Protein AF-0000000076178841 (afdb_homodimer)

pLDDT: mean 84.41, std 18.7, range [20.77, 98.31]

Nearest PDB structures (foldseek):
  6xgw-assembly1_B  TM=5.374E-01  e=2.168E-04  Acetivibrio thermocellus ATCC 27405
  7by9-assembly1_C  TM=5.607E-01  e=6.742E+00  Geobacillus stearothermophilus
  2xzs-assembly1_A  TM=4.263E-01  e=8.999E+00  Homo sapiens
  6xgw-assembly1_B  TM=5.343E-01  e=1.257E-04  Acetivibrio thermocellus ATCC 27405
  7by9-assembly1_C  TM=5.603E-01  e=7.852E+00  Geobacillus stearothermophilus

Radius of gyration: 34.22 Å; Cα contacts (8 Å, |Δi|>4): 1840; chains: 2; bounding box: 92×106×87 Å

Structure (mmCIF, N/CA/C/O backbone):
data_AF-0000000076178841-model_v1
#
loop_
_entity.id
_entity.type
_entity.pdbx_description
1 polymer 'Mutator-like transposase domain-containing protein'
#
loop_
_atom_site.group_PDB
_atom_site.id
_atom_site.type_symbol
_atom_site.label_atom_id
_atom_site.label_alt_id
_atom_site.label_comp_id
_atom_site.label_asym_id
_atom_site.label_entity_id
_atom_site.label_seq_id
_atom_site.pdbx_PDB_ins_code
_atom_site.Cartn_x
_atom_site.Cartn_y
_atom_site.Cartn_z
_atom_site.occupancy
_atom_site.B_iso_or_equiv
_atom_site.auth_seq_id
_atom_site.auth_comp_id
_atom_site.auth_asym_id
_atom_site.auth_atom_id
_atom_site.pdbx_PDB_model_num
ATOM 1 N N . MET A 1 1 ? 35.688 -27.188 -35.594 1 20.77 1 MET A N 1
ATOM 2 C CA . MET A 1 1 ? 34.344 -27.734 -35.625 1 20.77 1 MET A CA 1
ATOM 3 C C . MET A 1 1 ? 33.5 -27.188 -34.5 1 20.77 1 MET A C 1
ATOM 5 O O . MET A 1 1 ? 33.812 -27.391 -33.312 1 20.77 1 MET A O 1
ATOM 9 N N . ARG A 1 2 ?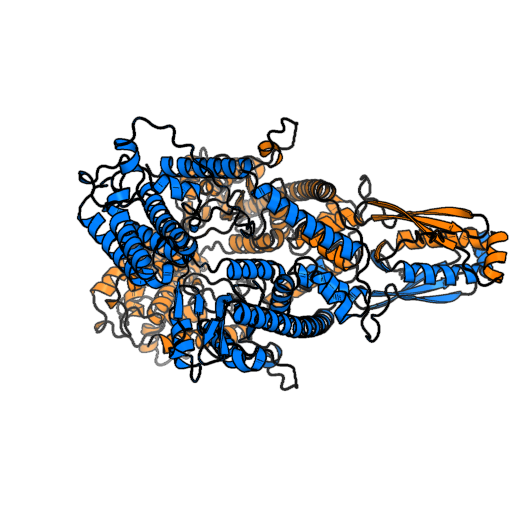 32.844 -26.047 -34.719 1 27.92 2 ARG A N 1
ATOM 10 C CA . ARG A 1 2 ? 32 -25.344 -33.75 1 27.92 2 ARG A CA 1
ATOM 11 C C . ARG A 1 2 ? 30.875 -26.25 -33.25 1 27.92 2 ARG A C 1
ATOM 13 O O . ARG A 1 2 ? 30.047 -26.734 -34.031 1 27.92 2 ARG A O 1
ATOM 20 N N . ILE A 1 3 ? 31.281 -27 -32.344 1 28.61 3 ILE A N 1
ATOM 21 C CA . ILE A 1 3 ? 30.281 -27.875 -31.766 1 28.61 3 ILE A CA 1
ATOM 22 C C . ILE A 1 3 ? 28.969 -27.109 -31.578 1 28.61 3 ILE A C 1
ATOM 24 O O . ILE A 1 3 ? 28.953 -26.078 -30.891 1 28.61 3 ILE A O 1
ATOM 28 N N . LEU A 1 4 ? 28.281 -27.109 -32.562 1 31.23 4 LEU A N 1
ATOM 29 C CA . LEU A 1 4 ? 26.922 -26.562 -32.469 1 31.23 4 LEU A CA 1
ATOM 30 C C . LEU A 1 4 ? 26.219 -27.031 -31.219 1 31.23 4 LEU A C 1
ATOM 32 O O . LEU A 1 4 ? 26.031 -28.234 -31.016 1 31.23 4 LEU A O 1
ATOM 36 N N . LYS A 1 5 ? 26.578 -26.516 -30.156 1 39.62 5 LYS A N 1
ATOM 37 C CA . LYS A 1 5 ? 25.812 -26.797 -28.953 1 39.62 5 LYS A CA 1
ATOM 38 C C . LYS A 1 5 ? 24.312 -26.891 -29.281 1 39.62 5 LYS A C 1
ATOM 40 O O . LYS A 1 5 ? 23.703 -25.922 -29.734 1 39.62 5 LYS A O 1
ATOM 45 N N . VAL A 1 6 ? 23.938 -27.953 -29.828 1 36.78 6 VAL A N 1
ATOM 46 C CA . VAL A 1 6 ? 22.516 -28.188 -30.016 1 36.78 6 VAL A CA 1
ATOM 47 C C . VAL A 1 6 ? 21.734 -27.625 -28.828 1 36.78 6 VAL A C 1
ATOM 49 O O . VAL A 1 6 ? 21.922 -28.078 -27.688 1 36.78 6 VAL A O 1
ATOM 52 N N . LYS A 1 7 ? 21.234 -26.484 -28.828 1 48.78 7 LYS A N 1
ATOM 53 C CA . LYS A 1 7 ? 20.484 -25.719 -27.844 1 48.78 7 LYS A CA 1
ATOM 54 C C . LYS A 1 7 ? 19.25 -26.5 -27.375 1 48.78 7 LYS A C 1
ATOM 56 O O . LYS A 1 7 ? 18.406 -26.891 -28.188 1 48.78 7 LYS A O 1
ATOM 61 N N . ASP A 1 8 ? 19.375 -27.516 -26.516 1 54 8 ASP A N 1
ATOM 62 C CA . ASP A 1 8 ? 18.266 -28.156 -25.812 1 54 8 ASP A CA 1
ATOM 63 C C . ASP A 1 8 ? 17.109 -27.172 -25.625 1 54 8 ASP A C 1
ATOM 65 O O . ASP A 1 8 ? 17.234 -26.188 -24.906 1 54 8 ASP A O 1
ATOM 69 N N . LEU A 1 9 ? 15.984 -27.266 -26.516 1 65.75 9 LEU A N 1
ATOM 70 C CA . LEU A 1 9 ? 14.844 -26.359 -26.641 1 65.75 9 LEU A CA 1
ATOM 71 C C . LEU A 1 9 ? 13.75 -26.719 -25.641 1 65.75 9 LEU A C 1
ATOM 73 O O . LEU A 1 9 ? 12.656 -26.156 -25.672 1 65.75 9 LEU A O 1
ATOM 77 N N . SER A 1 10 ? 14.109 -27.703 -24.672 1 78.75 10 SER A N 1
ATOM 78 C CA . SER A 1 10 ? 13.039 -28.109 -23.75 1 78.75 10 SER A CA 1
ATOM 79 C C . SER A 1 10 ? 12.703 -26.984 -22.781 1 78.75 10 SER A C 1
ATOM 81 O O . SER A 1 10 ? 13.602 -26.375 -22.188 1 78.75 10 SER A O 1
ATOM 83 N N . PRO A 1 11 ? 11.359 -26.75 -22.688 1 89.25 11 PRO A N 1
ATOM 84 C CA . PRO A 1 11 ? 10.953 -25.688 -21.766 1 89.25 11 PRO A CA 1
ATOM 85 C C . PRO A 1 11 ? 11.25 -26.016 -20.312 1 89.25 11 PRO A C 1
ATOM 87 O O . PRO A 1 11 ? 11.188 -27.188 -19.922 1 89.25 11 PRO A O 1
ATOM 90 N N . LYS A 1 12 ? 11.711 -25.031 -19.641 1 92.44 12 LYS A N 1
ATOM 91 C CA . LYS A 1 12 ? 12.031 -25.203 -18.219 1 92.44 12 LYS A CA 1
ATOM 92 C C . LYS A 1 12 ? 11.227 -24.234 -17.359 1 92.44 12 LYS A C 1
ATOM 94 O O . LYS A 1 12 ? 10.594 -23.312 -17.875 1 92.44 12 LYS A O 1
ATOM 99 N N . GLY A 1 13 ? 11.188 -24.562 -16.094 1 94.75 13 GLY A N 1
ATOM 100 C CA . GLY A 1 13 ? 10.5 -23.688 -15.164 1 94.75 13 GLY A CA 1
ATOM 101 C C . GLY A 1 13 ? 9.125 -24.203 -14.758 1 94.75 13 GLY A C 1
ATOM 102 O O . GLY A 1 13 ? 8.852 -25.391 -14.852 1 94.75 13 GLY A O 1
ATOM 103 N N . TYR A 1 14 ? 8.359 -23.344 -14.203 1 97.56 14 TYR A N 1
ATOM 104 C CA . TYR A 1 14 ? 7.039 -23.703 -13.703 1 97.56 14 TYR A CA 1
ATOM 105 C C . TYR A 1 14 ? 5.945 -23.219 -14.641 1 97.56 14 TYR A C 1
ATOM 107 O O . TYR A 1 14 ? 6.125 -22.219 -15.352 1 97.56 14 TYR A O 1
ATOM 115 N N . ARG A 1 15 ? 4.855 -23.953 -14.664 1 97.31 15 ARG A N 1
ATOM 116 C CA . ARG A 1 15 ? 3.623 -23.531 -15.32 1 97.31 15 ARG A CA 1
ATOM 117 C C . ARG A 1 15 ? 2.41 -23.812 -14.438 1 97.31 15 ARG A C 1
ATOM 119 O O . ARG A 1 15 ? 2.41 -24.766 -13.664 1 97.31 15 ARG A O 1
ATOM 126 N N . MET A 1 16 ? 1.48 -22.922 -14.57 1 97.12 16 MET A N 1
ATOM 127 C CA . MET A 1 16 ? 0.18 -23.234 -13.984 1 97.12 16 MET A CA 1
ATOM 128 C C . MET A 1 16 ? -0.536 -24.297 -14.812 1 97.12 16 MET A C 1
ATOM 130 O O . MET A 1 16 ? -0.857 -24.078 -15.984 1 97.12 16 MET A O 1
ATOM 134 N N . MET A 1 17 ? -0.766 -25.422 -14.203 1 97.38 17 MET A N 1
ATOM 135 C CA . MET A 1 17 ? -1.335 -26.547 -14.93 1 97.38 17 MET A CA 1
ATOM 136 C C . MET A 1 17 ? -2.707 -26.922 -14.375 1 97.38 17 MET A C 1
ATOM 138 O O . MET A 1 17 ? -2.842 -27.203 -13.188 1 97.38 17 MET A O 1
ATOM 142 N N . ASN A 1 18 ? -3.688 -26.828 -15.266 1 97.69 18 ASN A N 1
ATOM 143 C CA . ASN A 1 18 ? -4.996 -27.359 -14.891 1 97.69 18 ASN A CA 1
ATOM 144 C C . ASN A 1 18 ? -4.996 -28.891 -14.883 1 97.69 18 ASN A C 1
ATOM 146 O O . ASN A 1 18 ? -4.621 -29.531 -15.867 1 97.69 18 ASN A O 1
ATOM 150 N N . LEU A 1 19 ? -5.434 -29.453 -13.875 1 96.75 19 LEU A N 1
ATOM 151 C CA . LEU A 1 19 ? -5.297 -30.906 -13.688 1 96.75 19 LEU A CA 1
ATOM 152 C C . LEU A 1 19 ? -6.18 -31.656 -14.664 1 96.75 19 LEU A C 1
ATOM 154 O O . LEU A 1 19 ? -5.84 -32.781 -15.078 1 96.75 19 LEU A O 1
ATOM 158 N N . ASP A 1 20 ? -7.312 -31.109 -15.062 1 95.44 20 ASP A N 1
ATOM 159 C CA . ASP A 1 20 ? -8.148 -31.734 -16.078 1 95.44 20 ASP A CA 1
ATOM 160 C C . ASP A 1 20 ? -7.449 -31.75 -17.438 1 95.44 20 ASP A C 1
ATOM 162 O O . ASP A 1 20 ? -7.539 -32.719 -18.188 1 95.44 20 ASP A O 1
ATOM 166 N N . CYS A 1 21 ? -6.801 -30.641 -17.734 1 96.81 21 CYS A N 1
ATOM 167 C CA . CYS A 1 21 ? -6.043 -30.562 -18.984 1 96.81 21 CYS A CA 1
ATOM 168 C C . CYS A 1 21 ? -4.871 -31.547 -18.969 1 96.81 21 CYS A C 1
ATOM 170 O O . CYS A 1 21 ? -4.578 -32.188 -19.969 1 96.81 21 CYS A O 1
ATOM 172 N N . LEU A 1 22 ? -4.246 -31.641 -17.844 1 96.62 22 LEU A N 1
ATOM 173 C CA . LEU A 1 22 ? -3.139 -32.594 -17.703 1 96.62 22 LEU A CA 1
ATOM 174 C C . LEU A 1 22 ? -3.617 -34.031 -17.875 1 96.62 22 LEU A C 1
ATOM 176 O O . LEU A 1 22 ? -2.98 -34.812 -18.578 1 96.62 22 LEU A O 1
ATOM 180 N N . GLN A 1 23 ? -4.668 -34.375 -17.266 1 95.88 23 GLN A N 1
ATOM 181 C CA . GLN A 1 23 ? -5.219 -35.719 -17.391 1 95.88 23 GLN A CA 1
ATOM 182 C C . GLN A 1 23 ? -5.578 -36.062 -18.828 1 95.88 23 GLN A C 1
ATOM 184 O O . GLN A 1 23 ? -5.352 -37.156 -19.297 1 95.88 23 GLN A O 1
ATOM 189 N N . SER A 1 24 ? -6.152 -35.094 -19.484 1 96.38 24 SER A N 1
ATOM 190 C CA . SER A 1 24 ? -6.488 -35.281 -20.891 1 96.38 24 SER A CA 1
ATOM 191 C C . SER A 1 24 ? -5.242 -35.562 -21.719 1 96.38 24 SER A C 1
ATOM 193 O O . SER A 1 24 ? -5.254 -36.438 -22.594 1 96.38 24 SER A O 1
ATOM 195 N N . HIS A 1 25 ? -4.242 -34.812 -21.453 1 96.5 25 HIS A N 1
ATOM 196 C CA . HIS A 1 25 ? -2.984 -35 -22.172 1 96.5 25 HIS A CA 1
ATOM 197 C C . HIS A 1 25 ? -2.367 -36.375 -21.859 1 96.5 25 HIS A C 1
ATOM 199 O O . HIS A 1 25 ? -1.926 -37.062 -22.781 1 96.5 25 HIS A O 1
ATOM 205 N N . VAL A 1 26 ? -2.336 -36.719 -20.625 1 96.06 26 VAL A N 1
ATOM 206 C CA . VAL A 1 26 ? -1.774 -38 -20.203 1 96.06 26 VAL A CA 1
ATOM 207 C C . VAL A 1 26 ? -2.551 -39.125 -20.844 1 96.06 26 VAL A C 1
ATOM 209 O O . VAL A 1 26 ? -1.961 -40.125 -21.266 1 96.06 26 VAL A O 1
ATOM 212 N N . SER A 1 27 ? -3.826 -38.969 -20.891 1 96.25 27 SER A N 1
ATOM 213 C CA . SER A 1 27 ? -4.664 -40 -21.531 1 96.25 27 SER A CA 1
ATOM 214 C C . SER A 1 27 ? -4.301 -40.156 -23 1 96.25 27 SER A C 1
ATOM 216 O O . SER A 1 27 ? -4.152 -41.281 -23.469 1 96.25 27 SER A O 1
ATOM 218 N N . GLU A 1 28 ? -4.113 -39.094 -23.609 1 96.56 28 GLU A N 1
ATOM 219 C CA . GLU A 1 28 ? -3.809 -39.125 -25.047 1 96.56 28 GLU A CA 1
ATOM 220 C C . GLU A 1 28 ? -2.461 -39.781 -25.297 1 96.56 28 GLU A C 1
ATOM 222 O O . GLU A 1 28 ? -2.348 -40.656 -26.172 1 96.56 28 GLU A O 1
ATOM 227 N N . ILE A 1 29 ? -1.501 -39.438 -24.578 1 96.44 29 ILE A N 1
ATOM 228 C CA . ILE A 1 29 ? -0.154 -39.938 -24.828 1 96.44 29 ILE A CA 1
ATOM 229 C C . ILE A 1 29 ? -0.049 -41.406 -24.406 1 96.44 29 ILE A C 1
ATOM 231 O O . ILE A 1 29 ? 0.614 -42.219 -25.062 1 96.44 29 ILE A O 1
ATOM 235 N N . THR A 1 30 ? -0.67 -41.75 -23.328 1 96.38 30 THR A N 1
ATOM 236 C CA . THR A 1 30 ? -0.579 -43.125 -22.844 1 96.38 30 THR A CA 1
ATOM 237 C C . THR A 1 30 ? -1.358 -44.062 -23.766 1 96.38 30 THR A C 1
ATOM 239 O O . THR A 1 30 ? -0.936 -45.188 -24 1 96.38 30 THR A O 1
ATOM 242 N N . MET A 1 31 ? -2.471 -43.625 -24.234 1 96.31 31 MET A N 1
ATOM 243 C CA . MET A 1 31 ? -3.229 -44.438 -25.188 1 96.31 31 MET A CA 1
ATOM 244 C C . MET A 1 31 ? -2.424 -44.688 -26.453 1 96.31 31 MET A C 1
ATOM 246 O O . MET A 1 31 ? -2.469 -45.781 -27.031 1 96.31 31 MET A O 1
ATOM 250 N N . HIS A 1 32 ? -1.712 -43.688 -26.812 1 95.94 32 HIS A N 1
ATOM 251 C CA . HIS A 1 32 ? -0.881 -43.781 -28.016 1 95.94 32 HIS A CA 1
ATOM 252 C C . HIS A 1 32 ? 0.275 -44.75 -27.781 1 95.94 32 HIS A C 1
ATOM 254 O O . HIS A 1 32 ? 0.485 -45.688 -28.578 1 95.94 32 HIS A O 1
ATOM 260 N N . VAL A 1 33 ? 0.974 -44.594 -26.719 1 95.38 33 VAL A N 1
ATOM 261 C CA . VAL A 1 33 ? 2.215 -45.344 -26.516 1 95.38 33 VAL A CA 1
ATOM 262 C C . VAL A 1 33 ? 1.905 -46.812 -26.281 1 95.38 33 VAL A C 1
ATOM 264 O O . VAL A 1 33 ? 2.709 -47.688 -26.609 1 95.38 33 VAL A O 1
ATOM 267 N N . CYS A 1 34 ? 0.724 -47.094 -25.781 1 92.31 34 CYS A N 1
ATOM 268 C CA . CYS A 1 34 ? 0.288 -48.469 -25.562 1 92.31 34 CYS A CA 1
ATOM 269 C C . CYS A 1 34 ? 0.199 -49.219 -26.891 1 92.31 34 CYS A C 1
ATOM 271 O O . CYS A 1 34 ? 0.397 -50.438 -26.922 1 92.31 34 CYS A O 1
ATOM 273 N N . LEU A 1 35 ? -0.012 -48.438 -27.922 1 90.44 35 LEU A N 1
ATOM 274 C CA . LEU A 1 35 ? -0.307 -49.094 -29.188 1 90.44 35 LEU A CA 1
ATOM 275 C C . LEU A 1 35 ? 0.785 -48.812 -30.219 1 90.44 35 LEU A C 1
ATOM 277 O O . LEU A 1 35 ? 0.723 -49.312 -31.344 1 90.44 35 LEU A O 1
ATOM 281 N N . CYS A 1 36 ? 1.753 -48.094 -29.812 1 94.62 36 CYS A N 1
ATOM 282 C CA . CYS A 1 36 ? 2.834 -47.719 -30.719 1 94.62 36 CYS A CA 1
ATOM 283 C C . CYS A 1 36 ? 4.012 -48.688 -30.578 1 94.62 36 CYS A C 1
ATOM 285 O O . CYS A 1 36 ? 4.762 -48.594 -29.609 1 94.62 36 CYS A O 1
ATOM 287 N N . VAL A 1 37 ? 4.293 -49.469 -31.594 1 93.88 37 VAL A N 1
ATOM 288 C CA . VAL A 1 37 ? 5.344 -50.469 -31.578 1 93.88 37 VAL A CA 1
ATOM 289 C C . VAL A 1 37 ? 6.711 -49.812 -31.469 1 93.88 37 VAL A C 1
ATOM 291 O O . VAL A 1 37 ? 7.602 -50.281 -30.781 1 93.88 37 VAL A O 1
ATOM 294 N N . GLU A 1 38 ? 6.848 -48.719 -32.125 1 95.75 38 GLU A N 1
ATOM 295 C CA . GLU A 1 38 ? 8.109 -48 -32.094 1 95.75 38 GLU A CA 1
ATOM 296 C C . GLU A 1 38 ? 8.398 -47.438 -30.719 1 95.75 38 GLU A C 1
ATOM 298 O O . GLU A 1 38 ? 9.547 -47.406 -30.281 1 95.75 38 GLU A O 1
ATOM 303 N N . ALA A 1 39 ? 7.371 -46.969 -30.016 1 95.12 39 ALA A N 1
ATOM 304 C CA . ALA A 1 39 ? 7.523 -46.469 -28.656 1 95.12 39 ALA A CA 1
ATOM 305 C C . ALA A 1 39 ? 7.938 -47.594 -27.688 1 95.12 39 ALA A C 1
ATOM 307 O O . ALA A 1 39 ? 8.711 -47.344 -26.75 1 95.12 39 ALA A O 1
ATOM 308 N N . MET A 1 40 ? 7.438 -48.781 -27.953 1 93.88 40 MET A N 1
ATOM 309 C CA . MET A 1 40 ? 7.77 -49.906 -27.125 1 93.88 40 MET A CA 1
ATOM 310 C C . MET A 1 40 ? 9.25 -50.281 -27.25 1 93.88 40 MET A C 1
ATOM 312 O O . MET A 1 40 ? 9.891 -50.625 -26.266 1 93.88 40 MET A O 1
ATOM 316 N N . LYS A 1 41 ? 9.711 -50.156 -28.391 1 94.69 41 LYS A N 1
ATOM 317 C CA . LYS A 1 41 ? 11.125 -50.406 -28.625 1 94.69 41 LYS A CA 1
ATOM 318 C C . LYS A 1 41 ? 12 -49.406 -27.859 1 94.69 41 LYS A C 1
ATOM 320 O O . LYS A 1 41 ? 13 -49.812 -27.25 1 94.69 41 LYS A O 1
ATOM 325 N N . VAL A 1 42 ? 11.578 -48.188 -27.953 1 95.5 42 VAL A N 1
ATOM 326 C CA . VAL A 1 42 ? 12.32 -47.125 -27.281 1 95.5 42 VAL A CA 1
ATOM 327 C C . VAL A 1 42 ? 12.336 -47.375 -25.781 1 95.5 42 VAL A C 1
ATOM 329 O O . VAL A 1 42 ? 13.367 -47.219 -25.125 1 95.5 42 VAL A O 1
ATOM 332 N N . SER A 1 43 ? 11.203 -47.75 -25.219 1 93.31 43 SER A N 1
ATOM 333 C CA . SER A 1 43 ? 11.07 -48 -23.781 1 93.31 43 SER A CA 1
ATOM 334 C C . SER A 1 43 ? 11.906 -49.188 -23.359 1 93.31 43 SER A C 1
ATOM 336 O O . SER A 1 43 ? 12.445 -49.219 -22.25 1 93.31 43 SER A O 1
ATOM 338 N N . SER A 1 44 ? 11.969 -50.156 -24.219 1 92.44 44 SER A N 1
ATOM 339 C CA . SER A 1 44 ? 12.734 -51.375 -23.922 1 92.44 44 SER A CA 1
ATOM 340 C C . SER A 1 44 ? 14.227 -51.062 -23.812 1 92.44 44 SER A C 1
ATOM 342 O O . SER A 1 44 ? 14.961 -51.781 -23.125 1 92.44 44 SER A O 1
ATOM 344 N N . GLU A 1 45 ? 14.656 -50.031 -24.453 1 94.12 45 GLU A N 1
ATOM 345 C CA . GLU A 1 45 ? 16.047 -49.594 -24.391 1 94.12 45 GLU A CA 1
ATOM 346 C C . GLU A 1 45 ? 16.312 -48.719 -23.172 1 94.12 45 GLU A C 1
ATOM 348 O O . GLU A 1 45 ? 17.438 -48.25 -22.953 1 94.12 45 GLU A O 1
ATOM 353 N N . GLY A 1 46 ? 15.297 -48.469 -22.453 1 91.56 46 GLY A N 1
ATOM 354 C CA . GLY A 1 46 ? 15.453 -47.688 -21.234 1 91.56 46 GLY A CA 1
ATOM 355 C C . GLY A 1 46 ? 15.352 -46.188 -21.469 1 91.56 46 GLY A C 1
ATOM 356 O O . GLY A 1 46 ? 15.789 -45.406 -20.625 1 91.56 46 GLY A O 1
ATOM 357 N N . LYS A 1 47 ? 14.844 -45.875 -22.625 1 93 47 LYS A N 1
ATOM 358 C CA . LYS A 1 47 ? 14.703 -44.469 -22.969 1 93 47 LYS A CA 1
ATOM 359 C C . LYS A 1 47 ? 13.25 -44 -22.844 1 93 47 LYS A C 1
ATOM 361 O O . LYS A 1 47 ? 12.336 -44.844 -22.844 1 93 47 LYS A O 1
ATOM 366 N N . THR A 1 48 ? 13.039 -42.719 -22.703 1 94.38 48 THR A N 1
ATOM 367 C CA . THR A 1 48 ? 11.695 -42.156 -22.516 1 94.38 48 THR A CA 1
ATOM 368 C C . THR A 1 48 ? 10.93 -42.188 -23.844 1 94.38 48 THR A C 1
ATOM 370 O O . THR A 1 48 ? 11.406 -41.625 -24.844 1 94.38 48 THR A O 1
ATOM 373 N N . PRO A 1 49 ? 9.75 -42.688 -23.812 1 96.06 49 PRO A N 1
ATOM 374 C CA . PRO A 1 49 ? 8.977 -42.781 -25.047 1 96.06 49 PRO A CA 1
ATOM 375 C C . PRO A 1 49 ? 8.383 -41.438 -25.469 1 96.06 49 PRO A C 1
ATOM 377 O O . PRO A 1 49 ? 8.188 -41.188 -26.656 1 96.06 49 PRO A O 1
ATOM 380 N N . ILE A 1 50 ? 8.016 -40.625 -24.484 1 96.62 50 ILE A N 1
ATOM 381 C CA . ILE A 1 50 ? 7.414 -39.344 -24.766 1 96.62 50 ILE A CA 1
ATOM 382 C C . ILE A 1 50 ? 8.281 -38.219 -24.172 1 96.62 50 ILE A C 1
ATOM 384 O O . ILE A 1 50 ? 8.625 -38.281 -22.984 1 96.62 50 ILE A O 1
ATOM 388 N N . LYS A 1 51 ? 8.625 -37.312 -24.969 1 95 51 LYS A N 1
ATOM 389 C CA . LYS A 1 51 ? 9.438 -36.188 -24.5 1 95 51 LYS A CA 1
ATOM 390 C C . LYS A 1 51 ? 8.75 -34.844 -24.781 1 95 51 LYS A C 1
ATOM 392 O O . LYS A 1 51 ? 8.188 -34.656 -25.859 1 95 51 LYS A O 1
ATOM 397 N N . LEU A 1 52 ? 8.727 -34.062 -23.688 1 93 52 LEU A N 1
ATOM 398 C CA . LEU A 1 52 ? 8.266 -32.688 -23.891 1 93 52 LEU A CA 1
ATOM 399 C C . LEU A 1 52 ? 9.25 -31.906 -24.75 1 93 52 LEU A C 1
ATOM 401 O O . LEU A 1 52 ? 10.398 -31.688 -24.359 1 93 52 LEU A O 1
ATOM 405 N N . GLN A 1 53 ? 8.836 -31.438 -25.891 1 88.5 53 GLN A N 1
ATOM 406 C CA . GLN A 1 53 ? 9.766 -30.891 -26.891 1 88.5 53 GLN A CA 1
ATOM 407 C C . GLN A 1 53 ? 9.859 -29.375 -26.766 1 88.5 53 GLN A C 1
ATOM 409 O O . GLN A 1 53 ? 10.953 -28.812 -26.672 1 88.5 53 GLN A O 1
ATOM 414 N N . THR A 1 54 ? 8.703 -28.781 -26.906 1 89.25 54 THR A N 1
ATOM 415 C CA . THR A 1 54 ? 8.75 -27.312 -26.984 1 89.25 54 THR A CA 1
ATOM 416 C C . THR A 1 54 ? 7.453 -26.703 -26.453 1 89.25 54 THR A C 1
ATOM 418 O O . THR A 1 54 ? 6.445 -27.406 -26.312 1 89.25 54 THR A O 1
ATOM 421 N N . GLU A 1 55 ? 7.598 -25.562 -26 1 91.75 55 GLU A N 1
ATOM 422 C CA . GLU A 1 55 ? 6.449 -24.688 -25.766 1 91.75 55 GLU A CA 1
ATOM 423 C C . GLU A 1 55 ? 6.094 -23.891 -27.016 1 91.75 55 GLU A C 1
ATOM 425 O O . GLU A 1 55 ? 6.816 -22.969 -27.406 1 91.75 55 GLU A O 1
ATOM 430 N N . VAL A 1 56 ? 5.062 -24.266 -27.594 1 90.38 56 VAL A N 1
ATOM 431 C CA . VAL A 1 56 ? 4.676 -23.703 -28.891 1 90.38 56 VAL A CA 1
ATOM 432 C C . VAL A 1 56 ? 4.312 -22.234 -28.719 1 90.38 56 VAL A C 1
ATOM 434 O O . VAL A 1 56 ? 4.719 -21.391 -29.516 1 90.38 56 VAL A O 1
ATOM 437 N N . ARG A 1 57 ? 3.465 -21.984 -27.781 1 90.12 57 ARG A N 1
ATOM 438 C CA . ARG A 1 57 ? 3.004 -20.625 -27.547 1 90.12 57 ARG A CA 1
ATOM 439 C C . ARG A 1 57 ? 2.832 -20.359 -26.047 1 90.12 57 ARG A C 1
ATOM 441 O O . ARG A 1 57 ? 2.418 -21.25 -25.312 1 90.12 57 ARG A O 1
ATOM 448 N N . SER A 1 58 ? 3.248 -19.203 -25.719 1 90.12 58 SER A N 1
ATOM 449 C CA . SER A 1 58 ? 2.998 -18.719 -24.359 1 90.12 58 SER A CA 1
ATOM 450 C C . SER A 1 58 ? 2.02 -17.547 -24.375 1 90.12 58 SER A C 1
ATOM 452 O O . SER A 1 58 ? 2.32 -16.484 -24.922 1 90.12 58 SER A O 1
ATOM 454 N N . LEU A 1 59 ? 0.888 -17.75 -23.828 1 94 59 LEU A N 1
ATOM 455 C CA . LEU A 1 59 ? -0.165 -16.75 -23.781 1 94 59 LEU A CA 1
ATOM 456 C C . LEU A 1 59 ? -0.486 -16.359 -22.344 1 94 59 LEU A C 1
ATOM 458 O O . LEU A 1 59 ? -1.539 -16.719 -21.812 1 94 59 LEU A O 1
ATOM 462 N N . GLY A 1 60 ? 0.36 -15.508 -21.797 1 95.12 60 GLY A N 1
ATOM 463 C CA . GLY A 1 60 ? 0.247 -15.195 -20.375 1 95.12 60 GLY A CA 1
ATOM 464 C C . GLY A 1 60 ? 0.677 -16.328 -19.469 1 95.12 60 GLY A C 1
ATOM 465 O O . GLY A 1 60 ? 1.789 -16.844 -19.609 1 95.12 60 GLY A O 1
ATOM 466 N N . LEU A 1 61 ? -0.269 -16.766 -18.656 1 97.38 61 LEU A N 1
ATOM 467 C CA . LEU A 1 61 ? 0.037 -17.875 -17.766 1 97.38 61 LEU A CA 1
ATOM 468 C C . LEU A 1 61 ? -0.316 -19.203 -18.422 1 97.38 61 LEU A C 1
ATOM 470 O O . LEU A 1 61 ? 0.094 -20.266 -17.953 1 97.38 61 LEU A O 1
ATOM 474 N N . ALA A 1 62 ? -1.082 -19.078 -19.469 1 97.75 62 ALA A N 1
ATOM 475 C CA . ALA A 1 62 ? -1.409 -20.281 -20.234 1 97.75 62 ALA A CA 1
ATOM 476 C C . ALA A 1 62 ? -0.325 -20.578 -21.266 1 97.75 62 ALA A C 1
ATOM 478 O O . ALA A 1 62 ? 0.248 -19.672 -21.859 1 97.75 62 ALA A O 1
ATOM 479 N N . SER A 1 63 ? -0.041 -21.859 -21.406 1 95.81 63 SER A N 1
ATOM 480 C CA . SER A 1 63 ? 0.934 -22.297 -22.406 1 95.81 63 SER A CA 1
ATOM 481 C C . SER A 1 63 ? 0.384 -23.438 -23.25 1 95.81 63 SER A C 1
ATOM 483 O O . SER A 1 63 ? -0.456 -24.219 -22.781 1 95.81 63 SER A O 1
ATOM 485 N N . VAL A 1 64 ? 0.783 -23.406 -24.453 1 96.5 64 VAL A N 1
ATOM 486 C CA . VAL A 1 64 ? 0.548 -24.531 -25.344 1 96.5 64 VAL A CA 1
ATOM 487 C C . VAL A 1 64 ? 1.838 -25.344 -25.5 1 96.5 64 VAL A C 1
ATOM 489 O O . VAL A 1 64 ? 2.826 -24.828 -26.031 1 96.5 64 VAL A O 1
ATOM 492 N N . MET A 1 65 ? 1.723 -26.562 -25.047 1 95.75 65 MET A N 1
ATOM 493 C CA . MET A 1 65 ? 2.91 -27.406 -25.047 1 95.75 65 MET A CA 1
ATOM 494 C C . MET A 1 65 ? 2.814 -28.469 -26.141 1 95.75 65 MET A C 1
ATOM 496 O O . MET A 1 65 ? 1.716 -28.828 -26.578 1 95.75 65 MET A O 1
ATOM 500 N N . MET A 1 66 ? 4.012 -28.891 -26.562 1 96.19 66 MET A N 1
ATOM 501 C CA . MET A 1 66 ? 4.094 -29.953 -27.562 1 96.19 66 MET A CA 1
ATOM 502 C C . MET A 1 66 ? 4.996 -31.078 -27.094 1 96.19 66 MET A C 1
ATOM 504 O O . MET A 1 66 ? 6.156 -30.844 -26.734 1 96.19 66 MET A O 1
ATOM 508 N N . ALA A 1 67 ? 4.414 -32.25 -27.016 1 96.06 67 ALA A N 1
ATOM 509 C CA . ALA A 1 67 ? 5.172 -33.469 -26.734 1 96.06 67 ALA A CA 1
ATOM 510 C C . ALA A 1 67 ? 5.324 -34.344 -27.984 1 96.06 67 ALA A C 1
ATOM 512 O O . ALA A 1 67 ? 4.559 -34.188 -28.938 1 96.06 67 ALA A O 1
ATOM 513 N N . GLU A 1 68 ? 6.379 -35.094 -27.938 1 96.31 68 GLU A N 1
ATOM 514 C CA . GLU A 1 68 ? 6.656 -35.906 -29.109 1 96.31 68 GLU A CA 1
ATOM 515 C C . GLU A 1 68 ? 7.004 -37.344 -28.719 1 96.31 68 GLU A C 1
ATOM 517 O O . GLU A 1 68 ? 7.742 -37.562 -27.766 1 96.31 68 GLU A O 1
ATOM 522 N N . CYS A 1 69 ? 6.367 -38.25 -29.453 1 97.25 69 CYS A N 1
ATOM 523 C CA . CYS A 1 69 ? 6.758 -39.656 -29.297 1 97.25 69 CYS A CA 1
ATOM 524 C C . CYS A 1 69 ? 8.133 -39.906 -29.906 1 97.25 69 CYS A C 1
ATOM 526 O O . CYS A 1 69 ? 8.375 -39.562 -31.062 1 97.25 69 CYS A O 1
ATOM 528 N N . GLN A 1 70 ? 8.992 -40.438 -29.188 1 95.19 70 GLN A N 1
ATOM 529 C CA . GLN A 1 70 ? 10.367 -40.656 -29.609 1 95.19 70 GLN A CA 1
ATOM 530 C C . GLN A 1 70 ? 10.492 -41.906 -30.5 1 95.19 70 GLN A C 1
ATOM 532 O O . GLN A 1 70 ? 11.539 -42.125 -31.109 1 95.19 70 GLN A O 1
ATOM 537 N N . GLY A 1 71 ? 9.391 -42.625 -30.656 1 94.75 71 GLY A N 1
ATOM 538 C CA . GLY A 1 71 ? 9.344 -43.781 -31.531 1 94.75 71 GLY A CA 1
ATOM 539 C C . GLY A 1 71 ? 8.867 -43.438 -32.938 1 94.75 71 GLY A C 1
ATOM 540 O O . GLY A 1 71 ? 9.648 -43.469 -33.906 1 94.75 71 GLY A O 1
ATOM 541 N N . CYS A 1 72 ? 7.645 -42.969 -33.031 1 95.94 72 CYS A N 1
ATOM 542 C CA . CYS A 1 72 ? 7.059 -42.719 -34.344 1 95.94 72 CYS A CA 1
ATOM 543 C C . CYS A 1 72 ? 7.094 -41.219 -34.656 1 95.94 72 CYS A C 1
ATOM 545 O O . CYS A 1 72 ? 6.672 -40.812 -35.719 1 95.94 72 CYS A O 1
ATOM 547 N N . PHE A 1 73 ? 7.484 -40.281 -33.781 1 95.56 73 PHE A N 1
ATOM 548 C CA . PHE A 1 73 ? 7.68 -38.844 -33.906 1 95.56 73 PHE A CA 1
ATOM 549 C C . PHE A 1 73 ? 6.34 -38.125 -34.031 1 95.56 73 PHE A C 1
ATOM 551 O O . PHE A 1 73 ? 6.277 -37 -34.531 1 95.56 73 PHE A O 1
ATOM 558 N N . LYS A 1 74 ? 5.281 -38.844 -33.594 1 96.88 74 LYS A N 1
ATOM 559 C CA . LYS A 1 74 ? 3.982 -38.156 -33.5 1 96.88 74 LYS A CA 1
ATOM 560 C C . LYS A 1 74 ? 4.004 -37.062 -32.469 1 96.88 74 LYS A C 1
ATOM 562 O O . LYS A 1 74 ? 4.578 -37.188 -31.391 1 96.88 74 LYS A O 1
ATOM 567 N N . LYS A 1 75 ? 3.352 -35.938 -32.875 1 96.69 75 LYS A N 1
ATOM 568 C CA . LYS A 1 75 ? 3.33 -34.781 -32 1 96.69 75 LYS A CA 1
ATOM 569 C C . LYS A 1 75 ? 1.987 -34.656 -31.281 1 96.69 75 LYS A C 1
ATOM 571 O O . LYS A 1 75 ? 0.937 -34.906 -31.875 1 96.69 75 LYS A O 1
ATOM 576 N N . PHE A 1 76 ? 2.039 -34.375 -30 1 97.06 76 PHE A N 1
ATOM 577 C CA . PHE A 1 76 ? 0.86 -34.156 -29.172 1 97.06 76 PHE A CA 1
ATOM 578 C C . PHE A 1 76 ? 0.843 -32.719 -28.625 1 97.06 76 PHE A C 1
ATOM 580 O O . PHE A 1 76 ? 1.734 -32.344 -27.859 1 97.06 76 PHE A O 1
ATOM 587 N N . LYS A 1 77 ? -0.15 -32 -29.031 1 96.06 77 LYS A N 1
ATOM 588 C CA . LYS A 1 77 ? -0.315 -30.641 -28.531 1 96.06 77 LYS A CA 1
ATOM 589 C C . LYS A 1 77 ? -1.349 -30.594 -27.406 1 96.06 77 LYS A C 1
ATOM 591 O O . LYS A 1 77 ? -2.381 -31.266 -27.469 1 96.06 77 LYS A O 1
ATOM 596 N N . PHE A 1 78 ? -0.993 -29.859 -26.328 1 95.12 78 PHE A N 1
ATOM 597 C CA . PHE A 1 78 ? -1.996 -29.703 -25.281 1 95.12 78 PHE A CA 1
ATOM 598 C C . PHE A 1 78 ? -1.877 -28.344 -24.609 1 95.12 78 PHE A C 1
ATOM 600 O O . PHE A 1 78 ? -0.789 -27.766 -24.562 1 95.12 78 PHE A O 1
ATOM 607 N N . ASP A 1 79 ? -3.035 -27.797 -24.094 1 96.31 79 ASP A N 1
ATOM 608 C CA . ASP A 1 79 ? -3.111 -26.531 -23.375 1 96.31 79 ASP A CA 1
ATOM 609 C C . ASP A 1 79 ? -2.998 -26.75 -21.875 1 96.31 79 ASP A C 1
ATOM 611 O O . ASP A 1 79 ? -3.539 -27.719 -21.344 1 96.31 79 ASP A O 1
ATOM 615 N N . THR A 1 80 ? -2.287 -25.844 -21.25 1 97.56 80 THR A N 1
ATOM 616 C CA . THR A 1 80 ? -2.148 -25.953 -19.797 1 97.56 80 THR A CA 1
ATOM 617 C C . THR A 1 80 ? -3.408 -25.453 -19.094 1 97.56 80 THR A C 1
ATOM 619 O O . THR A 1 80 ? -3.6 -25.703 -17.906 1 97.56 80 THR A O 1
ATOM 622 N N . SER A 1 81 ? -4.273 -24.719 -19.812 1 97.69 81 SER A N 1
ATOM 623 C CA . SER A 1 81 ? -5.496 -24.172 -19.25 1 97.69 81 SER A CA 1
ATOM 624 C C . SER A 1 81 ? -6.633 -24.172 -20.266 1 97.69 81 SER A C 1
ATOM 626 O O . SER A 1 81 ? -6.41 -23.953 -21.453 1 97.69 81 SER A O 1
ATOM 628 N N . PRO A 1 82 ? -7.816 -24.484 -19.734 1 96.25 82 PRO A N 1
ATOM 629 C CA . PRO A 1 82 ? -8.969 -24.344 -20.625 1 96.25 82 PRO A CA 1
ATOM 630 C C . PRO A 1 82 ? -9.344 -22.891 -20.875 1 96.25 82 PRO A C 1
ATOM 632 O O . PRO A 1 82 ? -8.844 -22 -20.203 1 96.25 82 PRO A O 1
ATOM 635 N N . LYS A 1 83 ? -10.125 -22.719 -21.891 1 95.12 83 LYS A N 1
ATOM 636 C CA . LYS A 1 83 ? -10.664 -21.391 -22.141 1 95.12 83 LYS A CA 1
ATOM 637 C C . LYS A 1 83 ? -11.969 -21.156 -21.375 1 95.12 83 LYS A C 1
ATOM 639 O O . LYS A 1 83 ? -12.68 -22.109 -21.062 1 95.12 83 LYS A O 1
ATOM 644 N N . VAL A 1 84 ? -12.219 -19.938 -21.031 1 93.12 84 VAL A N 1
ATOM 645 C CA . VAL A 1 84 ? -13.5 -19.594 -20.422 1 93.12 84 VAL A CA 1
ATOM 646 C C . VAL A 1 84 ? -14.617 -19.797 -21.453 1 93.12 84 VAL A C 1
ATOM 648 O O . VAL A 1 84 ? -14.477 -19.406 -22.609 1 93.12 84 VAL A O 1
ATOM 651 N N . PRO A 1 85 ? -15.68 -20.406 -20.953 1 91.31 85 PRO A N 1
ATOM 652 C CA . PRO A 1 85 ? -16.766 -20.641 -21.906 1 91.31 85 PRO A CA 1
ATOM 653 C C . PRO A 1 85 ? -17.25 -19.359 -22.578 1 91.31 85 PRO A C 1
ATOM 655 O O . PRO A 1 85 ? -17.531 -18.359 -21.922 1 91.31 85 PRO A O 1
ATOM 658 N N . GLY A 1 86 ? -17.328 -19.375 -23.844 1 85.69 86 GLY A N 1
ATOM 659 C CA . GLY A 1 86 ? -17.828 -18.25 -24.609 1 85.69 86 GLY A CA 1
ATOM 660 C C . GLY A 1 86 ? -16.797 -17.156 -24.797 1 85.69 86 GLY A C 1
ATOM 661 O O . GLY A 1 86 ? -17.125 -16.078 -25.312 1 85.69 86 GLY A O 1
ATOM 662 N N . SER A 1 87 ? -15.602 -17.406 -24.281 1 87.56 87 SER A N 1
ATOM 663 C CA . SER A 1 87 ? -14.547 -16.406 -24.391 1 87.56 87 SER A CA 1
ATOM 664 C C . SER A 1 87 ? -13.289 -16.984 -25.016 1 87.56 87 SER A C 1
ATOM 666 O O . SER A 1 87 ? -13.109 -18.203 -25.047 1 87.56 87 SER A O 1
ATOM 668 N N . LYS A 1 88 ? -12.531 -16.125 -25.625 1 90.31 88 LYS A N 1
ATOM 669 C CA . LYS A 1 88 ? -11.258 -16.547 -26.203 1 90.31 88 LYS A CA 1
ATOM 670 C C . LYS A 1 88 ? -10.148 -16.516 -25.172 1 90.31 88 LYS A C 1
ATOM 672 O O . LYS A 1 88 ? -9.039 -16.984 -25.422 1 90.31 88 LYS A O 1
ATOM 677 N N . ARG A 1 89 ? -10.492 -16.125 -24.031 1 93.69 89 ARG A N 1
ATOM 678 C CA . ARG A 1 89 ? -9.484 -15.992 -22.984 1 93.69 89 ARG A CA 1
ATOM 679 C C . ARG A 1 89 ? -9.312 -17.297 -22.219 1 93.69 89 ARG A C 1
ATOM 681 O O . ARG A 1 89 ? -10.289 -18 -21.969 1 93.69 89 ARG A O 1
ATOM 688 N N . TYR A 1 90 ? -8.117 -17.516 -21.922 1 97 90 TYR A N 1
ATOM 689 C CA . TYR A 1 90 ? -7.844 -18.672 -21.078 1 97 90 TYR A CA 1
ATOM 690 C C . TYR A 1 90 ? -8.297 -18.422 -19.641 1 97 90 TYR A C 1
ATOM 692 O O . TYR A 1 90 ? -8.117 -17.328 -19.109 1 97 90 TYR A O 1
ATOM 700 N N . ASP A 1 91 ? -8.836 -19.406 -18.969 1 97.31 91 ASP A N 1
ATOM 701 C CA . ASP A 1 91 ? -9.367 -19.359 -17.609 1 97.31 91 ASP A CA 1
ATOM 702 C C . ASP A 1 91 ? -8.305 -18.875 -16.625 1 97.31 91 ASP A C 1
ATOM 704 O O . ASP A 1 91 ? -8.57 -18.016 -15.781 1 97.31 91 ASP A O 1
ATOM 708 N N . VAL A 1 92 ? -7.102 -19.375 -16.797 1 98 92 VAL A N 1
ATOM 709 C CA . VAL A 1 92 ? -6.023 -19.094 -15.859 1 98 92 VAL A CA 1
ATOM 710 C C . VAL A 1 92 ? -5.668 -17.609 -15.914 1 98 92 VAL A C 1
ATOM 712 O O . VAL A 1 92 ? -5.34 -17 -14.891 1 98 92 VAL A O 1
ATOM 715 N N . ASN A 1 93 ? -5.719 -17.016 -17.078 1 98.12 93 ASN A N 1
ATOM 716 C CA . ASN A 1 93 ? -5.391 -15.602 -17.234 1 98.12 93 ASN A CA 1
ATOM 717 C C . ASN A 1 93 ? -6.434 -14.703 -16.578 1 98.12 93 ASN A C 1
ATOM 719 O O . ASN A 1 93 ? -6.086 -13.719 -15.922 1 98.12 93 ASN A O 1
ATOM 723 N N . VAL A 1 94 ? -7.684 -15.055 -16.703 1 98 94 VAL A N 1
ATOM 724 C CA . VAL A 1 94 ? -8.766 -14.281 -16.109 1 98 94 VAL A CA 1
ATOM 725 C C . VAL A 1 94 ? -8.688 -14.383 -14.578 1 98 94 VAL A C 1
ATOM 727 O O . VAL A 1 94 ? -8.812 -13.383 -13.875 1 98 94 VAL A O 1
ATOM 730 N N . ARG A 1 95 ? -8.414 -15.57 -14.133 1 98.06 95 ARG A N 1
ATOM 731 C CA . ARG A 1 95 ? -8.289 -15.797 -12.695 1 98.06 95 ARG A CA 1
ATOM 732 C C . ARG A 1 95 ? -7.125 -15 -12.117 1 98.06 95 ARG A C 1
ATOM 734 O O . ARG A 1 95 ? -7.234 -14.445 -11.023 1 98.06 95 ARG A O 1
ATOM 741 N N . ALA A 1 96 ? -6.051 -15 -12.859 1 98.31 96 ALA A N 1
ATOM 742 C CA . ALA A 1 96 ? -4.848 -14.312 -12.398 1 98.31 96 ALA A CA 1
ATOM 743 C C . ALA A 1 96 ? -5.086 -12.812 -12.266 1 98.31 96 ALA A C 1
ATOM 745 O O . ALA A 1 96 ? -4.707 -12.203 -11.266 1 98.31 96 ALA A O 1
ATOM 746 N N . VAL A 1 97 ? -5.699 -12.242 -13.266 1 98.19 97 VAL A N 1
ATOM 747 C CA . VAL A 1 97 ? -5.977 -10.812 -13.242 1 98.19 97 VAL A CA 1
ATOM 748 C C . VAL A 1 97 ? -6.996 -10.5 -12.156 1 98.19 97 VAL A C 1
ATOM 750 O O . VAL A 1 97 ? -6.828 -9.539 -11.398 1 98.19 97 VAL A O 1
ATOM 753 N N . TRP A 1 98 ? -8.039 -11.359 -12 1 98.19 98 TRP A N 1
ATOM 754 C CA . TRP A 1 98 ? -9.047 -11.219 -10.961 1 98.19 98 TRP A CA 1
ATOM 755 C C . TRP A 1 98 ? -8.398 -11.219 -9.578 1 98.19 98 TRP A C 1
ATOM 757 O O . TRP A 1 98 ? -8.664 -10.336 -8.758 1 98.19 98 TRP A O 1
ATOM 767 N N . GLY A 1 99 ? -7.551 -12.195 -9.406 1 97.44 99 GLY A N 1
ATOM 768 C CA . GLY A 1 99 ? -6.867 -12.305 -8.133 1 97.44 99 GLY A CA 1
ATOM 769 C C . GLY A 1 99 ? -5.961 -11.117 -7.836 1 97.44 99 GLY A C 1
ATOM 770 O O . GLY A 1 99 ? -5.859 -10.68 -6.691 1 97.44 99 GLY A O 1
ATOM 771 N N . SER A 1 100 ? -5.293 -10.609 -8.852 1 97.12 100 SER A N 1
ATOM 772 C CA . SER A 1 100 ? -4.43 -9.445 -8.695 1 97.12 100 SER A CA 1
ATOM 773 C C . SER A 1 100 ? -5.234 -8.203 -8.305 1 97.12 100 SER A C 1
ATOM 775 O O . SER A 1 100 ? -4.824 -7.445 -7.426 1 97.12 100 SER A O 1
ATOM 777 N N . MET A 1 101 ? -6.379 -8.055 -8.891 1 96.69 101 MET A N 1
ATOM 778 C CA . MET A 1 101 ? -7.219 -6.883 -8.641 1 96.69 101 MET A CA 1
ATOM 779 C C . MET A 1 101 ? -7.777 -6.91 -7.219 1 96.69 101 MET A C 1
ATOM 781 O O . MET A 1 101 ? -7.812 -5.879 -6.543 1 96.69 101 MET A O 1
ATOM 785 N N . VAL A 1 102 ? -8.133 -8.078 -6.746 1 96.25 102 VAL A N 1
ATOM 786 C CA . VAL A 1 102 ? -8.766 -8.211 -5.438 1 96.25 102 VAL A CA 1
ATOM 787 C C . VAL A 1 102 ? -7.73 -7.953 -4.34 1 96.25 102 VAL A C 1
ATOM 789 O O . VAL A 1 102 ? -8.078 -7.508 -3.242 1 96.25 102 VAL A O 1
ATOM 792 N N . THR A 1 103 ? -6.477 -8.195 -4.68 1 94.25 103 THR A N 1
ATOM 793 C CA . THR A 1 103 ? -5.426 -8.008 -3.68 1 94.25 103 THR A CA 1
ATOM 794 C C . THR A 1 103 ? -4.762 -6.645 -3.842 1 94.25 103 THR A C 1
ATOM 796 O O . THR A 1 103 ? -3.754 -6.359 -3.189 1 94.25 103 THR A O 1
ATOM 799 N N . GLY A 1 104 ? -5.285 -5.855 -4.742 1 92.75 104 GLY A N 1
ATOM 800 C CA . GLY A 1 104 ? -4.777 -4.504 -4.926 1 92.75 104 GLY A CA 1
ATOM 801 C C . GLY A 1 104 ? -3.516 -4.445 -5.766 1 92.75 104 GLY A C 1
ATOM 802 O O . GLY A 1 104 ? -2.836 -3.42 -5.805 1 92.75 104 GLY A O 1
ATOM 803 N N . ASN A 1 105 ? -3.172 -5.539 -6.465 1 93.75 105 ASN A N 1
ATOM 804 C CA . ASN A 1 105 ? -1.939 -5.621 -7.242 1 93.75 105 ASN A CA 1
ATOM 805 C C . ASN A 1 105 ? -2.186 -5.312 -8.719 1 93.75 105 ASN A C 1
ATOM 807 O O . ASN A 1 105 ? -3.32 -5.391 -9.188 1 93.75 105 ASN A O 1
ATOM 811 N N . GLY A 1 106 ? -1.137 -4.867 -9.375 1 93 106 GLY A N 1
ATOM 812 C CA . GLY A 1 106 ? -1.155 -4.633 -10.812 1 93 106 GLY A CA 1
ATOM 813 C C . GLY A 1 106 ? -0.342 -5.648 -11.594 1 93 106 GLY A C 1
ATOM 814 O O . GLY A 1 106 ? 0.058 -6.68 -11.047 1 93 106 GLY A O 1
ATOM 815 N N . PRO A 1 107 ? -0.218 -5.367 -12.828 1 94.19 107 PRO A N 1
ATOM 816 C CA . PRO A 1 107 ? 0.527 -6.301 -13.68 1 94.19 107 PRO A CA 1
ATOM 817 C C . PRO A 1 107 ? 1.984 -6.453 -13.25 1 94.19 107 PRO A C 1
ATOM 819 O O . PRO A 1 107 ? 2.545 -7.551 -13.336 1 94.19 107 PRO A O 1
ATOM 822 N N . ALA A 1 108 ? 2.578 -5.41 -12.781 1 92.75 108 ALA A N 1
ATOM 823 C CA . ALA A 1 108 ? 3.977 -5.469 -12.367 1 92.75 108 ALA A CA 1
ATOM 824 C C . ALA A 1 108 ? 4.164 -6.434 -11.203 1 92.75 108 ALA A C 1
ATOM 826 O O . ALA A 1 108 ? 5.113 -7.219 -11.18 1 92.75 108 ALA A O 1
ATOM 827 N N . HIS A 1 109 ? 3.277 -6.41 -10.25 1 94 109 HIS A N 1
ATOM 828 C CA . HIS A 1 109 ? 3.34 -7.301 -9.094 1 94 109 HIS A CA 1
ATOM 829 C C . HIS A 1 109 ? 3.18 -8.758 -9.516 1 94 109 HIS A C 1
ATOM 831 O O . HIS A 1 109 ? 3.959 -9.617 -9.102 1 94 109 HIS A O 1
ATOM 837 N N . LEU A 1 110 ? 2.191 -8.945 -10.344 1 97 110 LEU A N 1
ATOM 838 C CA . LEU A 1 110 ? 1.908 -10.305 -10.789 1 97 110 LEU A CA 1
ATOM 839 C C . LEU A 1 110 ? 3.088 -10.875 -11.57 1 97 110 LEU A C 1
ATOM 841 O O . LEU A 1 110 ? 3.518 -12 -11.312 1 97 110 LEU A O 1
ATOM 845 N N . ASN A 1 111 ? 3.576 -10.086 -12.469 1 96.69 111 ASN A N 1
ATOM 846 C CA . ASN A 1 111 ? 4.664 -10.555 -13.32 1 96.69 111 ASN A CA 1
ATOM 847 C C . ASN A 1 111 ? 5.945 -10.781 -12.516 1 96.69 111 ASN A C 1
ATOM 849 O O . ASN A 1 111 ? 6.727 -11.68 -12.836 1 96.69 111 ASN A O 1
ATOM 853 N N . GLU A 1 112 ? 6.164 -9.969 -11.555 1 96 112 GLU A N 1
ATOM 854 C CA . GLU A 1 112 ? 7.344 -10.172 -10.727 1 96 112 GLU A CA 1
ATOM 855 C C . GLU A 1 112 ? 7.223 -11.445 -9.891 1 96 112 GLU A C 1
ATOM 857 O O . GLU A 1 112 ? 8.195 -12.18 -9.727 1 96 112 GLU A O 1
ATOM 862 N N . LEU A 1 113 ? 6.07 -11.688 -9.359 1 97.12 113 LEU A N 1
ATOM 863 C CA . LEU A 1 113 ? 5.828 -12.922 -8.625 1 97.12 113 LEU A CA 1
ATOM 864 C C . LEU A 1 113 ? 6.008 -14.141 -9.523 1 97.12 113 LEU A C 1
ATOM 866 O O . LEU A 1 113 ? 6.715 -15.086 -9.164 1 97.12 113 LEU A O 1
ATOM 870 N N . MET A 1 114 ? 5.402 -14.078 -10.703 1 97.81 114 MET A N 1
ATOM 871 C CA . MET A 1 114 ? 5.492 -15.203 -11.633 1 97.81 114 MET A CA 1
ATOM 872 C C . MET A 1 114 ? 6.926 -15.398 -12.117 1 97.81 114 MET A C 1
ATOM 874 O O . MET A 1 114 ? 7.383 -16.531 -12.273 1 97.81 114 MET A O 1
ATOM 878 N N . ALA A 1 115 ? 7.594 -14.289 -12.32 1 97.25 115 ALA A N 1
ATOM 879 C CA . ALA A 1 115 ? 8.992 -14.375 -12.742 1 97.25 115 ALA A CA 1
ATOM 880 C C . ALA A 1 115 ? 9.844 -15.047 -11.672 1 97.25 115 ALA A C 1
ATOM 882 O O . ALA A 1 115 ? 10.695 -15.883 -11.984 1 97.25 115 ALA A O 1
ATOM 883 N N . THR A 1 116 ? 9.617 -14.68 -10.438 1 97.06 116 THR A N 1
ATOM 884 C CA . THR A 1 116 ? 10.352 -15.305 -9.336 1 97.06 116 THR A CA 1
ATOM 885 C C . THR A 1 116 ? 10.07 -16.797 -9.273 1 97.06 116 THR A C 1
ATOM 887 O O . THR A 1 116 ? 10.945 -17.594 -8.914 1 97.06 116 THR A O 1
ATOM 890 N N . LEU A 1 117 ? 8.883 -17.188 -9.68 1 97.19 117 LEU A N 1
ATOM 891 C CA . LEU A 1 117 ? 8.492 -18.594 -9.742 1 97.19 117 LEU A CA 1
ATOM 892 C C . LEU A 1 117 ? 9.031 -19.25 -11.008 1 97.19 117 LEU A C 1
ATOM 894 O O . LEU A 1 117 ? 8.742 -20.422 -11.281 1 97.19 117 LEU A O 1
ATOM 898 N N . ASN A 1 118 ? 9.75 -18.5 -11.781 1 97 118 ASN A N 1
ATOM 899 C CA . ASN A 1 118 ? 10.289 -18.969 -13.055 1 97 118 ASN A CA 1
ATOM 900 C C . ASN A 1 118 ? 9.18 -19.422 -14 1 97 118 ASN A C 1
ATOM 902 O O . ASN A 1 118 ? 9.266 -20.484 -14.602 1 97 118 ASN A O 1
ATOM 906 N N . SER A 1 119 ? 8.125 -18.688 -14.016 1 97.06 119 SER A N 1
ATOM 907 C CA . SER A 1 119 ? 6.977 -18.875 -14.898 1 97.06 119 SER A CA 1
ATOM 908 C C . SER A 1 119 ? 6.746 -17.656 -15.781 1 97.06 119 SER A C 1
ATOM 910 O O . SER A 1 119 ? 7.129 -16.531 -15.414 1 97.06 119 SER A O 1
ATOM 912 N N . PRO A 1 120 ? 6.164 -17.859 -16.938 1 94.69 120 PRO A N 1
ATOM 913 C CA . PRO A 1 120 ? 5.824 -16.703 -17.75 1 94.69 120 PRO A CA 1
ATOM 914 C C . PRO A 1 120 ? 4.75 -15.82 -17.109 1 94.69 120 PRO A C 1
ATOM 916 O O . PRO A 1 120 ? 4.055 -16.266 -16.203 1 94.69 120 PRO A O 1
ATOM 919 N N . GLY A 1 121 ? 4.688 -14.578 -17.562 1 94.31 121 GLY A N 1
ATOM 920 C CA . GLY A 1 121 ? 3.703 -13.625 -17.062 1 94.31 121 GLY A CA 1
ATOM 921 C C . GLY A 1 121 ? 2.799 -13.086 -18.156 1 94.31 121 GLY A C 1
ATOM 922 O O . GLY A 1 121 ? 2.775 -13.609 -19.266 1 94.31 121 GLY A O 1
ATOM 923 N N . LEU A 1 122 ? 2.008 -12.148 -17.797 1 96 122 LEU A N 1
ATOM 924 C CA . LEU A 1 122 ? 1.102 -11.492 -18.719 1 96 122 LEU A CA 1
ATOM 925 C C . LEU A 1 122 ? 1.706 -10.195 -19.25 1 96 122 LEU A C 1
ATOM 927 O O . LEU A 1 122 ? 2.305 -9.438 -18.484 1 96 122 LEU A O 1
ATOM 931 N N . SER A 1 123 ? 1.52 -10 -20.531 1 94.44 123 SER A N 1
ATOM 932 C CA . SER A 1 123 ? 1.891 -8.688 -21.047 1 94.44 123 SER A CA 1
ATOM 933 C C . SER A 1 123 ? 0.958 -7.605 -20.516 1 94.44 123 SER A C 1
ATOM 935 O O . SER A 1 123 ? -0.18 -7.887 -20.141 1 94.44 123 SER A O 1
ATOM 937 N N . GLN A 1 124 ? 1.397 -6.371 -20.469 1 92.19 124 GLN A N 1
ATOM 938 C CA . GLN A 1 124 ? 0.618 -5.258 -19.953 1 92.19 124 GLN A CA 1
ATOM 939 C C . GLN A 1 124 ? -0.673 -5.066 -20.734 1 92.19 124 GLN A C 1
ATOM 941 O O . GLN A 1 124 ? -1.749 -4.922 -20.156 1 92.19 124 GLN A O 1
ATOM 946 N N . PRO A 1 125 ? -0.622 -5.164 -22.031 1 92.06 125 PRO A N 1
ATOM 947 C CA . PRO A 1 125 ? -1.869 -4.988 -22.781 1 92.06 125 PRO A CA 1
ATOM 948 C C . PRO A 1 125 ? -2.877 -6.102 -22.516 1 92.06 125 PRO A C 1
ATOM 950 O O . PRO A 1 125 ? -4.082 -5.844 -22.438 1 92.06 125 PRO A O 1
ATOM 953 N N . THR A 1 126 ? -2.355 -7.32 -22.438 1 95.19 126 THR A N 1
ATOM 954 C CA . THR A 1 126 ? -3.246 -8.438 -22.156 1 95.19 126 THR A CA 1
ATOM 955 C C . THR A 1 126 ? -3.887 -8.273 -20.781 1 95.19 126 THR A C 1
ATOM 957 O O . THR A 1 126 ? -5.094 -8.469 -20.609 1 95.19 126 THR A O 1
ATOM 960 N N . PHE A 1 127 ? -3.102 -7.855 -19.859 1 96.44 127 PHE A N 1
ATOM 961 C CA . PHE A 1 127 ? -3.607 -7.609 -18.5 1 96.44 127 PHE A CA 1
ATOM 962 C C . PHE A 1 127 ? -4.688 -6.535 -18.531 1 96.44 127 PHE A C 1
ATOM 964 O O . PHE A 1 127 ? -5.758 -6.715 -17.938 1 96.44 127 PHE A O 1
ATOM 971 N N . THR A 1 128 ? -4.43 -5.461 -19.172 1 93.62 128 THR A N 1
ATOM 972 C CA . THR A 1 128 ? -5.344 -4.32 -19.219 1 93.62 128 THR A CA 1
ATOM 973 C C . THR A 1 128 ? -6.648 -4.699 -19.906 1 93.62 128 THR A C 1
ATOM 975 O O . THR A 1 128 ? -7.727 -4.27 -19.5 1 93.62 128 THR A O 1
ATOM 978 N N . SER A 1 129 ? -6.523 -5.445 -20.938 1 94.38 129 SER A N 1
ATOM 979 C CA . SER A 1 129 ? -7.711 -5.879 -21.656 1 94.38 129 SER A CA 1
ATOM 980 C C . SER A 1 129 ? -8.609 -6.742 -20.781 1 94.38 129 SER A C 1
ATOM 982 O O . SER A 1 129 ? -9.828 -6.551 -20.75 1 94.38 129 SER A O 1
ATOM 984 N N . ILE A 1 130 ? -8.023 -7.684 -20.094 1 96.69 130 ILE A N 1
ATOM 985 C CA . ILE A 1 130 ? -8.789 -8.562 -19.219 1 96.69 130 ILE A CA 1
ATOM 986 C C . ILE A 1 130 ? -9.359 -7.75 -18.047 1 96.69 130 ILE A C 1
ATOM 988 O O . ILE A 1 130 ? -10.5 -7.957 -17.641 1 96.69 130 ILE A O 1
ATOM 992 N N . GLU A 1 131 ? -8.578 -6.855 -17.547 1 96.12 131 GLU A N 1
ATOM 993 C CA . GLU A 1 131 ? -9.023 -5.98 -16.469 1 96.12 131 GLU A CA 1
ATOM 994 C C . GLU A 1 131 ? -10.258 -5.18 -16.875 1 96.12 131 GLU A C 1
ATOM 996 O O . GLU A 1 131 ? -11.172 -4.992 -16.062 1 96.12 131 GLU A O 1
ATOM 1001 N N . THR A 1 132 ? -10.242 -4.684 -18.047 1 93.88 132 THR A N 1
ATOM 1002 C CA . THR A 1 132 ? -11.367 -3.918 -18.562 1 93.88 132 THR A CA 1
ATOM 1003 C C . THR A 1 132 ? -12.625 -4.777 -18.609 1 93.88 132 THR A C 1
ATOM 1005 O O . THR A 1 132 ? -13.711 -4.324 -18.25 1 93.88 132 THR A O 1
ATOM 1008 N N . ASP A 1 133 ? -12.453 -6 -19.031 1 94.69 133 ASP A N 1
ATOM 1009 C CA . ASP A 1 133 ? -13.586 -6.914 -19.078 1 94.69 133 ASP A CA 1
ATOM 1010 C C . ASP A 1 133 ? -14.133 -7.184 -17.688 1 94.69 133 ASP A C 1
ATOM 1012 O O . ASP A 1 133 ? -15.344 -7.148 -17.469 1 94.69 133 ASP A O 1
ATOM 1016 N N . ILE A 1 134 ? -13.258 -7.434 -16.797 1 96.56 134 ILE A N 1
ATOM 1017 C CA . ILE A 1 134 ? -13.656 -7.699 -15.414 1 96.56 134 ILE A CA 1
ATOM 1018 C C . ILE A 1 134 ? -14.375 -6.477 -14.844 1 96.56 134 ILE A C 1
ATOM 1020 O O . ILE A 1 134 ? -15.383 -6.605 -14.148 1 96.56 134 ILE A O 1
ATOM 1024 N N . GLY A 1 135 ? -13.852 -5.297 -15.148 1 96.12 135 GLY A N 1
ATOM 1025 C CA . GLY A 1 135 ? -14.5 -4.07 -14.703 1 96.12 135 GLY A CA 1
ATOM 1026 C C . GLY A 1 135 ? -15.93 -3.947 -15.18 1 96.12 135 GLY A C 1
ATOM 1027 O O . GLY A 1 135 ? -16.812 -3.555 -14.414 1 96.12 135 GLY A O 1
ATOM 1028 N N . LYS A 1 136 ? -16.125 -4.289 -16.375 1 95.44 136 LYS A N 1
ATOM 1029 C CA . LYS A 1 136 ? -17.469 -4.25 -16.938 1 95.44 136 LYS A CA 1
ATOM 1030 C C . LYS A 1 136 ? -18.391 -5.262 -16.266 1 95.44 136 LYS A C 1
ATOM 1032 O O . LYS A 1 136 ? -19.547 -4.965 -15.969 1 95.44 136 LYS A O 1
ATOM 1037 N N . TRP A 1 137 ? -17.828 -6.453 -16.031 1 96.31 137 TRP A N 1
ATOM 1038 C CA . TRP A 1 137 ? -18.594 -7.488 -15.344 1 96.31 137 TRP A CA 1
ATOM 1039 C C . TRP A 1 137 ? -19 -7.039 -13.945 1 96.31 137 TRP A C 1
ATOM 1041 O O . TRP A 1 137 ? -20.156 -7.164 -13.555 1 96.31 137 TRP A O 1
ATOM 1051 N N . TRP A 1 138 ? -18.031 -6.516 -13.211 1 97.69 138 TRP A N 1
ATOM 1052 C CA . TRP A 1 138 ? -18.281 -6.074 -11.836 1 97.69 138 TRP A CA 1
ATOM 1053 C C . TRP A 1 138 ? -19.297 -4.945 -11.805 1 97.69 138 TRP A C 1
ATOM 1055 O O . TRP A 1 138 ? -20.188 -4.922 -10.945 1 97.69 138 TRP A O 1
ATOM 1065 N N . HIS A 1 139 ? -19.203 -4.039 -12.75 1 97.19 139 HIS A N 1
ATOM 1066 C CA . HIS A 1 139 ? -20.125 -2.908 -12.812 1 97.19 139 HIS A CA 1
ATOM 1067 C C . HIS A 1 139 ? -21.562 -3.371 -13.07 1 97.19 139 HIS A C 1
ATOM 1069 O O . HIS A 1 139 ? -22.5 -2.879 -12.438 1 97.19 139 HIS A O 1
ATOM 1075 N N . SER A 1 140 ? -21.719 -4.301 -13.938 1 97.06 140 SER A N 1
ATOM 1076 C CA . SER A 1 140 ? -23.031 -4.812 -14.281 1 97.06 140 SER A CA 1
ATOM 1077 C C . SER A 1 140 ? -23.688 -5.496 -13.094 1 97.06 140 SER A C 1
ATOM 1079 O O . SER A 1 140 ? -24.875 -5.27 -12.805 1 97.06 140 SER A O 1
ATOM 1081 N N . ILE A 1 141 ? -22.969 -6.262 -12.43 1 97.69 141 ILE A N 1
ATOM 1082 C CA . ILE A 1 141 ? -23.484 -6.957 -11.258 1 97.69 141 ILE A CA 1
ATOM 1083 C C . ILE A 1 141 ? -23.812 -5.945 -10.164 1 97.69 141 ILE A C 1
ATOM 1085 O O . ILE A 1 141 ? -24.828 -6.066 -9.477 1 97.69 141 ILE A O 1
ATOM 1089 N N . LEU A 1 142 ? -22.953 -4.996 -10.039 1 97.94 142 LEU A N 1
ATOM 1090 C CA . LEU A 1 142 ? -23.125 -3.984 -9.008 1 97.94 142 LEU A CA 1
ATOM 1091 C C . LEU A 1 142 ? -24.406 -3.182 -9.234 1 97.94 142 LEU A C 1
ATOM 1093 O O . LEU A 1 142 ? -25.125 -2.865 -8.289 1 97.94 142 LEU A O 1
ATOM 1097 N N . GLU A 1 143 ? -24.656 -2.844 -10.461 1 97.25 143 GLU A N 1
ATOM 1098 C CA . GLU A 1 143 ? -25.875 -2.115 -10.797 1 97.25 143 GLU A CA 1
ATOM 1099 C C . GLU A 1 143 ? -27.125 -2.896 -10.375 1 97.25 143 GLU A C 1
ATOM 1101 O O . GLU A 1 143 ? -28.062 -2.324 -9.828 1 97.25 143 GLU A O 1
ATOM 1106 N N . ARG A 1 144 ? -27.062 -4.125 -10.594 1 96.94 144 ARG A N 1
ATOM 1107 C CA . ARG A 1 144 ? -28.172 -4.98 -10.203 1 96.94 144 ARG A CA 1
ATOM 1108 C C . ARG A 1 144 ? -28.312 -5.043 -8.688 1 96.94 144 ARG A C 1
ATOM 1110 O O . ARG A 1 144 ? -29.422 -4.957 -8.156 1 96.94 144 ARG A O 1
ATOM 1117 N N . GLU A 1 145 ? -27.203 -5.176 -8.055 1 97.19 145 GLU A N 1
ATOM 1118 C CA . GLU A 1 145 ? -27.219 -5.258 -6.594 1 97.19 145 GLU A CA 1
ATOM 1119 C C . GLU A 1 145 ? -27.703 -3.951 -5.973 1 97.19 145 GLU A C 1
ATOM 1121 O O . GLU A 1 145 ? -28.391 -3.963 -4.949 1 97.19 145 GLU A O 1
ATOM 1126 N N . MET A 1 146 ? -27.344 -2.852 -6.535 1 98 146 MET A N 1
ATOM 1127 C CA . MET A 1 146 ? -27.797 -1.554 -6.035 1 98 146 MET A CA 1
ATOM 1128 C C . MET A 1 146 ? -29.297 -1.374 -6.234 1 98 146 MET A C 1
ATOM 1130 O O . MET A 1 146 ? -29.969 -0.794 -5.387 1 98 146 MET A O 1
ATOM 1134 N N . MET A 1 147 ? -29.781 -1.919 -7.309 1 97.5 147 MET A N 1
ATOM 1135 C CA . MET A 1 147 ? -31.219 -1.862 -7.562 1 97.5 147 MET A CA 1
ATOM 1136 C C . MET A 1 147 ? -31.984 -2.688 -6.535 1 97.5 147 MET A C 1
ATOM 1138 O O . MET A 1 147 ? -33 -2.24 -6.016 1 97.5 147 MET A O 1
ATOM 1142 N N . LEU A 1 148 ? -31.453 -3.82 -6.262 1 97.25 148 LEU A N 1
ATOM 1143 C CA . LEU A 1 148 ? -32.062 -4.676 -5.258 1 97.25 148 LEU A CA 1
ATOM 1144 C C . LEU A 1 148 ? -32.031 -4.027 -3.881 1 97.25 148 LEU A C 1
ATOM 1146 O O . LEU A 1 148 ? -33 -4.109 -3.117 1 97.25 148 LEU A O 1
ATOM 1150 N N . ALA A 1 149 ? -30.938 -3.398 -3.594 1 97.75 149 ALA A N 1
ATOM 1151 C CA . ALA A 1 149 ? -30.797 -2.697 -2.32 1 97.75 149 ALA A CA 1
ATOM 1152 C C . ALA A 1 149 ? -31.781 -1.535 -2.225 1 97.75 149 ALA A C 1
ATOM 1154 O O . ALA A 1 149 ? -32.375 -1.288 -1.164 1 97.75 149 ALA A O 1
ATOM 1155 N N . GLY A 1 150 ? -31.953 -0.867 -3.326 1 97.69 150 GLY A N 1
ATOM 1156 C CA . GLY A 1 150 ? -32.906 0.22 -3.377 1 97.69 150 GLY A CA 1
ATOM 1157 C C . GLY A 1 150 ? -34.344 -0.239 -3.152 1 97.69 150 GLY A C 1
ATOM 1158 O O . GLY A 1 150 ? -35.094 0.417 -2.441 1 97.69 150 GLY A O 1
ATOM 1159 N N . GLN A 1 151 ? -34.656 -1.373 -3.688 1 97.38 151 GLN A N 1
ATOM 1160 C CA . GLN A 1 151 ? -35.969 -1.938 -3.506 1 97.38 151 GLN A CA 1
ATOM 1161 C C . GLN A 1 151 ? -36.219 -2.334 -2.051 1 97.38 151 GLN A C 1
ATOM 1163 O O . GLN A 1 151 ? -37.312 -2.143 -1.52 1 97.38 151 GLN A O 1
ATOM 1168 N N . GLU A 1 152 ? -35.219 -2.818 -1.477 1 97.56 152 GLU A N 1
ATOM 1169 C CA . GLU A 1 152 ? -35.344 -3.197 -0.071 1 97.56 152 GLU A CA 1
ATOM 1170 C C . GLU A 1 152 ? -35.469 -1.968 0.822 1 97.56 152 GLU A C 1
ATOM 1172 O O . GLU A 1 152 ? -36.25 -1.972 1.773 1 97.56 152 GLU A O 1
ATOM 1177 N N . GLU A 1 153 ? -34.719 -0.953 0.561 1 97.62 153 GLU A N 1
ATOM 1178 C CA . GLU A 1 153 ? -34.844 0.301 1.298 1 97.62 153 GLU A CA 1
ATOM 1179 C C . GLU A 1 153 ? -36.25 0.896 1.148 1 97.62 153 GLU A C 1
ATOM 1181 O O . GLU A 1 153 ? -36.812 1.448 2.104 1 97.62 153 GLU A O 1
ATOM 1186 N N . ARG A 1 154 ? -36.75 0.789 -0.035 1 97.19 154 ARG A N 1
ATOM 1187 C CA . ARG A 1 154 ? -38.125 1.277 -0.302 1 97.19 154 ARG A CA 1
ATOM 1188 C C . ARG A 1 154 ? -39.156 0.507 0.514 1 97.19 154 ARG A C 1
ATOM 1190 O O . ARG A 1 154 ? -40.031 1.105 1.134 1 97.19 154 ARG A O 1
ATOM 1197 N N . ARG A 1 155 ? -39.031 -0.742 0.503 1 97.25 155 ARG A N 1
ATOM 1198 C CA . ARG A 1 155 ? -39.938 -1.59 1.263 1 97.25 155 ARG A CA 1
ATOM 1199 C C . ARG A 1 155 ? -39.906 -1.244 2.748 1 97.25 155 ARG A C 1
ATOM 1201 O O . ARG A 1 155 ? -40.938 -1.118 3.391 1 97.25 155 ARG A O 1
ATOM 1208 N N . LEU A 1 156 ? -38.75 -1.042 3.273 1 97 156 LEU A N 1
ATOM 1209 C CA . LEU A 1 156 ? -38.562 -0.725 4.688 1 97 156 LEU A CA 1
ATOM 1210 C C . LEU A 1 156 ? -39.156 0.647 5.012 1 97 156 LEU A C 1
ATOM 1212 O O . LEU A 1 156 ? -39.719 0.848 6.086 1 97 156 LEU A O 1
ATOM 1216 N N . ALA A 1 157 ? -39 1.526 4.094 1 96.94 157 ALA A N 1
ATOM 1217 C CA . ALA A 1 157 ? -39.562 2.861 4.285 1 96.94 157 ALA A CA 1
ATOM 1218 C C . ALA A 1 157 ? -41.062 2.816 4.305 1 96.94 157 ALA A C 1
ATOM 1220 O O . ALA A 1 157 ? -41.719 3.504 5.109 1 96.94 157 ALA A O 1
ATOM 1221 N N . ILE A 1 158 ? -41.625 2.018 3.443 1 96.25 158 ILE A N 1
ATOM 1222 C CA . ILE A 1 158 ? -43.094 1.85 3.383 1 96.25 158 ILE A CA 1
ATOM 1223 C C . ILE A 1 158 ? -43.594 1.204 4.676 1 96.25 158 ILE A C 1
ATOM 1225 O O . ILE A 1 158 ? -44.594 1.629 5.234 1 96.25 158 ILE A O 1
ATOM 1229 N N . ASP A 1 159 ? -42.844 0.285 5.176 1 96.19 159 ASP A N 1
ATOM 1230 C CA . ASP A 1 159 ? -43.219 -0.414 6.402 1 96.19 159 ASP A CA 1
ATOM 1231 C C . ASP A 1 159 ? -43.219 0.536 7.602 1 96.19 159 ASP A C 1
ATOM 1233 O O . ASP A 1 159 ? -44.031 0.394 8.516 1 96.19 159 ASP A O 1
ATOM 1237 N N . ARG A 1 160 ? -42.312 1.49 7.613 1 93.25 160 ARG A N 1
ATOM 1238 C CA . ARG A 1 160 ? -42.188 2.439 8.719 1 93.25 160 ARG A CA 1
ATOM 1239 C C . ARG A 1 160 ? -43.094 3.652 8.492 1 93.25 160 ARG A C 1
ATOM 1241 O O . ARG A 1 160 ? -43.125 4.562 9.328 1 93.25 160 ARG A O 1
ATOM 1248 N N . ASN A 1 161 ? -43.719 3.734 7.383 1 93.81 161 ASN A N 1
ATOM 1249 C CA . ASN A 1 161 ? -44.625 4.824 7.004 1 93.81 161 ASN A CA 1
ATOM 1250 C C . ASN A 1 161 ? -43.875 6.152 6.91 1 93.81 161 ASN A C 1
ATOM 1252 O O . ASN A 1 161 ? -44.344 7.176 7.398 1 93.81 161 ASN A O 1
ATOM 1256 N N . ASP A 1 162 ? -42.688 6.051 6.387 1 93.31 162 ASP A N 1
ATOM 1257 C CA . ASP A 1 162 ? -41.875 7.242 6.156 1 93.31 162 ASP A CA 1
ATOM 1258 C C . ASP A 1 162 ? -42.062 7.758 4.727 1 93.31 162 ASP A C 1
ATOM 1260 O O . ASP A 1 162 ? -41.5 7.18 3.785 1 93.31 162 ASP A O 1
ATOM 1264 N N . TYR A 1 163 ? -42.75 8.859 4.586 1 93.94 163 TYR A N 1
ATOM 1265 C CA . TYR A 1 163 ? -43.031 9.398 3.264 1 93.94 163 TYR A CA 1
ATOM 1266 C C . TYR A 1 163 ? -42.719 10.891 3.199 1 93.94 163 TYR A C 1
ATOM 1268 O O . TYR A 1 163 ? -42.75 11.578 4.223 1 93.94 163 TYR A O 1
ATOM 1276 N N . HIS A 1 164 ? -42.281 11.289 2.059 1 93.81 164 HIS A N 1
ATOM 1277 C CA . HIS A 1 164 ? -42.281 12.695 1.672 1 93.81 164 HIS A CA 1
ATOM 1278 C C . HIS A 1 164 ? -43.219 12.953 0.5 1 93.81 164 HIS A C 1
ATOM 1280 O O . HIS A 1 164 ? -42.875 12.648 -0.647 1 93.81 164 HIS A O 1
ATOM 1286 N N . HIS A 1 165 ? -44.281 13.648 0.604 1 91.19 165 HIS A N 1
ATOM 1287 C CA . HIS A 1 165 ? -45.312 13.914 -0.414 1 91.19 165 HIS A CA 1
ATOM 1288 C C . HIS A 1 165 ? -45.656 12.641 -1.184 1 91.19 165 HIS A C 1
ATOM 1290 O O . HIS A 1 165 ? -45.562 12.617 -2.414 1 91.19 165 HIS A O 1
ATOM 1296 N N . GLU A 1 166 ? -45.844 11.484 -0.55 1 91.19 166 GLU A N 1
ATOM 1297 C CA . GLU A 1 166 ? -46.344 10.227 -1.093 1 91.19 166 GLU A CA 1
ATOM 1298 C C . GLU A 1 166 ? -45.188 9.367 -1.639 1 91.19 166 GLU A C 1
ATOM 1300 O O . GLU A 1 166 ? -45.438 8.281 -2.168 1 91.19 166 GLU A O 1
ATOM 1305 N N . VAL A 1 167 ? -44.094 9.891 -1.607 1 95.12 167 VAL A N 1
ATOM 1306 C CA . VAL A 1 167 ? -42.906 9.125 -2.035 1 95.12 167 VAL A CA 1
ATOM 1307 C C . VAL A 1 167 ? -42.125 8.664 -0.813 1 95.12 167 VAL A C 1
ATOM 1309 O O . VAL A 1 167 ? -41.875 9.453 0.101 1 95.12 167 VAL A O 1
ATOM 1312 N N . PRO A 1 168 ? -41.812 7.402 -0.752 1 96.75 168 PRO A N 1
ATOM 1313 C CA . PRO A 1 168 ? -41.031 6.918 0.389 1 96.75 168 PRO A CA 1
ATOM 1314 C C . PRO A 1 168 ? -39.719 7.691 0.58 1 96.75 168 PRO A C 1
ATOM 1316 O O . PRO A 1 168 ? -39.031 8.016 -0.398 1 96.75 168 PRO A O 1
ATOM 1319 N N . ALA A 1 169 ? -39.406 8.023 1.881 1 96.62 169 ALA A N 1
ATOM 1320 C CA . ALA A 1 169 ? -38.25 8.82 2.232 1 96.62 169 ALA A CA 1
ATOM 1321 C C . ALA A 1 169 ? -37.281 8.023 3.115 1 96.62 169 ALA A C 1
ATOM 1323 O O . ALA A 1 169 ? -37.719 7.316 4.027 1 96.62 169 ALA A O 1
ATOM 1324 N N . ILE A 1 170 ? -35.969 8.148 2.811 1 96.69 170 ILE A N 1
ATOM 1325 C CA . ILE A 1 170 ? -35 7.367 3.59 1 96.69 170 ILE A CA 1
ATOM 1326 C C . ILE A 1 170 ? -33.844 8.258 4.016 1 96.69 170 ILE A C 1
ATOM 1328 O O . ILE A 1 170 ? -33.719 9.391 3.561 1 96.69 170 ILE A O 1
ATOM 1332 N N . THR A 1 171 ? -33.094 7.723 4.934 1 95.56 171 THR A N 1
ATOM 1333 C CA . THR A 1 171 ? -31.828 8.336 5.367 1 95.56 171 THR A CA 1
ATOM 1334 C C . THR A 1 171 ? -30.641 7.66 4.699 1 95.56 171 THR A C 1
ATOM 1336 O O . THR A 1 171 ? -30.578 6.43 4.625 1 95.56 171 THR A O 1
ATOM 1339 N N . VAL A 1 172 ? -29.75 8.5 4.195 1 97 172 VAL A N 1
ATOM 1340 C CA . VAL A 1 172 ? -28.609 7.934 3.492 1 97 172 VAL A CA 1
ATOM 1341 C C . VAL A 1 172 ? -27.312 8.477 4.094 1 97 172 VAL A C 1
ATOM 1343 O O . VAL A 1 172 ? -27.297 9.555 4.691 1 97 172 VAL A O 1
ATOM 1346 N N . ILE A 1 173 ? -26.297 7.703 4 1 96.44 173 ILE A N 1
ATOM 1347 C CA . ILE A 1 173 ? -24.938 8.078 4.418 1 96.44 173 ILE A CA 1
ATOM 1348 C C . ILE A 1 173 ? -24.078 8.344 3.189 1 96.44 173 ILE A C 1
ATOM 1350 O O . ILE A 1 173 ? -24.047 7.539 2.258 1 96.44 173 ILE A O 1
ATOM 1354 N N . VAL A 1 174 ? -23.375 9.469 3.17 1 95.5 174 VAL A N 1
ATOM 1355 C CA . VAL A 1 174 ? -22.594 9.852 2 1 95.5 174 VAL A CA 1
ATOM 1356 C C . VAL A 1 174 ? -21.156 10.125 2.412 1 95.5 174 VAL A C 1
ATOM 1358 O O . VAL A 1 174 ? -20.891 10.562 3.535 1 95.5 174 VAL A O 1
ATOM 1361 N N . ASP A 1 175 ? -20.25 9.734 1.579 1 93.56 175 ASP A N 1
ATOM 1362 C CA . ASP A 1 175 ? -18.828 10.031 1.77 1 93.56 175 ASP A CA 1
ATOM 1363 C C . ASP A 1 175 ? -18.062 9.906 0.455 1 93.56 175 ASP A C 1
ATOM 1365 O O . ASP A 1 175 ? -18.547 9.266 -0.489 1 93.56 175 ASP A O 1
ATOM 1369 N N . GLY A 1 176 ? -16.984 10.633 0.375 1 91.5 176 GLY A N 1
ATOM 1370 C CA . GLY A 1 176 ? -16.125 10.609 -0.806 1 91.5 176 GLY A CA 1
ATOM 1371 C C . GLY A 1 176 ? -14.688 10.242 -0.499 1 91.5 176 GLY A C 1
ATOM 1372 O O . GLY A 1 176 ? -14.266 10.305 0.655 1 91.5 176 GLY A O 1
ATOM 1373 N N . GLY A 1 177 ? -14 9.727 -1.491 1 90.5 177 GLY A N 1
ATOM 1374 C CA . GLY A 1 177 ? -12.586 9.391 -1.403 1 90.5 177 GLY A CA 1
ATOM 1375 C C . GLY A 1 177 ? -11.82 9.68 -2.68 1 90.5 177 GLY A C 1
ATOM 1376 O O . GLY A 1 177 ? -12.422 9.898 -3.732 1 90.5 177 GLY A O 1
ATOM 1377 N N . TRP A 1 178 ? -10.508 9.695 -2.529 1 90.69 178 TRP A N 1
ATOM 1378 C CA . TRP A 1 178 ? -9.656 10.062 -3.654 1 90.69 178 TRP A CA 1
ATOM 1379 C C . TRP A 1 178 ? -8.648 8.953 -3.953 1 90.69 178 TRP A C 1
ATOM 1381 O O . TRP A 1 178 ? -8.438 8.062 -3.127 1 90.69 178 TRP A O 1
ATOM 1391 N N . SER A 1 179 ? -8.078 9.008 -5.129 1 89.19 179 SER A N 1
ATOM 1392 C CA . SER A 1 179 ? -7.16 7.977 -5.598 1 89.19 179 SER A CA 1
ATOM 1393 C C . SER A 1 179 ? -5.77 8.164 -4.996 1 89.19 179 SER A C 1
ATOM 1395 O O . SER A 1 179 ? -4.945 7.246 -5.035 1 89.19 179 SER A O 1
ATOM 1397 N N . LYS A 1 180 ? -5.523 9.344 -4.547 1 85.12 180 LYS A N 1
ATOM 1398 C CA . LYS A 1 180 ? -4.23 9.664 -3.945 1 85.12 180 LYS A CA 1
ATOM 1399 C C . LYS A 1 180 ? -4.402 10.281 -2.561 1 85.12 180 LYS A C 1
ATOM 1401 O O . LYS A 1 180 ? -5.414 10.93 -2.289 1 85.12 180 LYS A O 1
ATOM 1406 N N . ARG A 1 181 ? -3.391 10 -1.804 1 74.75 181 ARG A N 1
ATOM 1407 C CA . ARG A 1 181 ? -3.414 10.617 -0.48 1 74.75 181 ARG A CA 1
ATOM 1408 C C . ARG A 1 181 ? -3.137 12.109 -0.566 1 74.75 181 ARG A C 1
ATOM 1410 O O . ARG A 1 181 ? -2.262 12.547 -1.321 1 74.75 181 ARG A O 1
ATOM 1417 N N . THR A 1 182 ? -3.938 12.797 0.055 1 65.94 182 THR A N 1
ATOM 1418 C CA . THR A 1 182 ? -3.766 14.25 0.058 1 65.94 182 THR A CA 1
ATOM 1419 C C . THR A 1 182 ? -2.771 14.672 1.134 1 65.94 182 THR A C 1
ATOM 1421 O O . THR A 1 182 ? -2.746 14.102 2.225 1 65.94 182 THR A O 1
ATOM 1424 N N . HIS A 1 183 ? -1.729 15.297 0.695 1 59.22 183 HIS A N 1
ATOM 1425 C CA . HIS A 1 183 ? -0.795 15.859 1.665 1 59.22 183 HIS A CA 1
ATOM 1426 C C . HIS A 1 183 ? -1.055 17.344 1.885 1 59.22 183 HIS A C 1
ATOM 1428 O O . HIS A 1 183 ? -0.981 18.141 0.943 1 59.22 183 HIS A O 1
ATOM 1434 N N . LYS A 1 184 ? -1.312 17.688 3.121 1 58.09 184 LYS A N 1
ATOM 1435 C CA . LYS A 1 184 ? -1.505 19.078 3.551 1 58.09 184 LYS A CA 1
ATOM 1436 C C . LYS A 1 184 ? -2.439 19.828 2.604 1 58.09 184 LYS A C 1
ATOM 1438 O O . LYS A 1 184 ? -3.596 19.422 2.428 1 58.09 184 LYS A O 1
ATOM 1443 N N . HIS A 1 185 ? -1.817 20.625 1.696 1 59.44 185 HIS A N 1
ATOM 1444 C CA . HIS A 1 185 ? -2.65 21.547 0.922 1 59.44 185 HIS A CA 1
ATOM 1445 C C . HIS A 1 185 ? -2.713 21.125 -0.543 1 59.44 185 HIS A C 1
ATOM 1447 O O . HIS A 1 185 ? -3.219 21.875 -1.385 1 59.44 185 HIS A O 1
ATOM 1453 N N . SER A 1 186 ? -2.334 19.812 -0.677 1 59.84 186 SER A N 1
ATOM 1454 C CA . SER A 1 186 ? -2.326 19.438 -2.084 1 59.84 186 SER A CA 1
ATOM 1455 C C . SER A 1 186 ? -3.523 18.562 -2.426 1 59.84 186 SER A C 1
ATOM 1457 O O . SER A 1 186 ? -3.699 17.484 -1.846 1 59.84 186 SER A O 1
ATOM 1459 N N . TYR A 1 187 ? -4.574 19.172 -3.01 1 65.81 187 TYR A N 1
ATOM 1460 C CA . TYR A 1 187 ? -5.719 18.406 -3.498 1 65.81 187 TYR A CA 1
ATOM 1461 C C . TYR A 1 187 ? -5.625 18.188 -5.004 1 65.81 187 TYR A C 1
ATOM 1463 O O . TYR A 1 187 ? -6.355 18.812 -5.773 1 65.81 187 TYR A O 1
ATOM 1471 N N . ASN A 1 188 ? -4.734 17.266 -5.375 1 73.69 188 ASN A N 1
ATOM 1472 C CA . ASN A 1 188 ? -4.488 17.094 -6.801 1 73.69 188 ASN A CA 1
ATOM 1473 C C . ASN A 1 188 ? -4.707 15.641 -7.227 1 73.69 188 ASN A C 1
ATOM 1475 O O . ASN A 1 188 ? -4.117 15.188 -8.211 1 73.69 188 ASN A O 1
ATOM 1479 N N . ALA A 1 189 ? -5.645 15.039 -6.566 1 84.81 189 ALA A N 1
ATOM 1480 C CA . ALA A 1 189 ? -5.895 13.656 -6.953 1 84.81 189 ALA A CA 1
ATOM 1481 C C . ALA A 1 189 ? -6.535 13.578 -8.336 1 84.81 189 ALA A C 1
ATOM 1483 O O . ALA A 1 189 ? -7.418 14.375 -8.664 1 84.81 189 ALA A O 1
ATOM 1484 N N . ALA A 1 190 ? -6.156 12.68 -9.172 1 87.38 190 ALA A N 1
ATOM 1485 C CA . ALA A 1 190 ? -6.676 12.516 -10.523 1 87.38 190 ALA A CA 1
ATOM 1486 C C . ALA A 1 190 ? -8.031 11.82 -10.516 1 87.38 190 ALA A C 1
ATOM 1488 O O . ALA A 1 190 ? -8.828 11.992 -11.445 1 87.38 190 ALA A O 1
ATOM 1489 N N . GLY A 1 191 ? -8.297 11.055 -9.492 1 92 191 GLY A N 1
ATOM 1490 C CA . GLY A 1 191 ? -9.539 10.305 -9.422 1 92 191 GLY A CA 1
ATOM 1491 C C . GLY A 1 191 ? -10.258 10.469 -8.094 1 92 191 GLY A C 1
ATOM 1492 O O . GLY A 1 191 ? -9.617 10.586 -7.047 1 92 191 GLY A O 1
ATOM 1493 N N . GLY A 1 192 ? -11.547 10.508 -8.172 1 94.19 192 GLY A N 1
ATOM 1494 C CA . GLY A 1 192 ? -12.398 10.586 -6.992 1 94.19 192 GLY A CA 1
ATOM 1495 C C . GLY A 1 192 ? -13.586 9.648 -7.055 1 94.19 192 GLY A C 1
ATOM 1496 O O . GLY A 1 192 ? -13.992 9.227 -8.133 1 94.19 192 GLY A O 1
ATOM 1497 N N . VAL A 1 193 ? -13.992 9.219 -5.918 1 96.31 193 VAL A N 1
ATOM 1498 C CA . VAL A 1 193 ? -15.148 8.344 -5.816 1 96.31 193 VAL A CA 1
ATOM 1499 C C . VAL A 1 193 ? -16.047 8.805 -4.676 1 96.31 193 VAL A C 1
ATOM 1501 O O . VAL A 1 193 ? -15.578 9.383 -3.695 1 96.31 193 VAL A O 1
ATOM 1504 N N . ALA A 1 194 ? -17.312 8.695 -4.84 1 96.69 194 ALA A N 1
ATOM 1505 C CA . ALA A 1 194 ? -18.281 8.961 -3.777 1 96.69 194 ALA A CA 1
ATOM 1506 C C . ALA A 1 194 ? -19.375 7.891 -3.754 1 96.69 194 ALA A C 1
ATOM 1508 O O . ALA A 1 194 ? -19.656 7.266 -4.777 1 96.69 194 ALA A O 1
ATOM 1509 N N . ILE A 1 195 ? -19.844 7.668 -2.559 1 97.5 195 ILE A N 1
ATOM 1510 C CA . ILE A 1 195 ? -20.828 6.598 -2.406 1 97.5 195 ILE A CA 1
ATOM 1511 C C . ILE A 1 195 ? -22.016 7.102 -1.59 1 97.5 195 ILE A C 1
ATOM 1513 O O . ILE A 1 195 ? -21.891 8.062 -0.827 1 97.5 195 ILE A O 1
ATOM 1517 N N . ILE A 1 196 ? -23.141 6.547 -1.803 1 97.88 196 ILE A N 1
ATOM 1518 C CA . ILE A 1 196 ? -24.375 6.738 -1.029 1 97.88 196 ILE A CA 1
ATOM 1519 C C . ILE A 1 196 ? -24.844 5.391 -0.488 1 97.88 196 ILE A C 1
ATOM 1521 O O . ILE A 1 196 ? -25.078 4.453 -1.253 1 97.88 196 ILE A O 1
ATOM 1525 N N . ILE A 1 197 ? -24.969 5.27 0.803 1 97.94 197 ILE A N 1
ATOM 1526 C CA . ILE A 1 197 ? -25.359 4.027 1.459 1 97.94 197 ILE A CA 1
ATOM 1527 C C . ILE A 1 197 ? -26.703 4.199 2.145 1 97.94 197 ILE A C 1
ATOM 1529 O O . ILE A 1 197 ? -26.953 5.223 2.789 1 97.94 197 ILE A O 1
ATOM 1533 N N . GLY A 1 198 ? -27.547 3.232 1.958 1 97.5 198 GLY A N 1
ATOM 1534 C CA . GLY A 1 198 ? -28.766 3.229 2.736 1 97.5 198 GLY A CA 1
ATOM 1535 C C . GLY A 1 198 ? -28.547 2.92 4.203 1 97.5 198 GLY A C 1
ATOM 1536 O O . GLY A 1 198 ? -27.844 1.969 4.543 1 97.5 198 GLY A O 1
ATOM 1537 N N . LYS A 1 199 ? -29.109 3.67 5.012 1 95.12 199 LYS A N 1
ATOM 1538 C CA . LYS A 1 199 ? -28.859 3.547 6.445 1 95.12 199 LYS A CA 1
ATOM 1539 C C . LYS A 1 199 ? -29.422 2.232 6.984 1 95.12 199 LYS A C 1
ATOM 1541 O O . LYS A 1 199 ? -28.828 1.624 7.879 1 95.12 199 LYS A O 1
ATOM 1546 N N . GLU A 1 200 ? -30.5 1.729 6.449 1 94.19 200 GLU A N 1
ATOM 1547 C CA . GLU A 1 200 ? -31.188 0.557 6.996 1 94.19 200 GLU A CA 1
ATOM 1548 C C . GLU A 1 200 ? -30.594 -0.733 6.434 1 94.19 200 GLU A C 1
ATOM 1550 O O . GLU A 1 200 ? -30.312 -1.672 7.184 1 94.19 200 GLU A O 1
ATOM 1555 N N . THR A 1 201 ? -30.453 -0.752 5.152 1 95.62 201 THR A N 1
ATOM 1556 C CA . THR A 1 201 ? -29.922 -1.962 4.527 1 95.62 201 THR A CA 1
ATOM 1557 C C . THR A 1 201 ? -28.406 -2.047 4.703 1 95.62 201 THR A C 1
ATOM 1559 O O . THR A 1 201 ? -27.828 -3.129 4.602 1 95.62 201 THR A O 1
ATOM 1562 N N . LYS A 1 202 ? -27.75 -0.883 4.875 1 96.5 202 LYS A N 1
ATOM 1563 C CA . LYS A 1 202 ? -26.297 -0.769 4.988 1 96.5 202 LYS A CA 1
ATOM 1564 C C . LYS A 1 202 ? -25.609 -1.2 3.699 1 96.5 202 LYS A C 1
ATOM 1566 O O . LYS A 1 202 ? -24.5 -1.741 3.73 1 96.5 202 LYS A O 1
ATOM 1571 N N . LYS A 1 203 ? -26.344 -1.084 2.611 1 97.56 203 LYS A N 1
ATOM 1572 C CA . LYS A 1 203 ? -25.828 -1.422 1.29 1 97.56 203 LYS A CA 1
ATOM 1573 C C . LYS A 1 203 ? -25.75 -0.185 0.399 1 97.56 203 LYS A C 1
ATOM 1575 O O . LYS A 1 203 ? -26.453 0.8 0.628 1 97.56 203 LYS A O 1
ATOM 1580 N N . LEU A 1 204 ? -24.906 -0.234 -0.558 1 98.06 204 LEU A N 1
ATOM 1581 C CA . LEU A 1 204 ? -24.719 0.888 -1.472 1 98.06 204 LEU A CA 1
ATOM 1582 C C . LEU A 1 204 ? -25.922 1.04 -2.398 1 98.06 204 LEU A C 1
ATOM 1584 O O . LEU A 1 204 ? -26.406 0.053 -2.945 1 98.06 204 LEU A O 1
ATOM 1588 N N . LEU A 1 205 ? -26.328 2.256 -2.541 1 98.25 205 LEU A N 1
ATOM 1589 C CA . LEU A 1 205 ? -27.422 2.588 -3.443 1 98.25 205 LEU A CA 1
ATOM 1590 C C . LEU A 1 205 ? -26.906 3.289 -4.695 1 98.25 205 LEU A C 1
ATOM 1592 O O . LEU A 1 205 ? -27.578 3.285 -5.734 1 98.25 205 LEU A O 1
ATOM 1596 N N . HIS A 1 206 ? -25.766 3.885 -4.504 1 98.12 206 HIS A N 1
ATOM 1597 C CA . HIS A 1 206 ? -25.156 4.617 -5.613 1 98.12 206 HIS A CA 1
ATOM 1598 C C . HIS A 1 206 ? -23.641 4.711 -5.453 1 98.12 206 HIS A C 1
ATOM 1600 O O . HIS A 1 206 ? -23.141 4.801 -4.332 1 98.12 206 HIS A O 1
ATOM 1606 N N . ILE A 1 207 ? -22.953 4.648 -6.547 1 98.06 207 ILE A N 1
ATOM 1607 C CA . ILE A 1 207 ? -21.516 4.871 -6.594 1 98.06 207 ILE A CA 1
ATOM 1608 C C . ILE A 1 207 ? -21.141 5.641 -7.859 1 98.06 207 ILE A C 1
ATOM 1610 O O . ILE A 1 207 ? -21.672 5.359 -8.938 1 98.06 207 ILE A O 1
ATOM 1614 N N . GLY A 1 208 ? -20.406 6.676 -7.703 1 97.25 208 GLY A N 1
ATOM 1615 C CA . GLY A 1 208 ? -19.859 7.422 -8.828 1 97.25 208 GLY A CA 1
ATOM 1616 C C . GLY A 1 208 ? -18.344 7.547 -8.797 1 97.25 208 GLY A C 1
ATOM 1617 O O . GLY A 1 208 ? -17.766 7.672 -7.723 1 97.25 208 GLY A O 1
ATOM 1618 N N . VAL A 1 209 ? -17.75 7.391 -10 1 96.62 209 VAL A N 1
ATOM 1619 C CA . VAL A 1 209 ? -16.312 7.516 -10.125 1 96.62 209 VAL A CA 1
ATOM 1620 C C . VAL A 1 209 ? -15.969 8.586 -11.156 1 96.62 209 VAL A C 1
ATOM 1622 O O . VAL A 1 209 ? -16.562 8.625 -12.234 1 96.62 209 VAL A O 1
ATOM 1625 N N . ARG A 1 210 ? -15.109 9.523 -10.742 1 95.69 210 ARG A N 1
ATOM 1626 C CA . ARG A 1 210 ? -14.641 10.578 -11.633 1 95.69 210 ARG A CA 1
ATOM 1627 C C . ARG A 1 210 ? -13.133 10.469 -11.867 1 95.69 210 ARG A C 1
ATOM 1629 O O . ARG A 1 210 ? -12.383 10.133 -10.953 1 95.69 210 ARG A O 1
ATOM 1636 N N . ASN A 1 211 ? -12.75 10.703 -13.094 1 93.75 211 ASN A N 1
ATOM 1637 C CA . ASN A 1 211 ? -11.352 10.68 -13.5 1 93.75 211 ASN A CA 1
ATOM 1638 C C . ASN A 1 211 ? -10.992 11.906 -14.344 1 93.75 211 ASN A C 1
ATOM 1640 O O . ASN A 1 211 ? -11.742 12.281 -15.242 1 93.75 211 ASN A O 1
ATOM 1644 N N . LYS A 1 212 ? -9.844 12.484 -14.07 1 89.94 212 LYS A N 1
ATOM 1645 C CA . LYS A 1 212 ? -9.414 13.688 -14.781 1 89.94 212 LYS A CA 1
ATOM 1646 C C . LYS A 1 212 ? -8.508 13.344 -15.953 1 89.94 212 LYS A C 1
ATOM 1648 O O . LYS A 1 212 ? -8.219 14.195 -16.797 1 89.94 212 LYS A O 1
ATOM 1653 N N . TYR A 1 213 ? -8.109 12.109 -15.977 1 87.31 213 TYR A N 1
ATOM 1654 C CA . TYR A 1 213 ? -7.07 11.758 -16.938 1 87.31 213 TYR A CA 1
ATOM 1655 C C . TYR A 1 213 ? -7.445 10.5 -17.703 1 87.31 213 TYR A C 1
ATOM 1657 O O . TYR A 1 213 ? -8.133 9.625 -17.188 1 87.31 213 TYR A O 1
ATOM 1665 N N . CYS A 1 214 ? -7.098 10.492 -18.984 1 86.94 214 CYS A N 1
ATOM 1666 C CA . CYS A 1 214 ? -7.168 9.32 -19.859 1 86.94 214 CYS A CA 1
ATOM 1667 C C . CYS A 1 214 ? -5.875 9.148 -20.641 1 86.94 214 CYS A C 1
ATOM 1669 O O . CYS A 1 214 ? -5.449 10.055 -21.359 1 86.94 214 CYS A O 1
ATOM 1671 N N . TYR A 1 215 ? -5.309 8.031 -20.484 1 84.94 215 TYR A N 1
ATOM 1672 C CA . TYR A 1 215 ? -4.008 7.77 -21.094 1 84.94 215 TYR A CA 1
ATOM 1673 C C . TYR A 1 215 ? -4.078 7.898 -22.609 1 84.94 215 TYR A C 1
ATOM 1675 O O . TYR A 1 215 ? -3.18 8.477 -23.219 1 84.94 215 TYR A O 1
ATOM 1683 N N . ILE A 1 216 ? -5.094 7.391 -23.203 1 83.94 216 ILE A N 1
ATOM 1684 C CA . ILE A 1 216 ? -5.223 7.398 -24.656 1 83.94 216 ILE A CA 1
ATOM 1685 C C . ILE A 1 216 ? -5.43 8.828 -25.156 1 83.94 216 ILE A C 1
ATOM 1687 O O . ILE A 1 216 ? -4.844 9.234 -26.156 1 83.94 216 ILE A O 1
ATOM 1691 N N . CYS A 1 217 ? -6.238 9.562 -24.375 1 84.25 217 CYS A N 1
ATOM 1692 C CA . CYS A 1 217 ? -6.449 10.969 -24.719 1 84.25 217 CYS A CA 1
ATOM 1693 C C . CYS A 1 217 ? -5.148 11.758 -24.594 1 84.25 217 CYS A C 1
ATOM 1695 O O . CYS A 1 217 ? -4.895 12.656 -25.391 1 84.25 217 CYS A O 1
ATOM 1697 N N . GLY A 1 218 ? -4.402 11.43 -23.578 1 79 218 GLY A N 1
ATOM 1698 C CA . GLY A 1 218 ? -3.146 12.125 -23.344 1 79 218 GLY A CA 1
ATOM 1699 C C . GLY A 1 218 ? -2.133 11.906 -24.453 1 79 218 GLY A C 1
ATOM 1700 O O . GLY A 1 218 ? -1.322 12.789 -24.75 1 79 218 GLY A O 1
ATOM 1701 N N . GLN A 1 219 ? -2.15 10.695 -25.031 1 77.94 219 GLN A N 1
ATOM 1702 C CA . GLN A 1 219 ? -1.205 10.383 -26.109 1 77.94 219 GLN A CA 1
ATOM 1703 C C . GLN A 1 219 ? -1.68 10.945 -27.438 1 77.94 219 GLN A C 1
ATOM 1705 O O . GLN A 1 219 ? -0.991 10.82 -28.453 1 77.94 219 GLN A O 1
ATOM 1710 N N . ASN A 1 220 ? -2.701 11.781 -27.422 1 68.12 220 ASN A N 1
ATOM 1711 C CA . ASN A 1 220 ? -3.256 12.453 -28.594 1 68.12 220 ASN A CA 1
ATOM 1712 C C . ASN A 1 220 ? -3.574 11.461 -29.703 1 68.12 220 ASN A C 1
ATOM 1714 O O . ASN A 1 220 ? -3.287 11.734 -30.875 1 68.12 220 ASN A O 1
ATOM 1718 N N . ASP A 1 221 ? -3.869 10.312 -29.281 1 65.62 221 ASP A N 1
ATOM 1719 C CA . ASP A 1 221 ? -4.223 9.336 -30.312 1 65.62 221 ASP A CA 1
ATOM 1720 C C . ASP A 1 221 ? -5.711 9.414 -30.656 1 65.62 221 ASP A C 1
ATOM 1722 O O . ASP A 1 221 ? -6.559 9.344 -29.766 1 65.62 221 ASP A O 1
ATOM 1726 N N . ASN A 1 222 ? -6.098 9.977 -31.625 1 69.69 222 ASN A N 1
ATOM 1727 C CA . ASN A 1 222 ? -7.469 10.203 -32.062 1 69.69 222 ASN A CA 1
ATOM 1728 C C . ASN A 1 222 ? -8.18 8.883 -32.375 1 69.69 222 ASN A C 1
ATOM 1730 O O . ASN A 1 222 ? -9.164 8.859 -33.125 1 69.69 222 ASN A O 1
ATOM 1734 N N . LYS A 1 223 ? -7.68 7.852 -31.891 1 77.38 223 LYS A N 1
ATOM 1735 C CA . LYS A 1 223 ? -8.375 6.59 -32.125 1 77.38 223 LYS A CA 1
ATOM 1736 C C . LYS A 1 223 ? -9.586 6.457 -31.203 1 77.38 223 LYS A C 1
ATOM 1738 O O . LYS A 1 223 ? -9.57 6.938 -30.062 1 77.38 223 LYS A O 1
ATOM 1743 N N . PRO A 1 224 ? -10.648 5.953 -31.766 1 83.62 224 PRO A N 1
ATOM 1744 C CA . PRO A 1 224 ? -11.82 5.723 -30.922 1 83.62 224 PRO A CA 1
ATOM 1745 C C . PRO A 1 224 ? -11.531 4.781 -29.75 1 83.62 224 PRO A C 1
ATOM 1747 O O . PRO A 1 224 ? -10.891 3.742 -29.938 1 83.62 224 PRO A O 1
ATOM 1750 N N . HIS A 1 225 ? -11.727 5.238 -28.578 1 83.94 225 HIS A N 1
ATOM 1751 C CA . HIS A 1 225 ? -11.492 4.441 -27.391 1 83.94 225 HIS A CA 1
ATOM 1752 C C . HIS A 1 225 ? -12.539 4.746 -26.312 1 83.94 225 HIS A C 1
ATOM 1754 O O . HIS A 1 225 ? -13.32 5.688 -26.453 1 83.94 225 HIS A O 1
ATOM 1760 N N . THR A 1 226 ? -12.656 3.85 -25.469 1 83.5 226 THR A N 1
ATOM 1761 C CA . THR A 1 226 ? -13.469 4.148 -24.297 1 83.5 226 THR A CA 1
ATOM 1762 C C . THR A 1 226 ? -12.734 5.098 -23.359 1 83.5 226 THR A C 1
ATOM 1764 O O . THR A 1 226 ? -11.75 4.707 -22.719 1 83.5 226 THR A O 1
ATOM 1767 N N . CYS A 1 227 ? -13.234 6.344 -23.359 1 86.94 227 CYS A N 1
ATOM 1768 C CA . CYS A 1 227 ? -12.555 7.371 -22.578 1 86.94 227 CYS A CA 1
ATOM 1769 C C . CYS A 1 227 ? -12.984 7.312 -21.109 1 86.94 227 CYS A C 1
ATOM 1771 O O . CYS A 1 227 ? -14.172 7.23 -20.812 1 86.94 227 CYS A O 1
ATOM 1773 N N . PHE A 1 228 ? -12.031 7.328 -20.281 1 88.31 228 PHE A N 1
ATOM 1774 C CA . PHE A 1 228 ? -12.32 7.266 -18.844 1 88.31 228 PHE A CA 1
ATOM 1775 C C . PHE A 1 228 ? -12.18 8.641 -18.203 1 88.31 228 PHE A C 1
ATOM 1777 O O . PHE A 1 228 ? -12.359 8.789 -17 1 88.31 228 PHE A O 1
ATOM 1784 N N . LYS A 1 229 ? -11.891 9.68 -19.062 1 90.5 229 LYS A N 1
ATOM 1785 C CA . LYS A 1 229 ? -11.891 11.055 -18.578 1 90.5 229 LYS A CA 1
ATOM 1786 C C . LYS A 1 229 ? -13.305 11.625 -18.547 1 90.5 229 LYS A C 1
ATOM 1788 O O . LYS A 1 229 ? -13.883 11.914 -19.594 1 90.5 229 LYS A O 1
ATOM 1793 N N . ASN A 1 230 ? -13.844 11.773 -17.359 1 92 230 ASN A N 1
ATOM 1794 C CA . ASN A 1 230 ? -15.211 12.273 -17.25 1 92 230 ASN A CA 1
ATOM 1795 C C . ASN A 1 230 ? -15.297 13.484 -16.328 1 92 230 ASN A C 1
ATOM 1797 O O . ASN A 1 230 ? -16.391 13.867 -15.898 1 92 230 ASN A O 1
ATOM 1801 N N . TRP A 1 231 ? -14.102 14.016 -15.977 1 93.25 231 TRP A N 1
ATOM 1802 C CA . TRP A 1 231 ? -14.07 15.164 -15.078 1 93.25 231 TRP A CA 1
ATOM 1803 C C . TRP A 1 231 ? -13.008 16.172 -15.516 1 93.25 231 TRP A C 1
ATOM 1805 O O . TRP A 1 231 ? -11.891 15.789 -15.883 1 93.25 231 TRP A O 1
ATOM 1815 N N . ASP A 1 232 ? -13.32 17.422 -15.445 1 88.88 232 ASP A N 1
ATOM 1816 C CA . ASP A 1 232 ? -12.383 18.453 -15.914 1 88.88 232 ASP A CA 1
ATOM 1817 C C . ASP A 1 232 ? -12.258 19.578 -14.891 1 88.88 232 ASP A C 1
ATOM 1819 O O . ASP A 1 232 ? -11.492 20.531 -15.094 1 88.88 232 ASP A O 1
ATOM 1823 N N . LYS A 1 233 ? -12.969 19.484 -13.797 1 88.56 233 LYS A N 1
ATOM 1824 C CA . LYS A 1 233 ? -12.93 20.547 -12.805 1 88.56 233 LYS A CA 1
ATOM 1825 C C . LYS A 1 233 ? -12.008 20.188 -11.648 1 88.56 233 LYS A C 1
ATOM 1827 O O . LYS A 1 233 ? -11.133 19.328 -11.789 1 88.56 233 LYS A O 1
ATOM 1832 N N . ASP A 1 234 ? -12.125 20.953 -10.602 1 85.75 234 ASP A N 1
ATOM 1833 C CA . ASP A 1 234 ? -11.266 20.75 -9.445 1 85.75 234 ASP A CA 1
ATOM 1834 C C . ASP A 1 234 ? -11.555 19.406 -8.773 1 85.75 234 ASP A C 1
ATOM 1836 O O . ASP A 1 234 ? -12.703 18.953 -8.766 1 85.75 234 ASP A O 1
ATOM 1840 N N . SER A 1 235 ? -10.562 18.781 -8.188 1 84.75 235 SER A N 1
ATOM 1841 C CA . SER A 1 235 ? -10.664 17.453 -7.586 1 84.75 235 SER A CA 1
ATOM 1842 C C . SER A 1 235 ? -11.602 17.469 -6.387 1 84.75 235 SER A C 1
ATOM 1844 O O . SER A 1 235 ? -12.266 16.469 -6.113 1 84.75 235 SER A O 1
ATOM 1846 N N . GLN A 1 236 ? -11.727 18.516 -5.73 1 80.19 236 GLN A N 1
ATOM 1847 C CA . GLN A 1 236 ? -12.523 18.578 -4.512 1 80.19 236 GLN A CA 1
ATOM 1848 C C . GLN A 1 236 ? -14.016 18.547 -4.836 1 80.19 236 GLN A C 1
ATOM 1850 O O . GLN A 1 236 ? -14.828 18.125 -4.012 1 80.19 236 GLN A O 1
ATOM 1855 N N . SER A 1 237 ? -14.352 19.016 -5.988 1 88.44 237 SER A N 1
ATOM 1856 C CA . SER A 1 237 ? -15.75 19.125 -6.367 1 88.44 237 SER A CA 1
ATOM 1857 C C . SER A 1 237 ? -16.297 17.781 -6.852 1 88.44 237 SER A C 1
ATOM 1859 O O . SER A 1 237 ? -17.516 17.641 -7.066 1 88.44 237 SER A O 1
ATOM 1861 N N . MET A 1 238 ? -15.461 16.812 -6.992 1 91.06 238 MET A N 1
ATOM 1862 C CA . MET A 1 238 ? -15.891 15.5 -7.484 1 91.06 238 MET A CA 1
ATOM 1863 C C . MET A 1 238 ? -16.906 14.875 -6.547 1 91.06 238 MET A C 1
ATOM 1865 O O . MET A 1 238 ? -17.906 14.305 -7 1 91.06 238 MET A O 1
ATOM 1869 N N . GLU A 1 239 ? -16.656 14.953 -5.289 1 91.94 239 GLU A N 1
ATOM 1870 C CA . GLU A 1 239 ? -17.516 14.344 -4.289 1 91.94 239 GLU A CA 1
ATOM 1871 C C . GLU A 1 239 ? -18.938 14.906 -4.363 1 91.94 239 GLU A C 1
ATOM 1873 O O . GLU A 1 239 ? -19.906 14.156 -4.438 1 91.94 239 GLU A O 1
ATOM 1878 N N . SER A 1 240 ? -19.016 16.25 -4.426 1 93.06 240 SER A N 1
ATOM 1879 C CA . SER A 1 240 ? -20.312 16.922 -4.457 1 93.06 240 SER A CA 1
ATOM 1880 C C . SER A 1 240 ? -21.062 16.609 -5.75 1 93.06 240 SER A C 1
ATOM 1882 O O . SER A 1 240 ? -22.281 16.422 -5.742 1 93.06 240 SER A O 1
ATOM 1884 N N . ASP A 1 241 ? -20.359 16.547 -6.805 1 94.62 241 ASP A N 1
ATOM 1885 C CA . ASP A 1 241 ? -20.984 16.281 -8.102 1 94.62 241 ASP A CA 1
ATOM 1886 C C . ASP A 1 241 ? -21.578 14.875 -8.141 1 94.62 241 ASP A C 1
ATOM 1888 O O . ASP A 1 241 ? -22.688 14.68 -8.648 1 94.62 241 ASP A O 1
ATOM 1892 N N . ILE A 1 242 ? -20.844 13.898 -7.641 1 95.94 242 ILE A N 1
ATOM 1893 C CA . ILE A 1 242 ? -21.266 12.508 -7.668 1 95.94 242 ILE A CA 1
ATOM 1894 C C . ILE A 1 242 ? -22.5 12.328 -6.77 1 95.94 242 ILE A C 1
ATOM 1896 O O . ILE A 1 242 ? -23.453 11.648 -7.148 1 95.94 242 ILE A O 1
ATOM 1900 N N . ILE A 1 243 ? -22.438 12.875 -5.613 1 95.75 243 ILE A N 1
ATOM 1901 C CA . ILE A 1 243 ? -23.547 12.75 -4.672 1 95.75 243 ILE A CA 1
ATOM 1902 C C . ILE A 1 243 ? -24.797 13.398 -5.254 1 95.75 243 ILE A C 1
ATOM 1904 O O . ILE A 1 243 ? -25.891 12.844 -5.152 1 95.75 243 ILE A O 1
ATOM 1908 N N . LEU A 1 244 ? -24.594 14.602 -5.879 1 96.19 244 LEU A N 1
ATOM 1909 C CA . LEU A 1 244 ? -25.719 15.273 -6.52 1 96.19 244 LEU A CA 1
ATOM 1910 C C . LEU A 1 244 ? -26.344 14.375 -7.586 1 96.19 244 LEU A C 1
ATOM 1912 O O . LEU A 1 244 ? -27.562 14.273 -7.68 1 96.19 244 LEU A O 1
ATOM 1916 N N . GLU A 1 245 ? -25.516 13.758 -8.344 1 96.44 245 GLU A N 1
ATOM 1917 C CA . GLU A 1 245 ? -25.984 12.836 -9.375 1 96.44 245 GLU A CA 1
ATOM 1918 C C . GLU A 1 245 ? -26.797 11.703 -8.773 1 96.44 245 GLU A C 1
ATOM 1920 O O . GLU A 1 245 ? -27.859 11.352 -9.297 1 96.44 245 GLU A O 1
ATOM 1925 N N . GLY A 1 246 ? -26.359 11.164 -7.664 1 96.75 246 GLY A N 1
ATOM 1926 C CA . GLY A 1 246 ? -27.078 10.102 -6.98 1 96.75 246 GLY A CA 1
ATOM 1927 C C . GLY A 1 246 ? -28.438 10.547 -6.461 1 96.75 246 GLY A C 1
ATOM 1928 O O . GLY A 1 246 ? -29.406 9.797 -6.547 1 96.75 246 GLY A O 1
ATOM 1929 N N . PHE A 1 247 ? -28.531 11.727 -5.969 1 97 247 PHE A N 1
ATOM 1930 C CA . PHE A 1 247 ? -29.781 12.266 -5.445 1 97 247 PHE A CA 1
ATOM 1931 C C . PHE A 1 247 ? -30.781 12.508 -6.57 1 97 247 PHE A C 1
ATOM 1933 O O . PHE A 1 247 ? -31.969 12.234 -6.426 1 97 247 PHE A O 1
ATOM 1940 N N . LYS A 1 248 ? -30.234 12.984 -7.688 1 96.38 248 LYS A N 1
ATOM 1941 C CA . LYS A 1 248 ? -31.109 13.258 -8.836 1 96.38 248 LYS A CA 1
ATOM 1942 C C . LYS A 1 248 ? -31.703 11.969 -9.391 1 96.38 248 LYS A C 1
ATOM 1944 O O . LYS A 1 248 ? -32.844 11.969 -9.883 1 96.38 248 LYS A O 1
ATOM 1949 N N . GLN A 1 249 ? -30.969 10.906 -9.281 1 95.44 249 GLN A N 1
ATOM 1950 C CA . GLN A 1 249 ? -31.375 9.641 -9.891 1 95.44 249 GLN A CA 1
ATOM 1951 C C . GLN A 1 249 ? -32.125 8.781 -8.891 1 95.44 249 GLN A C 1
ATOM 1953 O O . GLN A 1 249 ? -32.688 7.738 -9.258 1 95.44 249 GLN A O 1
ATOM 1958 N N . ALA A 1 250 ? -32.25 9.195 -7.719 1 96.12 250 ALA A N 1
ATOM 1959 C CA . ALA A 1 250 ? -32.812 8.375 -6.648 1 96.12 250 ALA A CA 1
ATOM 1960 C C . ALA A 1 250 ? -34.25 8 -6.941 1 96.12 250 ALA A C 1
ATOM 1962 O O . ALA A 1 250 ? -34.656 6.84 -6.816 1 96.12 250 ALA A O 1
ATOM 1963 N N . GLU A 1 251 ? -35.062 8.977 -7.418 1 94.06 251 GLU A N 1
ATOM 1964 C CA . GLU A 1 251 ? -36.469 8.742 -7.664 1 94.06 251 GLU A CA 1
ATOM 1965 C C . GLU A 1 251 ? -36.688 7.852 -8.883 1 94.06 251 GLU A C 1
ATOM 1967 O O . GLU A 1 251 ? -37.562 6.984 -8.883 1 94.06 251 GLU A O 1
ATOM 1972 N N . GLU A 1 252 ? -35.875 8.039 -9.859 1 93.38 252 GLU A N 1
ATOM 1973 C CA . GLU A 1 252 ? -36.031 7.273 -11.094 1 93.38 252 GLU A CA 1
ATOM 1974 C C . GLU A 1 252 ? -35.531 5.844 -10.906 1 93.38 252 GLU A C 1
ATOM 1976 O O . GLU A 1 252 ? -36.156 4.895 -11.359 1 93.38 252 GLU A O 1
ATOM 1981 N N . LYS A 1 253 ? -34.469 5.688 -10.25 1 94.38 253 LYS A N 1
ATOM 1982 C CA . LYS A 1 253 ? -33.812 4.387 -10.156 1 94.38 253 LYS A CA 1
ATOM 1983 C C . LYS A 1 253 ? -34.438 3.535 -9.055 1 94.38 253 LYS A C 1
ATOM 1985 O O . LYS A 1 253 ? -34.625 2.33 -9.227 1 94.38 253 LYS A O 1
ATOM 1990 N N . HIS A 1 254 ? -34.75 4.164 -7.906 1 96 254 HIS A N 1
ATOM 1991 C CA . HIS A 1 254 ? -35.156 3.391 -6.738 1 96 254 HIS A CA 1
ATOM 1992 C C . HIS A 1 254 ? -36.594 3.688 -6.355 1 96 254 HIS A C 1
ATOM 1994 O O . HIS A 1 254 ? -37.188 2.979 -5.535 1 96 254 HIS A O 1
ATOM 2000 N N . GLY A 1 255 ? -37.188 4.723 -6.844 1 94.25 255 GLY A N 1
ATOM 2001 C CA . GLY A 1 255 ? -38.531 5.109 -6.469 1 94.25 255 GLY A CA 1
ATOM 2002 C C . GLY A 1 255 ? -38.625 5.672 -5.062 1 94.25 255 GLY A C 1
ATOM 2003 O O . GLY A 1 255 ? -39.594 5.445 -4.363 1 94.25 255 GLY A O 1
ATOM 2004 N N . LEU A 1 256 ? -37.594 6.227 -4.594 1 95.69 256 LEU A N 1
ATOM 2005 C CA . LEU A 1 256 ? -37.562 6.809 -3.254 1 95.69 256 LEU A CA 1
ATOM 2006 C C . LEU A 1 256 ? -36.781 8.117 -3.246 1 95.69 256 LEU A C 1
ATOM 2008 O O . LEU A 1 256 ? -36.156 8.477 -4.242 1 95.69 256 LEU A O 1
ATOM 2012 N N . ARG A 1 257 ? -36.906 8.883 -2.123 1 96.56 257 ARG A N 1
ATOM 2013 C CA . ARG A 1 257 ? -36.219 10.148 -1.964 1 96.56 257 ARG A CA 1
ATOM 2014 C C . ARG A 1 257 ? -35.281 10.109 -0.761 1 96.56 257 ARG A C 1
ATOM 2016 O O . ARG A 1 257 ? -35.625 9.539 0.279 1 96.56 257 ARG A O 1
ATOM 2023 N N . TYR A 1 258 ? -34.094 10.656 -0.959 1 97.12 258 TYR A N 1
ATOM 2024 C CA . TYR A 1 258 ? -33.156 10.812 0.146 1 97.12 258 TYR A CA 1
ATOM 2025 C C . TYR A 1 258 ? -33.438 12.086 0.93 1 97.12 258 TYR A C 1
ATOM 2027 O O . TYR A 1 258 ? -32.938 13.156 0.593 1 97.12 258 TYR A O 1
ATOM 2035 N N . MET A 1 259 ? -34.125 11.969 2 1 95.25 259 MET A N 1
ATOM 2036 C CA . MET A 1 259 ? -34.562 13.172 2.695 1 95.25 259 MET A CA 1
ATOM 2037 C C . MET A 1 259 ? -33.625 13.523 3.844 1 95.25 259 MET A C 1
ATOM 2039 O O . MET A 1 259 ? -33.594 14.672 4.293 1 95.25 259 MET A O 1
ATOM 2043 N N . ARG A 1 260 ? -32.938 12.562 4.309 1 93.75 260 ARG A N 1
ATOM 2044 C CA . ARG A 1 260 ? -31.953 12.773 5.367 1 93.75 260 ARG A CA 1
ATOM 2045 C C . ARG A 1 260 ? -30.578 12.289 4.941 1 93.75 260 ARG A C 1
ATOM 2047 O O . ARG A 1 260 ? -30.438 11.18 4.41 1 93.75 260 ARG A O 1
ATOM 2054 N N . VAL A 1 261 ? -29.609 13.156 5.188 1 94.94 261 VAL A N 1
ATOM 2055 C CA . VAL A 1 261 ? -28.266 12.828 4.742 1 94.94 261 VAL A CA 1
ATOM 2056 C C . VAL A 1 261 ? -27.297 12.922 5.918 1 94.94 261 VAL A C 1
ATOM 2058 O O . VAL A 1 261 ? -27.297 13.906 6.664 1 94.94 261 VAL A O 1
ATOM 2061 N N . VAL A 1 262 ? -26.562 11.875 6.102 1 93.94 262 VAL A N 1
ATOM 2062 C CA . VAL A 1 262 ? -25.5 11.859 7.094 1 93.94 262 VAL A CA 1
ATOM 2063 C C . VAL A 1 262 ? -24.141 12.008 6.402 1 93.94 262 VAL A C 1
ATOM 2065 O O . VAL A 1 262 ? -23.797 11.211 5.527 1 93.94 262 VAL A O 1
ATOM 2068 N N . GLY A 1 263 ? -23.406 12.984 6.633 1 88.88 263 GLY A N 1
ATOM 2069 C CA . GLY A 1 263 ? -22.094 13.203 6.039 1 88.88 263 GLY A CA 1
ATOM 2070 C C . GLY A 1 263 ? -21.125 13.898 6.977 1 88.88 263 GLY A C 1
ATOM 2071 O O . GLY A 1 263 ? -21.453 14.156 8.133 1 88.88 263 GLY A O 1
ATOM 2072 N N . ASP A 1 264 ? -19.984 14.07 6.332 1 80.44 264 ASP A N 1
ATOM 2073 C CA . ASP A 1 264 ? -19 14.797 7.117 1 80.44 264 ASP A CA 1
ATOM 2074 C C . ASP A 1 264 ? -19.297 16.297 7.133 1 80.44 264 ASP A C 1
ATOM 2076 O O . ASP A 1 264 ? -20.234 16.75 6.465 1 80.44 264 ASP A O 1
ATOM 2080 N N . GLY A 1 265 ? -18.953 17.078 8.023 1 67.19 265 GLY A N 1
ATOM 2081 C CA . GLY A 1 265 ? -19.281 18.469 8.312 1 67.19 265 GLY A CA 1
ATOM 2082 C C . GLY A 1 265 ? -19.031 19.406 7.141 1 67.19 265 GLY A C 1
ATOM 2083 O O . GLY A 1 265 ? -19.172 20.625 7.273 1 67.19 265 GLY A O 1
ATOM 2084 N N . ASP A 1 266 ? -18.781 18.672 5.957 1 69.25 266 ASP A N 1
ATOM 2085 C CA . ASP A 1 266 ? -18.516 19.531 4.812 1 69.25 266 ASP A CA 1
ATOM 2086 C C . ASP A 1 266 ? -19.812 20.188 4.312 1 69.25 266 ASP A C 1
ATOM 2088 O O . ASP A 1 266 ? -20.797 19.5 4.055 1 69.25 266 ASP A O 1
ATOM 2092 N N . SER A 1 267 ? -19.797 21.438 4.242 1 74.12 267 SER A N 1
ATOM 2093 C CA . SER A 1 267 ? -20.984 22.219 3.895 1 74.12 267 SER A CA 1
ATOM 2094 C C . SER A 1 267 ? -21.188 22.25 2.385 1 74.12 267 SER A C 1
ATOM 2096 O O . SER A 1 267 ? -22.312 22.484 1.917 1 74.12 267 SER A O 1
ATOM 2098 N N . SER A 1 268 ? -20.188 21.938 1.682 1 82.62 268 SER A N 1
ATOM 2099 C CA . SER A 1 268 ? -20.312 22.078 0.234 1 82.62 268 SER A CA 1
ATOM 2100 C C . SER A 1 268 ? -21.25 21.031 -0.35 1 82.62 268 SER A C 1
ATOM 2102 O O . SER A 1 268 ? -22.062 21.328 -1.22 1 82.62 268 SER A O 1
ATOM 2104 N N . VAL A 1 269 ? -21.234 19.828 0.162 1 87.94 269 VAL A N 1
ATOM 2105 C CA . VAL A 1 269 ? -22.078 18.734 -0.343 1 87.94 269 VAL A CA 1
ATOM 2106 C C . VAL A 1 269 ? -23.547 19.047 -0.064 1 87.94 269 VAL A C 1
ATOM 2108 O O . VAL A 1 269 ? -24.391 18.906 -0.95 1 87.94 269 VAL A O 1
ATOM 2111 N N . PHE A 1 270 ? -23.828 19.531 1.074 1 89.62 270 PHE A N 1
ATOM 2112 C CA . PHE A 1 270 ? -25.203 19.812 1.481 1 89.62 270 PHE A CA 1
ATOM 2113 C C . PHE A 1 270 ? -25.781 20.969 0.679 1 89.62 270 PHE A C 1
ATOM 2115 O O . PHE A 1 270 ? -26.938 20.906 0.238 1 89.62 270 PHE A O 1
ATOM 2122 N N . ALA A 1 271 ? -24.938 21.969 0.481 1 90.69 271 ALA A N 1
ATOM 2123 C CA . ALA A 1 271 ? -25.359 23.125 -0.302 1 90.69 271 ALA A CA 1
ATOM 2124 C C . ALA A 1 271 ? -25.656 22.719 -1.746 1 90.69 271 ALA A C 1
ATOM 2126 O O . ALA A 1 271 ? -26.641 23.172 -2.332 1 90.69 271 ALA A O 1
ATOM 2127 N N . THR A 1 272 ? -24.859 21.875 -2.248 1 92.38 272 THR A N 1
ATOM 2128 C CA . THR A 1 272 ? -25.016 21.422 -3.627 1 92.38 272 THR A CA 1
ATOM 2129 C C . THR A 1 272 ? -26.297 20.594 -3.787 1 92.38 272 THR A C 1
ATOM 2131 O O . THR A 1 272 ? -26.969 20.688 -4.809 1 92.38 272 THR A O 1
ATOM 2134 N N . ILE A 1 273 ? -26.641 19.812 -2.842 1 93.19 273 ILE A N 1
ATOM 2135 C CA . ILE A 1 273 ? -27.828 18.984 -2.873 1 93.19 273 ILE A CA 1
ATOM 2136 C C . ILE A 1 273 ? -29.078 19.875 -2.832 1 93.19 273 ILE A C 1
ATOM 2138 O O . ILE A 1 273 ? -30 19.688 -3.625 1 93.19 273 ILE A O 1
ATOM 2142 N N . ARG A 1 274 ? -29.078 20.828 -1.96 1 93.06 274 ARG A N 1
ATOM 2143 C CA . ARG A 1 274 ? -30.234 21.703 -1.762 1 93.06 274 ARG A CA 1
ATOM 2144 C C . ARG A 1 274 ? -30.516 22.531 -3.01 1 93.06 274 ARG A C 1
ATOM 2146 O O . ARG A 1 274 ? -31.688 22.734 -3.375 1 93.06 274 ARG A O 1
ATOM 2153 N N . GLU A 1 275 ? -29.469 22.906 -3.688 1 93.06 275 GLU A N 1
ATOM 2154 C CA . GLU A 1 275 ? -29.609 23.75 -4.863 1 93.06 275 GLU A CA 1
ATOM 2155 C C . GLU A 1 275 ? -29.797 22.922 -6.129 1 93.06 275 GLU A C 1
ATOM 2157 O O . GLU A 1 275 ? -30.469 23.359 -7.07 1 93.06 275 GLU A O 1
ATOM 2162 N N . GLY A 1 276 ? -29.281 21.844 -6.18 1 93.44 276 GLY A N 1
ATOM 2163 C CA . GLY A 1 276 ? -29.188 21.078 -7.418 1 93.44 276 GLY A CA 1
ATOM 2164 C C . GLY A 1 276 ? -30.359 20.125 -7.629 1 93.44 276 GLY A C 1
ATOM 2165 O O . GLY A 1 276 ? -30.719 19.828 -8.766 1 93.44 276 GLY A O 1
ATOM 2166 N N . VAL A 1 277 ? -30.922 19.562 -6.551 1 94.25 277 VAL A N 1
ATOM 2167 C CA . VAL A 1 277 ? -32 18.594 -6.688 1 94.25 277 VAL A CA 1
ATOM 2168 C C . VAL A 1 277 ? -33.312 19.344 -6.914 1 94.25 277 VAL A C 1
ATOM 2170 O O . VAL A 1 277 ? -33.75 20.125 -6.07 1 94.25 277 VAL A O 1
ATOM 2173 N N . PRO A 1 278 ? -33.969 19.078 -7.977 1 90.06 278 PRO A N 1
ATOM 2174 C CA . PRO A 1 278 ? -35.219 19.766 -8.25 1 90.06 278 PRO A CA 1
ATOM 2175 C C . PRO A 1 278 ? -36.375 19.25 -7.398 1 90.06 278 PRO A C 1
ATOM 2177 O O . PRO A 1 278 ? -36.531 18.047 -7.227 1 90.06 278 PRO A O 1
ATOM 2180 N N . GLY A 1 279 ? -37.125 20.25 -6.859 1 88.19 279 GLY A N 1
ATOM 2181 C CA . GLY A 1 279 ? -38.375 19.891 -6.203 1 88.19 279 GLY A CA 1
ATOM 2182 C C . GLY A 1 279 ? -38.25 19.719 -4.699 1 88.19 279 GLY A C 1
ATOM 2183 O O . GLY A 1 279 ? -38.656 20.594 -3.932 1 88.19 279 GLY A O 1
ATOM 2184 N N . TRP A 1 280 ? -37.469 18.656 -4.297 1 91.06 280 TRP A N 1
ATOM 2185 C CA . TRP A 1 280 ? -37.469 18.312 -2.879 1 91.06 280 TRP A CA 1
ATOM 2186 C C . TRP A 1 280 ? -36.094 18.547 -2.264 1 91.06 280 TRP A C 1
ATOM 2188 O O . TRP A 1 280 ? -35.875 18.312 -1.069 1 91.06 280 TRP A O 1
ATOM 2198 N N . GLY A 1 281 ? -35.125 19.094 -3.041 1 92.12 281 GLY A N 1
ATOM 2199 C CA . GLY A 1 281 ? -33.75 19.312 -2.584 1 92.12 281 GLY A CA 1
ATOM 2200 C C . GLY A 1 281 ? -33.688 20.25 -1.396 1 92.12 281 GLY A C 1
ATOM 2201 O O . GLY A 1 281 ? -32.875 20.031 -0.481 1 92.12 281 GLY A O 1
ATOM 2202 N N . ARG A 1 282 ? -34.469 21.266 -1.313 1 92.12 282 ARG A N 1
ATOM 2203 C CA . ARG A 1 282 ? -34.438 22.266 -0.258 1 92.12 282 ARG A CA 1
ATOM 2204 C C . ARG A 1 282 ? -34.969 21.703 1.06 1 92.12 282 ARG A C 1
ATOM 2206 O O . ARG A 1 282 ? -34.656 22.25 2.129 1 92.12 282 ARG A O 1
ATOM 2213 N N . GLN A 1 283 ? -35.625 20.625 0.965 1 93.25 283 GLN A N 1
ATOM 2214 C CA . GLN A 1 283 ? -36.219 20.047 2.16 1 93.25 283 GLN A CA 1
ATOM 2215 C C . GLN A 1 283 ? -35.344 18.953 2.748 1 93.25 283 GLN A C 1
ATOM 2217 O O . GLN A 1 283 ? -35.656 18.375 3.793 1 93.25 283 GLN A O 1
ATOM 2222 N N . VAL A 1 284 ? -34.281 18.688 2.076 1 94 284 VAL A N 1
ATOM 2223 C CA . VAL A 1 284 ? -33.375 17.672 2.584 1 94 284 VAL A CA 1
ATOM 2224 C C . VAL A 1 284 ? -32.719 18.172 3.871 1 94 284 VAL A C 1
ATOM 2226 O O . VAL A 1 284 ? -32.344 19.344 3.967 1 94 284 VAL A O 1
ATOM 2229 N N . THR A 1 285 ? -32.688 17.344 4.895 1 91.38 285 THR A N 1
ATOM 2230 C CA . THR A 1 285 ? -32.062 17.703 6.172 1 91.38 285 THR A CA 1
ATOM 2231 C C . THR A 1 285 ? -30.734 16.984 6.355 1 91.38 285 THR A C 1
ATOM 2233 O O . THR A 1 285 ? -30.531 15.883 5.844 1 91.38 285 THR A O 1
ATOM 2236 N N . LYS A 1 286 ? -29.875 17.641 7.059 1 91.38 286 LYS A N 1
ATOM 2237 C CA . LYS A 1 286 ? -28.531 17.094 7.301 1 91.38 286 LYS A CA 1
ATOM 2238 C C . LYS A 1 286 ? -28.391 16.625 8.742 1 91.38 286 LYS A C 1
ATOM 2240 O O . LYS A 1 286 ? -28.828 17.312 9.672 1 91.38 286 LYS A O 1
ATOM 2245 N N . GLU A 1 287 ? -27.922 15.414 8.898 1 90.94 287 GLU A N 1
ATOM 2246 C CA . GLU A 1 287 ? -27.5 14.898 10.195 1 90.94 287 GLU A CA 1
ATOM 2247 C C . GLU A 1 287 ? -25.969 14.922 10.328 1 90.94 287 GLU A C 1
ATOM 2249 O O . GLU A 1 287 ? -25.266 14.516 9.406 1 90.94 287 GLU A O 1
ATOM 2254 N N . GLU A 1 288 ? -25.578 15.461 11.406 1 90.38 288 GLU A N 1
ATOM 2255 C CA . GLU A 1 288 ? -24.141 15.562 11.609 1 90.38 288 GLU A CA 1
ATOM 2256 C C . GLU A 1 288 ? -23.578 14.258 12.172 1 90.38 288 GLU A C 1
ATOM 2258 O O . GLU A 1 288 ? -24.219 13.586 12.977 1 90.38 288 GLU A O 1
ATOM 2263 N N . CYS A 1 289 ? -22.422 13.953 11.688 1 91.06 289 CYS A N 1
ATOM 2264 C CA . CYS A 1 289 ? -21.719 12.781 12.195 1 91.06 289 CYS A CA 1
ATOM 2265 C C . CYS A 1 289 ? -21.156 13.055 13.586 1 91.06 289 CYS A C 1
ATOM 2267 O O . CYS A 1 289 ? -20.328 13.945 13.758 1 91.06 289 CYS A O 1
ATOM 2269 N N . ALA A 1 290 ? -21.531 12.273 14.531 1 89.69 290 ALA A N 1
ATOM 2270 C CA . ALA A 1 290 ? -21.109 12.469 15.914 1 89.69 290 ALA A CA 1
ATOM 2271 C C . ALA A 1 290 ? -19.594 12.32 16.047 1 89.69 290 ALA A C 1
ATOM 2273 O O . ALA A 1 290 ? -18.953 13.062 16.797 1 89.69 290 ALA A O 1
ATOM 2274 N N . ASN A 1 291 ? -19 11.391 15.328 1 87.56 291 ASN A N 1
ATOM 2275 C CA . ASN A 1 291 ? -17.562 11.156 15.406 1 87.56 291 ASN A CA 1
ATOM 2276 C C . ASN A 1 291 ? -16.766 12.32 14.812 1 87.56 291 ASN A C 1
ATOM 2278 O O . ASN A 1 291 ? -15.742 12.719 15.352 1 87.56 291 ASN A O 1
ATOM 2282 N N . HIS A 1 292 ? -17.234 12.789 13.75 1 87.88 292 HIS A N 1
ATOM 2283 C CA . HIS A 1 292 ? -16.531 13.883 13.086 1 87.88 292 HIS A CA 1
ATOM 2284 C C . HIS A 1 292 ? -16.594 15.164 13.922 1 87.88 292 HIS A C 1
ATOM 2286 O O . HIS A 1 292 ? -15.633 15.938 13.938 1 87.88 292 HIS A O 1
ATOM 2292 N N . ILE A 1 293 ? -17.656 15.391 14.523 1 89.38 293 ILE A N 1
ATOM 2293 C CA . ILE A 1 293 ? -17.797 16.562 15.367 1 89.38 293 ILE A CA 1
ATOM 2294 C C . ILE A 1 293 ? -16.828 16.484 16.547 1 89.38 293 ILE A C 1
ATOM 2296 O O . ILE A 1 293 ? -16.219 17.484 16.922 1 89.38 293 ILE A O 1
ATOM 2300 N N . CYS A 1 294 ? -16.719 15.281 17.094 1 90.12 294 CYS A N 1
ATOM 2301 C CA . CYS A 1 294 ? -15.805 15.062 18.203 1 90.12 294 CYS A CA 1
ATOM 2302 C C . CYS A 1 294 ? -14.359 15.25 17.75 1 90.12 294 CYS A C 1
ATOM 2304 O O . CYS A 1 294 ? -13.547 15.828 18.484 1 90.12 294 CYS A O 1
ATOM 2306 N N . LYS A 1 295 ? -14.141 14.812 16.594 1 87.31 295 LYS A N 1
ATOM 2307 C CA . LYS A 1 295 ? -12.797 14.977 16.047 1 87.31 295 LYS A CA 1
ATOM 2308 C C . LYS A 1 295 ? -12.461 16.453 15.836 1 87.31 295 LYS A C 1
ATOM 2310 O O . LYS A 1 295 ? -11.344 16.891 16.125 1 87.31 295 LYS A O 1
ATOM 2315 N N . CYS A 1 296 ? -13.406 17.188 15.281 1 87.75 296 CYS A N 1
ATOM 2316 C CA . CYS A 1 296 ? -13.211 18.609 15.055 1 87.75 296 CYS A CA 1
ATOM 2317 C C . CYS A 1 296 ? -13.023 19.344 16.375 1 87.75 296 CYS A C 1
ATOM 2319 O O . CYS A 1 296 ? -12.203 20.266 16.469 1 87.75 296 CYS A O 1
ATOM 2321 N N . TYR A 1 297 ? -13.844 18.969 17.328 1 90.69 297 TYR A N 1
ATOM 2322 C CA . TYR A 1 297 ? -13.719 19.562 18.641 1 90.69 297 TYR A CA 1
ATOM 2323 C C . TYR A 1 297 ? -12.328 19.328 19.219 1 90.69 297 TYR A C 1
ATOM 2325 O O . TYR A 1 297 ? -11.695 20.25 19.719 1 90.69 297 TYR A O 1
ATOM 2333 N N . ARG A 1 298 ? -11.781 18.078 19.078 1 89.06 298 ARG A N 1
ATOM 2334 C CA . ARG A 1 298 ? -10.445 17.75 19.562 1 89.06 298 ARG A CA 1
ATOM 2335 C C . ARG A 1 298 ? -9.383 18.562 18.828 1 89.06 298 ARG A C 1
ATOM 2337 O O . ARG A 1 298 ? -8.461 19.078 19.469 1 89.06 298 ARG A O 1
ATOM 2344 N N . SER A 1 299 ? -9.523 18.641 17.594 1 87.38 299 SER A N 1
ATOM 2345 C CA . SER A 1 299 ? -8.562 19.391 16.781 1 87.38 299 SER A CA 1
ATOM 2346 C C . SER A 1 299 ? -8.531 20.859 17.172 1 87.38 299 SER A C 1
ATOM 2348 O O . SER A 1 299 ? -7.469 21.484 17.203 1 87.38 299 SER A O 1
ATOM 2350 N N . ASN A 1 300 ? -9.672 21.422 17.438 1 89.75 300 ASN A N 1
ATOM 2351 C CA . ASN A 1 300 ? -9.758 22.828 17.828 1 89.75 300 ASN A CA 1
ATOM 2352 C C . ASN A 1 300 ? -9.125 23.062 19.203 1 89.75 300 ASN A C 1
ATOM 2354 O O . ASN A 1 300 ? -8.484 24.094 19.422 1 89.75 300 ASN A O 1
ATOM 2358 N N . LEU A 1 301 ? -9.312 22.078 20.094 1 90.06 301 LEU A N 1
ATOM 2359 C CA . LEU A 1 301 ? -8.695 22.172 21.406 1 90.06 301 LEU A CA 1
ATOM 2360 C C . LEU A 1 301 ? -7.176 22.125 21.312 1 90.06 301 LEU A C 1
ATOM 2362 O O . LEU A 1 301 ? -6.477 22.891 21.984 1 90.06 301 LEU A O 1
ATOM 2366 N N . GLU A 1 302 ? -6.723 21.25 20.438 1 86.06 302 GLU A N 1
ATOM 2367 C CA . GLU A 1 302 ? -5.277 21.141 20.234 1 86.06 302 GLU A CA 1
ATOM 2368 C C . GLU A 1 302 ? -4.707 22.422 19.625 1 86.06 302 GLU A C 1
ATOM 2370 O O . GLU A 1 302 ? -3.625 22.859 20.016 1 86.06 302 GLU A O 1
ATOM 2375 N N . LYS A 1 303 ? -5.363 22.938 18.688 1 84.62 303 LYS A N 1
ATOM 2376 C CA . LYS A 1 303 ? -4.938 24.188 18.062 1 84.62 303 LYS A CA 1
ATOM 2377 C C . LYS A 1 303 ? -4.879 25.328 19.078 1 84.62 303 LYS A C 1
ATOM 2379 O O . LYS A 1 303 ? -3.965 26.156 19.047 1 84.62 303 LYS A O 1
ATOM 2384 N N . MET A 1 304 ? -5.914 25.359 19.891 1 87.31 304 MET A N 1
ATOM 2385 C CA . MET A 1 304 ? -5.984 26.391 20.922 1 87.31 304 MET A CA 1
ATOM 2386 C C . MET A 1 304 ? -4.766 26.328 21.844 1 87.31 304 MET A C 1
ATOM 2388 O O . MET A 1 304 ? -4.223 27.375 22.234 1 87.31 304 MET A O 1
ATOM 2392 N N . VAL A 1 305 ? -4.324 25.188 22.141 1 85.25 305 VAL A N 1
ATOM 2393 C CA . VAL A 1 305 ? -3.197 24.984 23.047 1 85.25 305 VAL A CA 1
ATOM 2394 C C . VAL A 1 305 ? -1.892 25.312 22.328 1 85.25 305 VAL A C 1
ATOM 2396 O O . VAL A 1 305 ? -0.96 25.859 22.922 1 85.25 305 VAL A O 1
ATOM 2399 N N . THR A 1 306 ? -1.876 24.922 21.094 1 79.06 306 THR A N 1
ATOM 2400 C CA . THR A 1 306 ? -0.67 25.188 20.312 1 79.06 306 THR A CA 1
ATOM 2401 C C . THR A 1 306 ? -0.497 26.688 20.078 1 79.06 306 THR A C 1
ATOM 2403 O O . THR A 1 306 ? 0.627 27.203 20.078 1 79.06 306 THR A O 1
ATOM 2406 N N . GLU A 1 307 ? -1.554 27.344 19.859 1 78.25 307 GLU A N 1
ATOM 2407 C CA . GLU A 1 307 ? -1.52 28.781 19.594 1 78.25 307 GLU A CA 1
ATOM 2408 C C . GLU A 1 307 ? -1.242 29.562 20.875 1 78.25 307 GLU A C 1
ATOM 2410 O O . GLU A 1 307 ? -0.639 30.641 20.828 1 78.25 307 GLU A O 1
ATOM 2415 N N . ASN A 1 308 ? -1.829 29.094 21.984 1 81 308 ASN A N 1
ATOM 2416 C CA . ASN A 1 308 ? -1.631 29.75 23.281 1 81 308 ASN A CA 1
ATOM 2417 C C . ASN A 1 308 ? -0.955 28.812 24.281 1 81 308 ASN A C 1
ATOM 2419 O O . ASN A 1 308 ? -1.629 28.094 25.016 1 81 308 ASN A O 1
ATOM 2423 N N . PRO A 1 309 ? 0.325 28.969 24.359 1 77.5 309 PRO A N 1
ATOM 2424 C CA . PRO A 1 309 ? 1.055 28.047 25.219 1 77.5 309 PRO A CA 1
ATOM 2425 C C . PRO A 1 309 ? 0.661 28.188 26.688 1 77.5 309 PRO A C 1
ATOM 2427 O O . PRO A 1 309 ? 0.888 27.266 27.484 1 77.5 309 PRO A O 1
ATOM 2430 N N . LEU A 1 310 ? 0.017 29.266 27.078 1 77.56 310 LEU A N 1
ATOM 2431 C CA . LEU A 1 310 ? -0.4 29.484 28.469 1 77.56 310 LEU A CA 1
ATOM 2432 C C . LEU A 1 310 ? -1.536 28.531 28.844 1 77.56 310 LEU A C 1
ATOM 2434 O O . LEU A 1 310 ? -1.814 28.328 30.031 1 77.56 310 LEU A O 1
ATOM 2438 N N . TYR A 1 311 ? -2.107 28.062 27.812 1 84.62 311 TYR A N 1
ATOM 2439 C CA . TYR A 1 311 ? -3.229 27.156 28.047 1 84.62 311 TYR A CA 1
ATOM 2440 C C . TYR A 1 311 ? -2.736 25.766 28.406 1 84.62 311 TYR A C 1
ATOM 2442 O O . TYR A 1 311 ? -3.506 24.938 28.906 1 84.62 311 TYR A O 1
ATOM 2450 N N . LYS A 1 312 ? -1.342 25.797 28.188 1 75.25 312 LYS A N 1
ATOM 2451 C CA . LYS A 1 312 ? -0.729 24.516 28.531 1 75.25 312 LYS A CA 1
ATOM 2452 C C . LYS A 1 312 ? -0.43 24.422 30.016 1 75.25 312 LYS A C 1
ATOM 2454 O O . LYS A 1 312 ? -0.194 25.438 30.672 1 75.25 312 LYS A O 1
ATOM 2459 N N . GLY A 1 313 ? -0.904 23.312 30.859 1 69.5 313 GLY A N 1
ATOM 2460 C CA . GLY A 1 313 ? -0.604 23.156 32.281 1 69.5 313 GLY A CA 1
ATOM 2461 C C . GLY A 1 313 ? -1.507 22.156 32.969 1 69.5 313 GLY A C 1
ATOM 2462 O O . GLY A 1 313 ? -2.576 21.812 32.469 1 69.5 313 GLY A O 1
ATOM 2463 N N . ARG A 1 314 ? -1.049 21.75 34 1 64 314 ARG A N 1
ATOM 2464 C CA . ARG A 1 314 ? -1.686 20.672 34.75 1 64 314 ARG A CA 1
ATOM 2465 C C . ARG A 1 314 ? -3.117 21.047 35.125 1 64 314 ARG A C 1
ATOM 2467 O O . ARG A 1 314 ? -4.004 20.188 35.125 1 64 314 ARG A O 1
ATOM 2474 N N . HIS A 1 315 ? -3.297 22.297 35.312 1 70.94 315 HIS A N 1
ATOM 2475 C CA . HIS A 1 315 ? -4.633 22.641 35.781 1 70.94 315 HIS A CA 1
ATOM 2476 C C . HIS A 1 315 ? -5.445 23.312 34.688 1 70.94 315 HIS A C 1
ATOM 2478 O O . HIS A 1 315 ? -6.566 23.781 34.938 1 70.94 315 HIS A O 1
ATOM 2484 N N . HIS A 1 316 ? -4.938 23.188 33.438 1 82.38 316 HIS A N 1
ATOM 2485 C CA . HIS A 1 316 ? -5.629 23.828 32.344 1 82.38 316 HIS A CA 1
ATOM 2486 C C . HIS A 1 316 ? -6.008 22.812 31.266 1 82.38 316 HIS A C 1
ATOM 2488 O O . HIS A 1 316 ? -6.699 21.828 31.547 1 82.38 316 HIS A O 1
ATOM 2494 N N . LEU A 1 317 ? -5.621 23.047 30.094 1 86.19 317 LEU A N 1
ATOM 2495 C CA . LEU A 1 317 ? -6 22.172 28.984 1 86.19 317 LEU A CA 1
ATOM 2496 C C . LEU A 1 317 ? -4.902 21.156 28.703 1 86.19 317 LEU A C 1
ATOM 2498 O O . LEU A 1 317 ? -4.367 21.109 27.594 1 86.19 317 LEU A O 1
ATOM 2502 N N . SER A 1 318 ? -4.715 20.344 29.75 1 82.94 318 SER A N 1
ATOM 2503 C CA . SER A 1 318 ? -3.789 19.234 29.562 1 82.94 318 SER A CA 1
ATOM 2504 C C . SER A 1 318 ? -4.34 18.234 28.547 1 82.94 318 SER A C 1
ATOM 2506 O O . SER A 1 318 ? -5.5 18.328 28.141 1 82.94 318 SER A O 1
ATOM 2508 N N . LYS A 1 319 ? -3.498 17.391 28.078 1 80.75 319 LYS A N 1
ATOM 2509 C CA . LYS A 1 319 ? -3.947 16.375 27.125 1 80.75 319 LYS A CA 1
ATOM 2510 C C . LYS A 1 319 ? -5.078 15.539 27.719 1 80.75 319 LYS A C 1
ATOM 2512 O O . LYS A 1 319 ? -6.059 15.242 27.031 1 80.75 319 LYS A O 1
ATOM 2517 N N . THR A 1 320 ? -4.953 15.211 28.984 1 80.19 320 THR A N 1
ATOM 2518 C CA . THR A 1 320 ? -5.965 14.398 29.656 1 80.19 320 THR A CA 1
ATOM 2519 C C . THR A 1 320 ? -7.293 15.148 29.734 1 80.19 320 THR A C 1
ATOM 2521 O O . THR A 1 320 ? -8.359 14.562 29.531 1 80.19 320 THR A O 1
ATOM 2524 N N . THR A 1 321 ? -7.152 16.406 30.047 1 86.38 321 THR A N 1
ATOM 2525 C CA . THR A 1 321 ? -8.367 17.219 30.141 1 86.38 321 THR A CA 1
ATOM 2526 C C . THR A 1 321 ? -9.031 17.344 28.781 1 86.38 321 THR A C 1
ATOM 2528 O O . THR A 1 321 ? -10.258 17.312 28.688 1 86.38 321 THR A O 1
ATOM 2531 N N . ARG A 1 322 ? -8.289 17.531 27.75 1 88.69 322 ARG A N 1
ATOM 2532 C CA . ARG A 1 322 ? -8.836 17.656 26.406 1 88.69 322 ARG A CA 1
ATOM 2533 C C . ARG A 1 322 ? -9.547 16.375 25.969 1 88.69 322 ARG A C 1
ATOM 2535 O O . ARG A 1 322 ? -10.625 16.422 25.375 1 88.69 322 ARG A O 1
ATOM 2542 N N . VAL A 1 323 ? -8.945 15.258 26.266 1 86.31 323 VAL A N 1
ATOM 2543 C CA . VAL A 1 323 ? -9.555 13.969 25.953 1 86.31 323 VAL A CA 1
ATOM 2544 C C . VAL A 1 323 ? -10.852 13.805 26.734 1 86.31 323 VAL A C 1
ATOM 2546 O O . VAL A 1 323 ? -11.852 13.305 26.203 1 86.31 323 VAL A O 1
ATOM 2549 N N . ARG A 1 324 ? -10.836 14.219 27.938 1 87.5 324 ARG A N 1
ATOM 2550 C CA . ARG A 1 324 ? -12.016 14.102 28.781 1 87.5 324 ARG A CA 1
ATOM 2551 C C . ARG A 1 324 ? -13.148 14.984 28.266 1 87.5 324 ARG A C 1
ATOM 2553 O O . ARG A 1 324 ? -14.32 14.602 28.328 1 87.5 324 ARG A O 1
ATOM 2560 N N . LEU A 1 325 ? -12.828 16.125 27.875 1 91.25 325 LEU A N 1
ATOM 2561 C CA . LEU A 1 325 ? -13.82 17.031 27.297 1 91.25 325 LEU A CA 1
ATOM 2562 C C . LEU A 1 325 ? -14.492 16.406 26.078 1 91.25 325 LEU A C 1
ATOM 2564 O O . LEU A 1 325 ? -15.719 16.484 25.938 1 91.25 325 LEU A O 1
ATOM 2568 N N . VAL A 1 326 ? -13.688 15.789 25.266 1 91.88 326 VAL A N 1
ATOM 2569 C CA . VAL A 1 326 ? -14.211 15.156 24.047 1 91.88 326 VAL A CA 1
ATOM 2570 C C . VAL A 1 326 ? -15.062 13.953 24.422 1 91.88 326 VAL A C 1
ATOM 2572 O O . VAL A 1 326 ? -16.125 13.734 23.844 1 91.88 326 VAL A O 1
ATOM 2575 N N . SER A 1 327 ? -14.617 13.227 25.406 1 90.62 327 SER A N 1
ATOM 2576 C CA . SER A 1 327 ? -15.367 12.062 25.875 1 90.62 327 SER A CA 1
ATOM 2577 C C . SER A 1 327 ? -16.719 12.469 26.453 1 90.62 327 SER A C 1
ATOM 2579 O O . SER A 1 327 ? -17.719 11.766 26.281 1 90.62 327 SER A O 1
ATOM 2581 N N . ALA A 1 328 ? -16.672 13.523 27.172 1 91.25 328 ALA A N 1
ATOM 2582 C CA . ALA A 1 328 ? -17.922 14.023 27.766 1 91.25 328 ALA A CA 1
ATOM 2583 C C . ALA A 1 328 ? -18.922 14.422 26.688 1 91.25 328 ALA A C 1
ATOM 2585 O O . ALA A 1 328 ? -20.109 14.156 26.812 1 91.25 328 ALA A O 1
ATOM 2586 N N . LEU A 1 329 ? -18.453 15.062 25.719 1 93.12 329 LEU A N 1
ATOM 2587 C CA . LEU A 1 329 ? -19.312 15.453 24.609 1 93.12 329 LEU A CA 1
ATOM 2588 C C . LEU A 1 329 ? -19.906 14.219 23.922 1 93.12 329 LEU A C 1
ATOM 2590 O O . LEU A 1 329 ? -21.125 14.156 23.703 1 93.12 329 LEU A O 1
ATOM 2594 N N . ARG A 1 330 ? -19.062 13.297 23.562 1 92.44 330 ARG A N 1
ATOM 2595 C CA . ARG A 1 330 ? -19.516 12.078 22.891 1 92.44 330 ARG A CA 1
ATOM 2596 C C . ARG A 1 330 ? -20.516 11.328 23.75 1 92.44 330 ARG A C 1
ATOM 2598 O O . ARG A 1 330 ? -21.5 10.773 23.234 1 92.44 330 ARG A O 1
ATOM 2605 N N . CYS A 1 331 ? -20.266 11.312 25 1 91.06 331 CYS A N 1
ATOM 2606 C CA . CYS A 1 331 ? -21.156 10.633 25.938 1 91.06 331 CYS A CA 1
ATOM 2607 C C . CYS A 1 331 ? -22.516 11.328 26 1 91.06 331 CYS A C 1
ATOM 2609 O O . CYS A 1 331 ? -23.547 10.664 26.047 1 91.06 331 CYS A O 1
ATOM 2611 N N . ALA A 1 332 ? -22.484 12.609 26.062 1 92.94 332 ALA A N 1
ATOM 2612 C CA . ALA A 1 332 ? -23.734 13.367 26.109 1 92.94 332 ALA A CA 1
ATOM 2613 C C . ALA A 1 332 ? -24.609 13.055 24.906 1 92.94 332 ALA A C 1
ATOM 2615 O O . ALA A 1 332 ? -25.828 12.859 25.031 1 92.94 332 ALA A O 1
ATOM 2616 N N . ILE A 1 333 ? -24.016 12.969 23.734 1 92.62 333 ILE A N 1
ATOM 2617 C CA . ILE A 1 333 ? -24.75 12.672 22.5 1 92.62 333 ILE A CA 1
ATOM 2618 C C . ILE A 1 333 ? -25.344 11.266 22.578 1 92.62 333 ILE A C 1
ATOM 2620 O O . ILE A 1 333 ? -26.516 11.062 22.281 1 92.62 333 ILE A O 1
ATOM 2624 N N . ARG A 1 334 ? -24.562 10.367 22.969 1 90.94 334 ARG A N 1
ATOM 2625 C CA . ARG A 1 334 ? -25 8.977 23.062 1 90.94 334 ARG A CA 1
ATOM 2626 C C . ARG A 1 334 ? -26.109 8.828 24.094 1 90.94 334 ARG A C 1
ATOM 2628 O O . ARG A 1 334 ? -27.109 8.133 23.828 1 90.94 334 ARG A O 1
ATOM 2635 N N . PHE A 1 335 ? -25.984 9.453 25.203 1 89.94 335 PHE A N 1
ATOM 2636 C CA . PHE A 1 335 ? -26.922 9.344 26.312 1 89.94 335 PHE A CA 1
ATOM 2637 C C . PHE A 1 335 ? -28.281 9.891 25.922 1 89.94 335 PHE A C 1
ATOM 2639 O O . PHE A 1 335 ? -29.312 9.234 26.156 1 89.94 335 PHE A O 1
ATOM 2646 N N . ARG A 1 336 ? -28.312 11.008 25.391 1 92.56 336 ARG A N 1
ATOM 2647 C CA . ARG A 1 336 ? -29.578 11.656 25.047 1 92.56 336 ARG A CA 1
ATOM 2648 C C . ARG A 1 336 ? -30.219 11 23.844 1 92.56 336 ARG A C 1
ATOM 2650 O O . ARG A 1 336 ? -31.453 10.961 23.719 1 92.56 336 ARG A O 1
ATOM 2657 N N . SER A 1 337 ? -29.438 10.5 22.922 1 91.38 337 SER A N 1
ATOM 2658 C CA . SER A 1 337 ? -29.969 9.75 21.797 1 91.38 337 SER A CA 1
ATOM 2659 C C . SER A 1 337 ? -30.688 8.484 22.266 1 91.38 337 SER A C 1
ATOM 2661 O O . SER A 1 337 ? -31.719 8.109 21.719 1 91.38 337 SER A O 1
ATOM 2663 N N . LYS A 1 338 ? -30.094 7.824 23.219 1 87.81 338 LYS A N 1
ATOM 2664 C CA . LYS A 1 338 ? -30.719 6.621 23.766 1 87.81 338 LYS A CA 1
ATOM 2665 C C . LYS A 1 338 ? -32.062 6.945 24.438 1 87.81 338 LYS A C 1
ATOM 2667 O O . LYS A 1 338 ? -33 6.172 24.312 1 87.81 338 LYS A O 1
ATOM 2672 N N . GLU A 1 339 ? -32.094 8.047 25.062 1 87.19 339 GLU A N 1
ATOM 2673 C CA . GLU A 1 339 ? -33.312 8.5 25.688 1 87.19 339 GLU A CA 1
ATOM 2674 C C . GLU A 1 339 ? -34.406 8.719 24.656 1 87.19 339 GLU A C 1
ATOM 2676 O O . GLU A 1 339 ? -35.594 8.43 24.922 1 87.19 339 GLU A O 1
ATOM 2681 N N . LEU A 1 340 ? -34.062 9.18 23.625 1 86.69 340 LEU A N 1
ATOM 2682 C CA . LEU A 1 340 ? -35 9.406 22.531 1 86.69 340 LEU A CA 1
ATOM 2683 C C . LEU A 1 340 ? -35.5 8.086 21.969 1 86.69 340 LEU A C 1
ATOM 2685 O O . LEU A 1 340 ? -36.719 7.934 21.703 1 86.69 340 LEU A O 1
ATOM 2689 N N . LYS A 1 341 ? -34.688 7.16 21.766 1 83.44 341 LYS A N 1
ATOM 2690 C CA . LYS A 1 341 ? -35.062 5.867 21.188 1 83.44 341 LYS A CA 1
ATOM 2691 C C . LYS A 1 341 ? -35.969 5.082 22.125 1 83.44 341 LYS A C 1
ATOM 2693 O O . LYS A 1 341 ? -36.875 4.375 21.672 1 83.44 341 LYS A O 1
ATOM 2698 N N . GLU A 1 342 ? -35.688 5.254 23.359 1 84.12 342 GLU A N 1
ATOM 2699 C CA . GLU A 1 342 ? -36.5 4.547 24.359 1 84.12 342 GLU A CA 1
ATOM 2700 C C . GLU A 1 342 ? -37.812 5.27 24.609 1 84.12 342 GLU A C 1
ATOM 2702 O O . GLU A 1 342 ? -38.656 4.781 25.359 1 84.12 342 GLU A O 1
ATOM 2707 N N . GLN A 1 343 ? -38.125 6.332 23.922 1 79.5 343 GLN A N 1
ATOM 2708 C CA . GLN A 1 343 ? -39.375 7.098 23.953 1 79.5 343 GLN A CA 1
ATOM 2709 C C . GLN A 1 343 ? -39.688 7.559 25.375 1 79.5 343 GLN A C 1
ATOM 2711 O O . GLN A 1 343 ? -40.844 7.523 25.781 1 79.5 343 GLN A O 1
ATOM 2716 N N . THR A 1 344 ? -38.688 7.922 26 1 75.69 344 THR A N 1
ATOM 2717 C CA . THR A 1 344 ? -38.906 8.398 27.359 1 75.69 344 THR A CA 1
ATOM 2718 C C . THR A 1 344 ? -39.219 9.891 27.375 1 75.69 344 THR A C 1
ATOM 2720 O O . THR A 1 344 ? -39.844 10.398 28.297 1 75.69 344 THR A O 1
ATOM 2723 N N . VAL A 1 345 ? -38.656 10.516 26.359 1 83.44 345 VAL A N 1
ATOM 2724 C CA . VAL A 1 345 ? -38.844 11.961 26.297 1 83.44 345 VAL A CA 1
ATOM 2725 C C . VAL A 1 345 ? -39.156 12.375 24.859 1 83.44 345 VAL A C 1
ATOM 2727 O O . VAL A 1 345 ? -38.906 11.625 23.922 1 83.44 345 VAL A O 1
ATOM 2730 N N . ASP A 1 346 ? -39.719 13.453 24.844 1 87.69 346 ASP A N 1
ATOM 2731 C CA . ASP A 1 346 ? -40.062 14.008 23.531 1 87.69 346 ASP A CA 1
ATOM 2732 C C . ASP A 1 346 ? -38.812 14.516 22.828 1 87.69 346 ASP A C 1
ATOM 2734 O O . ASP A 1 346 ? -37.781 14.758 23.469 1 87.69 346 ASP A O 1
ATOM 2738 N N . VAL A 1 347 ? -38.938 14.617 21.453 1 88.56 347 VAL A N 1
ATOM 2739 C CA . VAL A 1 347 ? -37.812 15 20.625 1 88.56 347 VAL A CA 1
ATOM 2740 C C . VAL A 1 347 ? -37.344 16.406 21.016 1 88.56 347 VAL A C 1
ATOM 2742 O O . VAL A 1 347 ? -36.125 16.641 21.141 1 88.56 347 VAL A O 1
ATOM 2745 N N . SER A 1 348 ? -38.156 17.297 21.312 1 91.38 348 SER A N 1
ATOM 2746 C CA . SER A 1 348 ? -37.812 18.688 21.625 1 91.38 348 SER A CA 1
ATOM 2747 C C . SER A 1 348 ? -37.094 18.766 22.984 1 91.38 348 SER A C 1
ATOM 2749 O O . SER A 1 348 ? -36.125 19.516 23.125 1 91.38 348 SER A O 1
ATOM 2751 N N . THR A 1 349 ? -37.594 17.984 23.875 1 92.31 349 THR A N 1
ATOM 2752 C CA . THR A 1 349 ? -36.969 17.984 25.188 1 92.31 349 THR A CA 1
ATOM 2753 C C . THR A 1 349 ? -35.594 17.344 25.156 1 92.31 349 THR A C 1
ATOM 2755 O O . THR A 1 349 ? -34.688 17.797 25.828 1 92.31 349 THR A O 1
ATOM 2758 N N . ALA A 1 350 ? -35.562 16.344 24.375 1 91.94 350 ALA A N 1
ATOM 2759 C CA . ALA A 1 350 ? -34.281 15.656 24.25 1 91.94 350 ALA A CA 1
ATOM 2760 C C . ALA A 1 350 ? -33.219 16.578 23.656 1 91.94 350 ALA A C 1
ATOM 2762 O O . ALA A 1 350 ? -32.062 16.578 24.078 1 91.94 350 ALA A O 1
ATOM 2763 N N . ILE A 1 351 ? -33.594 17.375 22.719 1 94.5 351 ILE A N 1
ATOM 2764 C CA . ILE A 1 351 ? -32.688 18.297 22.062 1 94.5 351 ILE A CA 1
ATOM 2765 C C . ILE A 1 351 ? -32.25 19.375 23.047 1 94.5 351 ILE A C 1
ATOM 2767 O O . ILE A 1 351 ? -31.062 19.75 23.078 1 94.5 351 ILE A O 1
ATOM 2771 N N . LYS A 1 352 ? -33.125 19.859 23.828 1 94 352 LYS A N 1
ATOM 2772 C CA . LYS A 1 352 ? -32.812 20.875 24.828 1 94 352 LYS A CA 1
ATOM 2773 C C . LYS A 1 352 ? -31.859 20.328 25.891 1 94 352 LYS A C 1
ATOM 2775 O O . LYS A 1 352 ? -30.922 21.016 26.312 1 94 352 LYS A O 1
ATOM 2780 N N . ARG A 1 353 ? -32.125 19.141 26.234 1 93.62 353 ARG A N 1
ATOM 2781 C CA . ARG A 1 353 ? -31.266 18.5 27.234 1 93.62 353 ARG A CA 1
ATOM 2782 C C . ARG A 1 353 ? -29.859 18.281 26.672 1 93.62 353 ARG A C 1
ATOM 2784 O O . ARG A 1 353 ? -28.875 18.438 27.391 1 93.62 353 ARG A O 1
ATOM 2791 N N . LEU A 1 354 ? -29.859 17.891 25.453 1 95.31 354 LEU A N 1
ATOM 2792 C CA . LEU A 1 354 ? -28.562 17.688 24.828 1 95.31 354 LEU A CA 1
ATOM 2793 C C . LEU A 1 354 ? -27.797 19 24.734 1 95.31 354 LEU A C 1
ATOM 2795 O O . LEU A 1 354 ? -26.594 19.047 25.031 1 95.31 354 LEU A O 1
ATOM 2799 N N . ARG A 1 355 ? -28.438 20.047 24.359 1 96.31 355 ARG A N 1
ATOM 2800 C CA . ARG A 1 355 ? -27.828 21.359 24.281 1 96.31 355 ARG A CA 1
ATOM 2801 C C . ARG A 1 355 ? -27.25 21.781 25.641 1 96.31 355 ARG A C 1
ATOM 2803 O O . ARG A 1 355 ? -26.125 22.266 25.719 1 96.31 355 ARG A O 1
ATOM 2810 N N . HIS A 1 356 ? -28.016 21.531 26.594 1 95.44 356 HIS A N 1
ATOM 2811 C CA . HIS A 1 356 ? -27.578 21.859 27.953 1 95.44 356 HIS A CA 1
ATOM 2812 C C . HIS A 1 356 ? -26.344 21.062 28.359 1 95.44 356 HIS A C 1
ATOM 2814 O O . HIS A 1 356 ? -25.391 21.625 28.906 1 95.44 356 HIS A O 1
ATOM 2820 N N . ASP A 1 357 ? -26.406 19.781 28.109 1 94.62 357 ASP A N 1
ATOM 2821 C CA . ASP A 1 357 ? -25.297 18.922 28.484 1 94.62 357 ASP A CA 1
ATOM 2822 C C . ASP A 1 357 ? -24.016 19.297 27.75 1 94.62 357 ASP A C 1
ATOM 2824 O O . ASP A 1 357 ? -22.922 19.234 28.312 1 94.62 357 ASP A O 1
ATOM 2828 N N . ILE A 1 358 ? -24.109 19.656 26.484 1 95.69 358 ILE A N 1
ATOM 2829 C CA . ILE A 1 358 ? -22.953 20.031 25.672 1 95.69 358 ILE A CA 1
ATOM 2830 C C . ILE A 1 358 ? -22.328 21.297 26.25 1 95.69 358 ILE A C 1
ATOM 2832 O O . ILE A 1 358 ? -21.109 21.344 26.484 1 95.69 358 ILE A O 1
ATOM 2836 N N . ILE A 1 359 ? -23.094 22.266 26.594 1 94.69 359 ILE A N 1
ATOM 2837 C CA . ILE A 1 359 ? -22.609 23.547 27.094 1 94.69 359 ILE A CA 1
ATOM 2838 C C . ILE A 1 359 ? -22.016 23.359 28.5 1 94.69 359 ILE A C 1
ATOM 2840 O O . ILE A 1 359 ? -20.953 23.906 28.797 1 94.69 359 ILE A O 1
ATOM 2844 N N . ASN A 1 360 ? -22.656 22.516 29.266 1 93.25 360 ASN A N 1
ATOM 2845 C CA . ASN A 1 360 ? -22.234 22.359 30.656 1 93.25 360 ASN A CA 1
ATOM 2846 C C . ASN A 1 360 ? -21.078 21.375 30.781 1 93.25 360 ASN A C 1
ATOM 2848 O O . ASN A 1 360 ? -20.531 21.188 31.875 1 93.25 360 ASN A O 1
ATOM 2852 N N . SER A 1 361 ? -20.719 20.781 29.734 1 92.44 361 SER A N 1
ATOM 2853 C CA . SER A 1 361 ? -19.656 19.781 29.797 1 92.44 361 SER A CA 1
ATOM 2854 C C . SER A 1 361 ? -18.344 20.391 30.281 1 92.44 361 SER A C 1
ATOM 2856 O O . SER A 1 361 ? -17.562 19.734 30.969 1 92.44 361 SER A O 1
ATOM 2858 N N . VAL A 1 362 ? -18.156 21.641 29.875 1 92.25 362 VAL A N 1
ATOM 2859 C CA . VAL A 1 362 ? -16.922 22.312 30.281 1 92.25 362 VAL A CA 1
ATOM 2860 C C . VAL A 1 362 ? -16.906 22.484 31.797 1 92.25 362 VAL A C 1
ATOM 2862 O O . VAL A 1 362 ? -15.898 22.219 32.469 1 92.25 362 VAL A O 1
ATOM 2865 N N . ASN A 1 363 ? -18 22.906 32.406 1 91.06 363 ASN A N 1
ATOM 2866 C CA . ASN A 1 363 ? -18.094 23.062 33.844 1 91.06 363 ASN A CA 1
ATOM 2867 C C . ASN A 1 363 ? -17.969 21.719 34.562 1 91.06 363 ASN A C 1
ATOM 2869 O O . ASN A 1 363 ? -17.281 21.609 35.594 1 91.06 363 ASN A O 1
ATOM 2873 N N . HIS A 1 364 ? -18.594 20.797 33.969 1 90.88 364 HIS A N 1
ATOM 2874 C CA . HIS A 1 364 ? -18.562 19.453 34.562 1 90.88 364 HIS A CA 1
ATOM 2875 C C . HIS A 1 364 ? -17.125 18.906 34.594 1 90.88 364 HIS A C 1
ATOM 2877 O O . HIS A 1 364 ? -16.688 18.422 35.656 1 90.88 364 HIS A O 1
ATOM 2883 N N . VAL A 1 365 ? -16.406 19 33.562 1 90.81 365 VAL A N 1
ATOM 2884 C CA . VAL A 1 365 ? -15.07 18.438 33.469 1 90.81 365 VAL A CA 1
ATOM 2885 C C . VAL A 1 365 ? -14.109 19.188 34.375 1 90.81 365 VAL A C 1
ATOM 2887 O O . VAL A 1 365 ? -13.188 18.594 34.938 1 90.81 365 VAL A O 1
ATOM 2890 N N . PHE A 1 366 ? -14.414 20.516 34.562 1 89.5 366 PHE A N 1
ATOM 2891 C CA . PHE A 1 366 ? -13.539 21.328 35.406 1 89.5 366 PHE A CA 1
ATOM 2892 C C . PHE A 1 366 ? -14.008 21.312 36.844 1 89.5 366 PHE A C 1
ATOM 2894 O O . PHE A 1 366 ? -13.523 22.078 37.688 1 89.5 366 PHE A O 1
ATOM 2901 N N . GLY A 1 367 ? -15.016 20.5 37.156 1 86.69 367 GLY A N 1
ATOM 2902 C CA . GLY A 1 367 ? -15.328 20.203 38.562 1 86.69 367 GLY A CA 1
ATOM 2903 C C . GLY A 1 367 ? -16.531 20.969 39.062 1 86.69 367 GLY A C 1
ATOM 2904 O O . GLY A 1 367 ? -16.859 20.906 40.25 1 86.69 367 GLY A O 1
ATOM 2905 N N . GLN A 1 368 ? -17.188 21.734 38.312 1 88.56 368 GLN A N 1
ATOM 2906 C CA . GLN A 1 368 ? -18.406 22.438 38.719 1 88.56 368 GLN A CA 1
ATOM 2907 C C . GLN A 1 368 ? -19.641 21.656 38.312 1 88.56 368 GLN A C 1
ATOM 2909 O O . GLN A 1 368 ? -19.984 21.594 37.125 1 88.56 368 GLN A O 1
ATOM 2914 N N . HIS A 1 369 ? -20.344 21.094 39.281 1 89.75 369 HIS A N 1
ATOM 2915 C CA . HIS A 1 369 ? -21.438 20.188 38.969 1 89.75 369 HIS A CA 1
ATOM 2916 C C . HIS A 1 369 ? -22.781 20.781 39.344 1 89.75 369 HIS A C 1
ATOM 2918 O O . HIS A 1 369 ? -23.797 20.078 39.375 1 89.75 369 HIS A O 1
ATOM 2924 N N . ASP A 1 370 ? -22.812 22.031 39.594 1 85.81 370 ASP A N 1
ATOM 2925 C CA . ASP A 1 370 ? -24.031 22.688 40.062 1 85.81 370 ASP A CA 1
ATOM 2926 C C . ASP A 1 370 ? -25.141 22.625 39.031 1 85.81 370 ASP A C 1
ATOM 2928 O O . ASP A 1 370 ? -26.312 22.422 39.375 1 85.81 370 ASP A O 1
ATOM 2932 N N . HIS A 1 371 ? -24.797 22.703 37.781 1 87.69 371 HIS A N 1
ATOM 2933 C CA . HIS A 1 371 ? -25.797 22.75 36.719 1 87.69 371 HIS A CA 1
ATOM 2934 C C . HIS A 1 371 ? -25.812 21.453 35.906 1 87.69 371 HIS A C 1
ATOM 2936 O O . HIS A 1 371 ? -26.359 21.406 34.812 1 87.69 371 HIS A O 1
ATOM 2942 N N . CYS A 1 372 ? -25.219 20.484 36.406 1 90.5 372 CYS A N 1
ATOM 2943 C CA . CYS A 1 372 ? -25.156 19.203 35.688 1 90.5 372 CYS A CA 1
ATOM 2944 C C . CYS A 1 372 ? -26.516 18.5 35.75 1 90.5 372 CYS A C 1
ATOM 2946 O O . CYS A 1 372 ? -27.25 18.641 36.719 1 90.5 372 CYS A O 1
ATOM 2948 N N . SER A 1 373 ? -26.875 17.828 34.75 1 87.38 373 SER A N 1
ATOM 2949 C CA . SER A 1 373 ? -28.094 17.016 34.656 1 87.38 373 SER A CA 1
ATOM 2950 C C . SER A 1 373 ? -27.812 15.594 35.125 1 87.38 373 SER A C 1
ATOM 2952 O O . SER A 1 373 ? -26.797 15.328 35.781 1 87.38 373 SER A O 1
ATOM 2954 N N . ASP A 1 374 ? -28.812 14.648 34.812 1 83.62 374 ASP A N 1
ATOM 2955 C CA . ASP A 1 374 ? -28.688 13.242 35.156 1 83.62 374 ASP A CA 1
ATOM 2956 C C . ASP A 1 374 ? -27.531 12.586 34.406 1 83.62 374 ASP A C 1
ATOM 2958 O O . ASP A 1 374 ? -27.156 11.453 34.688 1 83.62 374 ASP A O 1
ATOM 2962 N N . PHE A 1 375 ? -27.078 13.422 33.562 1 84.62 375 PHE A N 1
ATOM 2963 C CA . PHE A 1 375 ? -25.891 13 32.812 1 84.62 375 PHE A CA 1
ATOM 2964 C C . PHE A 1 375 ? -24.703 12.828 33.781 1 84.62 375 PHE A C 1
ATOM 2966 O O . PHE A 1 375 ? -23.906 11.914 33.594 1 84.62 375 PHE A O 1
ATOM 2973 N N . CYS A 1 376 ? -24.609 13.656 34.781 1 86 376 CYS A N 1
ATOM 2974 C CA . CYS A 1 376 ? -23.484 13.727 35.719 1 86 376 CYS A CA 1
ATOM 2975 C C . CYS A 1 376 ? -23.641 12.703 36.812 1 86 376 CYS A C 1
ATOM 2977 O O . CYS A 1 376 ? -24.656 12.695 37.531 1 86 376 CYS A O 1
ATOM 2979 N N . ARG A 1 377 ? -22.781 11.828 37.031 1 81.75 377 ARG A N 1
ATOM 2980 C CA . ARG A 1 377 ? -22.812 10.82 38.062 1 81.75 377 ARG A CA 1
ATOM 2981 C C . ARG A 1 377 ? -22.109 11.32 39.344 1 81.75 377 ARG A C 1
ATOM 2983 O O . ARG A 1 377 ? -22.172 10.672 40.375 1 81.75 377 ARG A O 1
ATOM 2990 N N . ALA A 1 378 ? -21.391 12.312 39.188 1 74.44 378 ALA A N 1
ATOM 2991 C CA . ALA A 1 378 ? -20.719 12.875 40.344 1 74.44 378 ALA A CA 1
ATOM 2992 C C . ALA A 1 378 ? -21.719 13.445 41.344 1 74.44 378 ALA A C 1
ATOM 2994 O O . ALA A 1 378 ? -21.516 13.375 42.562 1 74.44 378 ALA A O 1
ATOM 2995 N N . LYS A 1 379 ? -22.766 14.008 40.906 1 65.56 379 LYS A N 1
ATOM 2996 C CA . LYS A 1 379 ? -23.812 14.531 41.75 1 65.56 379 LYS A CA 1
ATOM 299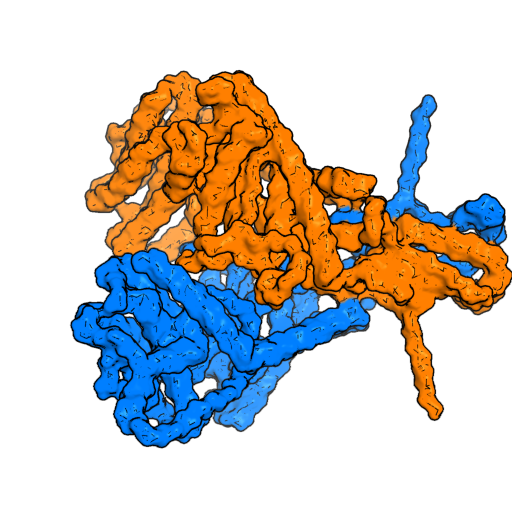7 C C . LYS A 1 379 ? -24.594 13.398 42.438 1 65.56 379 LYS A C 1
ATOM 2999 O O . LYS A 1 379 ? -24.984 13.516 43.594 1 65.56 379 LYS A O 1
ATOM 3004 N N . THR A 1 380 ? -24.875 12.305 41.688 1 57.44 380 THR A N 1
ATOM 3005 C CA . THR A 1 380 ? -25.656 11.219 42.25 1 57.44 380 THR A CA 1
ATOM 3006 C C . THR A 1 380 ? -24.844 10.445 43.281 1 57.44 380 THR A C 1
ATOM 3008 O O . THR A 1 380 ? -25.406 9.875 44.219 1 57.44 380 THR A O 1
ATOM 3011 N N . GLN A 1 381 ? -23.641 10.281 43.125 1 52.72 381 GLN A N 1
ATOM 3012 C CA . GLN A 1 381 ? -22.859 9.578 44.125 1 52.72 381 GLN A CA 1
ATOM 3013 C C . GLN A 1 381 ? -22.828 10.367 45.438 1 52.72 381 GLN A C 1
ATOM 3015 O O . GLN A 1 381 ? -22.672 9.789 46.531 1 52.72 381 GLN A O 1
ATOM 3020 N N . GLN A 1 382 ? -22.891 11.695 45.531 1 44.16 382 GLN A N 1
ATOM 3021 C CA . GLN A 1 382 ? -22.922 12.328 46.844 1 44.16 382 GLN A CA 1
ATOM 3022 C C . GLN A 1 382 ? -24.234 12.023 47.562 1 44.16 382 GLN A C 1
ATOM 3024 O O . GLN A 1 382 ? -24.266 12.023 48.812 1 44.16 382 GLN A O 1
ATOM 3029 N N . THR A 1 383 ? -25.484 11.992 46.969 1 37.53 383 THR A N 1
ATOM 3030 C CA . THR A 1 383 ? -26.656 11.703 47.781 1 37.53 383 THR A CA 1
ATOM 3031 C C . THR A 1 383 ? -26.672 10.234 48.188 1 37.53 383 THR A C 1
ATOM 3033 O O . THR A 1 383 ? -27.203 9.883 49.25 1 37.53 383 THR A O 1
ATOM 3036 N N . ASP A 1 384 ? -26.875 9.195 47.344 1 36.53 384 ASP A N 1
ATOM 3037 C CA . ASP A 1 384 ? -27.172 7.828 47.781 1 36.53 384 ASP A CA 1
ATOM 3038 C C . ASP A 1 384 ? -25.938 7.184 48.406 1 36.53 384 ASP A C 1
ATOM 3040 O O . ASP A 1 384 ? -24.953 6.902 47.75 1 36.53 384 ASP A O 1
ATOM 3044 N N . THR A 1 385 ? -25.484 7.492 49.625 1 31.72 385 THR A N 1
ATOM 3045 C CA . THR A 1 385 ? -24.812 6.535 50.469 1 31.72 385 THR A CA 1
ATOM 3046 C C . THR A 1 385 ? -25.438 5.152 50.375 1 31.72 385 THR A C 1
ATOM 3048 O O . THR A 1 385 ? -24.875 4.16 50.812 1 31.72 385 THR A O 1
ATOM 3051 N N . SER A 1 386 ? -26.859 5.02 50.656 1 27.86 386 SER A N 1
ATOM 3052 C CA . SER A 1 386 ? -27.297 3.658 50.938 1 27.86 386 SER A CA 1
ATOM 3053 C C . SER A 1 386 ? -27.094 2.74 49.75 1 27.86 386 SER A C 1
ATOM 3055 O O . SER A 1 386 ? -26.672 1.594 49.906 1 27.86 386 SER A O 1
ATOM 3057 N N . SER A 1 387 ? -28.188 2.598 48.75 1 27.14 387 SER A N 1
ATOM 3058 C CA . SER A 1 387 ? -28.484 1.392 48 1 27.14 387 SER A CA 1
ATOM 3059 C C . SER A 1 387 ? -27.422 1.133 46.938 1 27.14 387 SER A C 1
ATOM 3061 O O . SER A 1 387 ? -26.781 2.066 46.438 1 27.14 387 SER A O 1
ATOM 3063 N N . ASP A 1 388 ? -26.953 -0.222 46.781 1 26.75 388 ASP A N 1
ATOM 3064 C CA . ASP A 1 388 ? -26.125 -1.098 45.938 1 26.75 388 ASP A CA 1
ATOM 3065 C C . ASP A 1 388 ? -26.438 -0.888 44.469 1 26.75 388 ASP A C 1
ATOM 3067 O O . ASP A 1 388 ? -27.422 -1.406 43.938 1 26.75 388 ASP A O 1
ATOM 3071 N N . ILE A 1 389 ? -26.688 0.179 43.969 1 26.05 389 ILE A N 1
ATOM 3072 C CA . ILE A 1 389 ? -27.094 0.148 42.562 1 26.05 389 ILE A CA 1
ATOM 3073 C C . ILE A 1 389 ? -26.078 -0.648 41.75 1 26.05 389 ILE A C 1
ATOM 3075 O O . ILE A 1 389 ? -24.891 -0.324 41.75 1 26.05 389 ILE A O 1
ATOM 3079 N N . HIS A 1 390 ? -26.438 -1.952 41.406 1 23.73 390 HIS A N 1
ATOM 3080 C CA . HIS A 1 390 ? -25.922 -2.881 40.406 1 23.73 390 HIS A CA 1
ATOM 3081 C C . HIS A 1 390 ? -25.656 -2.174 39.094 1 23.73 390 HIS A C 1
ATOM 3083 O O . HIS A 1 390 ? -26.516 -1.432 38.594 1 23.73 390 HIS A O 1
ATOM 3089 N N . THR A 1 391 ? -24.5 -1.744 38.844 1 26 391 THR A N 1
ATOM 3090 C CA . THR A 1 391 ? -23.953 -1.356 37.562 1 26 391 THR A CA 1
ATOM 3091 C C . THR A 1 391 ? -24.531 -2.238 36.438 1 26 391 THR A C 1
ATOM 3093 O O . THR A 1 391 ? -24.219 -3.426 36.344 1 26 391 THR A O 1
ATOM 3096 N N . CYS A 1 392 ? -25.922 -2.209 36.25 1 22.77 392 CYS A N 1
ATOM 3097 C CA . CYS A 1 392 ? -26.406 -2.922 35.094 1 22.77 392 CYS A CA 1
ATOM 3098 C C . CYS A 1 392 ? -25.578 -2.562 33.844 1 22.77 392 CYS A C 1
ATOM 3100 O O . CYS A 1 392 ? -25.609 -1.415 33.406 1 22.77 392 CYS A O 1
ATOM 3102 N N . THR A 1 393 ? -24.453 -3.23 33.656 1 24.95 393 THR A N 1
ATOM 3103 C CA . THR A 1 393 ? -23.672 -3.408 32.438 1 24.95 393 THR A CA 1
ATOM 3104 C C . THR A 1 393 ? -24.578 -3.805 31.266 1 24.95 393 THR A C 1
ATOM 3106 O O . THR A 1 393 ? -24.891 -4.984 31.094 1 24.95 393 THR A O 1
ATOM 3109 N N . SER A 1 394 ? -25.828 -3.355 31.203 1 22.95 394 SER A N 1
ATOM 3110 C CA . SER A 1 394 ? -26.484 -3.848 30 1 22.95 394 SER A CA 1
ATOM 3111 C C . SER A 1 394 ? -25.609 -3.643 28.781 1 22.95 394 SER A C 1
ATOM 3113 O O . SER A 1 394 ? -25.047 -2.561 28.578 1 22.95 394 SER A O 1
ATOM 3115 N N . SER A 1 395 ? -25.016 -4.801 28.219 1 24.05 395 SER A N 1
ATOM 3116 C CA . SER A 1 395 ? -24.297 -5.273 27.047 1 24.05 395 SER A CA 1
ATOM 3117 C C . SER A 1 395 ? -25 -4.852 25.75 1 24.05 395 SER A C 1
ATOM 3119 O O . SER A 1 395 ? -25.25 -5.68 24.875 1 24.05 395 SER A O 1
ATOM 3121 N N . ASN A 1 396 ? -25.906 -3.943 25.75 1 23 396 ASN A N 1
ATOM 3122 C CA . ASN A 1 396 ? -26.422 -3.891 24.391 1 23 396 ASN A CA 1
ATOM 3123 C C . ASN A 1 396 ? -25.297 -3.762 23.375 1 23 396 ASN A C 1
ATOM 3125 O O . ASN A 1 396 ? -24.469 -2.852 23.469 1 23 396 ASN A O 1
ATOM 3129 N N . SER A 1 397 ? -24.859 -4.953 22.797 1 24.45 397 SER A N 1
ATOM 3130 C CA . SER A 1 397 ? -24.016 -5.41 21.688 1 24.45 397 SER A CA 1
ATOM 3131 C C . SER A 1 397 ? -24.281 -4.609 20.422 1 24.45 397 SER A C 1
ATOM 3133 O O . SER A 1 397 ? -25.172 -4.953 19.641 1 24.45 397 SER A O 1
ATOM 3135 N N . ASP A 1 398 ? -24.719 -3.48 20.516 1 23.03 398 ASP A N 1
ATOM 3136 C CA . ASP A 1 398 ? -24.812 -3.02 19.125 1 23.03 398 ASP A CA 1
ATOM 3137 C C . ASP A 1 398 ? -23.562 -3.396 18.328 1 23.03 398 ASP A C 1
ATOM 3139 O O . ASP A 1 398 ? -22.438 -3.121 18.766 1 23.03 398 ASP A O 1
ATOM 3143 N N . HIS A 1 399 ? -23.656 -4.504 17.578 1 24.23 399 HIS A N 1
ATOM 3144 C CA . HIS A 1 399 ? -22.906 -5.41 16.719 1 24.23 399 HIS A CA 1
ATOM 3145 C C . HIS A 1 399 ? -21.938 -4.641 15.82 1 24.23 399 HIS A C 1
ATOM 3147 O O . HIS A 1 399 ? -20.859 -5.137 15.484 1 24.23 399 HIS A O 1
ATOM 3153 N N . SER A 1 400 ? -22.5 -3.684 15.102 1 24.69 400 SER A N 1
ATOM 3154 C CA . SER A 1 400 ? -21.891 -3.566 13.781 1 24.69 400 SER A CA 1
ATOM 3155 C C . SER A 1 400 ? -20.484 -2.961 13.875 1 24.69 400 SER A C 1
ATOM 3157 O O . SER A 1 400 ? -20.047 -2.283 12.953 1 24.69 400 SER A O 1
ATOM 3159 N N . THR A 1 401 ? -19.969 -2.922 15.117 1 26.41 401 THR A N 1
ATOM 3160 C CA . THR A 1 401 ? -18.703 -2.203 15.031 1 26.41 401 THR A CA 1
ATOM 3161 C C . THR A 1 401 ? -17.688 -2.984 14.195 1 26.41 401 THR A C 1
ATOM 3163 O O . THR A 1 401 ? -17.328 -4.105 14.547 1 26.41 401 THR A O 1
ATOM 3166 N N . ALA A 1 402 ? -17.75 -2.949 12.984 1 25.88 402 ALA A N 1
ATOM 3167 C CA . ALA A 1 402 ? -16.688 -3.422 12.102 1 25.88 402 ALA A CA 1
ATOM 3168 C C . ALA A 1 402 ? -15.312 -3.172 12.711 1 25.88 402 ALA A C 1
ATOM 3170 O O . ALA A 1 402 ? -15.047 -2.08 13.227 1 25.88 402 ALA A O 1
ATOM 3171 N N . SER A 1 403 ? -14.711 -4.172 13.305 1 27.78 403 SER A N 1
ATOM 3172 C CA . SER A 1 403 ? -13.406 -4.395 13.922 1 27.78 403 SER A CA 1
ATOM 3173 C C . SER A 1 403 ? -12.297 -3.693 13.148 1 27.78 403 SER A C 1
ATOM 3175 O O . SER A 1 403 ? -11.797 -4.227 12.156 1 27.78 403 SER A O 1
ATOM 3177 N N . SER A 1 404 ? -12.508 -2.553 12.805 1 27.33 404 SER A N 1
ATOM 3178 C CA . SER A 1 404 ? -11.336 -1.952 12.18 1 27.33 404 SER A CA 1
ATOM 3179 C C . SER A 1 404 ? -10.109 -2.047 13.086 1 27.33 404 SER A C 1
ATOM 3181 O O . SER A 1 404 ? -10.234 -2.008 14.312 1 27.33 404 SER A O 1
ATOM 3183 N N . PRO A 1 405 ? -9.039 -2.652 12.75 1 28.92 405 PRO A N 1
ATOM 3184 C CA . PRO A 1 405 ? -7.785 -2.709 13.5 1 28.92 405 PRO A CA 1
ATOM 3185 C C . PRO A 1 405 ? -7.531 -1.446 14.32 1 28.92 405 PRO A C 1
ATOM 3187 O O . PRO A 1 405 ? -7.879 -0.345 13.883 1 28.92 405 PRO A O 1
ATOM 3190 N N . THR A 1 406 ? -7.578 -1.594 15.703 1 31.81 406 THR A N 1
ATOM 3191 C CA . THR A 1 406 ? -7.492 -0.604 16.766 1 31.81 406 THR A CA 1
ATOM 3192 C C . THR A 1 406 ? -6.336 0.358 16.531 1 31.81 406 THR A C 1
ATOM 3194 O O . THR A 1 406 ? -5.184 0.046 16.844 1 31.81 406 THR A O 1
ATOM 3197 N N . ILE A 1 407 ? -6.004 0.663 15.406 1 33.41 407 ILE A N 1
ATOM 3198 C CA . ILE A 1 407 ? -5.059 1.769 15.297 1 33.41 407 ILE A CA 1
ATOM 3199 C C . ILE A 1 407 ? -5.535 2.939 16.156 1 33.41 407 ILE A C 1
ATOM 3201 O O . ILE A 1 407 ? -6.605 3.5 15.906 1 33.41 407 ILE A O 1
ATOM 3205 N N . ILE A 1 408 ? -5.223 2.883 17.469 1 36.28 408 ILE A N 1
ATOM 3206 C CA . ILE A 1 408 ? -5.48 3.996 18.391 1 36.28 408 ILE A CA 1
ATOM 3207 C C . ILE A 1 408 ? -5.043 5.305 17.734 1 36.28 408 ILE A C 1
ATOM 3209 O O . ILE A 1 408 ? -3.846 5.555 17.562 1 36.28 408 ILE A O 1
ATOM 3213 N N . ASP A 1 409 ? -5.707 5.625 16.812 1 46.88 409 ASP A N 1
ATOM 3214 C CA . ASP A 1 409 ? -5.516 6.91 16.141 1 46.88 409 ASP A CA 1
ATOM 3215 C C . ASP A 1 409 ? -5.883 8.07 17.062 1 46.88 409 ASP A C 1
ATOM 3217 O O . ASP A 1 409 ? -6.73 7.922 17.953 1 46.88 409 ASP A O 1
ATOM 3221 N N . PHE A 1 410 ? -5.008 9 17.344 1 46.31 410 PHE A N 1
ATOM 3222 C CA . PHE A 1 410 ? -5.203 10.242 18.078 1 46.31 410 PHE A CA 1
ATOM 3223 C C . PHE A 1 410 ? -6.684 10.602 18.156 1 46.31 410 PHE A C 1
ATOM 3225 O O . PHE A 1 410 ? -7.18 11.008 19.203 1 46.31 410 PHE A O 1
ATOM 3232 N N . TRP A 1 411 ? -7.309 10.148 17.188 1 51.62 411 TRP A N 1
ATOM 3233 C CA . TRP A 1 411 ? -8.703 10.57 17.109 1 51.62 411 TRP A CA 1
ATOM 3234 C C . TRP A 1 411 ? -9.617 9.578 17.812 1 51.62 411 TRP A C 1
ATOM 3236 O O . TRP A 1 411 ? -10.773 9.898 18.125 1 51.62 411 TRP A O 1
ATOM 3246 N N . SER A 1 412 ? -9 8.461 18.062 1 57 412 SER A N 1
ATOM 3247 C CA . SER A 1 412 ? -9.844 7.457 18.703 1 57 412 SER A CA 1
ATOM 3248 C C . SER A 1 412 ? -9.734 7.527 20.219 1 57 412 SER A C 1
ATOM 3250 O O . SER A 1 412 ? -10.531 6.926 20.938 1 57 412 SER A O 1
ATOM 3252 N N . GLU A 1 413 ? -8.82 8.43 20.672 1 53.44 413 GLU A N 1
ATOM 3253 C CA . GLU A 1 413 ? -8.672 8.555 22.109 1 53.44 413 GLU A CA 1
ATOM 3254 C C . GLU A 1 413 ? -9.914 9.188 22.75 1 53.44 413 GLU A C 1
ATOM 3256 O O . GLU A 1 413 ? -10.359 10.242 22.312 1 53.44 413 GLU A O 1
ATOM 3261 N N . GLY A 1 414 ? -10.445 8.57 23.734 1 53.97 414 GLY A N 1
ATOM 3262 C CA . GLY A 1 414 ? -11.602 9.086 24.453 1 53.97 414 GLY A CA 1
ATOM 3263 C C . GLY A 1 414 ? -12.922 8.664 23.828 1 53.97 414 GLY A C 1
ATOM 3264 O O . GLY A 1 414 ? -13.992 9.031 24.312 1 53.97 414 GLY A O 1
ATOM 3265 N N . SER A 1 415 ? -12.703 7.938 22.703 1 63.38 415 SER A N 1
ATOM 3266 C CA . SER A 1 415 ? -13.922 7.586 21.984 1 63.38 415 SER A CA 1
ATOM 3267 C C . SER A 1 415 ? -14.508 6.277 22.5 1 63.38 415 SER A C 1
ATOM 3269 O O . SER A 1 415 ? -15.656 5.941 22.203 1 63.38 415 SER A O 1
ATOM 3271 N N . SER A 1 416 ? -13.75 5.645 23.375 1 70.19 416 SER A N 1
ATOM 3272 C CA . SER A 1 416 ? -14.227 4.367 23.891 1 70.19 416 SER A CA 1
ATOM 3273 C C . SER A 1 416 ? -15.406 4.559 24.844 1 70.19 416 SER A C 1
ATOM 3275 O O . SER A 1 416 ? -15.555 5.625 25.438 1 70.19 416 SER A O 1
ATOM 3277 N N . LEU A 1 417 ? -16.234 3.557 24.875 1 71.81 417 LEU A N 1
ATOM 3278 C CA . LEU A 1 417 ? -17.375 3.609 25.781 1 71.81 417 LEU A CA 1
ATOM 3279 C C . LEU A 1 417 ? -16.922 3.799 27.219 1 71.81 417 LEU A C 1
ATOM 3281 O O . LEU A 1 417 ? -17.578 4.512 28 1 71.81 417 LEU A O 1
ATOM 3285 N N . ALA A 1 418 ? -15.797 3.297 27.547 1 69.62 418 ALA A N 1
ATOM 3286 C CA . ALA A 1 418 ? -15.266 3.41 28.906 1 69.62 418 ALA A CA 1
ATOM 3287 C C . ALA A 1 418 ? -14.852 4.848 29.203 1 69.62 418 ALA A C 1
ATOM 3289 O O . ALA A 1 418 ? -15.156 5.375 30.281 1 69.62 418 ALA A O 1
ATOM 3290 N N . SER A 1 419 ? -14.172 5.398 28.25 1 74.19 419 SER A N 1
ATOM 3291 C CA . SER A 1 419 ? -13.75 6.785 28.438 1 74.19 419 SER A CA 1
ATOM 3292 C C . SER A 1 419 ? -14.945 7.715 28.562 1 74.19 419 SER A C 1
ATOM 3294 O O . SER A 1 419 ? -14.914 8.688 29.312 1 74.19 419 SER A O 1
ATOM 3296 N N . GLN A 1 420 ? -15.906 7.359 27.875 1 83.25 420 GLN A N 1
ATOM 3297 C CA . GLN A 1 420 ? -17.125 8.156 27.906 1 83.25 420 GLN A CA 1
ATOM 3298 C C . GLN A 1 420 ? -17.797 8.062 29.281 1 83.25 420 GLN A C 1
ATOM 3300 O O . GLN A 1 420 ? -18.156 9.078 29.875 1 83.25 420 GLN A O 1
ATOM 3305 N N . GLU A 1 421 ? -17.828 6.906 29.812 1 81.19 421 GLU A N 1
ATOM 3306 C CA . GLU A 1 421 ? -18.453 6.723 31.125 1 81.19 421 GLU A CA 1
ATOM 3307 C C . GLU A 1 421 ? -17.609 7.367 32.219 1 81.19 421 GLU A C 1
ATOM 3309 O O . GLU A 1 421 ? -18.141 7.922 33.188 1 81.19 421 GLU A O 1
ATOM 3314 N N . GLU A 1 422 ? -16.359 7.277 32.031 1 77.38 422 GLU A N 1
ATOM 3315 C CA . GLU A 1 422 ? -15.453 7.895 33 1 77.38 422 GLU A CA 1
ATOM 3316 C C . GLU A 1 422 ? -15.594 9.414 33 1 77.38 422 GLU A C 1
ATOM 3318 O O . GLU A 1 422 ? -15.391 10.07 34 1 77.38 422 GLU A O 1
ATOM 3323 N N . SER A 1 423 ? -15.969 9.898 31.891 1 84.38 423 SER A N 1
ATOM 3324 C CA . SER A 1 423 ? -16.078 11.344 31.766 1 84.38 423 SER A CA 1
ATOM 3325 C C . SER A 1 423 ? -17.266 11.875 32.562 1 84.38 423 SER A C 1
ATOM 3327 O O . SER A 1 423 ? -17.359 13.078 32.812 1 84.38 423 SER A O 1
ATOM 3329 N N . ARG A 1 424 ? -18.156 10.969 32.875 1 85.75 424 ARG A N 1
ATOM 3330 C CA . ARG A 1 424 ? -19.344 11.375 33.625 1 85.75 424 ARG A CA 1
ATOM 3331 C C . ARG A 1 424 ? -19.016 11.539 35.094 1 85.75 424 ARG A C 1
ATOM 3333 O O . ARG A 1 424 ? -19.797 12.125 35.844 1 85.75 424 ARG A O 1
ATOM 3340 N N . LEU A 1 425 ? -17.828 11.008 35.438 1 82.44 425 LEU A N 1
ATOM 3341 C CA . LEU A 1 425 ? -17.422 11.055 36.844 1 82.44 425 LEU A CA 1
ATOM 3342 C C . LEU A 1 425 ? -16.734 12.375 37.156 1 82.44 425 LEU A C 1
ATOM 3344 O O . LEU A 1 425 ? -16.391 13.141 36.25 1 82.44 425 LEU A O 1
ATOM 3348 N N . GLY A 1 426 ? -16.625 12.656 38.438 1 77.94 426 GLY A N 1
ATOM 3349 C CA . GLY A 1 426 ? -15.984 13.883 38.875 1 77.94 426 GLY A CA 1
ATOM 3350 C C . GLY A 1 426 ? -14.477 13.852 38.75 1 77.94 426 GLY A C 1
ATOM 3351 O O . GLY A 1 426 ? -13.891 12.781 38.562 1 77.94 426 GLY A O 1
ATOM 3352 N N . THR A 1 427 ? -13.922 15.07 38.562 1 74.06 427 THR A N 1
ATOM 3353 C CA . THR A 1 427 ? -12.469 15.172 38.438 1 74.06 427 THR A CA 1
ATOM 3354 C C . THR A 1 427 ? -11.875 15.852 39.656 1 74.06 427 THR A C 1
ATOM 3356 O O . THR A 1 427 ? -12.602 16.406 40.5 1 74.06 427 THR A O 1
ATOM 3359 N N . THR A 1 428 ? -10.5 15.742 39.656 1 68.31 428 THR A N 1
ATOM 3360 C CA . THR A 1 428 ? -9.758 16.359 40.75 1 68.31 428 THR A CA 1
ATOM 3361 C C . THR A 1 428 ? -9.453 17.812 40.438 1 68.31 428 THR A C 1
ATOM 3363 O O . THR A 1 428 ? -8.961 18.547 41.312 1 68.31 428 THR A O 1
ATOM 3366 N N . ILE A 1 429 ? -9.859 18.219 39.281 1 75.56 429 ILE A N 1
ATOM 3367 C CA . ILE A 1 429 ? -9.562 19.594 38.938 1 75.56 429 ILE A CA 1
ATOM 3368 C C . ILE A 1 429 ? -10.57 20.547 39.594 1 75.56 429 ILE A C 1
ATOM 3370 O O . ILE A 1 429 ? -11.773 20.281 39.562 1 75.56 429 ILE A O 1
ATOM 3374 N N . GLN A 1 430 ? -10.008 21.547 40.25 1 76.75 430 GLN A N 1
ATOM 3375 C CA . GLN A 1 430 ? -10.867 22.547 40.875 1 76.75 430 GLN A CA 1
ATOM 3376 C C . GLN A 1 430 ? -11.164 23.688 39.906 1 76.75 430 GLN A C 1
ATOM 3378 O O . GLN A 1 430 ? -10.25 24.266 39.344 1 76.75 430 GLN A O 1
ATOM 3383 N N . TYR A 1 431 ? -12.383 23.969 39.719 1 83.94 431 TYR A N 1
ATOM 3384 C CA . TYR A 1 431 ? -12.898 24.969 38.781 1 83.94 431 TYR A CA 1
ATOM 3385 C C . TYR A 1 431 ? -12.242 26.328 39.031 1 83.94 431 TYR A C 1
ATOM 3387 O O . TYR A 1 431 ? -11.969 27.062 38.094 1 83.94 431 TYR A O 1
ATOM 3395 N N . SER A 1 432 ? -11.906 26.562 40.312 1 78.56 432 SER A N 1
ATOM 3396 C CA . SER A 1 432 ? -11.344 27.844 40.719 1 78.56 432 SER A CA 1
ATOM 3397 C C . SER A 1 432 ? -9.906 28 40.219 1 78.56 432 SER A C 1
ATOM 3399 O O . SER A 1 432 ? -9.398 29.109 40.094 1 78.56 432 SER A O 1
ATOM 3401 N N . ASN A 1 433 ? -9.227 26.953 39.938 1 78.38 433 ASN A N 1
ATOM 3402 C CA . ASN A 1 433 ? -7.824 26.984 39.562 1 78.38 433 ASN A CA 1
ATOM 3403 C C . ASN A 1 433 ? -7.656 27.234 38.062 1 78.38 433 ASN A C 1
ATOM 3405 O O . ASN A 1 433 ? -6.551 27.5 37.594 1 78.38 433 ASN A O 1
ATOM 3409 N N . VAL A 1 434 ? -8.812 27.188 37.375 1 85.94 434 VAL A N 1
ATOM 3410 C CA . VAL A 1 434 ? -8.742 27.344 35.938 1 85.94 434 VAL A CA 1
ATOM 3411 C C . VAL A 1 434 ? -9.016 28.797 35.562 1 85.94 434 VAL A C 1
ATOM 3413 O O . VAL A 1 434 ? -9.938 29.422 36.094 1 85.94 434 VAL A O 1
ATOM 3416 N N . GLU A 1 435 ? -8.211 29.281 34.781 1 85.19 435 GLU A N 1
ATOM 3417 C CA . GLU A 1 435 ? -8.398 30.656 34.344 1 85.19 435 GLU A CA 1
ATOM 3418 C C . GLU A 1 435 ? -9.711 30.812 33.562 1 85.19 435 GLU A C 1
ATOM 3420 O O . GLU A 1 435 ? -10.031 30 32.719 1 85.19 435 GLU A O 1
ATOM 3425 N N . GLN A 1 436 ? -10.375 31.828 33.812 1 87.12 436 GLN A N 1
ATOM 3426 C CA . GLN A 1 436 ? -11.711 32.062 33.281 1 87.12 436 GLN A CA 1
ATOM 3427 C C . GLN A 1 436 ? -11.672 32.25 31.781 1 87.12 436 GLN A C 1
ATOM 3429 O O . GLN A 1 436 ? -12.625 31.875 31.078 1 87.12 436 GLN A O 1
ATOM 3434 N N . HIS A 1 437 ? -10.609 32.719 31.312 1 87.69 437 HIS A N 1
ATOM 3435 C CA . HIS A 1 437 ? -10.539 32.969 29.875 1 87.69 437 HIS A CA 1
ATOM 3436 C C . HIS A 1 437 ? -10.453 31.656 29.109 1 87.69 437 HIS A C 1
ATOM 3438 O O . HIS A 1 437 ? -10.906 31.578 27.953 1 87.69 437 HIS A O 1
ATOM 3444 N N . ILE A 1 438 ? -9.914 30.672 29.703 1 90.12 438 ILE A N 1
ATOM 3445 C CA . ILE A 1 438 ? -9.844 29.344 29.078 1 90.12 438 ILE A CA 1
ATOM 3446 C C . ILE A 1 438 ? -11.242 28.75 28.969 1 90.12 438 ILE A C 1
ATOM 3448 O O . ILE A 1 438 ? -11.617 28.219 27.922 1 90.12 438 ILE A O 1
ATOM 3452 N N . ILE A 1 439 ? -12 28.891 30.031 1 90.75 439 ILE A N 1
ATOM 3453 C CA . ILE A 1 439 ? -13.359 28.375 30.047 1 90.75 439 ILE A CA 1
ATOM 3454 C C . ILE A 1 439 ? -14.211 29.094 29 1 90.75 439 ILE A C 1
ATOM 3456 O O . ILE A 1 439 ? -15.008 28.469 28.312 1 90.75 439 ILE A O 1
ATOM 3460 N N . LYS A 1 440 ? -13.961 30.375 28.891 1 91.88 440 LYS A N 1
ATOM 3461 C CA . LYS A 1 440 ? -14.711 31.156 27.922 1 91.88 440 LYS A CA 1
ATOM 3462 C C . LYS A 1 440 ? -14.406 30.719 26.484 1 91.88 440 LYS A C 1
ATOM 3464 O O . LYS A 1 440 ? -15.305 30.641 25.656 1 91.88 440 LYS A O 1
ATOM 3469 N N . ASP A 1 441 ? -13.203 30.469 26.203 1 92.38 441 ASP A N 1
ATOM 3470 C CA . ASP A 1 441 ? -12.797 30.047 24.859 1 92.38 441 ASP A CA 1
ATOM 3471 C C . ASP A 1 441 ? -13.352 28.656 24.531 1 92.38 441 ASP A C 1
ATOM 3473 O O . ASP A 1 441 ? -13.789 28.422 23.406 1 92.38 441 ASP A O 1
ATOM 3477 N N . VAL A 1 442 ? -13.281 27.781 25.469 1 93.75 442 VAL A N 1
ATOM 3478 C CA . VAL A 1 442 ? -13.82 26.438 25.281 1 93.75 442 VAL A CA 1
ATOM 3479 C C . VAL A 1 442 ? -15.336 26.516 25.094 1 93.75 442 VAL A C 1
ATOM 3481 O O . VAL A 1 442 ? -15.906 25.781 24.281 1 93.75 442 VAL A O 1
ATOM 3484 N N . LEU A 1 443 ? -15.93 27.391 25.859 1 93.44 443 LEU A N 1
ATOM 3485 C CA . LEU A 1 443 ? -17.375 27.562 25.781 1 93.44 443 LEU A CA 1
ATOM 3486 C C . LEU A 1 443 ? -17.781 28.062 24.406 1 93.44 443 LEU A C 1
ATOM 3488 O O . LEU A 1 443 ? -18.859 27.719 23.906 1 93.44 443 LEU A O 1
ATOM 3492 N N . THR A 1 444 ? -17.031 28.859 23.844 1 93.94 444 THR A N 1
ATOM 3493 C CA . THR A 1 444 ? -17.312 29.344 22.5 1 93.94 444 THR A CA 1
ATOM 3494 C C . THR A 1 444 ? -17.359 28.188 21.5 1 93.94 444 THR A C 1
ATOM 3496 O O . THR A 1 444 ? -18.234 28.156 20.641 1 93.94 444 THR A O 1
ATOM 3499 N N . LEU A 1 445 ? -16.453 27.297 21.594 1 94.31 445 LEU A N 1
ATOM 3500 C CA . LEU A 1 445 ? -16.438 26.125 20.734 1 94.31 445 LEU A CA 1
ATOM 3501 C C . LEU A 1 445 ? -17.656 25.25 20.984 1 94.31 445 LEU A C 1
ATOM 3503 O O . LEU A 1 445 ? -18.297 24.766 20.047 1 94.31 445 LEU A O 1
ATOM 3507 N N . LEU A 1 446 ? -17.969 25.094 22.25 1 95.62 446 LEU A N 1
ATOM 3508 C CA . LEU A 1 446 ? -19.094 24.234 22.625 1 95.62 446 LEU A CA 1
ATOM 3509 C C . LEU A 1 446 ? -20.406 24.859 22.203 1 95.62 446 LEU A C 1
ATOM 3511 O O . LEU A 1 446 ? -21.344 24.156 21.828 1 95.62 446 LEU A O 1
ATOM 3515 N N . ASN A 1 447 ? -20.516 26.141 22.266 1 95 447 ASN A N 1
ATOM 3516 C CA . ASN A 1 447 ? -21.75 26.812 21.828 1 95 447 ASN A CA 1
ATOM 3517 C C . ASN A 1 447 ? -22.016 26.578 20.344 1 95 447 ASN A C 1
ATOM 3519 O O . ASN A 1 447 ? -23.172 26.422 19.938 1 95 447 ASN A O 1
ATOM 3523 N N . ARG A 1 448 ? -20.984 26.547 19.594 1 93 448 ARG A N 1
ATOM 3524 C CA . ARG A 1 448 ? -21.125 26.281 18.172 1 93 448 ARG A CA 1
ATOM 3525 C C . ARG A 1 448 ? -21.641 24.859 17.938 1 93 448 ARG A C 1
ATOM 3527 O O . ARG A 1 448 ? -22.453 24.625 17.031 1 93 448 ARG A O 1
ATOM 3534 N N . ILE A 1 449 ? -21.188 23.953 18.703 1 94.62 449 ILE A N 1
ATOM 3535 C CA . ILE A 1 449 ? -21.609 22.562 18.594 1 94.62 449 ILE A CA 1
ATOM 3536 C C . ILE A 1 449 ? -23.031 22.422 19.109 1 94.62 449 ILE A C 1
ATOM 3538 O O . ILE A 1 449 ? -23.828 21.672 18.547 1 94.62 449 ILE A O 1
ATOM 3542 N N . ALA A 1 450 ? -23.312 23.125 20.188 1 95.12 450 ALA A N 1
ATOM 3543 C CA . ALA A 1 450 ? -24.625 23.062 20.797 1 95.12 450 ALA A CA 1
ATOM 3544 C C . ALA A 1 450 ? -25.719 23.547 19.844 1 95.12 450 ALA A C 1
ATOM 3546 O O . ALA A 1 450 ? -26.859 23.094 19.906 1 95.12 450 ALA A O 1
ATOM 3547 N N . GLU A 1 451 ? -25.359 24.422 19 1 93.19 451 GLU A N 1
ATOM 3548 C CA . GLU A 1 451 ? -26.297 24.922 18 1 93.19 451 GLU A CA 1
ATOM 3549 C C . GLU A 1 451 ? -26.734 23.828 17.031 1 93.19 451 GLU A C 1
ATOM 3551 O O . GLU A 1 451 ? -27.797 23.906 16.438 1 93.19 451 GLU A O 1
ATOM 3556 N N . LYS A 1 452 ? -25.984 22.859 16.922 1 91.38 452 LYS A N 1
ATOM 3557 C CA . LYS A 1 452 ? -26.266 21.75 16.016 1 91.38 452 LYS A CA 1
ATOM 3558 C C . LYS A 1 452 ? -26.859 20.562 16.781 1 91.38 452 LYS A C 1
ATOM 3560 O O . LYS A 1 452 ? -26.844 19.422 16.281 1 91.38 452 LYS A O 1
ATOM 3565 N N . SER A 1 453 ? -27.359 20.75 17.938 1 94.06 453 SER A N 1
ATOM 3566 C CA . SER A 1 453 ? -27.859 19.672 18.781 1 94.06 453 SER A CA 1
ATOM 3567 C C . SER A 1 453 ? -29.031 18.953 18.125 1 94.06 453 SER A C 1
ATOM 3569 O O . SER A 1 453 ? -29.203 17.734 18.312 1 94.06 453 SER A O 1
ATOM 3571 N N . ASP A 1 454 ? -29.797 19.641 17.328 1 91.5 454 ASP A N 1
ATOM 3572 C CA . ASP A 1 454 ? -30.938 19.047 16.641 1 91.5 454 ASP A CA 1
ATOM 3573 C C . ASP A 1 454 ? -30.484 18.016 15.602 1 91.5 454 ASP A C 1
ATOM 3575 O O . ASP A 1 454 ? -31.172 17.047 15.328 1 91.5 454 ASP A O 1
ATOM 3579 N N . ARG A 1 455 ? -29.375 18.25 15.078 1 91.19 455 ARG A N 1
ATOM 3580 C CA . ARG A 1 455 ? -28.828 17.359 14.055 1 91.19 455 ARG A CA 1
ATOM 3581 C C . ARG A 1 455 ? -27.969 16.266 14.672 1 91.19 455 ARG A C 1
ATOM 3583 O O . ARG A 1 455 ? -27.609 15.297 14 1 91.19 455 ARG A O 1
ATOM 3590 N N . LEU A 1 456 ? -27.656 16.359 15.906 1 93.06 456 LEU A N 1
ATOM 3591 C CA . LEU A 1 456 ? -26.75 15.43 16.562 1 93.06 456 LEU A CA 1
ATOM 3592 C C . LEU A 1 456 ? -27.531 14.414 17.406 1 93.06 456 LEU A C 1
ATOM 3594 O O . LEU A 1 456 ? -26.969 13.383 17.812 1 93.06 456 LEU A O 1
ATOM 3598 N N . ILE A 1 457 ? -28.734 14.672 17.656 1 91.25 457 ILE A N 1
ATOM 3599 C CA . ILE A 1 457 ? -29.531 13.898 18.609 1 91.25 457 ILE A CA 1
ATOM 3600 C C . ILE A 1 457 ? -29.703 12.469 18.094 1 91.25 457 ILE A C 1
ATOM 3602 O O . ILE A 1 457 ? -29.891 11.539 18.875 1 91.25 457 ILE A O 1
ATOM 3606 N N . SER A 1 458 ? -29.594 12.242 16.797 1 89.12 458 SER A N 1
ATOM 3607 C CA . SER A 1 458 ? -29.781 10.914 16.234 1 89.12 458 SER A CA 1
ATOM 3608 C C . SE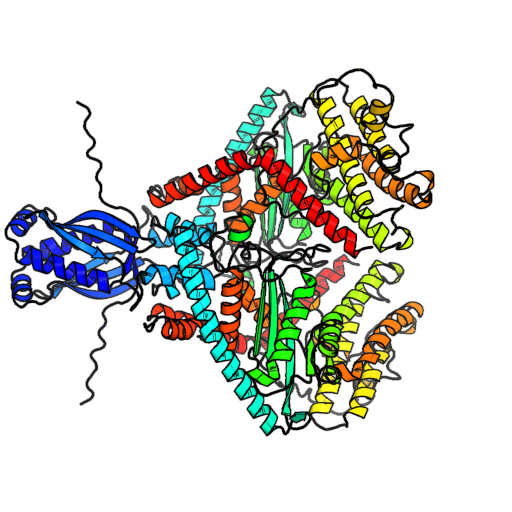R A 1 458 ? -28.547 10.047 16.438 1 89.12 458 SER A C 1
ATOM 3610 O O . SER A 1 458 ? -28.594 8.828 16.25 1 89.12 458 SER A O 1
ATOM 3612 N N . ASN A 1 459 ? -27.328 10.555 16.844 1 91.19 459 ASN A N 1
ATOM 3613 C CA . ASN A 1 459 ? -26.078 9.836 17.047 1 91.19 459 ASN A CA 1
ATOM 3614 C C . ASN A 1 459 ? -25.656 9.062 15.805 1 91.19 459 ASN A C 1
ATOM 3616 O O . ASN A 1 459 ? -25.203 7.918 15.898 1 91.19 459 ASN A O 1
ATOM 3620 N N . SER A 1 460 ? -25.953 9.688 14.688 1 90.5 460 SER A N 1
ATOM 3621 C CA . SER A 1 460 ? -25.578 9.055 13.43 1 90.5 460 SER A CA 1
ATOM 3622 C C . SER A 1 460 ? -24.078 9.18 13.172 1 90.5 460 SER A C 1
ATOM 3624 O O . SER A 1 460 ? -23.438 10.117 13.648 1 90.5 460 SER A O 1
ATOM 3626 N N . THR A 1 461 ? -23.531 8.148 12.531 1 89.5 461 THR A N 1
ATOM 3627 C CA . THR A 1 461 ? -22.109 8.172 12.203 1 89.5 461 THR A CA 1
ATOM 3628 C C . THR A 1 461 ? -21.875 7.785 10.75 1 89.5 461 THR A C 1
ATOM 3630 O O . THR A 1 461 ? -22.75 7.203 10.109 1 89.5 461 THR A O 1
ATOM 3633 N N . THR A 1 462 ? -20.781 8.203 10.219 1 90.19 462 THR A N 1
ATOM 3634 C CA . THR A 1 462 ? -20.406 7.852 8.852 1 90.19 462 THR A CA 1
ATOM 3635 C C . THR A 1 462 ? -19.484 6.629 8.836 1 90.19 462 THR A C 1
ATOM 3637 O O . THR A 1 462 ? -18.734 6.426 7.887 1 90.19 462 THR A O 1
ATOM 3640 N N . ASN A 1 463 ? -19.516 5.801 9.852 1 87.75 463 ASN A N 1
ATOM 3641 C CA . ASN A 1 463 ? -18.641 4.645 10.016 1 87.75 463 ASN A CA 1
ATOM 3642 C C . ASN A 1 463 ? -18.812 3.648 8.867 1 87.75 463 ASN A C 1
ATOM 3644 O O . ASN A 1 463 ? -17.859 3 8.453 1 87.75 463 ASN A O 1
ATOM 3648 N N . LEU A 1 464 ? -20.062 3.559 8.391 1 92.12 464 LEU A N 1
ATOM 3649 C CA . LEU A 1 464 ? -20.312 2.635 7.289 1 92.12 464 LEU A CA 1
ATOM 3650 C C . LEU A 1 464 ? -19.562 3.051 6.039 1 92.12 464 LEU A C 1
ATOM 3652 O O . LEU A 1 464 ? -19 2.205 5.336 1 92.12 464 LEU A O 1
ATOM 3656 N N . ALA A 1 465 ? -19.562 4.312 5.785 1 93.81 465 ALA A N 1
ATOM 3657 C CA . ALA A 1 465 ? -18.828 4.82 4.637 1 93.81 465 ALA A CA 1
ATOM 3658 C C . ALA A 1 465 ? -17.312 4.652 4.832 1 93.81 465 ALA A C 1
ATOM 3660 O O . ALA A 1 465 ? -16.594 4.336 3.887 1 93.81 465 ALA A O 1
ATOM 3661 N N . GLU A 1 466 ? -16.859 4.836 6.008 1 89.69 466 GLU A N 1
ATOM 3662 C CA . GLU A 1 466 ? -15.445 4.629 6.316 1 89.69 466 GLU A CA 1
ATOM 3663 C C . GLU A 1 466 ? -15.062 3.16 6.16 1 89.69 466 GLU A C 1
ATOM 3665 O O . GLU A 1 466 ? -13.945 2.85 5.727 1 89.69 466 GLU A O 1
ATOM 3670 N N . SER A 1 467 ? -15.969 2.338 6.582 1 91.69 467 SER A N 1
ATOM 3671 C CA . SER A 1 467 ? -15.734 0.909 6.398 1 91.69 467 SER A CA 1
ATOM 3672 C C . SER A 1 467 ? -15.57 0.559 4.926 1 91.69 467 SER A C 1
ATOM 3674 O O . SER A 1 467 ? -14.695 -0.226 4.562 1 91.69 467 SER A O 1
ATOM 3676 N N . TRP A 1 468 ? -16.391 1.086 4.145 1 94.56 468 TRP A N 1
ATOM 3677 C CA . TRP A 1 468 ? -16.25 0.812 2.719 1 94.56 468 TRP A CA 1
ATOM 3678 C C . TRP A 1 468 ? -14.93 1.349 2.182 1 94.56 468 TRP A C 1
ATOM 3680 O O . TRP A 1 468 ? -14.289 0.715 1.337 1 94.56 468 TRP A O 1
ATOM 3690 N N . MET A 1 469 ? -14.578 2.559 2.611 1 92.88 469 MET A N 1
ATOM 3691 C CA . MET A 1 469 ? -13.305 3.121 2.178 1 92.88 469 MET A CA 1
ATOM 3692 C C . MET A 1 469 ? -12.148 2.189 2.537 1 92.88 469 MET A C 1
ATOM 3694 O O . MET A 1 469 ? -11.172 2.082 1.786 1 92.88 469 MET A O 1
ATOM 3698 N N . HIS A 1 470 ? -12.328 1.539 3.625 1 89.25 470 HIS A N 1
ATOM 3699 C CA . HIS A 1 470 ? -11.312 0.572 4.031 1 89.25 470 HIS A CA 1
ATOM 3700 C C . HIS A 1 470 ? -11.312 -0.644 3.109 1 89.25 470 HIS A C 1
ATOM 3702 O O . HIS A 1 470 ? -10.25 -1.163 2.762 1 89.25 470 HIS A O 1
ATOM 3708 N N . ILE A 1 471 ? -12.445 -1.067 2.779 1 92.44 471 ILE A N 1
ATOM 3709 C CA . ILE A 1 471 ? -12.57 -2.193 1.861 1 92.44 471 ILE A CA 1
ATOM 3710 C C . ILE A 1 471 ? -11.938 -1.837 0.519 1 92.44 471 ILE A C 1
ATOM 3712 O O . ILE A 1 471 ? -11.211 -2.645 -0.067 1 92.44 471 ILE A O 1
ATOM 3716 N N . ARG A 1 472 ? -12.203 -0.684 0.11 1 93 472 ARG A N 1
ATOM 3717 C CA . ARG A 1 472 ? -11.688 -0.227 -1.176 1 93 472 ARG A CA 1
ATOM 3718 C C . ARG A 1 472 ? -10.164 -0.188 -1.171 1 93 472 ARG A C 1
ATOM 3720 O O . ARG A 1 472 ? -9.531 -0.495 -2.18 1 93 472 ARG A O 1
ATOM 3727 N N . THR A 1 473 ? -9.539 0.162 -0.04 1 90.38 473 THR A N 1
ATOM 3728 C CA . THR A 1 473 ? -8.086 0.254 0.078 1 90.38 473 THR A CA 1
ATOM 3729 C C . THR A 1 473 ? -7.43 -1.082 -0.26 1 90.38 473 THR A C 1
ATOM 3731 O O . THR A 1 473 ? -6.336 -1.117 -0.82 1 90.38 473 THR A O 1
ATOM 3734 N N . LYS A 1 474 ? -8.109 -2.131 -0.004 1 89.25 474 LYS A N 1
ATOM 3735 C CA . LYS A 1 474 ? -7.598 -3.455 -0.342 1 89.25 474 LYS A CA 1
ATOM 3736 C C . LYS A 1 474 ? -7.496 -3.637 -1.854 1 89.25 474 LYS A C 1
ATOM 3738 O O . LYS A 1 474 ? -6.574 -4.293 -2.344 1 89.25 474 LYS A O 1
ATOM 3743 N N . PHE A 1 475 ? -8.445 -2.996 -2.533 1 93.62 475 PHE A N 1
ATOM 3744 C CA . PHE A 1 475 ? -8.516 -3.168 -3.979 1 93.62 475 PHE A CA 1
ATOM 3745 C C . PHE A 1 475 ? -7.535 -2.234 -4.684 1 93.62 475 PHE A C 1
ATOM 3747 O O . PHE A 1 475 ? -7.121 -2.5 -5.812 1 93.62 475 PHE A O 1
ATOM 3754 N N . ASP A 1 476 ? -7.188 -1.112 -4.047 1 90 476 ASP A N 1
ATOM 3755 C CA . ASP A 1 476 ? -6.359 -0.152 -4.77 1 90 476 ASP A CA 1
ATOM 3756 C C . ASP A 1 476 ? -4.93 -0.152 -4.234 1 90 476 ASP A C 1
ATOM 3758 O O . ASP A 1 476 ? -4.109 0.674 -4.645 1 90 476 ASP A O 1
ATOM 3762 N N . GLY A 1 477 ? -4.582 -1.019 -3.312 1 85 477 GLY A N 1
ATOM 3763 C CA . GLY A 1 477 ? -3.219 -1.161 -2.83 1 85 477 GLY A CA 1
ATOM 3764 C C . GLY A 1 477 ? -2.783 -0.024 -1.926 1 85 477 GLY A C 1
ATOM 3765 O O . GLY A 1 477 ? -1.605 0.339 -1.897 1 85 477 GLY A O 1
ATOM 3766 N N . GLY A 1 478 ? -3.68 0.661 -1.256 1 78.94 478 GLY A N 1
ATOM 3767 C CA . GLY A 1 478 ? -3.342 1.713 -0.311 1 78.94 478 GLY A CA 1
ATOM 3768 C C . GLY A 1 478 ? -3.006 3.031 -0.981 1 78.94 478 GLY A C 1
ATOM 3769 O O . GLY A 1 478 ? -2.244 3.834 -0.437 1 78.94 478 GLY A O 1
ATOM 3770 N N . LYS A 1 479 ? -3.389 3.275 -2.16 1 78.94 479 LYS A N 1
ATOM 3771 C CA . LYS A 1 479 ? -3.213 4.531 -2.887 1 78.94 479 LYS A CA 1
ATOM 3772 C C . LYS A 1 479 ? -1.744 4.77 -3.223 1 78.94 479 LYS A C 1
ATOM 3774 O O . LYS A 1 479 ? -1.297 5.918 -3.287 1 78.94 479 LYS A O 1
ATOM 3779 N N . VAL A 1 480 ? -1.018 3.695 -3.305 1 76.88 480 VAL A N 1
ATOM 3780 C CA . VAL A 1 480 ? 0.412 3.82 -3.57 1 76.88 480 VAL A CA 1
ATOM 3781 C C . VAL A 1 480 ? 0.651 3.926 -5.074 1 76.88 480 VAL A C 1
ATOM 3783 O O . VAL A 1 480 ? 1.559 4.633 -5.52 1 76.88 480 VAL A O 1
ATOM 3786 N N . TYR A 1 481 ? -0.278 3.311 -5.809 1 81.25 481 TYR A N 1
ATOM 3787 C CA . TYR A 1 481 ? -0.087 3.24 -7.254 1 81.25 481 TYR A CA 1
ATOM 3788 C C . TYR A 1 481 ? -1.101 4.117 -7.98 1 81.25 481 TYR A C 1
ATOM 3790 O O . TYR A 1 481 ? -2.219 4.312 -7.5 1 81.25 481 TYR A O 1
ATOM 3798 N N . ASN A 1 482 ? -0.617 4.637 -9.102 1 81.31 482 ASN A N 1
ATOM 3799 C CA . ASN A 1 482 ? -1.535 5.402 -9.938 1 81.31 482 ASN A CA 1
ATOM 3800 C C . ASN A 1 482 ? -2.408 4.488 -10.789 1 81.31 482 ASN A C 1
ATOM 3802 O O . ASN A 1 482 ? -1.919 3.857 -11.727 1 81.31 482 ASN A O 1
ATOM 3806 N N . LEU A 1 483 ? -3.643 4.477 -10.492 1 89.25 483 LEU A N 1
ATOM 3807 C CA . LEU A 1 483 ? -4.562 3.586 -11.195 1 89.25 483 LEU A CA 1
ATOM 3808 C C . LEU A 1 483 ? -5.523 4.379 -12.07 1 89.25 483 LEU A C 1
ATOM 3810 O O . LEU A 1 483 ? -6.492 3.824 -12.602 1 89.25 483 LEU A O 1
ATOM 3814 N N . CYS A 1 484 ? -5.266 5.68 -12.203 1 89.31 484 CYS A N 1
ATOM 3815 C CA . CYS A 1 484 ? -6.242 6.551 -12.859 1 89.31 484 CYS A CA 1
ATOM 3816 C C . CYS A 1 484 ? -5.879 6.781 -14.32 1 89.31 484 CYS A C 1
ATOM 3818 O O . CYS A 1 484 ? -6.426 7.676 -14.969 1 89.31 484 CYS A O 1
ATOM 3820 N N . ASN A 1 485 ? -4.996 6.012 -14.836 1 87.12 485 ASN A N 1
ATOM 3821 C CA . ASN A 1 485 ? -4.582 6.211 -16.219 1 87.12 485 ASN A CA 1
ATOM 3822 C C . ASN A 1 485 ? -5.656 5.738 -17.203 1 87.12 485 ASN A C 1
ATOM 3824 O O . ASN A 1 485 ? -5.785 6.285 -18.297 1 87.12 485 ASN A O 1
ATOM 3828 N N . ARG A 1 486 ? -6.352 4.766 -16.766 1 89.06 486 ARG A N 1
ATOM 3829 C CA . ARG A 1 486 ? -7.449 4.23 -17.562 1 89.06 486 ARG A CA 1
ATOM 3830 C C . ARG A 1 486 ? -8.602 3.785 -16.672 1 89.06 486 ARG A C 1
ATOM 3832 O O . ARG A 1 486 ? -9.055 4.539 -15.812 1 89.06 486 ARG A O 1
ATOM 3839 N N . GLY A 1 487 ? -9.039 2.564 -16.828 1 90.88 487 GLY A N 1
ATOM 3840 C CA . GLY A 1 487 ? -10.25 2.139 -16.156 1 90.88 487 GLY A CA 1
ATOM 3841 C C . GLY A 1 487 ? -9.984 1.324 -14.898 1 90.88 487 GLY A C 1
ATOM 3842 O O . GLY A 1 487 ? -10.914 0.822 -14.273 1 90.88 487 GLY A O 1
ATOM 3843 N N . SER A 1 488 ? -8.727 1.236 -14.492 1 93.81 488 SER A N 1
ATOM 3844 C CA . SER A 1 488 ? -8.391 0.417 -13.336 1 93.81 488 SER A CA 1
ATOM 3845 C C . SER A 1 488 ? -9 0.983 -12.055 1 93.81 488 SER A C 1
ATOM 3847 O O . SER A 1 488 ? -9.516 0.234 -11.219 1 93.81 488 SER A O 1
ATOM 3849 N N . TRP A 1 489 ? -9 2.293 -11.977 1 94.19 489 TRP A N 1
ATOM 3850 C CA . TRP A 1 489 ? -9.562 2.949 -10.797 1 94.19 489 TRP A CA 1
ATOM 3851 C C . TRP A 1 489 ? -11.055 2.662 -10.68 1 94.19 489 TRP A C 1
ATOM 3853 O O . TRP A 1 489 ? -11.547 2.301 -9.609 1 94.19 489 TRP A O 1
ATOM 3863 N N . HIS A 1 490 ? -11.75 2.693 -11.758 1 95.38 490 HIS A N 1
ATOM 3864 C CA . HIS A 1 490 ? -13.18 2.395 -11.789 1 95.38 490 HIS A CA 1
ATOM 3865 C C . HIS A 1 490 ? -13.453 0.96 -11.344 1 95.38 490 HIS A C 1
ATOM 3867 O O . HIS A 1 490 ? -14.273 0.724 -10.461 1 95.38 490 HIS A O 1
ATOM 3873 N N . ALA A 1 491 ? -12.703 0.095 -11.938 1 96.19 491 ALA A N 1
ATOM 3874 C CA . ALA A 1 491 ? -12.914 -1.325 -11.672 1 96.19 491 ALA A CA 1
ATOM 3875 C C . ALA A 1 491 ? -12.672 -1.65 -10.203 1 96.19 491 ALA A C 1
ATOM 3877 O O . ALA A 1 491 ? -13.422 -2.418 -9.594 1 96.19 491 ALA A O 1
ATOM 3878 N N . ARG A 1 492 ? -11.648 -1.076 -9.648 1 96.44 492 ARG A N 1
ATOM 3879 C CA . ARG A 1 492 ? -11.305 -1.326 -8.25 1 96.44 492 ARG A CA 1
ATOM 3880 C C . ARG A 1 492 ? -12.391 -0.793 -7.32 1 96.44 492 ARG A C 1
ATOM 3882 O O . ARG A 1 492 ? -12.719 -1.424 -6.312 1 96.44 492 ARG A O 1
ATOM 3889 N N . CYS A 1 493 ? -12.898 0.375 -7.637 1 97.12 493 CYS A N 1
ATOM 3890 C CA . CYS A 1 493 ? -13.992 0.933 -6.844 1 97.12 493 CYS A CA 1
ATOM 3891 C C . CYS A 1 493 ? -15.227 0.042 -6.91 1 97.12 493 CYS A C 1
ATOM 3893 O O . CYS A 1 493 ? -15.867 -0.211 -5.891 1 97.12 493 CYS A O 1
ATOM 3895 N N . TYR A 1 494 ? -15.516 -0.489 -8.086 1 97.81 494 TYR A N 1
ATOM 3896 C CA . TYR A 1 494 ? -16.656 -1.376 -8.25 1 97.81 494 TYR A CA 1
ATOM 3897 C C . TYR A 1 494 ? -16.469 -2.672 -7.477 1 97.81 494 TYR A C 1
ATOM 3899 O O . TYR A 1 494 ? -17.406 -3.205 -6.898 1 97.81 494 TYR A O 1
ATOM 3907 N N . GLY A 1 495 ? -15.234 -3.131 -7.473 1 96.88 495 GLY A N 1
ATOM 3908 C CA . GLY A 1 495 ? -14.945 -4.312 -6.676 1 96.88 495 GLY A CA 1
ATOM 3909 C C . GLY A 1 495 ? -15.219 -4.117 -5.195 1 96.88 495 GLY A C 1
ATOM 3910 O O . GLY A 1 495 ? -15.852 -4.961 -4.559 1 96.88 495 GLY A O 1
ATOM 3911 N N . GLY A 1 496 ? -14.742 -3 -4.66 1 96.44 496 GLY A N 1
ATOM 3912 C CA . GLY A 1 496 ? -15.031 -2.68 -3.27 1 96.44 496 GLY A CA 1
ATOM 3913 C C . GLY A 1 496 ? -16.516 -2.574 -2.975 1 96.44 496 GLY A C 1
ATOM 3914 O O . GLY A 1 496 ? -16.984 -3.043 -1.933 1 96.44 496 GLY A O 1
ATOM 3915 N N . ALA A 1 497 ? -17.219 -1.97 -3.891 1 97.81 497 ALA A N 1
ATOM 3916 C CA . ALA A 1 497 ? -18.656 -1.804 -3.727 1 97.81 497 ALA A CA 1
ATOM 3917 C C . ALA A 1 497 ? -19.375 -3.152 -3.744 1 97.81 497 ALA A C 1
ATOM 3919 O O . ALA A 1 497 ? -20.297 -3.383 -2.961 1 97.81 497 ALA A O 1
ATOM 3920 N N . LEU A 1 498 ? -18.938 -4.039 -4.578 1 97.44 498 LEU A N 1
ATOM 3921 C CA . LEU A 1 498 ? -19.531 -5.371 -4.66 1 97.44 498 LEU A CA 1
ATOM 3922 C C . LEU A 1 498 ? -19.312 -6.141 -3.361 1 97.44 498 LEU A C 1
ATOM 3924 O O . LEU A 1 498 ? -20.219 -6.844 -2.896 1 97.44 498 LEU A O 1
ATOM 3928 N N . ARG A 1 499 ? -18.141 -6.016 -2.861 1 96.44 499 ARG A N 1
ATOM 3929 C CA . ARG A 1 499 ? -17.828 -6.688 -1.604 1 96.44 499 ARG A CA 1
ATOM 3930 C C . ARG A 1 499 ? -18.766 -6.227 -0.49 1 96.44 499 ARG A C 1
ATOM 3932 O O . ARG A 1 499 ? -19.188 -7.031 0.342 1 96.44 499 ARG A O 1
ATOM 3939 N N . MET A 1 500 ? -19.078 -4.984 -0.475 1 96.31 500 MET A N 1
ATOM 3940 C CA . MET A 1 500 ? -19.969 -4.461 0.563 1 96.31 500 MET A CA 1
ATOM 3941 C C . MET A 1 500 ? -21.391 -4.953 0.362 1 96.31 500 MET A C 1
ATOM 3943 O O . MET A 1 500 ? -22.062 -5.352 1.318 1 96.31 500 MET A O 1
ATOM 3947 N N . ASN A 1 501 ? -21.906 -4.969 -0.86 1 97 501 ASN A N 1
ATOM 3948 C CA . ASN A 1 501 ? -23.297 -5.305 -1.143 1 97 501 ASN A CA 1
ATOM 3949 C C . ASN A 1 501 ? -23.531 -6.809 -1.073 1 97 501 ASN A C 1
ATOM 3951 O O . ASN A 1 501 ? -24.609 -7.254 -0.668 1 97 501 ASN A O 1
ATOM 3955 N N . LEU A 1 502 ? -22.547 -7.609 -1.515 1 95.69 502 LEU A N 1
ATOM 3956 C CA . LEU A 1 502 ? -22.75 -9.055 -1.579 1 95.69 502 LEU A CA 1
ATOM 3957 C C . LEU A 1 502 ? -22.203 -9.734 -0.323 1 95.69 502 LEU A C 1
ATOM 3959 O O . LEU A 1 502 ? -22.547 -10.883 -0.032 1 95.69 502 LEU A O 1
ATOM 3963 N N . GLY A 1 503 ? -21.328 -9.047 0.391 1 92.75 503 GLY A N 1
ATOM 3964 C CA . GLY A 1 503 ? -20.766 -9.641 1.591 1 92.75 503 GLY A CA 1
ATOM 3965 C C . GLY A 1 503 ? -19.422 -10.32 1.348 1 92.75 503 GLY A C 1
ATOM 3966 O O . GLY A 1 503 ? -18.828 -10.156 0.283 1 92.75 503 GLY A O 1
ATOM 3967 N N . PRO A 1 504 ? -18.984 -11.102 2.279 1 91.25 504 PRO A N 1
ATOM 3968 C CA . PRO A 1 504 ? -17.641 -11.672 2.219 1 91.25 504 PRO A CA 1
ATOM 3969 C C . PRO A 1 504 ? -17.484 -12.719 1.119 1 91.25 504 PRO A C 1
ATOM 3971 O O . PRO A 1 504 ? -16.375 -13 0.671 1 91.25 504 PRO A O 1
ATOM 3974 N N . GLN A 1 505 ? -18.578 -13.328 0.645 1 93.75 505 GLN A N 1
ATOM 3975 C CA . GLN A 1 505 ? -18.5 -14.352 -0.392 1 93.75 505 GLN A CA 1
ATOM 3976 C C . GLN A 1 505 ? -18.734 -13.75 -1.776 1 93.75 505 GLN A C 1
ATOM 3978 O O . GLN A 1 505 ? -19.062 -14.461 -2.725 1 93.75 505 GLN A O 1
ATOM 3983 N N . TRP A 1 506 ? -18.484 -12.492 -1.914 1 96.12 506 TRP A N 1
ATOM 3984 C CA . TRP A 1 506 ? -18.844 -11.727 -3.107 1 96.12 506 TRP A CA 1
ATOM 3985 C C . TRP A 1 506 ? -18.094 -12.25 -4.328 1 96.12 506 TRP A C 1
ATOM 3987 O O . TRP A 1 506 ? -18.656 -12.367 -5.414 1 96.12 506 TRP A O 1
ATOM 3997 N N . SER A 1 507 ? -16.812 -12.609 -4.113 1 96.06 507 SER A N 1
ATOM 3998 C CA . SER A 1 507 ? -15.953 -12.93 -5.242 1 96.06 507 SER A CA 1
ATOM 3999 C C . SER A 1 507 ? -16.391 -14.219 -5.934 1 96.06 507 SER A C 1
ATOM 4001 O O . SER A 1 507 ? -16.438 -14.289 -7.164 1 96.06 507 SER A O 1
ATOM 4003 N N . CYS A 1 508 ? -16.734 -15.203 -5.176 1 96.31 508 CYS A N 1
ATOM 4004 C CA . CYS A 1 508 ? -17.203 -16.469 -5.734 1 96.31 508 CYS A CA 1
ATOM 4005 C C . CYS A 1 508 ? -18.531 -16.281 -6.461 1 96.31 508 CYS A C 1
ATOM 4007 O O . CYS A 1 508 ? -18.734 -16.828 -7.547 1 96.31 508 CYS A O 1
ATOM 4009 N N . GLN A 1 509 ? -19.406 -15.5 -5.848 1 95.31 509 GLN A N 1
ATOM 4010 C CA . GLN A 1 509 ? -20.719 -15.25 -6.434 1 95.31 509 GLN A CA 1
ATOM 4011 C C . GLN A 1 509 ? -20.594 -14.461 -7.734 1 95.31 509 GLN A C 1
ATOM 4013 O O . GLN A 1 509 ? -21.234 -14.805 -8.734 1 95.31 509 GLN A O 1
ATOM 4018 N N . ALA A 1 510 ? -19.797 -13.453 -7.688 1 96.69 510 ALA A N 1
ATOM 4019 C CA . ALA A 1 510 ? -19.594 -12.641 -8.883 1 96.69 510 ALA A CA 1
ATOM 4020 C C . ALA A 1 510 ? -18.938 -13.453 -10 1 96.69 510 ALA A C 1
ATOM 4022 O O . ALA A 1 510 ? -19.312 -13.312 -11.172 1 96.69 510 ALA A O 1
ATOM 4023 N N . TRP A 1 511 ? -17.984 -14.305 -9.641 1 96.94 511 TRP A N 1
ATOM 4024 C CA . TRP A 1 511 ? -17.281 -15.141 -10.617 1 96.94 511 TRP A CA 1
ATOM 4025 C C . TRP A 1 511 ? -18.266 -16.047 -11.344 1 96.94 511 TRP A C 1
ATOM 4027 O O . TRP A 1 511 ? -18.266 -16.125 -12.57 1 96.94 511 TRP A O 1
ATOM 4037 N N . GLU A 1 512 ? -19.062 -16.688 -10.594 1 95.25 512 GLU A N 1
ATOM 4038 C CA . GLU A 1 512 ? -20.031 -17.625 -11.164 1 95.25 512 GLU A CA 1
ATOM 4039 C C . GLU A 1 512 ? -21.016 -16.906 -12.086 1 95.25 512 GLU A C 1
ATOM 4041 O O . GLU A 1 512 ? -21.359 -17.422 -13.156 1 95.25 512 GLU A O 1
ATOM 4046 N N . THR A 1 513 ? -21.406 -15.75 -11.68 1 93.56 513 THR A N 1
ATOM 4047 C CA . THR A 1 513 ? -22.375 -14.984 -12.453 1 93.56 513 THR A CA 1
ATOM 4048 C C . THR A 1 513 ? -21.766 -14.5 -13.766 1 93.56 513 THR A C 1
ATOM 4050 O O . THR A 1 513 ? -22.406 -14.531 -14.812 1 93.56 513 THR A O 1
ATOM 4053 N N . CYS A 1 514 ? -20.5 -14.109 -13.742 1 92.69 514 CYS A N 1
ATOM 4054 C CA . CYS A 1 514 ? -19.859 -13.484 -14.891 1 92.69 514 CYS A CA 1
ATOM 4055 C C . CYS A 1 514 ? -19.359 -14.531 -15.875 1 92.69 514 CYS A C 1
ATOM 4057 O O . CYS A 1 514 ? -19.391 -14.312 -17.094 1 92.69 514 CYS A O 1
ATOM 4059 N N . THR A 1 515 ? -18.875 -15.68 -15.359 1 91.62 515 THR A N 1
ATOM 4060 C CA . THR A 1 515 ? -18.188 -16.625 -16.234 1 91.62 515 THR A CA 1
ATOM 4061 C C . THR A 1 515 ? -19.031 -17.875 -16.469 1 91.62 515 THR A C 1
ATOM 4063 O O . THR A 1 515 ? -18.734 -18.672 -17.344 1 91.62 515 THR A O 1
ATOM 4066 N N . ALA A 1 516 ? -20.047 -18.047 -15.703 1 90.25 516 ALA A N 1
ATOM 4067 C CA . ALA A 1 516 ? -20.891 -19.234 -15.773 1 90.25 516 ALA A CA 1
ATOM 4068 C C . ALA A 1 516 ? -20.078 -20.5 -15.492 1 90.25 516 ALA A C 1
ATOM 4070 O O . ALA A 1 516 ? -20.375 -21.562 -16.062 1 90.25 516 ALA A O 1
ATOM 4071 N N . THR A 1 517 ? -18.984 -20.297 -14.812 1 91.75 517 THR A N 1
ATOM 4072 C CA . THR A 1 517 ? -18.172 -21.422 -14.391 1 91.75 517 THR A CA 1
ATOM 4073 C C . THR A 1 517 ? -18.062 -21.469 -12.875 1 91.75 517 THR A C 1
ATOM 4075 O O . THR A 1 517 ? -18.188 -20.453 -12.195 1 91.75 517 THR A O 1
ATOM 4078 N N . GLU A 1 518 ? -17.797 -22.609 -12.43 1 92.38 518 GLU A N 1
ATOM 4079 C CA . GLU A 1 518 ? -17.625 -22.781 -10.992 1 92.38 518 GLU A CA 1
ATOM 4080 C C . GLU A 1 518 ? -16.266 -22.234 -10.531 1 92.38 518 GLU A C 1
ATOM 4082 O O . GLU A 1 518 ? -15.258 -22.438 -11.203 1 92.38 518 GLU A O 1
ATOM 4087 N N . PRO A 1 519 ? -16.219 -21.5 -9.461 1 94.69 519 PRO A N 1
ATOM 4088 C CA . PRO A 1 519 ? -14.953 -20.969 -8.945 1 94.69 519 PRO A CA 1
ATOM 4089 C C . PRO A 1 519 ? -13.953 -22.062 -8.57 1 94.69 519 PRO A C 1
ATOM 4091 O O . PRO A 1 519 ? -12.766 -21.938 -8.859 1 94.69 519 PRO A O 1
ATOM 4094 N N . GLY A 1 520 ? -14.422 -23.203 -8.031 1 94.44 520 GLY A N 1
ATOM 4095 C CA . GLY A 1 520 ? -13.547 -24.281 -7.605 1 94.44 520 GLY A CA 1
ATOM 4096 C C . GLY A 1 520 ? -13.453 -24.406 -6.094 1 94.44 520 GLY A C 1
ATOM 4097 O O . GLY A 1 520 ? -13.883 -23.516 -5.363 1 94.44 520 GLY A O 1
ATOM 4098 N N . LYS A 1 521 ? -12.875 -25.438 -5.695 1 93.75 521 LYS A N 1
ATOM 4099 C CA . LYS A 1 521 ? -12.836 -25.812 -4.285 1 93.75 521 LYS A CA 1
ATOM 4100 C C . LYS A 1 521 ? -11.977 -24.828 -3.484 1 93.75 521 LYS A C 1
ATOM 4102 O O . LYS A 1 521 ? -12.398 -24.344 -2.43 1 93.75 521 LYS A O 1
ATOM 4107 N N . HIS A 1 522 ? -10.805 -24.547 -3.969 1 95.06 522 HIS A N 1
ATOM 4108 C CA . HIS A 1 522 ? -9.875 -23.703 -3.229 1 95.06 522 HIS A CA 1
ATOM 4109 C C . HIS A 1 522 ? -10.375 -22.266 -3.18 1 95.06 522 HIS A C 1
ATOM 4111 O O . HIS A 1 522 ? -10.227 -21.578 -2.16 1 95.06 522 HIS A O 1
ATOM 4117 N N . PHE A 1 523 ? -11.008 -21.828 -4.242 1 96 523 PHE A N 1
ATOM 4118 C CA . PHE A 1 523 ? -11.57 -20.484 -4.34 1 96 523 PHE A CA 1
ATOM 4119 C C . PHE A 1 523 ? -12.688 -20.297 -3.32 1 96 523 PHE A C 1
ATOM 4121 O O . PHE A 1 523 ? -12.656 -19.344 -2.529 1 96 523 PHE A O 1
ATOM 4128 N N . THR A 1 524 ? -13.555 -21.203 -3.211 1 96 524 THR A N 1
ATOM 4129 C CA . THR A 1 524 ? -14.703 -21.141 -2.314 1 96 524 THR A CA 1
ATOM 4130 C C . THR A 1 524 ? -14.273 -21.328 -0.864 1 96 524 THR A C 1
ATOM 4132 O O . THR A 1 524 ? -14.781 -20.641 0.034 1 96 524 THR A O 1
ATOM 4135 N N . ALA A 1 525 ? -13.352 -22.219 -0.701 1 95.06 525 ALA A N 1
ATOM 4136 C CA . ALA A 1 525 ? -12.891 -22.516 0.655 1 95.06 525 ALA A CA 1
ATOM 4137 C C . ALA A 1 525 ? -12.234 -21.281 1.285 1 95.06 525 ALA A C 1
ATOM 4139 O O . ALA A 1 525 ? -12.406 -21.031 2.479 1 95.06 525 ALA A O 1
ATOM 4140 N N . ARG A 1 526 ? -11.5 -20.578 0.511 1 93.81 526 ARG A N 1
ATOM 4141 C CA . ARG A 1 526 ? -10.812 -19.406 1.027 1 93.81 526 ARG A CA 1
ATOM 4142 C C . ARG A 1 526 ? -11.805 -18.359 1.499 1 93.81 526 ARG A C 1
ATOM 4144 O O . ARG A 1 526 ? -11.648 -17.781 2.58 1 93.81 526 ARG A O 1
ATOM 4151 N N . TYR A 1 527 ? -12.789 -18.047 0.755 1 94 527 TYR A N 1
ATOM 4152 C CA . TYR A 1 527 ? -13.742 -17.016 1.102 1 94 527 TYR A CA 1
ATOM 4153 C C . TYR A 1 527 ? -14.672 -17.469 2.223 1 94 527 TYR A C 1
ATOM 4155 O O . TYR A 1 527 ? -15.133 -16.656 3.027 1 94 527 TYR A O 1
ATOM 4163 N N . LYS A 1 528 ? -14.859 -18.812 2.324 1 93.75 528 LYS A N 1
ATOM 4164 C CA . LYS A 1 528 ? -15.586 -19.328 3.475 1 93.75 528 LYS A CA 1
ATOM 4165 C C . LYS A 1 528 ? -14.789 -19.156 4.762 1 93.75 528 LYS A C 1
ATOM 4167 O O . LYS A 1 528 ? -15.344 -18.812 5.805 1 93.75 528 LYS A O 1
ATOM 4172 N N . ARG A 1 529 ? -13.555 -19.422 4.602 1 91.5 529 ARG A N 1
ATOM 4173 C CA . ARG A 1 529 ? -12.672 -19.234 5.75 1 91.5 529 ARG A CA 1
ATOM 4174 C C . ARG A 1 529 ? -12.617 -17.781 6.168 1 91.5 529 ARG A C 1
ATOM 4176 O O . ARG A 1 529 ? -12.609 -17.469 7.363 1 91.5 529 ARG A O 1
ATOM 4183 N N . ASN A 1 530 ? -12.531 -16.906 5.188 1 88.94 530 ASN A N 1
ATOM 4184 C CA . ASN A 1 530 ? -12.531 -15.484 5.484 1 88.94 530 ASN A CA 1
ATOM 4185 C C . ASN A 1 530 ? -13.797 -15.062 6.227 1 88.94 530 ASN A C 1
ATOM 4187 O O . ASN A 1 530 ? -13.734 -14.25 7.148 1 88.94 530 ASN A O 1
ATOM 4191 N N . GLU A 1 531 ? -14.812 -15.602 5.781 1 90.75 531 GLU A N 1
ATOM 4192 C CA . GLU A 1 531 ? -16.094 -15.297 6.43 1 90.75 531 GLU A CA 1
ATOM 4193 C C . GLU A 1 531 ? -16.109 -15.789 7.875 1 90.75 531 GLU A C 1
ATOM 4195 O O . GLU A 1 531 ? -16.562 -15.078 8.773 1 90.75 531 GLU A O 1
ATOM 4200 N N . GLN A 1 532 ? -15.57 -16.953 8.016 1 90.81 532 GLN A N 1
ATOM 4201 C CA . GLN A 1 532 ? -15.523 -17.516 9.359 1 90.81 532 GLN A CA 1
ATOM 4202 C C . GLN A 1 532 ? -14.594 -16.719 10.266 1 90.81 532 GLN A C 1
ATOM 4204 O O . GLN A 1 532 ? -14.898 -16.5 11.445 1 90.81 532 GLN A O 1
ATOM 4209 N N . MET A 1 533 ? -13.539 -16.297 9.711 1 88.38 533 MET A N 1
ATOM 4210 C CA . MET A 1 533 ? -12.594 -15.492 10.477 1 88.38 533 MET A CA 1
ATOM 4211 C C . MET A 1 533 ? -13.211 -14.156 10.891 1 88.38 533 MET A C 1
ATOM 4213 O O . MET A 1 533 ? -12.984 -13.68 12 1 88.38 533 MET A O 1
ATOM 4217 N N . LEU A 1 534 ? -13.945 -13.625 10.039 1 85.38 534 LEU A N 1
ATOM 4218 C CA . LEU A 1 534 ? -14.617 -12.367 10.336 1 85.38 534 LEU A CA 1
ATOM 4219 C C . LEU A 1 534 ? -15.648 -12.555 11.438 1 85.38 534 LEU A C 1
ATOM 4221 O O . LEU A 1 534 ? -15.734 -11.734 12.359 1 85.38 534 LEU A O 1
ATOM 4225 N N . LYS A 1 535 ? -16.344 -13.625 11.344 1 86.94 535 LYS A N 1
ATOM 4226 C CA . LYS A 1 535 ? -17.328 -13.93 12.367 1 86.94 535 LYS A CA 1
ATOM 4227 C C . LYS A 1 535 ? -16.672 -14.156 13.719 1 86.94 535 LYS A C 1
ATOM 4229 O O . LYS A 1 535 ? -17.156 -13.664 14.742 1 86.94 535 LYS A O 1
ATOM 4234 N N . ASN A 1 536 ? -15.555 -14.867 13.641 1 85.06 536 ASN A N 1
ATOM 4235 C CA . ASN A 1 536 ? -14.812 -15.141 14.867 1 85.06 536 ASN A CA 1
ATOM 4236 C C . ASN A 1 536 ? -14.234 -13.867 15.469 1 85.06 536 ASN A C 1
ATOM 4238 O O . ASN A 1 536 ? -14.219 -13.695 16.688 1 85.06 536 ASN A O 1
ATOM 4242 N N . SER A 1 537 ? -13.773 -13.016 14.633 1 81.62 537 SER A N 1
ATOM 4243 C CA . SER A 1 537 ? -13.211 -11.75 15.094 1 81.62 537 SER A CA 1
ATOM 4244 C C . SER A 1 537 ? -14.273 -10.883 15.758 1 81.62 537 SER A C 1
ATOM 4246 O O . SER A 1 537 ? -14.023 -10.273 16.797 1 81.62 537 SER A O 1
ATOM 4248 N N . ILE A 1 538 ? -15.406 -10.898 15.188 1 76.88 538 ILE A N 1
ATOM 4249 C CA . ILE A 1 538 ? -16.516 -10.125 15.734 1 76.88 538 ILE A CA 1
ATOM 4250 C C . ILE A 1 538 ? -16.922 -10.703 17.094 1 76.88 538 ILE A C 1
ATOM 4252 O O . ILE A 1 538 ? -17.156 -9.953 18.047 1 76.88 538 ILE A O 1
ATOM 4256 N N . ARG A 1 539 ? -16.875 -12 17.125 1 77.5 539 ARG A N 1
ATOM 4257 C CA . ARG A 1 539 ? -17.234 -12.672 18.375 1 77.5 539 ARG A CA 1
ATOM 4258 C C . ARG A 1 539 ? -16.188 -12.398 19.453 1 77.5 539 ARG A C 1
ATOM 4260 O O . ARG A 1 539 ? -16.531 -12.148 20.609 1 77.5 539 ARG A O 1
ATOM 4267 N N . HIS A 1 540 ? -14.93 -12.438 19.062 1 77.88 540 HIS A N 1
ATOM 4268 C CA . HIS A 1 540 ? -13.836 -12.211 19.984 1 77.88 540 HIS A CA 1
ATOM 4269 C C . HIS A 1 540 ? -13.828 -10.781 20.5 1 77.88 540 HIS A C 1
ATOM 4271 O O . HIS A 1 540 ? -13.617 -10.539 21.703 1 77.88 540 HIS A O 1
ATOM 4277 N N . LYS A 1 541 ? -14.047 -9.875 19.656 1 67.38 541 LYS A N 1
ATOM 4278 C CA . LYS A 1 541 ? -14.031 -8.461 20.031 1 67.38 541 LYS A CA 1
ATOM 4279 C C . LYS A 1 541 ? -15.203 -8.125 20.938 1 67.38 541 LYS A C 1
ATOM 4281 O O . LYS A 1 541 ? -15.141 -7.16 21.703 1 67.38 541 LYS A O 1
ATOM 4286 N N . SER A 1 542 ? -16.188 -8.977 20.828 1 66.5 542 SER A N 1
ATOM 4287 C CA . SER A 1 542 ? -17.375 -8.727 21.625 1 66.5 542 SER A CA 1
ATOM 4288 C C . SER A 1 542 ? -17.234 -9.281 23.047 1 66.5 542 SER A C 1
ATOM 4290 O O . SER A 1 542 ? -18.031 -8.969 23.922 1 66.5 542 SER A O 1
ATOM 4292 N N . LYS A 1 543 ? -16.031 -10 23.188 1 66.44 543 LYS A N 1
ATOM 4293 C CA . LYS A 1 543 ? -15.812 -10.547 24.516 1 66.44 543 LYS A CA 1
ATOM 4294 C C . LYS A 1 543 ? -15.398 -9.461 25.5 1 66.44 543 LYS A C 1
ATOM 4296 O O . LYS A 1 543 ? -14.562 -8.609 25.188 1 66.44 543 LYS A O 1
ATOM 4301 N N . PRO A 1 544 ? -15.969 -9.406 26.594 1 63.41 544 PRO A N 1
ATOM 4302 C CA . PRO A 1 544 ? -15.719 -8.359 27.578 1 63.41 544 PRO A CA 1
ATOM 4303 C C . PRO A 1 544 ? -14.25 -8.273 27.984 1 63.41 544 PRO A C 1
ATOM 4305 O O . PRO A 1 544 ? -13.727 -7.172 28.188 1 63.41 544 PRO A O 1
ATOM 4308 N N . ASP A 1 545 ? -13.555 -9.352 28.094 1 59.56 545 ASP A N 1
ATOM 4309 C CA . ASP A 1 545 ? -12.164 -9.375 28.531 1 59.56 545 ASP A CA 1
ATOM 4310 C C . ASP A 1 545 ? -11.266 -8.656 27.516 1 59.56 545 ASP A C 1
ATOM 4312 O O . ASP A 1 545 ? -10.375 -7.898 27.906 1 59.56 545 ASP A O 1
ATOM 4316 N N . VAL A 1 546 ? -11.484 -8.922 26.312 1 60.75 546 VAL A N 1
ATOM 4317 C CA . VAL A 1 546 ? -10.68 -8.312 25.266 1 60.75 546 VAL A CA 1
ATOM 4318 C C . VAL A 1 546 ? -10.93 -6.805 25.234 1 60.75 546 VAL A C 1
ATOM 4320 O O . VAL A 1 546 ? -9.992 -6.02 25.047 1 60.75 546 VAL A O 1
ATOM 4323 N N . LYS A 1 547 ? -12.07 -6.516 25.516 1 54.19 547 LYS A N 1
ATOM 4324 C CA . LYS A 1 547 ? -12.438 -5.102 25.547 1 54.19 547 LYS A CA 1
ATOM 4325 C C . LYS A 1 547 ? -11.75 -4.395 26.719 1 54.19 547 LYS A C 1
ATOM 4327 O O . LYS A 1 547 ? -11.266 -3.271 26.562 1 54.19 547 LYS A O 1
ATOM 4332 N N . GLN A 1 548 ? -11.633 -5.105 27.781 1 55.97 548 GLN A N 1
ATOM 4333 C CA . GLN A 1 548 ? -10.984 -4.562 28.969 1 55.97 548 GLN A CA 1
ATOM 4334 C C . GLN A 1 548 ? -9.477 -4.41 28.75 1 55.97 548 GLN A C 1
ATOM 4336 O O . GLN A 1 548 ? -8.891 -3.4 29.141 1 55.97 548 GLN A O 1
ATOM 4341 N N . LYS A 1 549 ? -8.828 -5.355 28.141 1 55.75 549 LYS A N 1
ATOM 4342 C CA . LYS A 1 549 ? -7.391 -5.332 27.922 1 55.75 549 LYS A CA 1
ATOM 4343 C C . LYS A 1 549 ? -7 -4.223 26.953 1 55.75 549 LYS A C 1
ATOM 4345 O O . LYS A 1 549 ? -5.969 -3.568 27.125 1 55.75 549 LYS A O 1
ATOM 4350 N N . LYS A 1 550 ? -7.723 -4.055 26 1 54.34 550 LYS A N 1
ATOM 4351 C CA . LYS A 1 550 ? -7.48 -2.986 25.031 1 54.34 550 LYS A CA 1
ATOM 4352 C C . LYS A 1 550 ? -7.5 -1.62 25.719 1 54.34 550 LYS A C 1
ATOM 4354 O O . LYS A 1 550 ? -6.68 -0.756 25.406 1 54.34 550 LYS A O 1
ATOM 4359 N N . VAL A 1 551 ? -8.398 -1.539 26.672 1 51.69 551 VAL A N 1
ATOM 4360 C CA . VAL A 1 551 ? -8.5 -0.324 27.469 1 51.69 551 VAL A CA 1
ATOM 4361 C C . VAL A 1 551 ? -7.254 -0.163 28.328 1 51.69 551 VAL A C 1
ATOM 4363 O O . VAL A 1 551 ? -6.723 0.942 28.469 1 51.69 551 VAL A O 1
ATOM 4366 N N . GLU A 1 552 ? -6.785 -1.214 28.797 1 51.38 552 GLU A N 1
ATOM 4367 C CA . GLU A 1 552 ? -5.617 -1.17 29.672 1 51.38 552 GLU A CA 1
ATOM 4368 C C . GLU A 1 552 ? -4.359 -0.803 28.891 1 51.38 552 GLU A C 1
ATOM 4370 O O . GLU A 1 552 ? -3.541 -0.009 29.359 1 51.38 552 GLU A O 1
ATOM 4375 N N . THR A 1 553 ? -4.227 -1.38 27.75 1 50.66 553 THR A N 1
ATOM 4376 C CA . THR A 1 553 ? -3.043 -1.107 26.953 1 50.66 553 THR A CA 1
ATOM 4377 C C . THR A 1 553 ? -3.045 0.337 26.453 1 50.66 553 THR A C 1
ATOM 4379 O O . THR A 1 553 ? -1.998 0.986 26.422 1 50.66 553 THR A O 1
ATOM 4382 N N . LYS A 1 554 ? -4.18 0.812 26.172 1 48.12 554 LYS A N 1
ATOM 4383 C CA . LYS A 1 554 ? -4.344 2.205 25.781 1 48.12 554 LYS A CA 1
ATOM 4384 C C . LYS A 1 554 ? -4.008 3.152 26.922 1 48.12 554 LYS A C 1
ATOM 4386 O O . LYS A 1 554 ? -3.381 4.191 26.719 1 48.12 554 LYS A O 1
ATOM 4391 N N . ASN A 1 555 ? -4.461 2.791 28.078 1 45.72 555 ASN A N 1
ATOM 4392 C CA . ASN A 1 555 ? -4.156 3.562 29.281 1 45.72 555 ASN A CA 1
ATOM 4393 C C . ASN A 1 555 ? -2.658 3.564 29.578 1 45.72 555 ASN A C 1
ATOM 4395 O O . ASN A 1 555 ? -2.105 4.582 30 1 45.72 555 ASN A O 1
ATOM 4399 N N . LEU A 1 556 ? -2.102 2.504 29.312 1 44.34 556 LEU A N 1
ATOM 4400 C CA . LEU A 1 556 ? -0.669 2.42 29.562 1 44.34 556 LEU A CA 1
ATOM 4401 C C . LEU A 1 556 ? 0.115 3.264 28.562 1 44.34 556 LEU A C 1
ATOM 4403 O O . LEU A 1 556 ? 1.079 3.938 28.938 1 44.34 556 LEU A O 1
ATOM 4407 N N . ILE A 1 557 ? -0.38 3.193 27.391 1 44.81 557 ILE A N 1
ATOM 4408 C CA . ILE A 1 557 ? 0.286 3.99 26.359 1 44.81 557 ILE A CA 1
ATOM 4409 C C . ILE A 1 557 ? 0.072 5.477 26.641 1 44.81 557 ILE A C 1
ATOM 4411 O O . ILE A 1 557 ? 1.005 6.277 26.531 1 44.81 557 ILE A O 1
ATOM 4415 N N . SER A 1 558 ? -1.145 5.871 27.016 1 42.91 558 SER A N 1
ATOM 4416 C CA . SER A 1 558 ? -1.47 7.238 27.406 1 42.91 558 SER A CA 1
ATOM 4417 C C . SER A 1 558 ? -0.666 7.676 28.625 1 42.91 558 SER A C 1
ATOM 4419 O O . SER A 1 558 ? -0.177 8.805 28.672 1 42.91 558 SER A O 1
ATOM 4421 N N . GLU A 1 559 ? -0.539 6.852 29.578 1 42.28 559 GLU A N 1
ATOM 4422 C CA . GLU A 1 559 ? 0.231 7.184 30.766 1 42.28 559 GLU A CA 1
ATOM 4423 C C . GLU A 1 559 ? 1.706 7.387 30.438 1 42.28 559 GLU A C 1
ATOM 4425 O O . GLU A 1 559 ? 2.348 8.289 30.969 1 42.28 559 GLU A O 1
ATOM 4430 N N . ARG A 1 560 ? 2.191 6.68 29.609 1 41.06 560 ARG A N 1
ATOM 4431 C CA . ARG A 1 560 ? 3.604 6.793 29.25 1 41.06 560 ARG A CA 1
ATOM 4432 C C . ARG A 1 560 ? 3.861 8.055 28.438 1 41.06 560 ARG A C 1
ATOM 4434 O O . ARG A 1 560 ? 4.91 8.688 28.578 1 41.06 560 ARG A O 1
ATOM 4441 N N . LEU A 1 561 ? 2.955 8.422 27.641 1 38.91 561 LEU A N 1
ATOM 4442 C CA . LEU A 1 561 ? 3.051 9.703 26.938 1 38.91 561 LEU A CA 1
ATOM 4443 C C . LEU A 1 561 ? 2.93 10.867 27.922 1 38.91 561 LEU A C 1
ATOM 4445 O O . LEU A 1 561 ? 3.561 11.906 27.734 1 38.91 561 LEU A O 1
ATOM 4449 N N . HIS A 1 562 ? 2.117 10.836 28.984 1 35.5 562 HIS A N 1
ATOM 4450 C CA . HIS A 1 562 ? 1.972 11.844 30.031 1 35.5 562 HIS A CA 1
ATOM 4451 C C . HIS A 1 562 ? 3.287 12.062 30.766 1 35.5 562 HIS A C 1
ATOM 4453 O O . HIS A 1 562 ? 3.578 13.18 31.188 1 35.5 562 HIS A O 1
ATOM 4459 N N . TYR A 1 563 ? 4.02 11.047 31.016 1 34.72 563 TYR A N 1
ATOM 4460 C CA . TYR A 1 563 ? 5.23 11.305 31.797 1 34.72 563 TYR A CA 1
ATOM 4461 C C . TYR A 1 563 ? 6.215 12.156 31.016 1 34.72 563 TYR A C 1
ATOM 4463 O O . TYR A 1 563 ? 6.988 12.922 31.594 1 34.72 563 TYR A O 1
ATOM 4471 N N . LYS A 1 564 ? 6.309 12.18 29.719 1 36.66 564 LYS A N 1
ATOM 4472 C CA . LYS A 1 564 ? 7.32 12.977 29.031 1 36.66 564 LYS A CA 1
ATOM 4473 C C . LYS A 1 564 ? 6.84 14.414 28.812 1 36.66 564 LYS A C 1
ATOM 4475 O O . LYS A 1 564 ? 7.617 15.281 28.406 1 36.66 564 LYS A O 1
ATOM 4480 N N . GLU A 1 565 ? 5.57 14.68 28.812 1 32.22 565 GLU A N 1
ATOM 4481 C CA . GLU A 1 565 ? 5.184 16.078 28.719 1 32.22 565 GLU A CA 1
ATOM 4482 C C . GLU A 1 565 ? 5.289 16.781 30.078 1 32.22 565 GLU A C 1
ATOM 4484 O O . GLU A 1 565 ? 5.219 18 30.156 1 32.22 565 GLU A O 1
ATOM 4489 N N . SER A 1 566 ? 5.426 16.031 31.094 1 26.95 566 SER A N 1
ATOM 4490 C CA . SER A 1 566 ? 5.758 16.781 32.312 1 26.95 566 SER A CA 1
ATOM 4491 C C . SER A 1 566 ? 7.254 17.062 32.375 1 26.95 566 SER A C 1
ATOM 4493 O O . SER A 1 566 ? 8.07 16.188 32.062 1 26.95 566 SER A O 1
ATOM 4495 N N . MET B 1 1 ? -32 -47.312 -1.54 1 20.91 1 MET B N 1
ATOM 4496 C CA . MET B 1 1 ? -30.625 -47.594 -1.924 1 20.91 1 MET B CA 1
ATOM 4497 C C . MET B 1 1 ? -29.859 -46.281 -2.111 1 20.91 1 MET B C 1
ATOM 4499 O O . MET B 1 1 ? -30.219 -45.438 -2.955 1 20.91 1 MET B O 1
ATOM 4503 N N . ARG B 1 2 ? -29.297 -45.719 -1.04 1 28.31 2 ARG B N 1
ATOM 4504 C CA . ARG B 1 2 ? -28.531 -44.5 -0.991 1 28.31 2 ARG B CA 1
ATOM 4505 C C . ARG B 1 2 ? -27.375 -44.531 -1.981 1 28.31 2 ARG B C 1
ATOM 4507 O O . ARG B 1 2 ? -26.5 -45.375 -1.888 1 28.31 2 ARG B O 1
ATOM 4514 N N . ILE B 1 3 ? -27.797 -44.281 -3.131 1 28.86 3 ILE B N 1
ATOM 4515 C CA . ILE B 1 3 ? -26.75 -44.219 -4.148 1 28.86 3 ILE B CA 1
ATOM 4516 C C . ILE B 1 3 ? -25.516 -43.531 -3.584 1 28.86 3 ILE B C 1
ATOM 4518 O O . ILE B 1 3 ? -25.594 -42.375 -3.18 1 28.86 3 ILE B O 1
ATOM 4522 N N . LEU B 1 4 ? -24.781 -44.25 -2.959 1 31.25 4 LEU B N 1
ATOM 4523 C CA . LEU B 1 4 ? -23.484 -43.75 -2.51 1 31.25 4 LEU B CA 1
ATOM 4524 C C . LEU B 1 4 ? -22.781 -43 -3.625 1 31.25 4 LEU B C 1
ATOM 4526 O O . LEU B 1 4 ? -22.516 -43.562 -4.691 1 31.25 4 LEU B O 1
ATOM 4530 N N . LYS B 1 5 ? -23.219 -41.875 -3.898 1 39.06 5 LYS B N 1
ATOM 4531 C CA . LYS B 1 5 ? -22.453 -41.031 -4.816 1 39.06 5 LYS B CA 1
ATOM 4532 C C . LYS B 1 5 ? -20.953 -41.219 -4.625 1 39.06 5 LYS B C 1
ATOM 4534 O O . LYS B 1 5 ? -20.422 -40.969 -3.547 1 39.06 5 LYS B O 1
ATOM 4539 N N . VAL B 1 6 ? -20.469 -42.25 -5.09 1 36.97 6 VAL B N 1
ATOM 4540 C CA . VAL B 1 6 ? -19.031 -42.406 -5.094 1 36.97 6 VAL B CA 1
ATOM 4541 C C . VAL B 1 6 ? -18.344 -41.062 -5.348 1 36.97 6 VAL B C 1
ATOM 4543 O O . VAL B 1 6 ? -18.547 -40.469 -6.406 1 36.97 6 VAL B O 1
ATOM 4546 N N . LYS B 1 7 ? -17.969 -40.344 -4.414 1 49.03 7 LYS B N 1
ATOM 4547 C CA . LYS B 1 7 ? -17.297 -39.031 -4.387 1 49.03 7 LYS B CA 1
ATOM 4548 C C . LYS B 1 7 ? -16.031 -39.062 -5.242 1 49.03 7 LYS B C 1
ATOM 4550 O O . LYS B 1 7 ? -15.141 -39.875 -5.027 1 49.03 7 LYS B O 1
ATOM 4555 N N . ASP B 1 8 ? -16.125 -39 -6.574 1 54.34 8 ASP B N 1
ATOM 4556 C CA . ASP B 1 8 ? -15 -38.719 -7.457 1 54.34 8 ASP B CA 1
ATOM 4557 C C . ASP B 1 8 ? -13.922 -37.906 -6.742 1 54.34 8 ASP B C 1
ATOM 4559 O O . ASP B 1 8 ? -14.148 -36.75 -6.395 1 54.34 8 ASP B O 1
ATOM 4563 N N . LEU B 1 9 ? -12.766 -38.594 -6.238 1 65.56 9 LEU B N 1
ATOM 4564 C CA . LEU B 1 9 ? -11.688 -38.062 -5.406 1 65.56 9 LEU B CA 1
ATOM 4565 C C . LEU B 1 9 ? -10.602 -37.406 -6.266 1 65.56 9 LEU B C 1
ATOM 4567 O O . LEU B 1 9 ? -9.539 -37.031 -5.758 1 65.56 9 LEU B O 1
ATOM 4571 N N . SER B 1 10 ? -10.914 -37.25 -7.637 1 78.56 10 SER B N 1
ATOM 4572 C CA . SER B 1 10 ? -9.852 -36.688 -8.477 1 78.56 10 SER B CA 1
ATOM 4573 C C . SER B 1 10 ? -9.617 -35.219 -8.172 1 78.56 10 SER B C 1
ATOM 4575 O O . SER B 1 10 ? -10.57 -34.438 -8.062 1 78.56 10 SER B O 1
ATOM 4577 N N . PRO B 1 11 ? -8.297 -34.938 -7.988 1 89.12 11 PRO B N 1
ATOM 4578 C CA . PRO B 1 11 ? -7.996 -33.531 -7.691 1 89.12 11 PRO B CA 1
ATOM 4579 C C . PRO B 1 11 ? -8.32 -32.594 -8.859 1 89.12 11 PRO B C 1
ATOM 4581 O O . PRO B 1 11 ? -8.195 -33 -10.023 1 89.12 11 PRO B O 1
ATOM 4584 N N . LYS B 1 12 ? -8.891 -31.5 -8.508 1 92.38 12 LYS B N 1
ATOM 4585 C CA . LYS B 1 12 ? -9.25 -30.5 -9.508 1 92.38 12 LYS B CA 1
ATOM 4586 C C . LYS B 1 12 ? -8.555 -29.172 -9.234 1 92.38 12 LYS B C 1
ATOM 4588 O O . LYS B 1 12 ? -7.961 -28.984 -8.172 1 92.38 12 LYS B O 1
ATOM 4593 N N . GLY B 1 13 ? -8.539 -28.359 -10.25 1 94.75 13 GLY B N 1
ATOM 4594 C CA . GLY B 1 13 ? -7.953 -27.047 -10.086 1 94.75 13 GLY B CA 1
ATOM 4595 C C . GLY B 1 13 ? -6.566 -26.922 -10.688 1 94.75 13 GLY B C 1
ATOM 4596 O O . GLY B 1 13 ? -6.199 -27.703 -11.57 1 94.75 13 GLY B O 1
ATOM 4597 N N . TYR B 1 14 ? -5.895 -25.922 -10.328 1 97.5 14 TYR B N 1
ATOM 4598 C CA . TYR B 1 14 ? -4.57 -25.641 -10.875 1 97.5 14 TYR B CA 1
ATOM 4599 C C . TYR B 1 14 ? -3.479 -26.016 -9.875 1 97.5 14 TYR B C 1
ATOM 4601 O O . TYR B 1 14 ? -3.709 -26 -8.664 1 97.5 14 TYR B O 1
ATOM 4609 N N . ARG B 1 15 ? -2.326 -26.391 -10.398 1 97.25 15 ARG B N 1
ATOM 4610 C CA . ARG B 1 15 ? -1.104 -26.562 -9.617 1 97.25 15 ARG B CA 1
ATOM 4611 C C . ARG B 1 15 ? 0.091 -25.938 -10.336 1 97.25 15 ARG B C 1
ATOM 4613 O O . ARG B 1 15 ? 0.136 -25.922 -11.57 1 97.25 15 ARG B O 1
ATOM 4620 N N . MET B 1 16 ? 0.949 -25.422 -9.508 1 97.19 16 MET B N 1
ATOM 4621 C CA . MET B 1 16 ? 2.246 -25.062 -10.078 1 97.19 16 MET B CA 1
ATOM 4622 C C . MET B 1 16 ? 3.076 -26.297 -10.375 1 97.19 16 MET B C 1
ATOM 4624 O O . MET B 1 16 ? 3.428 -27.047 -9.469 1 97.19 16 MET B O 1
ATOM 4628 N N . MET B 1 17 ? 3.369 -26.484 -11.625 1 97.44 17 MET B N 1
ATOM 4629 C CA . MET B 1 17 ? 4.051 -27.703 -12.047 1 97.44 17 MET B CA 1
ATOM 4630 C C . MET B 1 17 ? 5.422 -27.391 -12.633 1 97.44 17 MET B C 1
ATOM 4632 O O . MET B 1 17 ? 5.535 -26.609 -13.578 1 97.44 17 MET B O 1
ATOM 4636 N N . ASN B 1 18 ? 6.43 -27.953 -11.992 1 97.69 18 ASN B N 1
ATOM 4637 C CA . ASN B 1 18 ? 7.758 -27.891 -12.594 1 97.69 18 ASN B CA 1
ATOM 4638 C C . ASN B 1 18 ? 7.875 -28.812 -13.805 1 97.69 18 ASN B C 1
ATOM 4640 O O . ASN B 1 18 ? 7.586 -30 -13.719 1 97.69 18 ASN B O 1
ATOM 4644 N N . LEU B 1 19 ? 8.312 -28.328 -14.859 1 96.75 19 LEU B N 1
ATOM 4645 C CA . LEU B 1 19 ? 8.281 -29.062 -16.109 1 96.75 19 LEU B CA 1
ATOM 4646 C C . LEU B 1 19 ? 9.25 -30.25 -16.078 1 96.75 19 LEU B C 1
ATOM 4648 O O . LEU B 1 19 ? 9.016 -31.266 -16.719 1 96.75 19 LEU B O 1
ATOM 4652 N N . ASP B 1 20 ? 10.359 -30.125 -15.352 1 95.56 20 ASP B N 1
ATOM 4653 C CA . ASP B 1 20 ? 11.273 -31.25 -15.203 1 95.56 20 ASP B CA 1
ATOM 4654 C C . ASP B 1 20 ? 10.633 -32.375 -14.398 1 95.56 20 ASP B C 1
ATOM 4656 O O . ASP B 1 20 ? 10.828 -33.562 -14.711 1 95.56 20 ASP B O 1
ATOM 4660 N N . CYS B 1 21 ? 9.914 -32 -13.367 1 96.88 21 CYS B N 1
ATOM 4661 C CA . CYS B 1 21 ? 9.195 -33 -12.578 1 96.88 21 CYS B CA 1
ATOM 4662 C C . CYS B 1 21 ? 8.102 -33.656 -13.398 1 96.88 21 CYS B C 1
ATOM 4664 O O . CYS B 1 21 ? 7.902 -34.875 -13.297 1 96.88 21 CYS B O 1
ATOM 4666 N N . LEU B 1 22 ? 7.441 -32.875 -14.188 1 96.69 22 LEU B N 1
ATOM 4667 C CA . LEU B 1 22 ? 6.406 -33.438 -15.062 1 96.69 22 LEU B CA 1
ATOM 4668 C C . LEU B 1 22 ? 7 -34.406 -16.062 1 96.69 22 LEU B C 1
ATOM 4670 O O . LEU B 1 22 ? 6.453 -35.5 -16.281 1 96.69 22 LEU B O 1
ATOM 4674 N N . GLN B 1 23 ? 8.055 -34.062 -16.688 1 96 23 GLN B N 1
ATOM 4675 C CA . GLN B 1 23 ? 8.711 -34.938 -17.656 1 96 23 GLN B CA 1
ATOM 4676 C C . GLN B 1 23 ? 9.148 -36.25 -17.031 1 96 23 GLN B C 1
ATOM 4678 O O . GLN B 1 23 ? 9.023 -37.312 -17.641 1 96 23 GLN B O 1
ATOM 4683 N N . SER B 1 24 ? 9.672 -36.125 -15.836 1 96.44 24 SER B N 1
ATOM 4684 C CA . SER B 1 24 ? 10.078 -37.312 -15.125 1 96.44 24 SER B CA 1
ATOM 4685 C C . SER B 1 24 ? 8.891 -38.25 -14.875 1 96.44 24 SER B C 1
ATOM 4687 O O . SER B 1 24 ? 9 -39.469 -15.039 1 96.44 24 SER B O 1
ATOM 4689 N N . HIS B 1 25 ? 7.82 -37.688 -14.492 1 96.5 25 HIS B N 1
ATOM 4690 C CA . HIS B 1 25 ? 6.605 -38.438 -14.25 1 96.5 25 HIS B CA 1
ATOM 4691 C C . HIS B 1 25 ? 6.086 -39.094 -15.531 1 96.5 25 HIS B C 1
ATOM 4693 O O . HIS B 1 25 ? 5.742 -40.25 -15.547 1 96.5 25 HIS B O 1
ATOM 4699 N N . VAL B 1 26 ? 6.039 -38.312 -16.562 1 96.19 26 VAL B N 1
ATOM 4700 C CA . VAL B 1 26 ? 5.559 -38.781 -17.859 1 96.19 26 VAL B CA 1
ATOM 4701 C C . VAL B 1 26 ? 6.445 -39.938 -18.344 1 96.19 26 VAL B C 1
ATOM 4703 O O . VAL B 1 26 ? 5.953 -40.938 -18.891 1 96.19 26 VAL B O 1
ATOM 4706 N N . SER B 1 27 ? 7.715 -39.781 -18.141 1 96.31 27 SER B N 1
ATOM 4707 C CA . SER B 1 27 ? 8.648 -40.844 -18.531 1 96.31 27 SER B CA 1
ATOM 4708 C C . SER B 1 27 ? 8.359 -42.125 -17.781 1 96.31 27 SER B C 1
ATOM 4710 O O . SER B 1 27 ? 8.312 -43.188 -18.391 1 96.31 27 SER B O 1
ATOM 4712 N N . GLU B 1 28 ? 8.094 -41.969 -16.562 1 96.5 28 GLU B N 1
ATOM 4713 C CA . GLU B 1 28 ? 7.852 -43.156 -15.727 1 96.5 28 GLU B CA 1
ATOM 4714 C C . GLU B 1 28 ? 6.57 -43.875 -16.141 1 96.5 28 GLU B C 1
ATOM 4716 O O . GLU B 1 28 ? 6.555 -45.094 -16.297 1 96.5 28 GLU B O 1
ATOM 4721 N N . ILE B 1 29 ? 5.566 -43.156 -16.344 1 96.5 29 ILE B N 1
ATOM 4722 C CA . ILE B 1 29 ? 4.27 -43.75 -16.625 1 96.5 29 ILE B CA 1
ATOM 4723 C C . ILE B 1 29 ? 4.258 -44.312 -18.047 1 96.5 29 ILE B C 1
ATOM 4725 O O . ILE B 1 29 ? 3.684 -45.375 -18.297 1 96.5 29 ILE B O 1
ATOM 4729 N N . THR B 1 30 ? 4.852 -43.625 -18.969 1 96.44 30 THR B N 1
ATOM 4730 C CA . THR B 1 30 ? 4.848 -44.094 -20.344 1 96.44 30 THR B CA 1
ATOM 4731 C C . THR B 1 30 ? 5.73 -45.344 -20.516 1 96.44 30 THR B C 1
ATOM 4733 O O . THR B 1 30 ? 5.402 -46.25 -21.281 1 96.44 30 THR B O 1
ATOM 4736 N N . MET B 1 31 ? 6.832 -45.375 -19.828 1 96.31 31 MET B N 1
ATOM 4737 C CA . MET B 1 31 ? 7.684 -46.531 -19.859 1 96.31 31 MET B CA 1
ATOM 4738 C C . MET B 1 31 ? 6.945 -47.75 -19.297 1 96.31 31 MET B C 1
ATOM 4740 O O . MET B 1 31 ? 7.086 -48.875 -19.828 1 96.31 31 MET B O 1
ATOM 4744 N N . HIS B 1 32 ? 6.176 -47.469 -18.312 1 95.94 32 HIS B N 1
ATOM 4745 C CA . HIS B 1 32 ? 5.402 -48.562 -17.703 1 95.94 32 HIS B CA 1
ATOM 4746 C C . HIS B 1 32 ? 4.312 -49.062 -18.641 1 95.94 32 HIS B C 1
ATOM 4748 O O . HIS B 1 32 ? 4.195 -50.25 -18.891 1 95.94 32 HIS B O 1
ATOM 4754 N N . VAL B 1 33 ? 3.57 -48.156 -19.188 1 95.31 33 VAL B N 1
ATOM 4755 C CA . VAL B 1 33 ? 2.381 -48.531 -19.953 1 95.31 33 VAL B CA 1
ATOM 4756 C C . VAL B 1 33 ? 2.791 -49.219 -21.25 1 95.31 33 VAL B C 1
ATOM 4758 O O . VAL B 1 33 ? 2.066 -50.094 -21.75 1 95.31 33 VAL B O 1
ATOM 4761 N N . CYS B 1 34 ? 3.971 -48.938 -21.734 1 92.44 34 CYS B N 1
ATOM 4762 C CA . CYS B 1 34 ? 4.5 -49.562 -22.938 1 92.44 34 CYS B CA 1
ATOM 4763 C C . CYS B 1 34 ? 4.695 -51.062 -22.719 1 92.44 34 CYS B C 1
ATOM 4765 O O . CYS B 1 34 ? 4.59 -51.844 -23.672 1 92.44 34 CYS B O 1
ATOM 4767 N N . LEU B 1 35 ? 4.883 -51.375 -21.453 1 90.38 35 LEU B N 1
ATOM 4768 C CA . LEU B 1 35 ? 5.281 -52.75 -21.203 1 90.38 35 LEU B CA 1
ATOM 4769 C C . LEU B 1 35 ? 4.207 -53.5 -20.391 1 90.38 35 LEU B C 1
ATOM 4771 O O . LEU B 1 35 ? 4.344 -54.688 -20.109 1 90.38 35 LEU B O 1
ATOM 4775 N N . CYS B 1 36 ? 3.166 -52.781 -20.094 1 94.62 36 CYS B N 1
ATOM 4776 C CA . CYS B 1 36 ? 2.094 -53.375 -19.281 1 94.62 36 CYS B CA 1
ATOM 4777 C C . CYS B 1 36 ? 0.988 -53.938 -20.172 1 94.62 36 CYS B C 1
ATOM 4779 O O . CYS B 1 36 ? 0.194 -53.156 -20.734 1 94.62 36 CYS B O 1
ATOM 4781 N N . VAL B 1 37 ? 0.802 -55.219 -20.188 1 93.94 37 VAL B N 1
ATOM 4782 C CA . VAL B 1 37 ? -0.169 -55.906 -21.031 1 93.94 37 VAL B CA 1
ATOM 4783 C C . VAL B 1 37 ? -1.585 -55.531 -20.609 1 93.94 37 VAL B C 1
ATOM 4785 O O . VAL B 1 37 ? -2.465 -55.344 -21.453 1 93.94 37 VAL B O 1
ATOM 4788 N N . GLU B 1 38 ? -1.766 -55.406 -19.391 1 95.69 38 GLU B N 1
ATOM 4789 C CA . GLU B 1 38 ? -3.08 -55.031 -18.859 1 95.69 38 GLU B CA 1
ATOM 4790 C C . GLU B 1 38 ? -3.467 -53.625 -19.281 1 95.69 38 GLU B C 1
ATOM 4792 O O . GLU B 1 38 ? -4.637 -53.344 -19.562 1 95.69 38 GLU B O 1
ATOM 4797 N N . ALA B 1 39 ? -2.516 -52.719 -19.297 1 95.12 39 ALA B N 1
ATOM 4798 C CA . ALA B 1 39 ? -2.762 -51.344 -19.734 1 95.12 39 ALA B CA 1
ATOM 4799 C C . ALA B 1 39 ? -3.129 -51.281 -21.203 1 95.12 39 ALA B C 1
ATOM 4801 O O . ALA B 1 39 ? -3.955 -50.469 -21.625 1 95.12 39 ALA B O 1
ATOM 4802 N N . MET B 1 40 ? -2.535 -52.188 -21.969 1 93.88 40 MET B N 1
ATOM 4803 C CA . MET B 1 40 ? -2.812 -52.25 -23.406 1 93.88 40 MET B CA 1
ATOM 4804 C C . MET B 1 40 ? -4.254 -52.688 -23.656 1 93.88 40 MET B C 1
ATOM 4806 O O . MET B 1 40 ? -4.902 -52.156 -24.578 1 93.88 40 MET B O 1
ATOM 4810 N N . LYS B 1 41 ? -4.672 -53.531 -22.875 1 94.75 41 LYS B N 1
ATOM 4811 C CA . LYS B 1 41 ? -6.055 -54 -23 1 94.75 41 LYS B CA 1
ATOM 4812 C C . LYS B 1 41 ? -7.035 -52.844 -22.703 1 94.75 41 LYS B C 1
ATOM 4814 O O . LYS B 1 41 ? -8.023 -52.688 -23.422 1 94.75 41 LYS B O 1
ATOM 4819 N N . VAL B 1 42 ? -6.699 -52.156 -21.672 1 95.56 42 VAL B N 1
ATOM 4820 C CA . VAL B 1 42 ? -7.543 -51.031 -21.266 1 95.56 42 VAL B CA 1
ATOM 4821 C C . VAL B 1 42 ? -7.594 -50 -22.391 1 95.56 42 VAL B C 1
ATOM 4823 O O . VAL B 1 42 ? -8.664 -49.469 -22.719 1 95.56 42 VAL B O 1
ATOM 4826 N N . SER B 1 43 ? -6.469 -49.688 -22.969 1 93.44 43 SER B N 1
ATOM 4827 C CA . SER B 1 43 ? -6.371 -48.688 -24.047 1 93.44 43 SER B CA 1
ATOM 4828 C C . SER B 1 43 ? -7.125 -49.156 -25.281 1 93.44 43 SER B C 1
ATOM 4830 O O . SER B 1 43 ? -7.707 -48.344 -26 1 93.44 43 SER B O 1
ATOM 4832 N N . SER B 1 44 ? -7.082 -50.406 -25.516 1 92.62 44 SER B N 1
ATOM 4833 C CA . SER B 1 44 ? -7.766 -50.969 -26.688 1 92.62 44 SER B CA 1
ATOM 4834 C C . SER B 1 44 ? -9.273 -50.812 -26.562 1 92.62 44 SER B C 1
ATOM 4836 O O . SER B 1 44 ? -9.977 -50.75 -27.578 1 92.62 44 SER B O 1
ATOM 4838 N N . GLU B 1 45 ? -9.75 -50.719 -25.375 1 94.19 45 GLU B N 1
ATOM 4839 C CA . GLU B 1 45 ? -11.172 -50.531 -25.125 1 94.19 45 GLU B CA 1
ATOM 4840 C C . GLU B 1 45 ? -11.539 -49.031 -25.188 1 94.19 45 GLU B C 1
ATOM 4842 O O . GLU B 1 45 ? -12.703 -48.688 -25 1 94.19 45 GLU B O 1
ATOM 4847 N N . GLY B 1 46 ? -10.578 -48.25 -25.391 1 91.69 46 GLY B N 1
ATOM 4848 C CA . GLY B 1 46 ? -10.828 -46.812 -25.531 1 91.69 46 GLY B CA 1
ATOM 4849 C C . GLY B 1 46 ? -10.828 -46.094 -24.219 1 91.69 46 GLY B C 1
ATOM 4850 O O . GLY B 1 46 ? -11.336 -44.969 -24.125 1 91.69 46 GLY B O 1
ATOM 4851 N N . LYS B 1 47 ? -10.32 -46.781 -23.234 1 93.12 47 LYS B N 1
ATOM 4852 C CA . LYS B 1 47 ? -10.273 -46.156 -21.906 1 93.12 47 LYS B CA 1
ATOM 4853 C C . LYS B 1 47 ? -8.867 -45.688 -21.562 1 93.12 47 LYS B C 1
ATOM 4855 O O . LYS B 1 47 ? -7.891 -46.125 -22.172 1 93.12 47 LYS B O 1
ATOM 4860 N N . THR B 1 48 ? -8.75 -44.781 -20.625 1 94.38 48 THR B N 1
ATOM 4861 C CA . THR B 1 48 ? -7.461 -44.188 -20.25 1 94.38 48 THR B CA 1
ATOM 4862 C C . THR B 1 48 ? -6.648 -45.188 -19.422 1 94.38 48 THR B C 1
ATOM 4864 O O . THR B 1 48 ? -7.129 -45.688 -18.391 1 94.38 48 THR B O 1
ATOM 4867 N N . PRO B 1 49 ? -5.434 -45.375 -19.797 1 96.06 49 PRO B N 1
ATOM 4868 C CA . PRO B 1 49 ? -4.613 -46.344 -19.078 1 96.06 49 PRO B CA 1
ATOM 4869 C C . PRO B 1 49 ? -4.109 -45.812 -17.734 1 96.06 49 PRO B C 1
ATOM 4871 O O . PRO B 1 49 ? -3.893 -46.594 -16.797 1 96.06 49 PRO B O 1
ATOM 4874 N N . ILE B 1 50 ? -3.836 -44.531 -17.688 1 96.5 50 ILE B N 1
ATOM 4875 C CA . ILE B 1 50 ? -3.326 -43.938 -16.469 1 96.5 50 ILE B CA 1
ATOM 4876 C C . ILE B 1 50 ? -4.297 -42.844 -15.992 1 96.5 50 ILE B C 1
ATOM 4878 O O . ILE B 1 50 ? -4.68 -41.969 -16.766 1 96.5 50 ILE B O 1
ATOM 4882 N N . LYS B 1 51 ? -4.684 -42.938 -14.797 1 94.94 51 LYS B N 1
ATOM 4883 C CA . LYS B 1 51 ? -5.594 -41.969 -14.219 1 94.94 51 LYS B CA 1
ATOM 4884 C C . LYS B 1 51 ? -4.992 -41.312 -12.977 1 94.94 51 LYS B C 1
ATOM 4886 O O . LYS B 1 51 ? -4.406 -42 -12.133 1 94.94 51 LYS B O 1
ATOM 4891 N N . LEU B 1 52 ? -5.059 -39.938 -13.016 1 92.94 52 LEU B N 1
ATOM 4892 C CA . LEU B 1 52 ? -4.699 -39.25 -11.797 1 92.94 52 LEU B CA 1
ATOM 4893 C C . LEU B 1 52 ? -5.707 -39.5 -10.688 1 92.94 52 LEU B C 1
ATOM 4895 O O . LEU B 1 52 ? -6.867 -39.125 -10.781 1 92.94 52 LEU B O 1
ATOM 4899 N N . GLN B 1 53 ? -5.301 -40.125 -9.609 1 88.19 53 GLN B N 1
ATOM 4900 C CA . GLN B 1 53 ? -6.238 -40.625 -8.617 1 88.19 53 GLN B CA 1
ATOM 4901 C C . GLN B 1 53 ? -6.445 -39.625 -7.488 1 88.19 53 GLN B C 1
ATOM 4903 O O . GLN B 1 53 ? -7.586 -39.312 -7.137 1 88.19 53 GLN B O 1
ATOM 4908 N N . THR B 1 54 ? -5.34 -39.281 -6.891 1 89 54 THR B N 1
ATOM 4909 C CA . THR B 1 54 ? -5.492 -38.469 -5.691 1 89 54 THR B CA 1
ATOM 4910 C C . THR B 1 54 ? -4.266 -37.562 -5.484 1 89 54 THR B C 1
ATOM 4912 O O . THR B 1 54 ? -3.217 -37.812 -6.094 1 89 54 THR B O 1
ATOM 4915 N N . GLU B 1 55 ? -4.516 -36.531 -4.855 1 91.44 55 GLU B N 1
ATOM 4916 C CA . GLU B 1 55 ? -3.445 -35.75 -4.27 1 91.44 55 GLU B CA 1
ATOM 4917 C C . GLU B 1 55 ? -3.104 -36.219 -2.863 1 91.44 55 GLU B C 1
ATOM 4919 O O . GLU B 1 55 ? -3.885 -36.031 -1.929 1 91.44 55 GLU B O 1
ATOM 4924 N N . VAL B 1 56 ? -2.023 -36.812 -2.777 1 90.25 56 VAL B N 1
ATOM 4925 C CA . VAL B 1 56 ? -1.635 -37.469 -1.53 1 90.25 56 VAL B CA 1
ATOM 4926 C C . VAL B 1 56 ? -1.389 -36.406 -0.452 1 90.25 56 VAL B C 1
ATOM 4928 O O . VAL B 1 56 ? -1.827 -36.594 0.689 1 90.25 56 VAL B O 1
ATOM 4931 N N . ARG B 1 57 ? -0.604 -35.469 -0.78 1 90.06 57 ARG B N 1
ATOM 4932 C CA . ARG B 1 57 ? -0.258 -34.406 0.168 1 90.06 57 ARG B CA 1
ATOM 4933 C C . ARG B 1 57 ? -0.157 -33.062 -0.53 1 90.06 57 ARG B C 1
ATOM 4935 O O . ARG B 1 57 ? 0.295 -32.969 -1.674 1 90.06 57 ARG B O 1
ATOM 4942 N N . SER B 1 58 ? -0.669 -32.125 0.167 1 89.94 58 SER B N 1
ATOM 4943 C CA . SER B 1 58 ? -0.505 -30.75 -0.265 1 89.94 58 SER B CA 1
ATOM 4944 C C . SER B 1 58 ? 0.375 -29.969 0.705 1 89.94 58 SER B C 1
ATOM 4946 O O . SER B 1 58 ? 0.011 -29.781 1.867 1 89.94 58 SER B O 1
ATOM 4948 N N . LEU B 1 59 ? 1.499 -29.562 0.247 1 93.94 59 LEU B N 1
ATOM 4949 C CA . LEU B 1 59 ? 2.465 -28.828 1.059 1 93.94 59 LEU B CA 1
ATOM 4950 C C . LEU B 1 59 ? 2.699 -27.438 0.494 1 93.94 59 L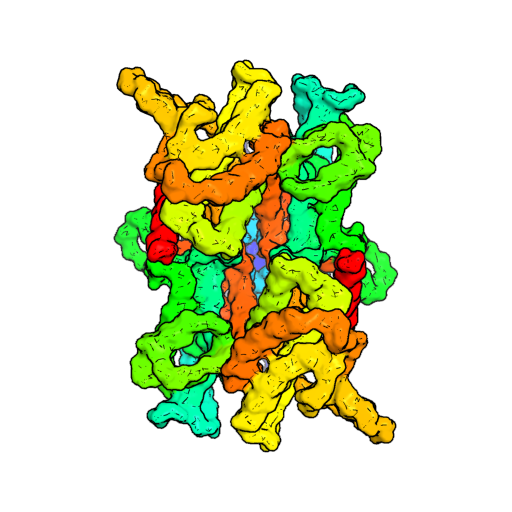EU B C 1
ATOM 4952 O O . LEU B 1 59 ? 3.756 -27.156 -0.08 1 93.94 59 LEU B O 1
ATOM 4956 N N . GLY B 1 60 ? 1.769 -26.547 0.79 1 95.12 60 GLY B N 1
ATOM 4957 C CA . GLY B 1 60 ? 1.804 -25.234 0.176 1 95.12 60 GLY B CA 1
ATOM 4958 C C . GLY B 1 60 ? 1.436 -25.25 -1.295 1 95.12 60 GLY B C 1
ATOM 4959 O O . GLY B 1 60 ? 0.375 -25.75 -1.67 1 95.12 60 GLY B O 1
ATOM 4960 N N . LEU B 1 61 ? 2.379 -24.781 -2.094 1 97.31 61 LEU B N 1
ATOM 4961 C CA . LEU B 1 61 ? 2.131 -24.781 -3.531 1 97.31 61 LEU B CA 1
ATOM 4962 C C . LEU B 1 61 ? 2.613 -26.078 -4.164 1 97.31 61 LEU B C 1
ATOM 4964 O O . LEU B 1 61 ? 2.277 -26.391 -5.312 1 97.31 61 LEU B O 1
ATOM 4968 N N . ALA B 1 62 ? 3.412 -26.766 -3.389 1 97.69 62 ALA B N 1
ATOM 4969 C CA . ALA B 1 62 ? 3.861 -28.078 -3.854 1 97.69 62 ALA B CA 1
ATOM 4970 C C . ALA B 1 62 ? 2.844 -29.172 -3.508 1 97.69 62 ALA B C 1
ATOM 4972 O O . ALA B 1 62 ? 2.225 -29.125 -2.441 1 97.69 62 ALA B O 1
ATOM 4973 N N . SER B 1 63 ? 2.645 -30.078 -4.438 1 95.69 63 SER B N 1
ATOM 4974 C CA . SER B 1 63 ? 1.742 -31.203 -4.219 1 95.69 63 SER B CA 1
ATOM 4975 C C . SER B 1 63 ? 2.406 -32.531 -4.59 1 95.69 63 SER B C 1
ATOM 4977 O O . SER B 1 63 ? 3.287 -32.562 -5.449 1 95.69 63 SER B O 1
ATOM 4979 N N . VAL B 1 64 ? 2.051 -33.5 -3.846 1 96.44 64 VAL B N 1
ATOM 4980 C CA . VAL B 1 64 ? 2.402 -34.844 -4.199 1 96.44 64 VAL B CA 1
ATOM 4981 C C . VAL B 1 64 ? 1.184 -35.562 -4.777 1 96.44 64 VAL B C 1
ATOM 4983 O O . VAL B 1 64 ? 0.181 -35.75 -4.086 1 96.44 64 VAL B O 1
ATOM 4986 N N . MET B 1 65 ? 1.376 -35.938 -6.016 1 95.62 65 MET B N 1
ATOM 4987 C CA . MET B 1 65 ? 0.257 -36.531 -6.727 1 95.62 65 MET B CA 1
ATOM 4988 C C . MET B 1 65 ? 0.476 -38.031 -6.898 1 95.62 65 MET B C 1
ATOM 4990 O O . MET B 1 65 ? 1.612 -38.5 -6.863 1 95.62 65 MET B O 1
ATOM 4994 N N . MET B 1 66 ? -0.667 -38.719 -7.008 1 96.19 66 MET B N 1
ATOM 4995 C CA . MET B 1 66 ? -0.627 -40.156 -7.234 1 96.19 66 MET B CA 1
ATOM 4996 C C . MET B 1 66 ? -1.461 -40.562 -8.453 1 96.19 66 MET B C 1
ATOM 4998 O O . MET B 1 66 ? -2.646 -40.219 -8.531 1 96.19 66 MET B O 1
ATOM 5002 N N . ALA B 1 67 ? -0.789 -41.156 -9.391 1 96 67 ALA B N 1
ATOM 5003 C CA . ALA B 1 67 ? -1.461 -41.719 -10.555 1 96 67 ALA B CA 1
ATOM 5004 C C . ALA B 1 67 ? -1.495 -43.25 -10.477 1 96 67 ALA B C 1
ATOM 5006 O O . ALA B 1 67 ? -0.7 -43.875 -9.766 1 96 67 ALA B O 1
ATOM 5007 N N . GLU B 1 68 ? -2.486 -43.781 -11.133 1 96.25 68 GLU B N 1
ATOM 5008 C CA . GLU B 1 68 ? -2.652 -45.219 -11.07 1 96.25 68 GLU B CA 1
ATOM 5009 C C . GLU B 1 68 ? -2.912 -45.812 -12.453 1 96.25 68 GLU B C 1
ATOM 5011 O O . GLU B 1 68 ? -3.674 -45.25 -13.242 1 96.25 68 GLU B O 1
ATOM 5016 N N . CYS B 1 69 ? -2.182 -46.906 -12.719 1 97.19 69 CYS B N 1
ATOM 5017 C CA . CYS B 1 69 ? -2.475 -47.656 -13.922 1 97.19 69 CYS B CA 1
ATOM 5018 C C . CYS B 1 69 ? -3.805 -48.375 -13.797 1 97.19 69 CYS B C 1
ATOM 5020 O O . CYS B 1 69 ? -4.027 -49.125 -12.828 1 97.19 69 CYS B O 1
ATOM 5022 N N . GLN B 1 70 ? -4.645 -48.219 -14.703 1 95.12 70 GLN B N 1
ATOM 5023 C CA . GLN B 1 70 ? -5.988 -48.781 -14.641 1 95.12 70 GLN B CA 1
ATOM 5024 C C . GLN B 1 70 ? -5.977 -50.25 -15.078 1 95.12 70 GLN B C 1
ATOM 5026 O O . GLN B 1 70 ? -6.977 -50.938 -14.922 1 95.12 70 GLN B O 1
ATOM 5031 N N . GLY B 1 71 ? -4.832 -50.719 -15.547 1 94.62 71 GLY B N 1
ATOM 5032 C CA . GLY B 1 71 ? -4.668 -52.125 -15.914 1 94.62 71 GLY B CA 1
ATOM 5033 C C . GLY B 1 71 ? -4.16 -52.969 -14.773 1 94.62 71 GLY B C 1
ATOM 5034 O O . GLY B 1 71 ? -4.891 -53.844 -14.258 1 94.62 71 GLY B O 1
ATOM 5035 N N . CYS B 1 72 ? -2.971 -52.688 -14.312 1 95.88 72 CYS B N 1
ATOM 5036 C CA . CYS B 1 72 ? -2.354 -53.5 -13.281 1 95.88 72 CYS B CA 1
ATOM 5037 C C . CYS B 1 72 ? -2.488 -52.875 -11.914 1 95.88 72 CYS B C 1
ATOM 5039 O O . CYS B 1 72 ? -2.051 -53.438 -10.906 1 95.88 72 CYS B O 1
ATOM 5041 N N . PHE B 1 73 ? -2.975 -51.625 -11.711 1 95.5 73 PHE B N 1
ATOM 5042 C CA . PHE B 1 73 ? -3.271 -50.875 -10.492 1 95.5 73 PHE B CA 1
ATOM 5043 C C . PHE B 1 73 ? -1.986 -50.438 -9.797 1 95.5 73 PHE B C 1
ATOM 5045 O O . PHE B 1 73 ? -1.99 -50.156 -8.602 1 95.5 73 PHE B O 1
ATOM 5052 N N . LYS B 1 74 ? -0.899 -50.438 -10.609 1 96.88 74 LYS B N 1
ATOM 5053 C CA . LYS B 1 74 ? 0.341 -49.875 -10.086 1 96.88 74 LYS B CA 1
ATOM 5054 C C . LYS B 1 74 ? 0.197 -48.375 -9.828 1 96.88 74 LYS B C 1
ATOM 5056 O O . LYS B 1 74 ? -0.407 -47.656 -10.633 1 96.88 74 LYS B O 1
ATOM 5061 N N . LYS B 1 75 ? 0.772 -47.938 -8.672 1 96.62 75 LYS B N 1
ATOM 5062 C CA . LYS B 1 75 ? 0.675 -46.531 -8.289 1 96.62 75 LYS B CA 1
ATOM 5063 C C . LYS B 1 75 ? 1.975 -45.812 -8.586 1 96.62 75 LYS B C 1
ATOM 5065 O O . LYS B 1 75 ? 3.064 -46.344 -8.398 1 96.62 75 LYS B O 1
ATOM 5070 N N . PHE B 1 76 ? 1.85 -44.625 -9.148 1 97 76 PHE B N 1
ATOM 5071 C CA . PHE B 1 76 ? 2.977 -43.75 -9.438 1 97 76 PHE B CA 1
ATOM 5072 C C . PHE B 1 76 ? 2.867 -42.438 -8.648 1 97 76 PHE B C 1
ATOM 5074 O O . PHE B 1 76 ? 1.924 -41.688 -8.844 1 97 76 PHE B O 1
ATOM 5081 N N . LYS B 1 77 ? 3.809 -42.25 -7.801 1 96 77 LYS B N 1
ATOM 5082 C CA . LYS B 1 77 ? 3.852 -41 -7.027 1 96 77 LYS B CA 1
ATOM 5083 C C . LYS B 1 77 ? 4.836 -40.031 -7.637 1 96 77 LYS B C 1
ATOM 5085 O O . LYS B 1 77 ? 5.918 -40.406 -8.086 1 96 77 LYS B O 1
ATOM 5090 N N . PHE B 1 78 ? 4.379 -38.75 -7.746 1 94.94 78 PHE B N 1
ATOM 5091 C CA . PHE B 1 78 ? 5.328 -37.75 -8.227 1 94.94 78 PHE B CA 1
ATOM 5092 C C . PHE B 1 78 ? 5.082 -36.406 -7.555 1 94.94 78 PHE B C 1
ATOM 5094 O O . PHE B 1 78 ? 3.955 -36.094 -7.164 1 94.94 78 PHE B O 1
ATOM 5101 N N . ASP B 1 79 ? 6.18 -35.594 -7.418 1 96.25 79 ASP B N 1
ATOM 5102 C CA . ASP B 1 79 ? 6.137 -34.25 -6.848 1 96.25 79 ASP B CA 1
ATOM 5103 C C . ASP B 1 79 ? 5.98 -33.188 -7.938 1 96.25 79 ASP B C 1
ATOM 5105 O O . ASP B 1 79 ? 6.566 -33.312 -9.016 1 96.25 79 ASP B O 1
ATOM 5109 N N . THR B 1 80 ? 5.176 -32.188 -7.613 1 97.5 80 THR B N 1
ATOM 5110 C CA . THR B 1 80 ? 4.992 -31.109 -8.586 1 97.5 80 THR B CA 1
ATOM 5111 C C . THR B 1 80 ? 6.188 -30.172 -8.57 1 97.5 80 THR B C 1
ATOM 5113 O O . THR B 1 80 ? 6.355 -29.359 -9.492 1 97.5 80 THR B O 1
ATOM 5116 N N . SER B 1 81 ? 7.016 -30.219 -7.523 1 97.62 81 SER B N 1
ATOM 5117 C CA . SER B 1 81 ? 8.172 -29.344 -7.379 1 97.62 81 SER B CA 1
ATOM 5118 C C . SER B 1 81 ? 9.344 -30.078 -6.727 1 97.62 81 SER B C 1
ATOM 5120 O O . SER B 1 81 ? 9.141 -30.891 -5.828 1 97.62 81 SER B O 1
ATOM 5122 N N . PRO B 1 82 ? 10.523 -29.75 -7.258 1 96.25 82 PRO B N 1
ATOM 5123 C CA . PRO B 1 82 ? 11.695 -30.297 -6.559 1 96.25 82 PRO B CA 1
ATOM 5124 C C . PRO B 1 82 ? 11.969 -29.594 -5.23 1 96.25 82 PRO B C 1
ATOM 5126 O O . PRO B 1 82 ? 11.375 -28.547 -4.953 1 96.25 82 PRO B O 1
ATOM 5129 N N . LYS B 1 83 ? 12.773 -30.219 -4.449 1 95 83 LYS B N 1
ATOM 5130 C CA . LYS B 1 83 ? 13.227 -29.578 -3.217 1 95 83 LYS B CA 1
ATOM 5131 C C . LYS B 1 83 ? 14.477 -28.734 -3.461 1 95 83 LYS B C 1
ATOM 5133 O O . LYS B 1 83 ? 15.242 -29 -4.387 1 95 83 LYS B O 1
ATOM 5138 N N . VAL B 1 84 ? 14.609 -27.688 -2.695 1 93.12 84 VAL B N 1
ATOM 5139 C CA . VAL B 1 84 ? 15.836 -26.906 -2.744 1 93.12 84 VAL B CA 1
ATOM 5140 C C . VAL B 1 84 ? 17 -27.75 -2.234 1 93.12 84 VAL B C 1
ATOM 5142 O O . VAL B 1 84 ? 16.875 -28.453 -1.228 1 93.12 84 VAL B O 1
ATOM 5145 N N . PRO B 1 85 ? 18.109 -27.641 -2.992 1 91.31 85 PRO B N 1
ATOM 5146 C CA . PRO B 1 85 ? 19.234 -28.453 -2.557 1 91.31 85 PRO B CA 1
ATOM 5147 C C . PRO B 1 85 ? 19.641 -28.188 -1.108 1 91.31 85 PRO B C 1
ATOM 5149 O O . PRO B 1 85 ? 19.828 -27.031 -0.724 1 91.31 85 PRO B O 1
ATOM 5152 N N . GLY B 1 86 ? 19.781 -29.172 -0.35 1 85.56 86 GLY B N 1
ATOM 5153 C CA . GLY B 1 86 ? 20.234 -29.047 1.029 1 85.56 86 GLY B CA 1
ATOM 5154 C C . GLY B 1 86 ? 19.125 -28.625 1.976 1 85.56 86 GLY B C 1
ATOM 5155 O O . GLY B 1 86 ? 19.375 -28.344 3.146 1 85.56 86 GLY B O 1
ATOM 5156 N N . SER B 1 87 ? 17.922 -28.453 1.429 1 87.5 87 SER B N 1
ATOM 5157 C CA . SER B 1 87 ? 16.797 -28.016 2.25 1 87.5 87 SER B CA 1
ATOM 5158 C C . SER B 1 87 ? 15.617 -28.969 2.127 1 87.5 87 SER B C 1
ATOM 5160 O O . SER B 1 87 ? 15.531 -29.75 1.172 1 87.5 87 SER B O 1
ATOM 5162 N N . LYS B 1 88 ? 14.828 -28.984 3.148 1 90.25 88 LYS B N 1
ATOM 5163 C CA . LYS B 1 88 ? 13.609 -29.797 3.129 1 90.25 88 LYS B CA 1
ATOM 5164 C C . LYS B 1 88 ? 12.461 -29.047 2.471 1 90.25 88 LYS B C 1
ATOM 5166 O O . LYS B 1 88 ? 11.398 -29.625 2.221 1 90.25 88 LYS B O 1
ATOM 5171 N N . ARG B 1 89 ? 12.742 -27.891 2.09 1 93.69 89 ARG B N 1
ATOM 5172 C CA . ARG B 1 89 ? 11.68 -27.062 1.523 1 93.69 89 ARG B CA 1
ATOM 5173 C C . ARG B 1 89 ? 11.578 -27.25 0.014 1 93.69 89 ARG B C 1
ATOM 5175 O O . ARG B 1 89 ? 12.602 -27.406 -0.666 1 93.69 89 ARG B O 1
ATOM 5182 N N . TYR B 1 90 ? 10.398 -27.234 -0.392 1 96.88 90 TYR B N 1
ATOM 5183 C CA . TYR B 1 90 ? 10.172 -27.297 -1.832 1 96.88 90 TYR B CA 1
ATOM 5184 C C . TYR B 1 90 ? 10.547 -25.969 -2.492 1 96.88 90 TYR B C 1
ATOM 5186 O O . TYR B 1 90 ? 10.266 -24.906 -1.953 1 96.88 90 TYR B O 1
ATOM 5194 N N . ASP B 1 91 ? 11.133 -26 -3.666 1 97.25 91 ASP B N 1
ATOM 5195 C CA . ASP B 1 91 ? 11.602 -24.844 -4.426 1 97.25 91 ASP B CA 1
ATOM 5196 C C . ASP B 1 91 ? 10.469 -23.859 -4.691 1 97.25 91 ASP B C 1
ATOM 5198 O O . ASP B 1 91 ? 10.641 -22.656 -4.52 1 97.25 91 ASP B O 1
ATOM 5202 N N . VAL B 1 92 ? 9.312 -24.391 -5.016 1 98 92 VAL B N 1
ATOM 5203 C CA . VAL B 1 92 ? 8.188 -23.562 -5.41 1 98 92 VAL B CA 1
ATOM 5204 C C . VAL B 1 92 ? 7.719 -22.734 -4.215 1 98 92 VAL B C 1
ATOM 5206 O O . VAL B 1 92 ? 7.305 -21.578 -4.379 1 98 92 VAL B O 1
ATOM 5209 N N . ASN B 1 93 ? 7.766 -23.281 -3.031 1 98.19 93 ASN B N 1
ATOM 5210 C CA . ASN B 1 93 ? 7.336 -22.578 -1.83 1 98.19 93 ASN B CA 1
ATOM 5211 C C . ASN B 1 93 ? 8.281 -21.422 -1.493 1 98.19 93 ASN B C 1
ATOM 5213 O O . ASN B 1 93 ? 7.832 -20.344 -1.124 1 98.19 93 ASN B O 1
ATOM 5217 N N . VAL B 1 94 ? 9.562 -21.641 -1.635 1 98 94 VAL B N 1
ATOM 5218 C CA . VAL B 1 94 ? 10.555 -20.625 -1.353 1 98 94 VAL B CA 1
ATOM 5219 C C . VAL B 1 94 ? 10.43 -19.484 -2.371 1 98 94 VAL B C 1
ATOM 5221 O O . VAL B 1 94 ? 10.453 -18.312 -2.008 1 98 94 VAL B O 1
ATOM 5224 N N . ARG B 1 95 ? 10.219 -19.875 -3.594 1 98.12 95 ARG B N 1
ATOM 5225 C CA . ARG B 1 95 ? 10.062 -18.891 -4.656 1 98.12 95 ARG B CA 1
ATOM 5226 C C . ARG B 1 95 ? 8.82 -18.031 -4.43 1 98.12 95 ARG B C 1
ATOM 5228 O O . ARG B 1 95 ? 8.844 -16.828 -4.652 1 98.12 95 ARG B O 1
ATOM 5235 N N . ALA B 1 96 ? 7.777 -18.703 -4 1 98.31 96 ALA B N 1
ATOM 5236 C CA . ALA B 1 96 ? 6.508 -18.016 -3.787 1 98.31 96 ALA B CA 1
ATOM 5237 C C . ALA B 1 96 ? 6.629 -16.984 -2.672 1 98.31 96 ALA B C 1
ATOM 5239 O O . ALA B 1 96 ? 6.172 -15.844 -2.816 1 98.31 96 ALA B O 1
ATOM 5240 N N . VAL B 1 97 ? 7.238 -17.375 -1.593 1 98.19 97 VAL B N 1
ATOM 5241 C CA . VAL B 1 97 ? 7.406 -16.469 -0.462 1 98.19 97 VAL B CA 1
ATOM 5242 C C . VAL B 1 97 ? 8.359 -15.336 -0.844 1 98.19 97 VAL B C 1
ATOM 5244 O O . VAL B 1 97 ? 8.094 -14.164 -0.554 1 98.19 97 VAL B O 1
ATOM 5247 N N . TRP B 1 98 ? 9.453 -15.664 -1.579 1 98.19 98 TRP B N 1
ATOM 5248 C CA . TRP B 1 98 ? 10.414 -14.68 -2.068 1 98.19 98 TRP B CA 1
ATOM 5249 C C . TRP B 1 98 ? 9.727 -13.633 -2.936 1 98.19 98 TRP B C 1
ATOM 5251 O O . TRP B 1 98 ? 9.891 -12.43 -2.719 1 98.19 98 TRP B O 1
ATOM 5261 N N . GLY B 1 99 ? 8.938 -14.156 -3.852 1 97.44 99 GLY B N 1
ATOM 5262 C CA . GLY B 1 99 ? 8.219 -13.258 -4.742 1 97.44 99 GLY B CA 1
ATOM 5263 C C . GLY B 1 99 ? 7.215 -12.375 -4.023 1 97.44 99 GLY B C 1
ATOM 5264 O O . GLY B 1 99 ? 7.039 -11.211 -4.375 1 97.44 99 GLY B O 1
ATOM 5265 N N . SER B 1 100 ? 6.547 -12.922 -3.021 1 97.12 100 SER B N 1
ATOM 5266 C CA . SER B 1 100 ? 5.59 -12.156 -2.232 1 97.12 100 SER B CA 1
ATOM 5267 C C . SER B 1 100 ? 6.277 -11.039 -1.46 1 97.12 100 SER B C 1
ATOM 5269 O O . SER B 1 100 ? 5.781 -9.914 -1.411 1 97.12 100 SER B O 1
ATOM 5271 N N . MET B 1 101 ? 7.43 -11.32 -0.93 1 96.69 101 MET B N 1
ATOM 5272 C CA . MET B 1 101 ? 8.164 -10.344 -0.125 1 96.69 101 MET B CA 1
ATOM 5273 C C . MET B 1 101 ? 8.68 -9.195 -0.989 1 96.69 101 MET B C 1
ATOM 5275 O O . MET B 1 101 ? 8.609 -8.031 -0.587 1 96.69 101 MET B O 1
ATOM 5279 N N . VAL B 1 102 ? 9.109 -9.5 -2.193 1 96.25 102 VAL B N 1
ATOM 5280 C CA . VAL B 1 102 ? 9.703 -8.5 -3.072 1 96.25 102 VAL B CA 1
ATOM 5281 C C . VAL B 1 102 ? 8.617 -7.551 -3.576 1 96.25 102 VAL B C 1
ATOM 5283 O O . VAL B 1 102 ? 8.891 -6.387 -3.877 1 96.25 102 VAL B O 1
ATOM 5286 N N . THR B 1 103 ? 7.387 -8.062 -3.607 1 94.25 103 THR B N 1
ATOM 5287 C CA . THR B 1 103 ? 6.293 -7.234 -4.109 1 94.25 103 THR B CA 1
ATOM 5288 C C . THR B 1 103 ? 5.527 -6.59 -2.955 1 94.25 103 THR B C 1
ATOM 5290 O O . THR B 1 103 ? 4.473 -5.988 -3.162 1 94.25 103 THR B O 1
ATOM 5293 N N . GLY B 1 104 ? 6.035 -6.773 -1.763 1 92.75 104 GLY B N 1
ATOM 5294 C CA . GLY B 1 104 ? 5.438 -6.137 -0.601 1 92.75 104 GLY B CA 1
ATOM 5295 C C . GLY B 1 104 ? 4.207 -6.863 -0.089 1 92.75 104 GLY B C 1
ATOM 5296 O O . GLY B 1 104 ? 3.449 -6.316 0.717 1 92.75 104 GLY B O 1
ATOM 5297 N N . ASN B 1 105 ? 3.975 -8.102 -0.526 1 93.69 105 ASN B N 1
ATOM 5298 C CA . ASN B 1 105 ? 2.781 -8.859 -0.163 1 93.69 105 ASN B CA 1
ATOM 5299 C C . ASN B 1 105 ? 3.057 -9.828 0.984 1 93.69 105 ASN B C 1
ATOM 5301 O O . ASN B 1 105 ? 4.211 -10.172 1.249 1 93.69 105 ASN B O 1
ATOM 5305 N N . GLY B 1 106 ? 1.993 -10.164 1.704 1 93.12 106 GLY B N 1
ATOM 5306 C CA . GLY B 1 106 ? 2.047 -11.156 2.764 1 93.12 106 GLY B CA 1
ATOM 5307 C C . GLY B 1 106 ? 1.341 -12.453 2.404 1 93.12 106 GLY B C 1
ATOM 5308 O O . GLY B 1 106 ? 1.006 -12.68 1.239 1 93.12 106 GLY B O 1
ATOM 5309 N N . PRO B 1 107 ? 1.239 -13.273 3.377 1 94.31 107 PRO B N 1
ATOM 5310 C CA . PRO B 1 107 ? 0.599 -14.57 3.127 1 94.31 107 PRO B CA 1
ATOM 5311 C C . PRO B 1 107 ? -0.856 -14.43 2.686 1 94.31 107 PRO B C 1
ATOM 5313 O O . PRO B 1 107 ? -1.327 -15.203 1.848 1 94.31 107 PRO B O 1
ATOM 5316 N N . ALA B 1 108 ? -1.547 -13.469 3.201 1 92.75 108 ALA B N 1
ATOM 5317 C CA . ALA B 1 108 ? -2.951 -13.281 2.848 1 92.75 108 ALA B CA 1
ATOM 5318 C C . ALA B 1 108 ? -3.104 -12.953 1.363 1 92.75 108 ALA B C 1
ATOM 5320 O O . ALA B 1 108 ? -3.992 -13.484 0.694 1 92.75 108 ALA B O 1
ATOM 5321 N N . HIS B 1 109 ? -2.254 -12.117 0.835 1 94 109 HIS B N 1
ATOM 5322 C CA . HIS B 1 109 ? -2.289 -11.75 -0.575 1 94 109 HIS B CA 1
ATOM 5323 C C . HIS B 1 109 ? -2 -12.953 -1.467 1 94 109 HIS B C 1
ATOM 5325 O O . HIS B 1 109 ? -2.723 -13.203 -2.436 1 94 109 HIS B O 1
ATOM 5331 N N . LEU B 1 110 ? -0.97 -13.641 -1.07 1 97.06 110 LEU B N 1
ATOM 5332 C CA . LEU B 1 110 ? -0.566 -14.797 -1.861 1 97.06 110 LEU B CA 1
ATOM 5333 C C . LEU B 1 110 ? -1.669 -15.852 -1.885 1 97.06 110 LEU B C 1
ATOM 5335 O O . LEU B 1 110 ? -2.02 -16.359 -2.949 1 97.06 110 LEU B O 1
ATOM 5339 N N . ASN B 1 111 ? -2.186 -16.125 -0.73 1 96.75 111 ASN B N 1
ATOM 5340 C CA . ASN B 1 111 ? -3.203 -17.156 -0.624 1 96.75 111 ASN B CA 1
ATOM 5341 C C . ASN B 1 111 ? -4.488 -16.766 -1.341 1 96.75 111 ASN B C 1
ATOM 5343 O O . ASN B 1 111 ? -5.188 -17.609 -1.89 1 96.75 111 ASN B O 1
ATOM 5347 N N . GLU B 1 112 ? -4.816 -15.531 -1.293 1 96 112 GLU B N 1
ATOM 5348 C CA . GLU B 1 112 ? -6.008 -15.086 -2.008 1 96 112 GLU B CA 1
ATOM 5349 C C . GLU B 1 112 ? -5.816 -15.188 -3.518 1 96 112 GLU B C 1
ATOM 5351 O O . GLU B 1 112 ? -6.742 -15.578 -4.238 1 96 112 GLU B O 1
ATOM 5356 N N . LEU B 1 113 ? -4.676 -14.82 -3.996 1 97.12 113 LEU B N 1
ATOM 5357 C CA . LEU B 1 113 ? -4.367 -14.969 -5.414 1 97.12 113 LEU B CA 1
ATOM 5358 C C . LEU B 1 113 ? -4.418 -16.438 -5.832 1 97.12 113 LEU B C 1
ATOM 5360 O O . LEU B 1 113 ? -5.062 -16.781 -6.824 1 97.12 113 LEU B O 1
ATOM 5364 N N . MET B 1 114 ? -3.77 -17.281 -5.035 1 97.75 114 MET B N 1
ATOM 5365 C CA . MET B 1 114 ? -3.736 -18.703 -5.359 1 97.75 114 MET B CA 1
ATOM 5366 C C . MET B 1 114 ? -5.129 -19.312 -5.273 1 97.75 114 MET B C 1
ATOM 5368 O O . MET B 1 114 ? -5.492 -20.172 -6.09 1 97.75 114 MET B O 1
ATOM 5372 N N . ALA B 1 115 ? -5.867 -18.859 -4.293 1 97.25 115 ALA B N 1
ATOM 5373 C CA . ALA B 1 115 ? -7.234 -19.359 -4.156 1 97.25 115 ALA B CA 1
ATOM 5374 C C . ALA B 1 115 ? -8.078 -18.984 -5.375 1 97.25 115 ALA B C 1
ATOM 5376 O O . ALA B 1 115 ? -8.844 -19.812 -5.879 1 97.25 115 ALA B O 1
ATOM 5377 N N . THR B 1 116 ? -7.938 -17.766 -5.832 1 97.12 116 THR B N 1
ATOM 5378 C CA . THR B 1 116 ? -8.664 -17.328 -7.02 1 97.12 116 THR B CA 1
ATOM 5379 C C . THR B 1 116 ? -8.273 -18.172 -8.227 1 97.12 116 THR B C 1
ATOM 5381 O O . THR B 1 116 ? -9.102 -18.438 -9.102 1 97.12 116 THR B O 1
ATOM 5384 N N . LEU B 1 117 ? -7.027 -18.641 -8.242 1 97.19 117 LEU B N 1
ATOM 5385 C CA . LEU B 1 117 ? -6.527 -19.516 -9.297 1 97.19 117 LEU B CA 1
ATOM 5386 C C . LEU B 1 117 ? -6.973 -20.953 -9.07 1 97.19 117 LEU B C 1
ATOM 5388 O O . LEU B 1 117 ? -6.59 -21.859 -9.82 1 97.19 117 LEU B O 1
ATOM 5392 N N . ASN B 1 118 ? -7.715 -21.156 -8.031 1 97 118 ASN B N 1
ATOM 5393 C CA . ASN B 1 118 ? -8.172 -22.5 -7.641 1 97 118 ASN B CA 1
ATOM 5394 C C . ASN B 1 118 ? -6.996 -23.438 -7.379 1 97 118 ASN B C 1
ATOM 5396 O O . ASN B 1 118 ? -6.984 -24.562 -7.855 1 97 118 ASN B O 1
ATOM 5400 N N . SER B 1 119 ? -6 -22.906 -6.762 1 97 119 SER B N 1
ATOM 5401 C CA . SER B 1 119 ? -4.809 -23.641 -6.332 1 97 119 SER B CA 1
ATOM 5402 C C . SER B 1 119 ? -4.637 -23.562 -4.816 1 97 119 SER B C 1
ATOM 5404 O O . SER B 1 119 ? -5.121 -22.625 -4.176 1 97 119 SER B O 1
ATOM 5406 N N . PRO B 1 120 ? -3.996 -24.578 -4.25 1 94.75 120 PRO B N 1
ATOM 5407 C CA . PRO B 1 120 ? -3.719 -24.484 -2.814 1 94.75 120 PRO B CA 1
ATOM 5408 C C . PRO B 1 120 ? -2.74 -23.359 -2.475 1 94.75 120 PRO B C 1
ATOM 5410 O O . PRO B 1 120 ? -2.043 -22.844 -3.359 1 94.75 120 PRO B O 1
ATOM 5413 N N . GLY B 1 121 ? -2.758 -22.953 -1.209 1 94.31 121 GLY B N 1
ATOM 5414 C CA . GLY B 1 121 ? -1.869 -21.906 -0.725 1 94.31 121 GLY B CA 1
ATOM 5415 C C . GLY B 1 121 ? -0.968 -22.375 0.406 1 94.31 121 GLY B C 1
ATOM 5416 O O . GLY B 1 121 ? -0.861 -23.578 0.673 1 94.31 121 GLY B O 1
ATOM 5417 N N . LEU B 1 122 ? -0.26 -21.453 0.945 1 96.06 122 LEU B N 1
ATOM 5418 C CA . LEU B 1 122 ? 0.627 -21.734 2.07 1 96.06 122 LEU B CA 1
ATOM 5419 C C . LEU B 1 122 ? -0.055 -21.391 3.395 1 96.06 122 LEU B C 1
ATOM 5421 O O . LEU B 1 122 ? -0.737 -20.375 3.504 1 96.06 122 LEU B O 1
ATOM 5425 N N . SER B 1 123 ? 0.162 -22.281 4.336 1 94.5 123 SER B N 1
ATOM 5426 C CA . SER B 1 123 ? -0.29 -21.922 5.676 1 94.5 123 SER B CA 1
ATOM 5427 C C . SER B 1 123 ? 0.536 -20.766 6.246 1 94.5 123 SER B C 1
ATOM 5429 O O . SER B 1 123 ? 1.677 -20.547 5.836 1 94.5 123 SER B O 1
ATOM 5431 N N . GLN B 1 124 ? -0.001 -20.031 7.18 1 92.25 124 GLN B N 1
ATOM 5432 C CA . GLN B 1 124 ? 0.671 -18.875 7.77 1 92.25 124 GLN B CA 1
ATOM 5433 C C . GLN B 1 124 ? 1.972 -19.281 8.453 1 92.25 124 GLN B C 1
ATOM 5435 O O . GLN B 1 124 ? 3.012 -18.656 8.25 1 92.25 124 GLN B O 1
ATOM 5440 N N . PRO B 1 125 ? 1.972 -20.375 9.172 1 92.06 125 PRO B N 1
ATOM 5441 C CA . PRO B 1 125 ? 3.227 -20.766 9.82 1 92.06 125 PRO B CA 1
ATOM 5442 C C . PRO B 1 125 ? 4.305 -21.156 8.812 1 92.06 125 PRO B C 1
ATOM 5444 O O . PRO B 1 125 ? 5.48 -20.844 9.008 1 92.06 125 PRO B O 1
ATOM 5447 N N . THR B 1 126 ? 3.873 -21.875 7.793 1 95.06 126 THR B N 1
ATOM 5448 C CA . THR B 1 126 ? 4.836 -22.266 6.762 1 95.06 126 THR B CA 1
ATOM 5449 C C . THR B 1 126 ? 5.41 -21.031 6.078 1 95.06 126 THR B C 1
ATOM 5451 O O . THR B 1 126 ? 6.625 -20.938 5.871 1 95.06 126 THR B O 1
ATOM 5454 N N . PHE B 1 127 ? 4.562 -20.109 5.805 1 96.44 127 PHE B N 1
ATOM 5455 C CA . PHE B 1 127 ? 5 -18.859 5.195 1 96.44 127 PHE B CA 1
ATOM 5456 C C . PHE B 1 127 ? 6 -18.141 6.094 1 96.44 127 PHE B C 1
ATOM 5458 O O . PHE B 1 127 ? 7.059 -17.703 5.633 1 96.44 127 PHE B O 1
ATOM 5465 N N . THR B 1 128 ? 5.684 -18.016 7.336 1 93.69 128 THR B N 1
ATOM 5466 C CA . THR B 1 128 ? 6.508 -17.281 8.297 1 93.69 128 THR B CA 1
ATOM 5467 C C . THR B 1 128 ? 7.863 -17.969 8.469 1 93.69 128 THR B C 1
ATOM 5469 O O . THR B 1 128 ? 8.891 -17.297 8.594 1 93.69 128 THR B O 1
ATOM 5472 N N . SER B 1 129 ? 7.828 -19.234 8.5 1 94.44 129 SER B N 1
ATOM 5473 C CA . SER B 1 129 ? 9.07 -19.984 8.641 1 94.44 129 SER B CA 1
ATOM 5474 C C . SER B 1 129 ? 10 -19.75 7.453 1 94.44 129 SER B C 1
ATOM 5476 O O . SER B 1 129 ? 11.195 -19.516 7.633 1 94.44 129 SER B O 1
ATOM 5478 N N . ILE B 1 130 ? 9.453 -19.812 6.27 1 96.75 130 ILE B N 1
ATOM 5479 C CA . ILE B 1 130 ? 10.25 -19.594 5.066 1 96.75 130 ILE B CA 1
ATOM 5480 C C . ILE B 1 130 ? 10.711 -18.141 5.016 1 96.75 130 ILE B C 1
ATOM 5482 O O . ILE B 1 130 ? 11.852 -17.859 4.648 1 96.75 130 ILE B O 1
ATOM 5486 N N . GLU B 1 131 ? 9.852 -17.266 5.387 1 96.19 131 GLU B N 1
ATOM 5487 C CA . GLU B 1 131 ? 10.188 -15.844 5.434 1 96.19 131 GLU B CA 1
ATOM 5488 C C . GLU B 1 131 ? 11.375 -15.586 6.359 1 96.19 131 GLU B C 1
ATOM 5490 O O . GLU B 1 131 ? 12.242 -14.766 6.051 1 96.19 131 GLU B O 1
ATOM 5495 N N . THR B 1 132 ? 11.375 -16.203 7.465 1 94.06 132 THR B N 1
ATOM 5496 C CA . THR B 1 132 ? 12.461 -16.062 8.43 1 94.06 132 THR B CA 1
ATOM 5497 C C . THR B 1 132 ? 13.781 -16.531 7.824 1 94.06 132 THR B C 1
ATOM 5499 O O . THR B 1 132 ? 14.812 -15.891 8 1 94.06 132 THR B O 1
ATOM 5502 N N . ASP B 1 133 ? 13.711 -17.625 7.109 1 94.81 133 ASP B N 1
ATOM 5503 C CA . ASP B 1 133 ? 14.906 -18.125 6.453 1 94.81 133 ASP B CA 1
ATOM 5504 C C . ASP B 1 133 ? 15.414 -17.141 5.406 1 94.81 133 ASP B C 1
ATOM 5506 O O . ASP B 1 133 ? 16.609 -16.859 5.344 1 94.81 133 ASP B O 1
ATOM 5510 N N . ILE B 1 134 ? 14.531 -16.656 4.637 1 96.62 134 ILE B N 1
ATOM 5511 C CA . ILE B 1 134 ? 14.891 -15.703 3.602 1 96.62 134 ILE B CA 1
ATOM 5512 C C . ILE B 1 134 ? 15.492 -14.453 4.242 1 96.62 134 ILE B C 1
ATOM 5514 O O . ILE B 1 134 ? 16.484 -13.906 3.752 1 96.62 134 ILE B O 1
ATOM 5518 N N . GLY B 1 135 ? 14.898 -14.016 5.34 1 96.19 135 GLY B N 1
ATOM 5519 C CA . GLY B 1 135 ? 15.438 -12.875 6.066 1 96.19 135 GLY B CA 1
ATOM 5520 C C . GLY B 1 135 ? 16.875 -13.07 6.508 1 96.19 135 GLY B C 1
ATOM 5521 O O . GLY B 1 135 ? 17.688 -12.156 6.387 1 96.19 135 GLY B O 1
ATOM 5522 N N . LYS B 1 136 ? 17.141 -14.211 6.977 1 95.56 136 LYS B N 1
ATOM 5523 C CA . LYS B 1 136 ? 18.5 -14.531 7.398 1 95.56 136 LYS B CA 1
ATOM 5524 C C . LYS B 1 136 ? 19.469 -14.539 6.211 1 95.56 136 LYS B C 1
ATOM 5526 O O . LYS B 1 136 ? 20.578 -14.039 6.309 1 95.56 136 LYS B O 1
ATOM 5531 N N . TRP B 1 137 ? 18.984 -15.117 5.105 1 96.38 137 TRP B N 1
ATOM 5532 C CA . TRP B 1 137 ? 19.797 -15.148 3.896 1 96.38 137 TRP B CA 1
ATOM 5533 C C . TRP B 1 137 ? 20.109 -13.742 3.412 1 96.38 137 TRP B C 1
ATOM 5535 O O . TRP B 1 137 ? 21.266 -13.414 3.117 1 96.38 137 TRP B O 1
ATOM 5545 N N . TRP B 1 138 ? 19.078 -12.914 3.34 1 97.75 138 TRP B N 1
ATOM 5546 C CA . TRP B 1 138 ? 19.25 -11.547 2.861 1 97.75 138 TRP B CA 1
ATOM 5547 C C . TRP B 1 138 ? 20.172 -10.75 3.773 1 97.75 138 TRP B C 1
ATOM 5549 O O . TRP B 1 138 ? 21.016 -9.992 3.297 1 97.75 138 TRP B O 1
ATOM 5559 N N . HIS B 1 139 ? 20.062 -10.961 5.07 1 97.25 139 HIS B N 1
ATOM 5560 C CA . HIS B 1 139 ? 20.891 -10.258 6.039 1 97.25 139 HIS B CA 1
ATOM 5561 C C . HIS B 1 139 ? 22.359 -10.633 5.879 1 97.25 139 HIS B C 1
ATOM 5563 O O . HIS B 1 139 ? 23.234 -9.766 5.922 1 97.25 139 HIS B O 1
ATOM 5569 N N . SER B 1 140 ? 22.609 -11.875 5.684 1 97.12 140 SER B N 1
ATOM 5570 C CA . SER B 1 140 ? 23.984 -12.359 5.539 1 97.12 140 SER B CA 1
ATOM 5571 C C . SER B 1 140 ? 24.641 -11.781 4.293 1 97.12 140 SER B C 1
ATOM 5573 O O . SER B 1 140 ? 25.797 -11.328 4.348 1 97.12 140 SER B O 1
ATOM 5575 N N . ILE B 1 141 ? 23.953 -11.773 3.258 1 97.75 141 ILE B N 1
ATOM 5576 C CA . ILE B 1 141 ? 24.5 -11.227 2.016 1 97.75 141 ILE B CA 1
ATOM 5577 C C . ILE B 1 141 ? 24.703 -9.727 2.156 1 97.75 141 ILE B C 1
ATOM 5579 O O . ILE B 1 141 ? 25.703 -9.18 1.681 1 97.75 141 ILE B O 1
ATOM 5583 N N . LEU B 1 142 ? 23.766 -9.117 2.795 1 98 142 LEU B N 1
ATOM 5584 C CA . LEU B 1 142 ? 23.828 -7.668 2.971 1 98 142 LEU B CA 1
ATOM 5585 C C . LEU B 1 142 ? 25.047 -7.27 3.795 1 98 142 LEU B C 1
ATOM 5587 O O . LEU B 1 142 ? 25.703 -6.273 3.494 1 98 142 LEU B O 1
ATOM 5591 N N . GLU B 1 143 ? 25.312 -8.016 4.816 1 97.25 143 GLU B N 1
ATOM 5592 C CA . GLU B 1 143 ? 26.484 -7.75 5.645 1 97.25 143 GLU B CA 1
ATOM 5593 C C . GLU B 1 143 ? 27.766 -7.801 4.82 1 97.25 143 GLU B C 1
ATOM 5595 O O . GLU B 1 143 ? 28.641 -6.949 4.973 1 97.25 143 GLU B O 1
ATOM 5600 N N . ARG B 1 144 ? 27.812 -8.727 3.975 1 97 144 ARG B N 1
ATOM 5601 C CA . ARG B 1 144 ? 28.969 -8.859 3.102 1 97 144 ARG B CA 1
ATOM 5602 C C . ARG B 1 144 ? 29.062 -7.684 2.131 1 97 144 ARG B C 1
ATOM 5604 O O . ARG B 1 144 ? 30.141 -7.129 1.911 1 97 144 ARG B O 1
ATOM 5611 N N . GLU B 1 145 ? 27.938 -7.34 1.599 1 97.25 145 GLU B N 1
ATOM 5612 C CA . GLU B 1 145 ? 27.891 -6.238 0.644 1 97.25 145 GLU B CA 1
ATOM 5613 C C . GLU B 1 145 ? 28.266 -4.914 1.312 1 97.25 145 GLU B C 1
ATOM 5615 O O . GLU B 1 145 ? 28.906 -4.062 0.705 1 97.25 145 GLU B O 1
ATOM 5620 N N . MET B 1 146 ? 27.844 -4.723 2.512 1 98 146 MET B N 1
ATOM 5621 C CA . MET B 1 146 ? 28.172 -3.506 3.248 1 98 146 MET B CA 1
ATOM 5622 C C . MET B 1 146 ? 29.656 -3.443 3.568 1 98 146 MET B C 1
ATOM 5624 O O . MET B 1 146 ? 30.266 -2.369 3.531 1 98 146 MET B O 1
ATOM 5628 N N . MET B 1 147 ? 30.219 -4.586 3.816 1 97.5 147 MET B N 1
ATOM 5629 C CA . MET B 1 147 ? 31.656 -4.645 4.066 1 97.5 147 MET B CA 1
ATOM 5630 C C . MET B 1 147 ? 32.438 -4.273 2.816 1 97.5 147 MET B C 1
ATOM 5632 O O . MET B 1 147 ? 33.406 -3.518 2.887 1 97.5 147 MET B O 1
ATOM 5636 N N . LEU B 1 148 ? 32 -4.785 1.729 1 97.25 148 LEU B N 1
ATOM 5637 C CA . LEU B 1 148 ? 32.656 -4.473 0.463 1 97.25 148 LEU B CA 1
ATOM 5638 C C . LEU B 1 148 ? 32.5 -2.988 0.132 1 97.25 148 LEU B C 1
ATOM 5640 O O . LEU B 1 148 ? 33.438 -2.365 -0.365 1 97.25 148 LEU B O 1
ATOM 5644 N N . ALA B 1 149 ? 31.359 -2.459 0.413 1 97.75 149 ALA B N 1
ATOM 5645 C CA . ALA B 1 149 ? 31.125 -1.035 0.185 1 97.75 149 ALA B CA 1
ATOM 5646 C C . ALA B 1 149 ? 32 -0.182 1.082 1 97.75 149 ALA B C 1
ATOM 5648 O O . ALA B 1 149 ? 32.531 0.848 0.65 1 97.75 149 ALA B O 1
ATOM 5649 N N . GLY B 1 150 ? 32.156 -0.63 2.303 1 97.62 150 GLY B N 1
ATOM 5650 C CA . GLY B 1 150 ? 33.062 0.06 3.229 1 97.62 150 GLY B CA 1
ATOM 5651 C C . GLY B 1 150 ? 34.5 0.064 2.779 1 97.62 150 GLY B C 1
ATOM 5652 O O . GLY B 1 150 ? 35.188 1.082 2.889 1 97.62 150 GLY B O 1
ATOM 5653 N N . GLN B 1 151 ? 34.906 -1.028 2.217 1 97.31 151 GLN B N 1
ATOM 5654 C CA . GLN B 1 151 ? 36.25 -1.13 1.708 1 97.31 151 GLN B CA 1
ATOM 5655 C C . GLN B 1 151 ? 36.469 -0.205 0.513 1 97.31 151 GLN B C 1
ATOM 5657 O O . GLN B 1 151 ? 37.531 0.416 0.381 1 97.31 151 GLN B O 1
ATOM 5662 N N . GLU B 1 152 ? 35.5 -0.122 -0.258 1 97.5 152 GLU B N 1
ATOM 5663 C CA . GLU B 1 152 ? 35.594 0.767 -1.412 1 97.5 152 GLU B CA 1
ATOM 5664 C C . GLU B 1 152 ? 35.625 2.23 -0.981 1 97.5 152 GLU B C 1
ATOM 5666 O O . GLU B 1 152 ? 36.375 3.037 -1.538 1 97.5 152 GLU B O 1
ATOM 5671 N N . GLU B 1 153 ? 34.812 2.584 -0.057 1 97.62 153 GLU B N 1
ATOM 5672 C CA . GLU B 1 153 ? 34.812 3.939 0.489 1 97.62 153 GLU B CA 1
ATOM 5673 C C . GLU B 1 153 ? 36.156 4.285 1.1 1 97.62 153 GLU B C 1
ATOM 5675 O O . GLU B 1 153 ? 36.625 5.418 0.97 1 97.62 153 GLU B O 1
ATOM 5680 N N . ARG B 1 154 ? 36.719 3.326 1.758 1 97.12 154 ARG B N 1
ATOM 5681 C CA . ARG B 1 154 ? 38.031 3.512 2.357 1 97.12 154 ARG B CA 1
ATOM 5682 C C . ARG B 1 154 ? 39.094 3.768 1.287 1 97.12 154 ARG B C 1
ATOM 5684 O O . ARG B 1 154 ? 39.906 4.691 1.413 1 97.12 154 ARG B O 1
ATOM 5691 N N . ARG B 1 155 ? 39.094 2.988 0.306 1 97.25 155 ARG B N 1
ATOM 5692 C CA . ARG B 1 155 ? 40.031 3.143 -0.795 1 97.25 155 ARG B CA 1
ATOM 5693 C C . ARG B 1 155 ? 39.906 4.523 -1.432 1 97.25 155 ARG B C 1
ATOM 5695 O O . ARG B 1 155 ? 40.906 5.188 -1.69 1 97.25 155 ARG B O 1
ATOM 5702 N N . LEU B 1 156 ? 38.688 4.973 -1.638 1 97 156 LEU B N 1
ATOM 5703 C CA . LEU B 1 156 ? 38.469 6.27 -2.258 1 97 156 LEU B CA 1
ATOM 5704 C C . LEU B 1 156 ? 38.938 7.402 -1.351 1 97 156 LEU B C 1
ATOM 5706 O O . LEU B 1 156 ? 39.438 8.414 -1.83 1 97 156 LEU B O 1
ATOM 5710 N N . ALA B 1 157 ? 38.719 7.211 -0.098 1 96.88 157 ALA B N 1
ATOM 5711 C CA . ALA B 1 157 ? 39.188 8.219 0.861 1 96.88 157 ALA B CA 1
ATOM 5712 C C . ALA B 1 157 ? 40.719 8.32 0.868 1 96.88 157 ALA B C 1
ATOM 5714 O O . ALA B 1 157 ? 41.25 9.422 0.939 1 96.88 157 ALA B O 1
ATOM 5715 N N . ILE B 1 158 ? 41.344 7.191 0.78 1 96.25 158 ILE B N 1
ATOM 5716 C CA . ILE B 1 158 ? 42.812 7.152 0.736 1 96.25 158 ILE B CA 1
ATOM 5717 C C . ILE B 1 158 ? 43.312 7.82 -0.544 1 96.25 158 ILE B C 1
ATOM 5719 O O . ILE B 1 158 ? 44.25 8.602 -0.514 1 96.25 158 ILE B O 1
ATOM 5723 N N . ASP B 1 159 ? 42.625 7.59 -1.606 1 96.19 159 ASP B N 1
ATOM 5724 C CA . ASP B 1 159 ? 43 8.172 -2.895 1 96.19 159 ASP B CA 1
ATOM 5725 C C . ASP B 1 159 ? 42.875 9.688 -2.873 1 96.19 159 ASP B C 1
ATOM 5727 O O . ASP B 1 159 ? 43.656 10.391 -3.516 1 96.19 159 ASP B O 1
ATOM 5731 N N . ARG B 1 160 ? 41.906 10.219 -2.152 1 93.25 160 ARG B N 1
ATOM 5732 C CA . ARG B 1 160 ? 41.688 11.656 -2.076 1 93.25 160 ARG B CA 1
ATOM 5733 C C . ARG B 1 160 ? 42.469 12.281 -0.945 1 93.25 160 ARG B C 1
ATOM 5735 O O . ARG B 1 160 ? 42.406 13.492 -0.726 1 93.25 160 ARG B O 1
ATOM 5742 N N . ASN B 1 161 ? 43.156 11.5 -0.177 1 93.81 161 ASN B N 1
ATOM 5743 C CA . ASN B 1 161 ? 43.969 11.922 0.954 1 93.81 161 ASN B CA 1
ATOM 5744 C C . ASN B 1 161 ? 43.125 12.594 2.033 1 93.81 161 ASN B C 1
ATOM 5746 O O . ASN B 1 161 ? 43.5 13.648 2.559 1 93.81 161 ASN B O 1
ATOM 5750 N N . ASP B 1 162 ? 42 12.047 2.221 1 93.19 162 ASP B N 1
ATOM 5751 C CA . ASP B 1 162 ? 41.094 12.523 3.271 1 93.19 162 ASP B CA 1
ATOM 5752 C C . ASP B 1 162 ? 41.281 11.719 4.555 1 93.19 162 ASP B C 1
ATOM 5754 O O . ASP B 1 162 ? 40.812 10.578 4.652 1 93.19 162 ASP B O 1
ATOM 5758 N N . TYR B 1 163 ? 41.906 12.336 5.539 1 93.88 163 TYR B N 1
ATOM 5759 C CA . TYR B 1 163 ? 42.219 11.633 6.785 1 93.88 163 TYR B CA 1
ATOM 5760 C C . TYR B 1 163 ? 41.781 12.469 7.988 1 93.88 163 TYR B C 1
ATOM 5762 O O . TYR B 1 163 ? 41.719 13.695 7.906 1 93.88 163 TYR B O 1
ATOM 5770 N N . HIS B 1 164 ? 41.375 11.773 8.984 1 93.69 164 HIS B N 1
ATOM 5771 C CA . HIS B 1 164 ? 41.281 12.32 10.336 1 93.69 164 HIS B CA 1
ATOM 5772 C C . HIS B 1 164 ? 42.25 11.617 11.289 1 93.69 164 HIS B C 1
ATOM 5774 O O . HIS B 1 164 ? 41.969 10.5 11.734 1 93.69 164 HIS B O 1
ATOM 5780 N N . HIS B 1 165 ? 43.25 12.195 11.828 1 91.06 165 HIS B N 1
ATOM 5781 C CA . HIS B 1 165 ? 44.281 11.625 12.688 1 91.06 165 HIS B CA 1
ATOM 5782 C C . HIS B 1 165 ? 44.75 10.266 12.164 1 91.06 165 HIS B C 1
ATOM 5784 O O . HIS B 1 165 ? 44.719 9.273 12.898 1 91.06 165 HIS B O 1
ATOM 5790 N N . GLU B 1 166 ? 45 10.062 10.883 1 91.19 166 GLU B N 1
ATOM 5791 C CA . GLU B 1 166 ? 45.625 8.906 10.242 1 91.19 166 GLU B CA 1
ATOM 5792 C C . GLU B 1 166 ? 44.562 7.875 9.844 1 91.19 166 GLU B C 1
ATOM 5794 O O . GLU B 1 166 ? 44.875 6.816 9.297 1 91.19 166 GLU B O 1
ATOM 5799 N N . VAL B 1 167 ? 43.406 8.125 10.195 1 95.19 167 VAL B N 1
ATOM 5800 C CA . VAL B 1 167 ? 42.312 7.238 9.797 1 95.19 167 VAL B CA 1
ATOM 5801 C C . VAL B 1 167 ? 41.5 7.871 8.664 1 95.19 167 VAL B C 1
ATOM 5803 O O . VAL B 1 167 ? 41.156 9.055 8.727 1 95.19 167 VAL B O 1
ATOM 5806 N N . PRO B 1 168 ? 41.281 7.137 7.617 1 96.75 168 PRO B N 1
ATOM 5807 C CA . PRO B 1 168 ? 40.5 7.695 6.516 1 96.75 168 PRO B CA 1
ATOM 5808 C C . PRO B 1 168 ? 39.125 8.211 6.965 1 96.75 168 PRO B C 1
ATOM 5810 O O . PRO B 1 168 ? 38.469 7.582 7.789 1 96.75 168 PRO B O 1
ATOM 5813 N N . ALA B 1 169 ? 38.75 9.43 6.422 1 96.56 169 ALA B N 1
ATOM 5814 C CA . ALA B 1 169 ? 37.531 10.094 6.797 1 96.56 169 ALA B CA 1
ATOM 5815 C C . ALA B 1 169 ? 36.594 10.242 5.594 1 96.56 169 ALA B C 1
ATOM 5817 O O . ALA B 1 169 ? 37.031 10.57 4.492 1 96.56 169 ALA B O 1
ATOM 5818 N N . ILE B 1 170 ? 35.281 9.984 5.824 1 96.69 170 ILE B N 1
ATOM 5819 C CA . ILE B 1 170 ? 34.344 10.062 4.695 1 96.69 170 ILE B CA 1
ATOM 5820 C C . ILE B 1 170 ? 33.125 10.852 5.098 1 96.69 170 ILE B C 1
ATOM 5822 O O . ILE B 1 170 ? 32.938 11.18 6.273 1 96.69 170 ILE B O 1
ATOM 5826 N N . THR B 1 171 ? 32.344 11.195 4.082 1 95.56 171 THR B N 1
ATOM 5827 C CA . THR B 1 171 ? 31.047 11.82 4.258 1 95.56 171 THR B CA 1
ATOM 5828 C C . THR B 1 171 ? 29.922 10.789 4.09 1 95.56 171 THR B C 1
ATOM 5830 O O . THR B 1 171 ? 29.953 9.984 3.16 1 95.56 171 THR B O 1
ATOM 5833 N N . VAL B 1 172 ? 29.016 10.828 5.039 1 97 172 VAL B N 1
ATOM 5834 C CA . VAL B 1 172 ? 27.938 9.844 4.977 1 97 172 VAL B CA 1
ATOM 5835 C C . VAL B 1 172 ? 26.594 10.555 4.988 1 97 172 VAL B C 1
ATOM 5837 O O . VAL B 1 172 ? 26.469 11.68 5.477 1 97 172 VAL B O 1
ATOM 5840 N N . ILE B 1 173 ? 25.625 9.938 4.395 1 96.44 173 ILE B N 1
ATOM 5841 C CA . ILE B 1 173 ? 24.234 10.398 4.383 1 96.44 173 ILE B CA 1
ATOM 5842 C C . ILE B 1 173 ? 23.391 9.523 5.312 1 96.44 173 ILE B C 1
ATOM 5844 O O . ILE B 1 173 ? 23.453 8.297 5.242 1 96.44 173 ILE B O 1
ATOM 5848 N N . VAL B 1 174 ? 22.625 10.141 6.188 1 95.56 174 VAL B N 1
ATOM 5849 C CA . VAL B 1 174 ? 21.859 9.391 7.172 1 95.56 174 VAL B CA 1
ATOM 5850 C C . VAL B 1 174 ? 20.375 9.766 7.082 1 95.56 174 VAL B C 1
ATOM 5852 O O . VAL B 1 174 ? 20.047 10.898 6.727 1 95.56 174 VAL B O 1
ATOM 5855 N N . ASP B 1 175 ? 19.547 8.812 7.262 1 93.56 175 ASP B N 1
ATOM 5856 C CA . ASP B 1 175 ? 18.109 9.031 7.324 1 93.56 175 ASP B CA 1
ATOM 5857 C C . ASP B 1 175 ? 17.406 7.863 8.008 1 93.56 175 ASP B C 1
ATOM 5859 O O . ASP B 1 175 ? 17.953 6.766 8.094 1 93.56 175 ASP B O 1
ATOM 5863 N N . GLY B 1 176 ? 16.266 8.156 8.586 1 91.5 176 GLY B N 1
ATOM 5864 C CA . GLY B 1 176 ? 15.469 7.145 9.266 1 91.5 176 GLY B CA 1
ATOM 5865 C C . GLY B 1 176 ? 14.047 7.059 8.734 1 91.5 176 GLY B C 1
ATOM 5866 O O . GLY B 1 176 ? 13.578 7.977 8.062 1 91.5 176 GLY B O 1
ATOM 5867 N N . GLY B 1 177 ? 13.422 5.914 8.906 1 90.5 177 GLY B N 1
ATOM 5868 C CA . GLY B 1 177 ? 12.039 5.672 8.531 1 90.5 177 GLY B CA 1
ATOM 5869 C C . GLY B 1 177 ? 11.305 4.781 9.516 1 90.5 177 GLY B C 1
ATOM 5870 O O . GLY B 1 177 ? 11.922 4.117 10.344 1 90.5 177 GLY B O 1
ATOM 5871 N N . TRP B 1 178 ? 10 4.836 9.391 1 90.69 178 TRP B N 1
ATOM 5872 C CA . TRP B 1 178 ? 9.156 4.102 10.328 1 90.69 178 TRP B CA 1
ATOM 5873 C C . TRP B 1 178 ? 8.25 3.121 9.594 1 90.69 178 TRP B C 1
ATOM 5875 O O . TRP B 1 178 ? 8.062 3.229 8.383 1 90.69 178 TRP B O 1
ATOM 5885 N N . SER B 1 179 ? 7.719 2.17 10.328 1 89.12 179 SER B N 1
ATOM 5886 C CA . SER B 1 179 ? 6.891 1.109 9.758 1 89.12 179 SER B CA 1
ATOM 5887 C C . SER B 1 179 ? 5.469 1.598 9.5 1 89.12 179 SER B C 1
ATOM 5889 O O . SER B 1 179 ? 4.715 0.957 8.766 1 89.12 179 SER B O 1
ATOM 5891 N N . LYS B 1 180 ? 5.125 2.66 10.141 1 85.06 180 LYS B N 1
ATOM 5892 C CA . LYS B 1 180 ? 3.791 3.23 9.984 1 85.06 180 LYS B CA 1
ATOM 5893 C C . LYS B 1 180 ? 3.865 4.715 9.633 1 85.06 180 LYS B C 1
ATOM 5895 O O . LYS B 1 180 ? 4.816 5.402 10.016 1 85.06 180 LYS B O 1
ATO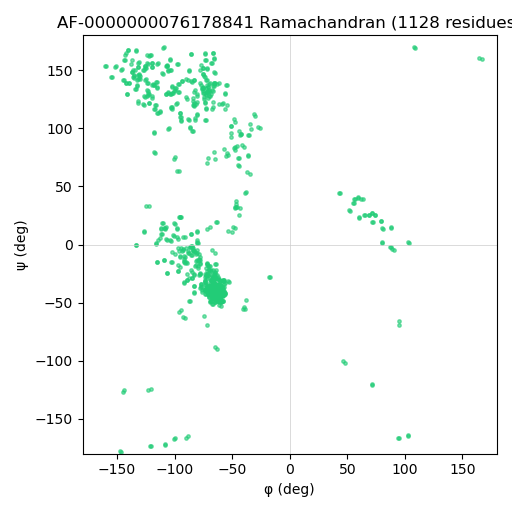M 5900 N N . ARG B 1 181 ? 2.852 5.074 8.906 1 75 181 ARG B N 1
ATOM 5901 C CA . ARG B 1 181 ? 2.779 6.492 8.586 1 75 181 ARG B CA 1
ATOM 5902 C C . ARG B 1 181 ? 2.396 7.316 9.805 1 75 181 ARG B C 1
ATOM 5904 O O . ARG B 1 181 ? 1.527 6.914 10.586 1 75 181 ARG B O 1
ATOM 5911 N N . THR B 1 182 ? 3.129 8.297 9.992 1 66.25 182 THR B N 1
ATOM 5912 C CA . THR B 1 182 ? 2.854 9.172 11.133 1 66.25 182 THR B CA 1
ATOM 5913 C C . THR B 1 182 ? 1.763 10.18 10.789 1 66.25 182 THR B C 1
ATOM 5915 O O . THR B 1 182 ? 1.71 10.688 9.664 1 66.25 182 THR B O 1
ATOM 5918 N N . HIS B 1 183 ? 0.708 10.109 11.539 1 60.16 183 HIS B N 1
ATOM 5919 C CA . HIS B 1 183 ? -0.324 11.125 11.367 1 60.16 183 HIS B CA 1
ATOM 5920 C C . HIS B 1 183 ? -0.199 12.219 12.422 1 60.16 183 HIS B C 1
ATOM 5922 O O . HIS B 1 183 ? -0.297 11.945 13.617 1 60.16 183 HIS B O 1
ATOM 5928 N N . LYS B 1 184 ? -0.015 13.422 11.961 1 58.09 184 LYS B N 1
ATOM 5929 C CA . LYS B 1 184 ? 0.047 14.617 12.797 1 58.09 184 LYS B CA 1
ATOM 5930 C C . LYS B 1 184 ? 0.98 14.406 13.984 1 58.09 184 LYS B C 1
ATOM 5932 O O . LYS B 1 184 ? 2.17 14.133 13.805 1 58.09 184 LYS B O 1
ATOM 5937 N N . HIS B 1 185 ? 0.353 14.156 15.156 1 60.03 185 HIS B N 1
ATOM 5938 C CA . HIS B 1 185 ? 1.164 14.164 16.375 1 60.03 185 HIS B CA 1
ATOM 5939 C C . HIS B 1 185 ? 1.313 12.758 16.938 1 60.03 185 HIS B C 1
ATOM 5941 O O . HIS B 1 185 ? 1.807 12.586 18.062 1 60.03 185 HIS B O 1
ATOM 5947 N N . SER B 1 186 ? 1.017 11.828 15.977 1 60.41 186 SER B N 1
ATOM 5948 C CA . SER B 1 186 ? 1.09 10.484 16.531 1 60.41 186 SER B CA 1
ATOM 5949 C C . SER B 1 186 ? 2.363 9.773 16.078 1 60.41 186 SER B C 1
ATOM 5951 O O . SER B 1 186 ? 2.596 9.602 14.875 1 60.41 186 SER B O 1
ATOM 5953 N N . TYR B 1 187 ? 3.385 9.75 16.969 1 66.56 187 TYR B N 1
ATOM 5954 C CA . TYR B 1 187 ? 4.602 8.992 16.688 1 66.56 187 TYR B CA 1
ATOM 5955 C C . TYR B 1 187 ? 4.59 7.656 17.422 1 66.56 187 TYR B C 1
ATOM 5957 O O . TYR B 1 187 ? 5.328 7.469 18.406 1 66.56 187 TYR B O 1
ATOM 5965 N N . ASN B 1 188 ? 3.766 6.73 16.922 1 74.19 188 ASN B N 1
ATOM 5966 C CA . ASN B 1 188 ? 3.59 5.473 17.625 1 74.19 188 ASN B CA 1
ATOM 5967 C C . ASN B 1 188 ? 3.936 4.273 16.75 1 74.19 188 ASN B C 1
ATOM 5969 O O . ASN B 1 188 ? 3.428 3.174 16.969 1 74.19 188 ASN B O 1
ATOM 5973 N N . ALA B 1 189 ? 4.879 4.508 15.906 1 84.88 189 ALA B N 1
ATOM 5974 C CA . ALA B 1 189 ? 5.254 3.385 15.055 1 84.88 189 ALA B CA 1
ATOM 5975 C C . ALA B 1 189 ? 5.949 2.291 15.859 1 84.88 189 ALA B C 1
ATOM 5977 O O . ALA B 1 189 ? 6.777 2.58 16.719 1 84.88 189 ALA B O 1
ATOM 5978 N N . ALA B 1 190 ? 5.672 1.053 15.633 1 87.44 190 ALA B N 1
ATOM 5979 C CA . ALA B 1 190 ? 6.254 -0.079 16.344 1 87.44 190 ALA B CA 1
ATOM 5980 C C . ALA B 1 190 ? 7.656 -0.389 15.836 1 87.44 190 ALA B C 1
ATOM 5982 O O . ALA B 1 190 ? 8.484 -0.935 16.562 1 87.44 190 ALA B O 1
ATOM 5983 N N . GLY B 1 191 ? 7.93 -0.045 14.609 1 92.06 191 GLY B N 1
ATOM 5984 C CA . GLY B 1 191 ? 9.219 -0.347 14.023 1 92.06 191 GLY B CA 1
ATOM 5985 C C . GLY B 1 191 ? 9.875 0.856 13.367 1 92.06 191 GLY B C 1
ATOM 5986 O O . GLY B 1 191 ? 9.195 1.706 12.797 1 92.06 191 GLY B O 1
ATOM 5987 N N . GLY B 1 192 ? 11.156 0.931 13.508 1 94.38 192 GLY B N 1
ATOM 5988 C CA . GLY B 1 192 ? 11.961 1.972 12.883 1 94.38 192 GLY B CA 1
ATOM 5989 C C . GLY B 1 192 ? 13.219 1.441 12.227 1 94.38 192 GLY B C 1
ATOM 5990 O O . GLY B 1 192 ? 13.695 0.356 12.562 1 94.38 192 GLY B O 1
ATOM 5991 N N . VAL B 1 193 ? 13.617 2.107 11.219 1 96.31 193 VAL B N 1
ATOM 5992 C CA . VAL B 1 193 ? 14.836 1.738 10.5 1 96.31 193 VAL B CA 1
ATOM 5993 C C . VAL B 1 193 ? 15.656 2.988 10.203 1 96.31 193 VAL B C 1
ATOM 5995 O O . VAL B 1 193 ? 15.109 4.082 10.055 1 96.31 193 VAL B O 1
ATOM 5998 N N . ALA B 1 194 ? 16.938 2.891 10.25 1 96.69 194 ALA B N 1
ATOM 5999 C CA . ALA B 1 194 ? 17.844 3.961 9.844 1 96.69 194 ALA B CA 1
ATOM 6000 C C . ALA B 1 194 ? 19 3.414 9.023 1 96.69 194 ALA B C 1
ATOM 6002 O O . ALA B 1 194 ? 19.375 2.246 9.164 1 96.69 194 ALA B O 1
ATOM 6003 N N . ILE B 1 195 ? 19.438 4.254 8.125 1 97.5 195 ILE B N 1
ATOM 6004 C CA . ILE B 1 195 ? 20.484 3.801 7.223 1 97.5 195 ILE B CA 1
ATOM 6005 C C . ILE B 1 195 ? 21.609 4.84 7.164 1 97.5 195 ILE B C 1
ATOM 6007 O O . ILE B 1 195 ? 21.391 6.016 7.453 1 97.5 195 ILE B O 1
ATOM 6011 N N . ILE B 1 196 ? 22.781 4.422 6.895 1 97.88 196 ILE B N 1
ATOM 6012 C CA . ILE B 1 196 ? 23.969 5.238 6.617 1 97.88 196 ILE B CA 1
ATOM 6013 C C . ILE B 1 196 ? 24.516 4.883 5.238 1 97.88 196 ILE B C 1
ATOM 6015 O O . ILE B 1 196 ? 24.844 3.723 4.969 1 97.88 196 ILE B O 1
ATOM 6019 N N . ILE B 1 197 ? 24.609 5.832 4.363 1 97.94 197 ILE B N 1
ATOM 6020 C CA . ILE B 1 197 ? 25.062 5.625 2.992 1 97.94 197 ILE B CA 1
ATOM 6021 C C . ILE B 1 197 ? 26.375 6.371 2.764 1 97.94 197 ILE B C 1
ATOM 6023 O O . ILE B 1 197 ? 26.516 7.516 3.193 1 97.94 197 ILE B O 1
ATOM 6027 N N . GLY B 1 198 ? 27.281 5.699 2.127 1 97.44 198 GLY B N 1
ATOM 6028 C CA . GLY B 1 198 ? 28.469 6.402 1.694 1 97.44 198 GLY B CA 1
ATOM 6029 C C . GLY B 1 198 ? 28.219 7.359 0.543 1 97.44 198 GLY B C 1
ATOM 6030 O O . GLY B 1 198 ? 27.594 6.992 -0.449 1 97.44 198 GLY B O 1
ATOM 6031 N N . LYS B 1 199 ? 28.688 8.5 0.675 1 95.12 199 LYS B N 1
ATOM 6032 C CA . LYS B 1 199 ? 28.406 9.539 -0.308 1 95.12 199 LYS B CA 1
ATOM 6033 C C . LYS B 1 199 ? 29.031 9.211 -1.657 1 95.12 199 LYS B C 1
ATOM 6035 O O . LYS B 1 199 ? 28.469 9.508 -2.707 1 95.12 199 LYS B O 1
ATOM 6040 N N . GLU B 1 200 ? 30.188 8.562 -1.684 1 94.19 200 GLU B N 1
ATOM 6041 C CA . GLU B 1 200 ? 30.922 8.328 -2.918 1 94.19 200 GLU B CA 1
ATOM 6042 C C . GLU B 1 200 ? 30.453 7.062 -3.621 1 94.19 200 GLU B C 1
ATOM 6044 O O . GLU B 1 200 ? 30.219 7.066 -4.832 1 94.19 200 GLU B O 1
ATOM 6049 N N . THR B 1 201 ? 30.359 6.012 -2.865 1 95.56 201 THR B N 1
ATOM 6050 C CA . THR B 1 201 ? 29.938 4.746 -3.465 1 95.56 201 THR B CA 1
ATOM 6051 C C . THR B 1 201 ? 28.438 4.723 -3.691 1 95.56 201 THR B C 1
ATOM 6053 O O . THR B 1 201 ? 27.938 3.949 -4.516 1 95.56 201 THR B O 1
ATOM 6056 N N . LYS B 1 202 ? 27.672 5.512 -2.895 1 96.44 202 LYS B N 1
ATOM 6057 C CA . LYS B 1 202 ? 26.219 5.566 -2.928 1 96.44 202 LYS B CA 1
ATOM 6058 C C . LYS B 1 202 ? 25.609 4.234 -2.5 1 96.44 202 LYS B C 1
ATOM 6060 O O . LYS B 1 202 ? 24.547 3.852 -2.984 1 96.44 202 LYS B O 1
ATOM 6065 N N . LYS B 1 203 ? 26.391 3.514 -1.716 1 97.5 203 LYS B N 1
ATOM 6066 C CA . LYS B 1 203 ? 25.938 2.227 -1.192 1 97.5 203 LYS B CA 1
ATOM 6067 C C . LYS B 1 203 ? 25.797 2.27 0.326 1 97.5 203 LYS B C 1
ATOM 6069 O O . LYS B 1 203 ? 26.406 3.105 0.99 1 97.5 203 LYS B O 1
ATOM 6074 N N . LEU B 1 204 ? 24.984 1.415 0.845 1 98.06 204 LEU B N 1
ATOM 6075 C CA . LEU B 1 204 ? 24.75 1.359 2.283 1 98.06 204 LEU B CA 1
ATOM 6076 C C . LEU B 1 204 ? 25.969 0.811 3.012 1 98.06 204 LEU B C 1
ATOM 6078 O O . LEU B 1 204 ? 26.562 -0.183 2.582 1 98.06 204 LEU B O 1
ATOM 6082 N N . LEU B 1 205 ? 26.297 1.468 4.074 1 98.25 205 LEU B N 1
ATOM 6083 C CA . LEU B 1 205 ? 27.406 1.036 4.93 1 98.25 205 LEU B CA 1
ATOM 6084 C C . LEU B 1 205 ? 26.875 0.432 6.227 1 98.25 205 LEU B C 1
ATOM 6086 O O . LEU B 1 205 ? 27.578 -0.351 6.879 1 98.25 205 LEU B O 1
ATOM 6090 N N . HIS B 1 206 ? 25.688 0.859 6.539 1 98.12 206 HIS B N 1
ATOM 6091 C CA . HIS B 1 206 ? 25.078 0.383 7.773 1 98.12 206 HIS B CA 1
ATOM 6092 C C . HIS B 1 206 ? 23.562 0.455 7.695 1 98.12 206 HIS B C 1
ATOM 6094 O O . HIS B 1 206 ? 23 1.36 7.066 1 98.12 206 HIS B O 1
ATOM 6100 N N . ILE B 1 207 ? 22.906 -0.5 8.289 1 98.12 207 ILE B N 1
ATOM 6101 C CA . ILE B 1 207 ? 21.453 -0.506 8.438 1 98.12 207 ILE B CA 1
ATOM 6102 C C . ILE B 1 207 ? 21.078 -1.066 9.812 1 98.12 207 ILE B C 1
ATOM 6104 O O . ILE B 1 207 ? 21.672 -2.049 10.266 1 98.12 207 ILE B O 1
ATOM 6108 N N . GLY B 1 208 ? 20.266 -0.378 10.5 1 97.25 208 GLY B N 1
ATOM 6109 C CA . GLY B 1 208 ? 19.703 -0.859 11.758 1 97.25 208 GLY B CA 1
ATOM 6110 C C . GLY B 1 208 ? 18.188 -0.867 11.781 1 97.25 208 GLY B C 1
ATOM 6111 O O . GLY B 1 208 ? 17.547 0.017 11.211 1 97.25 208 GLY B O 1
ATOM 6112 N N . VAL B 1 209 ? 17.656 -1.965 12.383 1 96.62 209 VAL B N 1
ATOM 6113 C CA . VAL B 1 209 ? 16.203 -2.094 12.5 1 96.62 209 VAL B CA 1
ATOM 6114 C C . VAL B 1 209 ? 15.828 -2.285 13.969 1 96.62 209 VAL B C 1
ATOM 6116 O O . VAL B 1 209 ? 16.469 -3.064 14.688 1 96.62 209 VAL B O 1
ATOM 6119 N N . ARG B 1 210 ? 14.898 -1.44 14.422 1 95.81 210 ARG B N 1
ATOM 6120 C CA . ARG B 1 210 ? 14.383 -1.539 15.789 1 95.81 210 ARG B CA 1
ATOM 6121 C C . ARG B 1 210 ? 12.906 -1.904 15.789 1 95.81 210 ARG B C 1
ATOM 6123 O O . ARG B 1 210 ? 12.148 -1.438 14.938 1 95.81 210 ARG B O 1
ATOM 6130 N N . ASN B 1 211 ? 12.547 -2.756 16.703 1 93.81 211 ASN B N 1
ATOM 6131 C CA . ASN B 1 211 ? 11.164 -3.203 16.875 1 93.81 211 ASN B CA 1
ATOM 6132 C C . ASN B 1 211 ? 10.742 -3.158 18.344 1 93.81 211 ASN B C 1
ATOM 6134 O O . ASN B 1 211 ? 11.492 -3.594 19.219 1 93.81 211 ASN B O 1
ATOM 6138 N N . LYS B 1 212 ? 9.547 -2.674 18.609 1 90 212 LYS B N 1
ATOM 6139 C CA . LYS B 1 212 ? 9.055 -2.537 19.969 1 90 212 LYS B CA 1
ATOM 6140 C C . LYS B 1 212 ? 8.211 -3.744 20.375 1 90 212 LYS B C 1
ATOM 6142 O O . LYS B 1 212 ? 7.863 -3.902 21.547 1 90 212 LYS B O 1
ATOM 6147 N N . TYR B 1 213 ? 7.922 -4.539 19.406 1 87.31 213 TYR B N 1
ATOM 6148 C CA . TYR B 1 213 ? 6.941 -5.586 19.672 1 87.31 213 TYR B CA 1
ATOM 6149 C C . TYR B 1 213 ? 7.438 -6.934 19.156 1 87.31 213 TYR B C 1
ATOM 6151 O O . TYR B 1 213 ? 8.172 -7.004 18.172 1 87.31 213 TYR B O 1
ATOM 6159 N N . CYS B 1 214 ? 7.145 -7.965 19.922 1 87 214 CYS B N 1
ATOM 6160 C CA . CYS B 1 214 ? 7.332 -9.359 19.531 1 87 214 CYS B CA 1
ATOM 6161 C C . CYS B 1 214 ? 6.082 -10.18 19.828 1 87 214 CYS B C 1
ATOM 6163 O O . CYS B 1 214 ? 5.617 -10.227 20.969 1 87 214 CYS B O 1
ATOM 6165 N N . TYR B 1 215 ? 5.582 -10.758 18.828 1 85 215 TYR B N 1
ATOM 6166 C CA . TYR B 1 215 ? 4.324 -11.484 18.938 1 85 215 TYR B CA 1
ATOM 6167 C C . TYR B 1 215 ? 4.434 -12.602 19.969 1 85 215 TYR B C 1
ATOM 6169 O O . TYR B 1 215 ? 3.516 -12.805 20.781 1 85 215 TYR B O 1
ATOM 6177 N N . ILE B 1 216 ? 5.504 -13.32 19.984 1 83.75 216 ILE B N 1
ATOM 6178 C CA . ILE B 1 216 ? 5.676 -14.453 20.875 1 83.75 216 ILE B CA 1
ATOM 6179 C C . ILE B 1 216 ? 5.793 -13.961 22.312 1 83.75 216 ILE B C 1
ATOM 6181 O O . ILE B 1 216 ? 5.207 -14.539 23.234 1 83.75 216 ILE B O 1
ATOM 6185 N N . CYS B 1 217 ? 6.527 -12.828 22.469 1 83.94 217 CYS B N 1
ATOM 6186 C CA . CYS B 1 217 ? 6.641 -12.227 23.781 1 83.94 217 CYS B CA 1
ATOM 6187 C C . CYS B 1 217 ? 5.285 -11.75 24.297 1 83.94 217 CYS B C 1
ATOM 6189 O O . CYS B 1 217 ? 4.988 -11.852 25.484 1 83.94 217 CYS B O 1
ATOM 6191 N N . GLY B 1 218 ? 4.535 -11.195 23.391 1 78.81 218 GLY B N 1
ATOM 6192 C CA . GLY B 1 218 ? 3.223 -10.672 23.75 1 78.81 218 GLY B CA 1
ATOM 6193 C C . GLY B 1 218 ? 2.262 -11.75 24.203 1 78.81 218 GLY B C 1
ATOM 6194 O O . GLY B 1 218 ? 1.394 -11.5 25.047 1 78.81 218 GLY B O 1
ATOM 6195 N N . GLN B 1 219 ? 2.393 -12.953 23.609 1 77.38 219 GLN B N 1
ATOM 6196 C CA . GLN B 1 219 ? 1.507 -14.047 23.969 1 77.38 219 GLN B CA 1
ATOM 6197 C C . GLN B 1 219 ? 1.972 -14.719 25.266 1 77.38 219 GLN B C 1
ATOM 6199 O O . GLN B 1 219 ? 1.327 -15.648 25.75 1 77.38 219 GLN B O 1
ATOM 6204 N N . ASN B 1 220 ? 2.908 -14.109 25.969 1 68.06 220 ASN B N 1
ATOM 6205 C CA . ASN B 1 220 ? 3.439 -14.57 27.234 1 68.06 220 ASN B CA 1
ATOM 6206 C C . ASN B 1 220 ? 3.881 -16.031 27.156 1 68.06 220 ASN B C 1
ATOM 6208 O O . ASN B 1 220 ? 3.621 -16.812 28.078 1 68.06 220 ASN B O 1
ATOM 6212 N N . ASP B 1 221 ? 4.254 -16.375 26.031 1 65.5 221 ASP B N 1
ATOM 6213 C CA . ASP B 1 221 ? 4.73 -17.75 25.891 1 65.5 221 ASP B CA 1
ATOM 6214 C C . ASP B 1 221 ? 6.219 -17.844 26.219 1 65.5 221 ASP B C 1
ATOM 6216 O O . ASP B 1 221 ? 7.031 -17.109 25.641 1 65.5 221 ASP B O 1
ATOM 6220 N N . ASN B 1 222 ? 6.562 -18.219 27.25 1 68.81 222 ASN B N 1
ATOM 6221 C CA . ASN B 1 222 ? 7.93 -18.344 27.75 1 68.81 222 ASN B CA 1
ATOM 6222 C C . ASN B 1 222 ? 8.734 -19.359 26.938 1 68.81 222 ASN B C 1
ATOM 6224 O O . ASN B 1 222 ? 9.727 -19.891 27.406 1 68.81 222 ASN B O 1
ATOM 6228 N N . LYS B 1 223 ? 8.305 -19.641 25.812 1 77.44 223 LYS B N 1
ATOM 6229 C CA . LYS B 1 223 ? 9.094 -20.531 24.984 1 77.44 223 LYS B CA 1
ATOM 6230 C C . LYS B 1 223 ? 10.289 -19.812 24.359 1 77.44 223 LYS B C 1
ATOM 6232 O O . LYS B 1 223 ? 10.211 -18.625 24.047 1 77.44 223 LYS B O 1
ATOM 6237 N N . PRO B 1 224 ? 11.406 -20.484 24.375 1 84.12 224 PRO B N 1
ATOM 6238 C CA . PRO B 1 224 ? 12.562 -19.875 23.719 1 84.12 224 PRO B CA 1
ATOM 6239 C C . PRO B 1 224 ? 12.312 -19.562 22.234 1 84.12 224 PRO B C 1
ATOM 6241 O O . PRO B 1 224 ? 11.758 -20.391 21.516 1 84.12 224 PRO B O 1
ATOM 6244 N N . HIS B 1 225 ? 12.445 -18.391 21.891 1 83.88 225 HIS B N 1
ATOM 6245 C CA . HIS B 1 225 ? 12.234 -17.953 20.516 1 83.88 225 HIS B CA 1
ATOM 6246 C C . HIS B 1 225 ? 13.219 -16.844 20.141 1 83.88 225 HIS B C 1
ATOM 6248 O O . HIS B 1 225 ? 13.93 -16.328 21 1 83.88 225 HIS B O 1
ATOM 6254 N N . THR B 1 226 ? 13.375 -16.734 18.922 1 83.69 226 THR B N 1
ATOM 6255 C CA . THR B 1 226 ? 14.125 -15.57 18.453 1 83.69 226 THR B CA 1
ATOM 6256 C C . THR B 1 226 ? 13.289 -14.305 18.594 1 83.69 226 THR B C 1
ATOM 6258 O O . THR B 1 226 ? 12.32 -14.102 17.859 1 83.69 226 THR B O 1
ATOM 6261 N N . CYS B 1 227 ? 13.703 -13.508 19.594 1 87.06 227 CYS B N 1
ATOM 6262 C CA . CYS B 1 227 ? 12.922 -12.312 19.891 1 87.06 227 CYS B CA 1
ATOM 6263 C C . CYS B 1 227 ? 13.289 -11.164 18.953 1 87.06 227 CYS B C 1
ATOM 6265 O O . CYS B 1 227 ? 14.477 -10.883 18.75 1 87.06 227 CYS B O 1
ATOM 6267 N N . PHE B 1 228 ? 12.305 -10.562 18.438 1 88.56 228 PHE B N 1
ATOM 6268 C CA . PHE B 1 228 ? 12.547 -9.453 17.516 1 88.56 228 PHE B CA 1
ATOM 6269 C C . PHE B 1 228 ? 12.281 -8.117 18.188 1 88.56 228 PHE B C 1
ATOM 6271 O O . PHE B 1 228 ? 12.406 -7.062 17.562 1 88.56 228 PHE B O 1
ATOM 6278 N N . LYS B 1 229 ? 11.953 -8.172 19.531 1 90.56 229 LYS B N 1
ATOM 6279 C CA . LYS B 1 229 ? 11.844 -6.941 20.312 1 90.56 229 LYS B CA 1
ATOM 6280 C C . LYS B 1 229 ? 13.219 -6.473 20.781 1 90.56 229 LYS B C 1
ATOM 6282 O O . LYS B 1 229 ? 13.828 -7.102 21.656 1 90.56 229 LYS B O 1
ATOM 6287 N N . ASN B 1 230 ? 13.703 -5.406 20.203 1 92.06 230 ASN B N 1
ATOM 6288 C CA . ASN B 1 230 ? 15.023 -4.922 20.578 1 92.06 230 ASN B CA 1
ATOM 6289 C C . ASN B 1 230 ? 14.984 -3.449 20.969 1 92.06 230 ASN B C 1
ATOM 6291 O O . ASN B 1 230 ? 16.031 -2.797 21.062 1 92.06 230 ASN B O 1
ATOM 6295 N N . TRP B 1 231 ? 13.75 -2.92 21.141 1 93.31 231 TRP B N 1
ATOM 6296 C CA . TRP B 1 231 ? 13.602 -1.515 21.5 1 93.31 231 TRP B CA 1
ATOM 6297 C C . TRP B 1 231 ? 12.492 -1.333 22.531 1 93.31 231 TRP B C 1
ATOM 6299 O O . TRP B 1 231 ? 11.414 -1.93 22.406 1 93.31 231 TRP B O 1
ATOM 6309 N N . ASP B 1 232 ? 12.695 -0.499 23.484 1 88.88 232 ASP B N 1
ATOM 6310 C CA . ASP B 1 232 ? 11.711 -0.317 24.547 1 88.88 232 ASP B CA 1
ATOM 6311 C C . ASP B 1 232 ? 11.461 1.165 24.812 1 88.88 232 ASP B C 1
ATOM 6313 O O . ASP B 1 232 ? 10.641 1.519 25.672 1 88.88 232 ASP B O 1
ATOM 6317 N N . LYS B 1 233 ? 12.133 2.023 24.094 1 88.62 233 LYS B N 1
ATOM 6318 C CA . LYS B 1 233 ? 11.977 3.457 24.328 1 88.62 233 LYS B CA 1
ATOM 6319 C C . LYS B 1 233 ? 11.047 4.082 23.297 1 88.62 233 LYS B C 1
ATOM 6321 O O . LYS B 1 233 ? 10.258 3.381 22.656 1 88.62 233 LYS B O 1
ATOM 6326 N N . ASP B 1 234 ? 11.055 5.391 23.281 1 85.5 234 ASP B N 1
ATOM 6327 C CA . ASP B 1 234 ? 10.18 6.117 22.375 1 85.5 234 ASP B CA 1
ATOM 6328 C C . ASP B 1 234 ? 10.555 5.855 20.906 1 85.5 234 ASP B C 1
ATOM 6330 O O . ASP B 1 234 ? 11.727 5.68 20.594 1 85.5 234 ASP B O 1
ATOM 6334 N N . SER B 1 235 ? 9.586 5.863 20.031 1 84.94 235 SER B N 1
ATOM 6335 C CA . SER B 1 235 ? 9.773 5.539 18.625 1 84.94 235 SER B CA 1
ATOM 6336 C C . SER B 1 235 ? 10.664 6.562 17.938 1 84.94 235 SER B C 1
ATOM 6338 O O . SER B 1 235 ? 11.391 6.23 17 1 84.94 235 SER B O 1
ATOM 6340 N N . GLN B 1 236 ? 10.68 7.742 18.359 1 80.25 236 GLN B N 1
ATOM 6341 C CA . GLN B 1 236 ? 11.43 8.805 17.703 1 80.25 236 GLN B CA 1
ATOM 6342 C C . GLN B 1 236 ? 12.93 8.648 17.922 1 80.25 236 GLN B C 1
ATOM 6344 O O . GLN B 1 236 ? 13.742 9.102 17.125 1 80.25 236 GLN B O 1
ATOM 6349 N N . SER B 1 237 ? 13.266 8.023 19 1 88.62 237 SER B N 1
ATOM 6350 C CA . SER B 1 237 ? 14.672 7.891 19.375 1 88.62 237 SER B CA 1
ATOM 6351 C C . SER B 1 237 ? 15.328 6.738 18.625 1 88.62 237 SER B C 1
ATOM 6353 O O . SER B 1 237 ? 16.547 6.57 18.688 1 88.62 237 SER B O 1
ATOM 6355 N N . MET B 1 238 ? 14.562 5.969 17.922 1 91.19 238 MET B N 1
ATOM 6356 C CA . MET B 1 238 ? 15.102 4.816 17.203 1 91.19 238 MET B CA 1
ATOM 6357 C C . MET B 1 238 ? 16.141 5.254 16.172 1 91.19 238 MET B C 1
ATOM 6359 O O . MET B 1 238 ? 17.188 4.625 16.031 1 91.19 238 MET B O 1
ATOM 6363 N N . GLU B 1 239 ? 15.828 6.277 15.461 1 92 239 GLU B N 1
ATOM 6364 C CA . GLU B 1 239 ? 16.703 6.766 14.398 1 92 239 GLU B CA 1
ATOM 6365 C C . GLU B 1 239 ? 18.078 7.148 14.945 1 92 239 GLU B C 1
ATOM 6367 O O . GLU B 1 239 ? 19.094 6.695 14.43 1 92 239 GLU B O 1
ATOM 6372 N N . SER B 1 240 ? 18.062 7.934 16.047 1 93.12 240 SER B N 1
ATOM 6373 C CA . SER B 1 240 ? 19.312 8.406 16.625 1 93.12 240 SER B CA 1
ATOM 6374 C C . SER B 1 240 ? 20.125 7.25 17.203 1 93.12 240 SER B C 1
ATOM 6376 O O . SER B 1 240 ? 21.344 7.23 17.094 1 93.12 240 SER B O 1
ATOM 6378 N N . ASP B 1 241 ? 19.453 6.328 17.766 1 94.75 241 ASP B N 1
ATOM 6379 C CA . ASP B 1 241 ? 20.141 5.188 18.375 1 94.75 241 ASP B CA 1
ATOM 6380 C C . ASP B 1 241 ? 20.828 4.344 17.312 1 94.75 241 ASP B C 1
ATOM 6382 O O . ASP B 1 241 ? 21.969 3.908 17.5 1 94.75 241 ASP B O 1
ATOM 6386 N N . ILE B 1 242 ? 20.172 4.09 16.203 1 96 242 ILE B N 1
ATOM 6387 C CA . ILE B 1 242 ? 20.703 3.256 15.133 1 96 242 ILE B CA 1
ATOM 6388 C C . ILE B 1 242 ? 21.891 3.947 14.492 1 96 242 ILE B C 1
ATOM 6390 O O . ILE B 1 242 ? 22.922 3.311 14.219 1 96 242 ILE B O 1
ATOM 6394 N N . ILE B 1 243 ? 21.75 5.195 14.211 1 95.81 243 ILE B N 1
ATOM 6395 C CA . ILE B 1 243 ? 22.828 5.949 13.578 1 95.81 243 ILE B CA 1
ATOM 6396 C C . ILE B 1 243 ? 24.047 5.977 14.484 1 95.81 243 ILE B C 1
ATOM 6398 O O . ILE B 1 243 ? 25.172 5.801 14.031 1 95.81 243 ILE B O 1
ATOM 6402 N N . LEU B 1 244 ? 23.781 6.199 15.82 1 96.31 244 LEU B N 1
ATOM 6403 C CA . LEU B 1 244 ? 24.891 6.18 16.781 1 96.31 244 LEU B CA 1
ATOM 6404 C C . LEU B 1 244 ? 25.609 4.84 16.75 1 96.31 244 LEU B C 1
ATOM 6406 O O . LEU B 1 244 ? 26.844 4.797 16.766 1 96.31 244 LEU B O 1
ATOM 6410 N N . GLU B 1 245 ? 24.859 3.799 16.703 1 96.44 245 GLU B N 1
ATOM 6411 C CA . GLU B 1 245 ? 25.438 2.461 16.625 1 96.44 245 GLU B CA 1
ATOM 6412 C C . GLU B 1 245 ? 26.312 2.312 15.383 1 96.44 245 GLU B C 1
ATOM 6414 O O . GLU B 1 245 ? 27.406 1.751 15.461 1 96.44 245 GLU B O 1
ATOM 6419 N N . GLY B 1 246 ? 25.859 2.83 14.258 1 96.69 246 GLY B N 1
ATOM 6420 C CA . GLY B 1 246 ? 26.641 2.781 13.023 1 96.69 246 GLY B CA 1
ATOM 6421 C C . GLY B 1 246 ? 27.938 3.557 13.109 1 96.69 246 GLY B C 1
ATOM 6422 O O . GLY B 1 246 ? 28.969 3.104 12.609 1 96.69 246 GLY B O 1
ATOM 6423 N N . PHE B 1 247 ? 27.922 4.684 13.75 1 97 247 PHE B N 1
ATOM 6424 C CA . PHE B 1 247 ? 29.109 5.512 13.906 1 97 247 PHE B CA 1
ATOM 6425 C C . PHE B 1 247 ? 30.125 4.844 14.828 1 97 247 PHE B C 1
ATOM 6427 O O . PHE B 1 247 ? 31.328 4.879 14.562 1 97 247 PHE B O 1
ATOM 6434 N N . LYS B 1 248 ? 29.594 4.203 15.867 1 96.44 248 LYS B N 1
ATOM 6435 C CA . LYS B 1 248 ? 30.469 3.527 16.812 1 96.44 248 LYS B CA 1
ATOM 6436 C C . LYS B 1 248 ? 31.172 2.342 16.156 1 96.44 248 LYS B C 1
ATOM 6438 O O . LYS B 1 248 ? 32.312 2.033 16.5 1 96.44 248 LYS B O 1
ATOM 6443 N N . GLN B 1 249 ? 30.531 1.733 15.227 1 95.38 249 GLN B N 1
ATOM 6444 C CA . GLN B 1 249 ? 31.047 0.518 14.609 1 95.38 249 GLN B CA 1
ATOM 6445 C C . GLN B 1 249 ? 31.844 0.837 13.352 1 95.38 249 GLN B C 1
ATOM 6447 O O . GLN B 1 249 ? 32.469 -0.048 12.766 1 95.38 249 GLN B O 1
ATOM 6452 N N . ALA B 1 250 ? 31.875 2.027 12.938 1 96.06 250 ALA B N 1
ATOM 6453 C CA . ALA B 1 250 ? 32.469 2.416 11.656 1 96.06 250 ALA B CA 1
ATOM 6454 C C . ALA B 1 250 ? 33.938 2.066 11.594 1 96.06 250 ALA B C 1
ATOM 6456 O O . ALA B 1 250 ? 34.406 1.484 10.609 1 96.06 250 ALA B O 1
ATOM 6457 N N . GLU B 1 251 ? 34.688 2.342 12.688 1 94 251 GLU B N 1
ATOM 6458 C CA . GLU B 1 251 ? 36.125 2.107 12.703 1 94 251 GLU B CA 1
ATOM 6459 C C . GLU B 1 251 ? 36.438 0.615 12.758 1 94 251 GLU B C 1
ATOM 6461 O O . GLU B 1 251 ? 37.375 0.149 12.094 1 94 251 GLU B O 1
ATOM 6466 N N . GLU B 1 252 ? 35.688 -0.102 13.484 1 93.31 252 GLU B N 1
ATOM 6467 C CA . GLU B 1 252 ? 35.906 -1.536 13.641 1 93.31 252 GLU B CA 1
ATOM 6468 C C . GLU B 1 252 ? 35.5 -2.297 12.375 1 93.31 252 GLU B C 1
ATOM 6470 O O . GLU B 1 252 ? 36.25 -3.182 11.922 1 93.31 252 GLU B O 1
ATOM 6475 N N . LYS B 1 253 ? 34.438 -1.964 11.805 1 94.31 253 LYS B N 1
ATOM 6476 C CA . LYS B 1 253 ? 33.875 -2.727 10.695 1 94.31 253 LYS B CA 1
ATOM 6477 C C . LYS B 1 253 ? 34.531 -2.324 9.375 1 94.31 253 LYS B C 1
ATOM 6479 O O . LYS B 1 253 ? 34.812 -3.18 8.531 1 94.31 253 LYS B O 1
ATOM 6484 N N . HIS B 1 254 ? 34.75 -1.004 9.188 1 95.88 254 HIS B N 1
ATOM 6485 C CA . HIS B 1 254 ? 35.156 -0.519 7.871 1 95.88 254 HIS B CA 1
ATOM 6486 C C . HIS B 1 254 ? 36.562 0.071 7.922 1 95.88 254 HIS B C 1
ATOM 6488 O O . HIS B 1 254 ? 37.156 0.341 6.879 1 95.88 254 HIS B O 1
ATOM 6494 N N . GLY B 1 255 ? 37.094 0.353 9.055 1 94 255 GLY B N 1
ATOM 6495 C CA . GLY B 1 255 ? 38.375 0.985 9.172 1 94 255 GLY B CA 1
ATOM 6496 C C . GLY B 1 255 ? 38.375 2.445 8.766 1 94 255 GLY B C 1
ATOM 6497 O O . GLY B 1 255 ? 39.344 2.936 8.188 1 94 255 GLY B O 1
ATOM 6498 N N . LEU B 1 256 ? 37.312 3.082 8.883 1 95.56 256 LEU B N 1
ATOM 6499 C CA . LEU B 1 256 ? 37.188 4.488 8.523 1 95.56 256 LEU B CA 1
ATOM 6500 C C . LEU B 1 256 ? 36.312 5.234 9.531 1 95.56 256 LEU B C 1
ATOM 6502 O O . LEU B 1 256 ? 35.688 4.613 10.398 1 95.56 256 LEU B O 1
ATOM 6506 N N . ARG B 1 257 ? 36.344 6.59 9.461 1 96.5 257 ARG B N 1
ATOM 6507 C CA . ARG B 1 257 ? 35.531 7.434 10.344 1 96.5 257 ARG B CA 1
ATOM 6508 C C . ARG B 1 257 ? 34.562 8.289 9.539 1 96.5 257 ARG B C 1
ATOM 6510 O O . ARG B 1 257 ? 34.906 8.797 8.469 1 96.5 257 ARG B O 1
ATOM 6517 N N . TYR B 1 258 ? 33.375 8.375 10.055 1 97.12 258 TYR B N 1
ATOM 6518 C CA . TYR B 1 258 ? 32.375 9.273 9.461 1 97.12 258 TYR B CA 1
ATOM 6519 C C . TYR B 1 258 ? 32.531 10.688 10.008 1 97.12 258 TYR B C 1
ATOM 6521 O O . TYR B 1 258 ? 31.969 11.031 11.039 1 97.12 258 TYR B O 1
ATOM 6529 N N . MET B 1 259 ? 33.188 11.523 9.289 1 95.31 259 MET B N 1
ATOM 6530 C CA . MET B 1 259 ? 33.5 12.836 9.836 1 95.31 259 MET B CA 1
ATOM 6531 C C . MET B 1 259 ? 32.5 13.891 9.375 1 95.31 259 MET B C 1
ATOM 6533 O O . MET B 1 259 ? 32.375 14.938 10.008 1 95.31 259 MET B O 1
ATOM 6537 N N . ARG B 1 260 ? 31.875 13.633 8.305 1 93.81 260 ARG B N 1
ATOM 6538 C CA . ARG B 1 260 ? 30.844 14.523 7.793 1 93.81 260 ARG B CA 1
ATOM 6539 C C . ARG B 1 260 ? 29.531 13.797 7.617 1 93.81 260 ARG B C 1
ATOM 6541 O O . ARG B 1 260 ? 29.484 12.695 7.059 1 93.81 260 ARG B O 1
ATOM 6548 N N . VAL B 1 261 ? 28.484 14.438 8.117 1 94.94 261 VAL B N 1
ATOM 6549 C CA . VAL B 1 261 ? 27.172 13.789 8.078 1 94.94 261 VAL B CA 1
ATOM 6550 C C . VAL B 1 261 ? 26.156 14.703 7.398 1 94.94 261 VAL B C 1
ATOM 6552 O O . VAL B 1 261 ? 26.078 15.891 7.715 1 94.94 261 VAL B O 1
ATOM 6555 N N . VAL B 1 262 ? 25.516 14.156 6.43 1 93.94 262 VAL B N 1
ATOM 6556 C CA . VAL B 1 262 ? 24.422 14.844 5.762 1 93.94 262 VAL B CA 1
ATOM 6557 C C . VAL B 1 262 ? 23.078 14.289 6.25 1 93.94 262 VAL B C 1
ATOM 6559 O O . VAL B 1 262 ? 22.828 13.086 6.152 1 93.94 262 VAL B O 1
ATOM 6562 N N . GLY B 1 263 ? 22.25 15.016 6.84 1 89.06 263 GLY B N 1
ATOM 6563 C CA . GLY B 1 263 ? 20.953 14.578 7.324 1 89.06 263 GLY B CA 1
ATOM 6564 C C . GLY B 1 263 ? 19.906 15.672 7.258 1 89.06 263 GLY B C 1
ATOM 6565 O O . GLY B 1 263 ? 20.156 16.766 6.754 1 89.06 263 GLY B O 1
ATOM 6566 N N . ASP B 1 264 ? 18.781 15.172 7.777 1 80.38 264 ASP B N 1
ATOM 6567 C CA . ASP B 1 264 ? 17.703 16.172 7.84 1 80.38 264 ASP B CA 1
ATOM 6568 C C . ASP B 1 264 ? 17.906 17.109 9.023 1 80.38 264 ASP B C 1
ATOM 6570 O O . ASP B 1 264 ? 18.797 16.906 9.844 1 80.38 264 ASP B O 1
ATOM 6574 N N . GLY B 1 265 ? 17.531 18.297 9.07 1 67.5 265 GLY B N 1
ATOM 6575 C CA . GLY B 1 265 ? 17.734 19.391 9.992 1 67.5 265 GLY B CA 1
ATOM 6576 C C . GLY B 1 265 ? 17.453 19.031 11.438 1 67.5 265 GLY B C 1
ATOM 6577 O O . GLY B 1 265 ? 17.5 19.875 12.328 1 67.5 265 GLY B O 1
ATOM 6578 N N . ASP B 1 266 ? 17.281 17.594 11.594 1 70 266 ASP B N 1
ATOM 6579 C CA . ASP B 1 266 ? 17 17.219 12.969 1 70 266 ASP B CA 1
ATOM 6580 C C . ASP B 1 266 ? 18.25 17.312 13.836 1 70 266 ASP B C 1
ATOM 6582 O O . ASP B 1 266 ? 19.297 16.797 13.477 1 70 266 ASP B O 1
ATOM 6586 N N . SER B 1 267 ? 18.141 18 14.883 1 74.62 267 SER B N 1
ATOM 6587 C CA . SER B 1 267 ? 19.266 18.297 15.766 1 74.62 267 SER B CA 1
ATOM 6588 C C . SER B 1 267 ? 19.531 17.141 16.719 1 74.62 267 SER B C 1
ATOM 6590 O O . SER B 1 267 ? 20.641 17 17.234 1 74.62 267 SER B O 1
ATOM 6592 N N . SER B 1 268 ? 18.578 16.312 16.859 1 82.81 268 SER B N 1
ATOM 6593 C CA . SER B 1 268 ? 18.734 15.258 17.859 1 82.81 268 SER B CA 1
ATOM 6594 C C . SER B 1 268 ? 19.766 14.227 17.422 1 82.81 268 SER B C 1
ATOM 6596 O O . SER B 1 268 ? 20.594 13.789 18.219 1 82.81 268 SER B O 1
ATOM 6598 N N . VAL B 1 269 ? 19.828 13.898 16.156 1 88.12 269 VAL B N 1
ATOM 6599 C CA . VAL B 1 269 ? 20.75 12.898 15.633 1 88.12 269 VAL B CA 1
ATOM 6600 C C . VAL B 1 269 ? 22.188 13.406 15.758 1 88.12 269 VAL B C 1
ATOM 6602 O O . VAL B 1 269 ? 23.078 12.688 16.234 1 88.12 269 VAL B O 1
ATOM 6605 N N . PHE B 1 270 ? 22.422 14.633 15.453 1 89.62 270 PHE B N 1
ATOM 6606 C CA . PHE B 1 270 ? 23.75 15.219 15.477 1 89.62 270 PHE B CA 1
ATOM 6607 C C . PHE B 1 270 ? 24.266 15.336 16.906 1 89.62 270 PHE B C 1
ATOM 6609 O O . PHE B 1 270 ? 25.438 15.031 17.172 1 89.62 270 PHE B O 1
ATOM 6616 N N . ALA B 1 271 ? 23.359 15.711 17.781 1 91 271 ALA B N 1
ATOM 6617 C CA . ALA B 1 271 ? 23.719 15.828 19.188 1 91 271 ALA B CA 1
ATOM 6618 C C . ALA B 1 271 ? 24.094 14.469 19.781 1 91 271 ALA B C 1
ATOM 6620 O O . ALA B 1 271 ? 25.062 14.359 20.531 1 91 271 ALA B O 1
ATOM 6621 N N . THR B 1 272 ? 23.375 13.5 19.391 1 92.38 272 THR B N 1
ATOM 6622 C CA . THR B 1 272 ? 23.625 12.141 19.875 1 92.38 272 THR B CA 1
ATOM 6623 C C . THR B 1 272 ? 24.953 11.609 19.359 1 92.38 272 THR B C 1
ATOM 6625 O O . THR B 1 272 ? 25.672 10.906 20.094 1 92.38 272 THR B O 1
ATOM 6628 N N . ILE B 1 273 ? 25.328 11.906 18.172 1 93.31 273 ILE B N 1
ATOM 6629 C CA . ILE B 1 273 ? 26.578 11.469 17.594 1 93.31 273 ILE B CA 1
ATOM 6630 C C . ILE B 1 273 ? 27.75 12.133 18.312 1 93.31 273 ILE B C 1
ATOM 6632 O O . ILE B 1 273 ? 28.719 11.461 18.688 1 93.31 273 ILE B O 1
ATOM 6636 N N . ARG B 1 274 ? 27.641 13.414 18.531 1 93.12 274 ARG B N 1
ATOM 6637 C CA . ARG B 1 274 ? 28.719 14.18 19.141 1 93.12 274 ARG B CA 1
ATOM 6638 C C . ARG B 1 274 ? 28.984 13.719 20.578 1 93.12 274 ARG B C 1
ATOM 6640 O O . ARG B 1 274 ? 30.141 13.633 21 1 93.12 274 ARG B O 1
ATOM 6647 N N . GLU B 1 275 ? 27.938 13.336 21.234 1 93.12 275 GLU B N 1
ATOM 6648 C CA . GLU B 1 275 ? 28.062 12.938 22.641 1 93.12 275 GLU B CA 1
ATOM 6649 C C . GLU B 1 275 ? 28.359 11.445 22.766 1 93.12 275 GLU B C 1
ATOM 6651 O O . GLU B 1 275 ? 29.016 11.016 23.703 1 93.12 275 GLU B O 1
ATOM 6656 N N . GLY B 1 276 ? 27.922 10.695 21.906 1 93.5 276 GLY B N 1
ATOM 6657 C CA . GLY B 1 276 ? 27.938 9.25 22.062 1 93.5 276 GLY B CA 1
ATOM 6658 C C . GLY B 1 276 ? 29.172 8.602 21.484 1 93.5 276 GLY B C 1
ATOM 6659 O O . GLY B 1 276 ? 29.594 7.543 21.969 1 93.5 276 GLY B O 1
ATOM 6660 N N . VAL B 1 277 ? 29.75 9.141 20.406 1 94.19 277 VAL B N 1
ATOM 6661 C CA . VAL B 1 277 ? 30.906 8.531 19.781 1 94.19 277 VAL B CA 1
ATOM 6662 C C . VAL B 1 277 ? 32.188 8.906 20.547 1 94.19 277 VAL B C 1
ATOM 6664 O O . VAL B 1 277 ? 32.5 10.086 20.672 1 94.19 277 VAL B O 1
ATOM 6667 N N . PRO B 1 278 ? 32.875 7.957 21.016 1 90.12 278 PRO B N 1
ATOM 6668 C CA . PRO B 1 278 ? 34.094 8.266 21.797 1 90.12 278 PRO B CA 1
ATOM 6669 C C . PRO B 1 278 ? 35.25 8.711 20.906 1 90.12 278 PRO B C 1
ATOM 6671 O O . PRO B 1 278 ? 35.5 8.117 19.859 1 90.12 278 PRO B O 1
ATOM 6674 N N . GLY B 1 279 ? 35.906 9.797 21.391 1 88.12 279 GLY B N 1
ATOM 6675 C CA . GLY B 1 279 ? 37.125 10.188 20.75 1 88.12 279 GLY B CA 1
ATOM 6676 C C . GLY B 1 279 ? 36.938 11.266 19.688 1 88.12 279 GLY B C 1
ATOM 6677 O O . GLY B 1 279 ? 37.281 12.43 19.922 1 88.12 279 GLY B O 1
ATOM 6678 N N . TRP B 1 280 ? 36.281 10.867 18.578 1 91.06 280 TRP B N 1
ATOM 6679 C CA . TRP B 1 280 ? 36.25 11.781 17.438 1 91.06 280 TRP B CA 1
ATOM 6680 C C . TRP B 1 280 ? 34.812 12.297 17.188 1 91.06 280 TRP B C 1
ATOM 6682 O O . TRP B 1 280 ? 34.594 13.078 16.266 1 91.06 280 TRP B O 1
ATOM 6692 N N . GLY B 1 281 ? 33.844 11.961 18.062 1 92.25 281 GLY B N 1
ATOM 6693 C CA . GLY B 1 281 ? 32.469 12.352 17.906 1 92.25 281 GLY B CA 1
ATOM 6694 C C . GLY B 1 281 ? 32.281 13.852 17.906 1 92.25 281 GLY B C 1
ATOM 6695 O O . GLY B 1 281 ? 31.453 14.383 17.156 1 92.25 281 GLY B O 1
ATOM 6696 N N . ARG B 1 282 ? 33 14.602 18.688 1 92.19 282 ARG B N 1
ATOM 6697 C CA . ARG B 1 282 ? 32.844 16.047 18.828 1 92.19 282 ARG B CA 1
ATOM 6698 C C . ARG B 1 282 ? 33.344 16.781 17.594 1 92.19 282 ARG B C 1
ATOM 6700 O O . ARG B 1 282 ? 32.969 17.922 17.344 1 92.19 282 ARG B O 1
ATOM 6707 N N . GLN B 1 283 ? 34.094 16.109 16.828 1 93.19 283 GLN B N 1
ATOM 6708 C CA . GLN B 1 283 ? 34.719 16.734 15.656 1 93.19 283 GLN B CA 1
ATOM 6709 C C . GLN B 1 283 ? 33.875 16.469 14.398 1 93.19 283 GLN B C 1
ATOM 6711 O O . GLN B 1 283 ? 34.219 16.969 13.32 1 93.19 283 GLN B O 1
ATOM 6716 N N . VAL B 1 284 ? 32.875 15.688 14.562 1 94.06 284 VAL B N 1
ATOM 6717 C CA . VAL B 1 284 ? 32 15.406 13.422 1 94.06 284 VAL B CA 1
ATOM 6718 C C . VAL B 1 284 ? 31.266 16.672 13.008 1 94.06 284 VAL B C 1
ATOM 6720 O O . VAL B 1 284 ? 30.781 17.422 13.859 1 94.06 284 VAL B O 1
ATOM 6723 N N . THR B 1 285 ? 31.25 16.984 11.719 1 91.5 285 THR B N 1
ATOM 6724 C CA . THR B 1 285 ? 30.562 18.172 11.203 1 91.5 285 THR B CA 1
ATOM 6725 C C . THR B 1 285 ? 29.281 17.781 10.484 1 91.5 285 THR B C 1
ATOM 6727 O O . THR B 1 285 ? 29.188 16.688 9.914 1 91.5 285 THR B O 1
ATOM 6730 N N . LYS B 1 286 ? 28.359 18.656 10.539 1 91.38 286 LYS B N 1
ATOM 6731 C CA . LYS B 1 286 ? 27.047 18.422 9.914 1 91.38 286 LYS B CA 1
ATOM 6732 C C . LYS B 1 286 ? 26.891 19.266 8.656 1 91.38 286 LYS B C 1
ATOM 6734 O O . LYS B 1 286 ? 27.234 20.453 8.641 1 91.38 286 LYS B O 1
ATOM 6739 N N . GLU B 1 287 ? 26.5 18.625 7.574 1 90.94 287 GLU B N 1
ATOM 6740 C CA . GLU B 1 287 ? 26.062 19.312 6.359 1 90.94 287 GLU B CA 1
ATOM 6741 C C . GLU B 1 287 ? 24.547 19.312 6.238 1 90.94 287 GLU B C 1
ATOM 6743 O O . GLU B 1 287 ? 23.906 18.281 6.445 1 90.94 287 GLU B O 1
ATOM 6748 N N . GLU B 1 288 ? 24.078 20.453 5.996 1 90.44 288 GLU B N 1
ATOM 6749 C CA . GLU B 1 288 ? 22.625 20.562 5.895 1 90.44 288 GLU B CA 1
ATOM 6750 C C . GLU B 1 288 ? 22.141 20.172 4.5 1 90.44 288 GLU B C 1
ATOM 6752 O O . GLU B 1 288 ? 22.812 20.453 3.502 1 90.44 288 GLU B O 1
ATOM 6757 N N . CYS B 1 289 ? 21.047 19.516 4.512 1 91 289 CYS B N 1
ATOM 6758 C CA . CYS B 1 289 ? 20.406 19.172 3.24 1 91 289 CYS B CA 1
ATOM 6759 C C . CYS B 1 289 ? 19.766 20.391 2.592 1 91 289 CYS B C 1
ATOM 6761 O O . CYS B 1 289 ? 18.875 21 3.164 1 91 289 CYS B O 1
ATOM 6763 N N . ALA B 1 290 ? 20.188 20.703 1.4 1 89.69 290 ALA B N 1
ATOM 6764 C CA . ALA B 1 290 ? 19.703 21.891 0.695 1 89.69 290 ALA B CA 1
ATOM 6765 C C . ALA B 1 290 ? 18.203 21.781 0.434 1 89.69 290 ALA B C 1
ATOM 6767 O O . ALA B 1 290 ? 17.469 22.781 0.545 1 89.69 290 ALA B O 1
ATOM 6768 N N . ASN B 1 291 ? 17.703 20.594 0.125 1 87.44 291 ASN B N 1
ATOM 6769 C CA . ASN B 1 291 ? 16.281 20.406 -0.167 1 87.44 291 ASN B CA 1
ATOM 6770 C C . ASN B 1 291 ? 15.43 20.578 1.082 1 87.44 291 ASN B C 1
ATOM 6772 O O . ASN B 1 291 ? 14.344 21.172 1.021 1 87.44 291 ASN B O 1
ATOM 6776 N N . HIS B 1 292 ? 15.891 20.062 2.117 1 87.69 292 HIS B N 1
ATOM 6777 C CA . HIS B 1 292 ? 15.125 20.156 3.355 1 87.69 292 HIS B CA 1
ATOM 6778 C C . HIS B 1 292 ? 15.055 21.594 3.861 1 87.69 292 HIS B C 1
ATOM 6780 O O . HIS B 1 292 ? 14.039 22.016 4.426 1 87.69 292 HIS B O 1
ATOM 6786 N N . ILE B 1 293 ? 16.078 22.297 3.725 1 89.31 293 ILE B N 1
ATOM 6787 C CA . ILE B 1 293 ? 16.094 23.688 4.152 1 89.31 293 ILE B CA 1
ATOM 6788 C C . ILE B 1 293 ? 15.102 24.5 3.328 1 89.31 293 ILE B C 1
ATOM 6790 O O . ILE B 1 293 ? 14.398 25.359 3.859 1 89.31 293 ILE B O 1
ATOM 6794 N N . CYS B 1 294 ? 15.078 24.188 2.027 1 90 294 CYS B N 1
ATOM 6795 C CA . CYS B 1 294 ? 14.133 24.875 1.145 1 90 294 CYS B CA 1
ATOM 6796 C C . CYS B 1 294 ? 12.695 24.516 1.505 1 90 294 CYS B C 1
ATOM 6798 O O . CYS B 1 294 ? 11.82 25.391 1.485 1 90 294 CYS B O 1
ATOM 6800 N N . LYS B 1 295 ? 12.547 23.328 1.845 1 87.19 295 LYS B N 1
ATOM 6801 C CA . LYS B 1 295 ? 11.219 22.891 2.25 1 87.19 295 LYS B CA 1
ATOM 6802 C C . LYS B 1 295 ? 10.773 23.578 3.533 1 87.19 295 LYS B C 1
ATOM 6804 O O . LYS B 1 295 ? 9.617 24 3.656 1 87.19 295 LYS B O 1
ATOM 6809 N N . CYS B 1 296 ? 11.68 23.656 4.492 1 87.56 296 CYS B N 1
ATOM 6810 C CA . CYS B 1 296 ? 11.383 24.328 5.754 1 87.56 296 CYS B CA 1
ATOM 6811 C C . CYS B 1 296 ? 11.094 25.812 5.527 1 87.56 296 CYS B C 1
ATOM 6813 O O . CYS B 1 296 ? 10.195 26.375 6.156 1 87.56 296 CYS B O 1
ATOM 6815 N N . TYR B 1 297 ? 11.914 26.391 4.688 1 90.5 297 TYR B N 1
ATOM 6816 C CA . TYR B 1 297 ? 11.703 27.797 4.348 1 90.5 297 TYR B CA 1
ATOM 6817 C C . TYR B 1 297 ? 10.32 28.016 3.75 1 90.5 297 TYR B C 1
ATOM 6819 O O . TYR B 1 297 ? 9.594 28.922 4.152 1 90.5 297 TYR B O 1
ATOM 6827 N N . ARG B 1 298 ? 9.875 27.094 2.834 1 88.81 298 ARG B N 1
ATOM 6828 C CA . ARG B 1 298 ? 8.555 27.172 2.215 1 88.81 298 ARG B CA 1
ATOM 6829 C C . ARG B 1 298 ? 7.453 27.016 3.254 1 88.81 298 ARG B C 1
ATOM 6831 O O . ARG B 1 298 ? 6.477 27.766 3.25 1 88.81 298 ARG B O 1
ATOM 6838 N N . SER B 1 299 ? 7.629 26.094 4.07 1 87.06 299 SER B N 1
ATOM 6839 C CA . SER B 1 299 ? 6.645 25.828 5.113 1 87.06 299 SER B CA 1
ATOM 6840 C C . SER B 1 299 ? 6.484 27.031 6.043 1 87.06 299 SER B C 1
ATOM 6842 O O . SER B 1 299 ? 5.375 27.344 6.473 1 87.06 299 SER B O 1
ATOM 6844 N N . ASN B 1 300 ? 7.555 27.656 6.398 1 89.75 300 ASN B N 1
ATOM 6845 C CA . ASN B 1 300 ? 7.516 28.812 7.27 1 89.75 300 ASN B CA 1
ATOM 6846 C C . ASN B 1 300 ? 6.82 30 6.598 1 89.75 300 ASN B C 1
ATOM 6848 O O . ASN B 1 300 ? 6.094 30.75 7.25 1 89.75 300 ASN B O 1
ATOM 6852 N N . LEU B 1 301 ? 7.07 30.141 5.293 1 89.94 301 LEU B N 1
ATOM 6853 C CA . LEU B 1 301 ? 6.406 31.203 4.539 1 89.94 301 LEU B CA 1
ATOM 6854 C C . LEU B 1 301 ? 4.898 30.969 4.496 1 89.94 301 LEU B C 1
ATOM 6856 O O . LEU B 1 301 ? 4.117 31.906 4.656 1 89.94 301 LEU B O 1
ATOM 6860 N N . GLU B 1 302 ? 4.543 29.703 4.309 1 85.88 302 GLU B N 1
ATOM 6861 C CA . GLU B 1 302 ? 3.123 29.375 4.281 1 85.88 302 GLU B CA 1
ATOM 6862 C C . GLU B 1 302 ? 2.471 29.625 5.637 1 85.88 302 GLU B C 1
ATOM 6864 O O . GLU B 1 302 ? 1.345 30.125 5.711 1 85.88 302 GLU B O 1
ATOM 6869 N N . LYS B 1 303 ? 3.113 29.25 6.66 1 84.56 303 LYS B N 1
ATOM 6870 C CA . LYS B 1 303 ? 2.609 29.469 8.008 1 84.56 303 LYS B CA 1
ATOM 6871 C C . LYS B 1 303 ? 2.424 30.953 8.297 1 84.56 303 LYS B C 1
ATOM 6873 O O . LYS B 1 303 ? 1.447 31.359 8.93 1 84.56 303 LYS B O 1
ATOM 6878 N N . MET B 1 304 ? 3.422 31.703 7.855 1 87.12 304 MET B N 1
ATOM 6879 C CA . MET B 1 304 ? 3.373 33.156 8.055 1 87.12 304 MET B CA 1
ATOM 6880 C C . MET B 1 304 ? 2.133 33.75 7.398 1 87.12 304 MET B C 1
ATOM 6882 O O . MET B 1 304 ? 1.496 34.656 7.961 1 87.12 304 MET B O 1
ATOM 6886 N N . VAL B 1 305 ? 1.769 33.25 6.277 1 85.12 305 VAL B N 1
ATOM 6887 C CA . VAL B 1 305 ? 0.629 33.781 5.527 1 85.12 305 VAL B CA 1
ATOM 6888 C C . VAL B 1 305 ? -0.672 33.281 6.164 1 85.12 305 VAL B C 1
ATOM 6890 O O . VAL B 1 305 ? -1.665 34.031 6.191 1 85.12 305 VAL B O 1
ATOM 6893 N N . THR B 1 306 ? -0.61 32.062 6.602 1 78.94 306 THR B N 1
ATOM 6894 C CA . THR B 1 306 ? -1.805 31.516 7.23 1 78.94 306 THR B CA 1
ATOM 6895 C C . THR B 1 306 ? -2.094 32.219 8.555 1 78.94 306 THR B C 1
ATOM 6897 O O . THR B 1 306 ? -3.256 32.438 8.906 1 78.94 306 THR B O 1
ATOM 6900 N N . GLU B 1 307 ? -1.094 32.5 9.273 1 78.31 307 GLU B N 1
ATOM 6901 C CA . GLU B 1 307 ? -1.238 33.156 10.57 1 78.31 307 GLU B CA 1
ATOM 6902 C C . GLU B 1 307 ? -1.625 34.625 10.406 1 78.31 307 GLU B C 1
ATOM 6904 O O . GLU B 1 307 ? -2.311 35.188 11.258 1 78.31 307 GLU B O 1
ATOM 6909 N N . ASN B 1 308 ? -1.034 35.281 9.375 1 81 308 ASN B N 1
ATOM 6910 C CA . ASN B 1 308 ? -1.332 36.688 9.102 1 81 308 ASN B CA 1
ATOM 6911 C C . ASN B 1 308 ? -1.958 36.875 7.719 1 81 308 ASN B C 1
ATOM 6913 O O . ASN B 1 308 ? -1.249 37.062 6.73 1 81 308 ASN B O 1
ATOM 6917 N N . PRO B 1 309 ? -3.256 36.938 7.73 1 77.44 309 PRO B N 1
ATOM 6918 C CA . PRO B 1 309 ? -3.932 37 6.434 1 77.44 309 PRO B CA 1
ATOM 6919 C C . PRO B 1 309 ? -3.602 38.281 5.668 1 77.44 309 PRO B C 1
ATOM 6921 O O . PRO B 1 309 ? -3.777 38.344 4.449 1 77.44 309 PRO B O 1
ATOM 6924 N N . LEU B 1 310 ? -3.057 39.312 6.344 1 77.5 310 LEU B N 1
ATOM 6925 C CA . LEU B 1 310 ? -2.705 40.562 5.691 1 77.5 310 LEU B CA 1
ATOM 6926 C C . LEU B 1 310 ? -1.514 40.375 4.758 1 77.5 310 LEU B C 1
ATOM 6928 O O . LEU B 1 310 ? -1.266 41.219 3.887 1 77.5 310 LEU B O 1
ATOM 6932 N N . TYR B 1 311 ? -0.872 39.312 5.043 1 84.25 311 TYR B N 1
ATOM 6933 C CA . TYR B 1 311 ? 0.308 39.031 4.227 1 84.25 311 TYR B CA 1
ATOM 6934 C C . TYR B 1 311 ? -0.086 38.469 2.877 1 84.25 311 TYR B C 1
ATOM 6936 O O . TYR B 1 311 ? 0.728 38.406 1.951 1 84.25 311 TYR B O 1
ATOM 6944 N N . LYS B 1 312 ? -1.474 38.188 2.98 1 75.06 312 LYS B N 1
ATOM 6945 C CA . LYS B 1 312 ? -1.999 37.625 1.737 1 75.06 312 LYS B CA 1
ATOM 6946 C C . LYS B 1 312 ? -2.352 38.75 0.746 1 75.06 312 LYS B C 1
ATOM 6948 O O . LYS B 1 312 ? -2.705 39.844 1.146 1 75.06 312 LYS B O 1
ATOM 6953 N N . GLY B 1 313 ? -1.761 38.812 -0.616 1 69.06 313 GLY B N 1
ATOM 6954 C CA . GLY B 1 313 ? -2.098 39.812 -1.609 1 69.06 313 GLY B CA 1
ATOM 6955 C C . GLY B 1 313 ? -1.147 39.844 -2.791 1 69.06 313 GLY B C 1
ATOM 6956 O O . GLY B 1 313 ? -0.037 39.312 -2.709 1 69.06 313 GLY B O 1
ATOM 6957 N N . ARG B 1 314 ? -1.619 40.375 -3.762 1 64.19 314 ARG B N 1
ATOM 6958 C CA . ARG B 1 314 ? -0.931 40.375 -5.047 1 64.19 314 ARG B CA 1
ATOM 6959 C C . ARG B 1 314 ? 0.449 41 -4.93 1 64.19 314 ARG B C 1
ATOM 6961 O O . ARG B 1 314 ? 1.398 40.562 -5.582 1 64.19 314 ARG B O 1
ATOM 6968 N N . HIS B 1 315 ? 0.538 41.906 -4.031 1 70.69 315 HIS B N 1
ATOM 6969 C CA . HIS B 1 315 ? 1.823 42.594 -3.988 1 70.69 315 HIS B CA 1
ATOM 6970 C C . HIS B 1 315 ? 2.623 42.188 -2.754 1 70.69 315 HIS B C 1
ATOM 6972 O O . HIS B 1 315 ? 3.689 42.75 -2.492 1 70.69 315 HIS B O 1
ATOM 6978 N N . HIS B 1 316 ? 2.174 41.125 -2.115 1 82.31 316 HIS B N 1
ATOM 6979 C CA . HIS B 1 316 ? 2.859 40.656 -0.905 1 82.31 316 HIS B CA 1
ATOM 6980 C C . HIS B 1 316 ? 3.355 39.25 -1.043 1 82.31 316 HIS B C 1
ATOM 6982 O O . HIS B 1 316 ? 4.121 38.938 -1.959 1 82.31 316 HIS B O 1
ATOM 6988 N N . LEU B 1 317 ? 2.982 38.406 -0.171 1 86 317 LEU B N 1
ATOM 6989 C CA . LEU B 1 317 ? 3.465 37.031 -0.172 1 86 317 LEU B CA 1
ATOM 6990 C C . LEU B 1 317 ? 2.459 36.094 -0.845 1 86 317 LEU B C 1
ATOM 6992 O O . LEU B 1 317 ? 1.968 35.156 -0.224 1 86 317 LEU B O 1
ATOM 6996 N N . SER B 1 318 ? 2.305 36.438 -2.143 1 82.62 318 SER B N 1
ATOM 6997 C CA . SER B 1 318 ? 1.475 35.531 -2.938 1 82.62 318 SER B CA 1
ATOM 6998 C C . SER B 1 318 ? 2.139 34.156 -3.102 1 82.62 318 SER B C 1
ATOM 7000 O O . SER B 1 318 ? 3.303 34 -2.736 1 82.62 318 SER B O 1
ATOM 7002 N N . LYS B 1 319 ? 1.373 33.219 -3.512 1 80.94 319 LYS B N 1
ATOM 7003 C CA . LYS B 1 319 ? 1.931 31.891 -3.725 1 80.94 319 LYS B CA 1
ATOM 7004 C C . LYS B 1 319 ? 3.105 31.938 -4.695 1 80.94 319 LYS B C 1
ATOM 7006 O O . LYS B 1 319 ? 4.133 31.297 -4.469 1 80.94 319 LYS B O 1
ATOM 7011 N N . THR B 1 320 ? 2.973 32.719 -5.75 1 80.25 320 THR B N 1
ATOM 7012 C CA . THR B 1 320 ? 4.027 32.844 -6.754 1 80.25 320 THR B CA 1
ATOM 7013 C C . THR B 1 320 ? 5.285 33.469 -6.148 1 80.25 320 THR B C 1
ATOM 7015 O O . THR B 1 320 ? 6.398 33 -6.438 1 80.25 320 THR B O 1
ATOM 7018 N N . THR B 1 321 ? 5.035 34.469 -5.352 1 86.06 321 THR B N 1
ATOM 7019 C CA . THR B 1 321 ? 6.176 35.125 -4.719 1 86.06 321 THR B CA 1
ATOM 7020 C C . THR B 1 321 ? 6.875 34.156 -3.75 1 86.06 321 THR B C 1
ATOM 7022 O O . THR B 1 321 ? 8.102 34.156 -3.668 1 86.06 321 THR B O 1
ATOM 7025 N N . ARG B 1 322 ? 6.148 33.406 -3.004 1 88.75 322 ARG B N 1
ATOM 7026 C CA . ARG B 1 322 ? 6.73 32.438 -2.061 1 88.75 322 ARG B CA 1
ATOM 7027 C C . ARG B 1 322 ? 7.547 31.375 -2.785 1 88.75 322 ARG B C 1
ATOM 7029 O O . ARG B 1 322 ? 8.633 31.016 -2.338 1 88.75 322 ARG B O 1
ATOM 7036 N N . VAL B 1 323 ? 7.031 30.891 -3.881 1 86.31 323 VAL B N 1
ATOM 7037 C CA . VAL B 1 323 ? 7.742 29.906 -4.684 1 86.31 323 VAL B CA 1
ATOM 7038 C C . VAL B 1 323 ? 9.023 30.516 -5.238 1 86.31 323 VAL B C 1
ATOM 7040 O O . VAL B 1 323 ? 10.07 29.859 -5.262 1 86.31 323 VAL B O 1
ATOM 7043 N N . ARG B 1 324 ? 8.938 31.719 -5.648 1 87.38 324 ARG B N 1
ATOM 7044 C CA . ARG B 1 324 ? 10.102 32.406 -6.207 1 87.38 324 ARG B CA 1
ATOM 7045 C C . ARG B 1 324 ? 11.18 32.594 -5.145 1 87.38 324 ARG B C 1
ATOM 7047 O O . ARG B 1 324 ? 12.367 32.5 -5.434 1 87.38 324 ARG B O 1
ATOM 7054 N N . LEU B 1 325 ? 10.773 32.969 -4.008 1 91.12 325 LEU B N 1
ATOM 7055 C CA . LEU B 1 325 ? 11.719 33.125 -2.908 1 91.12 325 LEU B CA 1
ATOM 7056 C C . LEU B 1 325 ? 12.477 31.844 -2.637 1 91.12 325 LEU B C 1
ATOM 7058 O O . LEU B 1 325 ? 13.688 31.859 -2.434 1 91.12 325 LEU B O 1
ATOM 7062 N N . VAL B 1 326 ? 11.75 30.75 -2.664 1 91.94 326 VAL B N 1
ATOM 7063 C CA . VAL B 1 326 ? 12.359 29.453 -2.408 1 91.94 326 VAL B CA 1
ATOM 7064 C C . VAL B 1 326 ? 13.297 29.078 -3.555 1 91.94 326 VAL B C 1
ATOM 7066 O O . VAL B 1 326 ? 14.391 28.562 -3.326 1 91.94 326 VAL B O 1
ATOM 7069 N N . SER B 1 327 ? 12.867 29.375 -4.754 1 90.62 327 SER B N 1
ATOM 7070 C CA . SER B 1 327 ? 13.695 29.094 -5.922 1 90.62 327 SER B CA 1
ATOM 7071 C C . SER B 1 327 ? 14.984 29.906 -5.902 1 90.62 327 SER B C 1
ATOM 7073 O O . SER B 1 327 ? 16.047 29.422 -6.309 1 90.62 327 SER B O 1
ATOM 7075 N N . ALA B 1 328 ? 14.836 31.125 -5.492 1 91.19 328 ALA B N 1
ATOM 7076 C CA . ALA B 1 328 ? 16.016 31.984 -5.41 1 91.19 328 ALA B CA 1
ATOM 7077 C C . ALA B 1 328 ? 17.016 31.453 -4.395 1 91.19 328 ALA B C 1
ATOM 7079 O O . ALA B 1 328 ? 18.219 31.484 -4.629 1 91.19 328 ALA B O 1
ATOM 7080 N N . LEU B 1 329 ? 16.547 31.047 -3.309 1 93.06 329 LEU B N 1
ATOM 7081 C CA . LEU B 1 329 ? 17.406 30.453 -2.287 1 93.06 329 LEU B CA 1
ATOM 7082 C C . LEU B 1 329 ? 18.109 29.219 -2.82 1 93.06 329 LEU B C 1
ATOM 7084 O O . LEU B 1 329 ? 19.328 29.094 -2.682 1 93.06 329 LEU B O 1
ATOM 7088 N N . ARG B 1 330 ? 17.359 28.297 -3.369 1 92.25 330 ARG B N 1
ATOM 7089 C CA . ARG B 1 330 ? 17.922 27.062 -3.908 1 92.25 330 ARG B CA 1
ATOM 7090 C C . ARG B 1 330 ? 18.953 27.375 -4.988 1 92.25 330 ARG B C 1
ATOM 7092 O O . ARG B 1 330 ? 20 26.703 -5.07 1 92.25 330 ARG B O 1
ATOM 7099 N N . CYS B 1 331 ? 18.672 28.328 -5.77 1 90.94 331 CYS B N 1
ATOM 7100 C CA . CYS B 1 331 ? 19.578 28.719 -6.84 1 90.94 331 CYS B CA 1
ATOM 7101 C C . CYS B 1 331 ? 20.875 29.297 -6.277 1 90.94 331 CYS B C 1
ATOM 7103 O O . CYS B 1 331 ? 21.953 29.016 -6.793 1 90.94 331 CYS B O 1
ATOM 7105 N N . ALA B 1 332 ? 20.734 30.141 -5.301 1 92.81 332 ALA B N 1
ATOM 7106 C CA . ALA B 1 332 ? 21.922 30.719 -4.676 1 92.81 332 ALA B CA 1
ATOM 7107 C C . ALA B 1 332 ? 22.859 29.641 -4.148 1 92.81 332 ALA B C 1
ATOM 7109 O O . ALA B 1 332 ? 24.062 29.703 -4.34 1 92.81 332 ALA B O 1
ATOM 7110 N N . ILE B 1 333 ? 22.312 28.609 -3.539 1 92.44 333 ILE B N 1
ATOM 7111 C CA . ILE B 1 333 ? 23.094 27.516 -2.996 1 92.44 333 ILE B CA 1
ATOM 7112 C C . ILE B 1 333 ? 23.797 26.766 -4.133 1 92.44 333 ILE B C 1
ATOM 7114 O O . ILE B 1 333 ? 25 26.5 -4.066 1 92.44 333 ILE B O 1
ATOM 7118 N N . ARG B 1 334 ? 23.078 26.469 -5.109 1 90.81 334 ARG B N 1
ATOM 7119 C CA . ARG B 1 334 ? 23.609 25.734 -6.254 1 90.81 334 ARG B CA 1
ATOM 7120 C C . ARG B 1 334 ? 24.703 26.531 -6.953 1 90.81 334 ARG B C 1
ATOM 7122 O O . ARG B 1 334 ? 25.75 25.984 -7.301 1 90.81 334 ARG B O 1
ATOM 7129 N N . PHE B 1 335 ? 24.484 27.781 -7.133 1 90 335 PHE B N 1
ATOM 7130 C CA . PHE B 1 335 ? 25.391 28.672 -7.859 1 90 335 PHE B CA 1
ATOM 7131 C C . PHE B 1 335 ? 26.719 28.797 -7.133 1 90 335 PHE B C 1
ATOM 7133 O O . PHE B 1 335 ? 27.781 28.656 -7.746 1 90 335 PHE B O 1
ATOM 7140 N N . ARG B 1 336 ? 26.688 29.047 -5.918 1 92.56 336 ARG B N 1
ATOM 7141 C CA . ARG B 1 336 ? 27.906 29.266 -5.148 1 92.56 336 ARG B CA 1
ATOM 7142 C C . ARG B 1 336 ? 28.641 27.953 -4.906 1 92.56 336 ARG B C 1
ATOM 7144 O O . ARG B 1 336 ? 29.875 27.922 -4.82 1 92.56 336 ARG B O 1
ATOM 7151 N N . SER B 1 337 ? 27.922 26.875 -4.773 1 91.38 337 SER B N 1
ATOM 7152 C CA . SER B 1 337 ? 28.547 25.562 -4.656 1 91.38 337 SER B CA 1
ATOM 7153 C C . SER B 1 337 ? 29.344 25.219 -5.918 1 91.38 337 SER B C 1
ATOM 7155 O O . SER B 1 337 ? 30.422 24.625 -5.836 1 91.38 337 SER B O 1
ATOM 7157 N N . LYS B 1 338 ? 28.766 25.531 -7.043 1 87.75 338 LYS B N 1
ATOM 7158 C CA . LYS B 1 338 ? 29.453 25.281 -8.312 1 87.75 338 LYS B CA 1
ATOM 7159 C C . LYS B 1 338 ? 30.75 26.094 -8.406 1 87.75 338 LYS B C 1
ATOM 7161 O O . LYS B 1 338 ? 31.766 25.609 -8.906 1 87.75 338 LYS B O 1
ATOM 7166 N N . GLU B 1 339 ? 30.656 27.281 -7.918 1 87.06 339 GLU B N 1
ATOM 7167 C CA . GLU B 1 339 ? 31.844 28.141 -7.898 1 87.06 339 GLU B CA 1
ATOM 7168 C C . GLU B 1 339 ? 32.938 27.547 -7.051 1 87.06 339 GLU B C 1
ATOM 7170 O O . GLU B 1 339 ? 34.125 27.656 -7.391 1 87.06 339 GLU B O 1
ATOM 7175 N N . LEU B 1 340 ? 32.594 26.969 -6.066 1 86.62 340 LEU B N 1
ATOM 7176 C CA . LEU B 1 340 ? 33.562 26.328 -5.184 1 86.62 340 LEU B CA 1
ATOM 7177 C C . LEU B 1 340 ? 34.188 25.094 -5.855 1 86.62 340 LEU B C 1
ATOM 7179 O O . LEU B 1 340 ? 35.406 24.891 -5.77 1 86.62 340 LEU B O 1
ATOM 7183 N N . LYS B 1 341 ? 33.438 24.344 -6.508 1 83.31 341 LYS B N 1
ATOM 7184 C CA . LYS B 1 341 ? 33.906 23.125 -7.164 1 83.31 341 LYS B CA 1
ATOM 7185 C C . LYS B 1 341 ? 34.844 23.453 -8.312 1 83.31 341 LYS B C 1
ATOM 7187 O O . LYS B 1 341 ? 35.812 22.719 -8.555 1 83.31 341 LYS B O 1
ATOM 7192 N N . GLU B 1 342 ? 34.531 24.516 -8.945 1 83.81 342 GLU B N 1
ATOM 7193 C CA . GLU B 1 342 ? 35.344 24.938 -10.07 1 83.81 342 GLU B CA 1
ATOM 7194 C C . GLU B 1 342 ? 36.594 25.656 -9.602 1 83.81 342 GLU B C 1
ATOM 7196 O O . GLU B 1 342 ? 37.469 26.016 -10.406 1 83.81 342 GLU B O 1
ATOM 7201 N N . GLN B 1 343 ? 36.844 25.797 -8.32 1 79.44 343 GLN B N 1
ATOM 7202 C CA . GLN B 1 343 ? 38.031 26.375 -7.672 1 79.44 343 GLN B CA 1
ATOM 7203 C C . GLN B 1 343 ? 38.281 27.797 -8.156 1 79.44 343 GLN B C 1
ATOM 7205 O O . GLN B 1 343 ? 39.438 28.188 -8.375 1 79.44 343 GLN B O 1
ATOM 7210 N N . THR B 1 344 ? 37.219 28.453 -8.305 1 75.31 344 THR B N 1
ATOM 7211 C CA . THR B 1 344 ? 37.375 29.828 -8.75 1 75.31 344 THR B CA 1
ATOM 7212 C C . THR B 1 344 ? 37.531 30.766 -7.559 1 75.31 344 THR B C 1
ATOM 7214 O O . THR B 1 344 ? 38.094 31.859 -7.691 1 75.31 344 THR B O 1
ATOM 7217 N N . VAL B 1 345 ? 37 30.312 -6.465 1 83.5 345 VAL B N 1
ATOM 7218 C CA . VAL B 1 345 ? 37.031 31.141 -5.266 1 83.5 345 VAL B CA 1
ATOM 7219 C C . VAL B 1 345 ? 37.375 30.281 -4.055 1 83.5 345 VAL B C 1
ATOM 7221 O O . VAL B 1 345 ? 37.219 29.062 -4.086 1 83.5 345 VAL B O 1
ATOM 7224 N N . ASP B 1 346 ? 37.875 30.938 -3.176 1 87.56 346 ASP B N 1
ATOM 7225 C CA . ASP B 1 346 ? 38.219 30.25 -1.93 1 87.56 346 ASP B CA 1
ATOM 7226 C C . ASP B 1 346 ? 36.938 29.922 -1.146 1 87.56 346 ASP B C 1
ATOM 7228 O O . ASP B 1 346 ? 35.875 30.5 -1.388 1 87.56 346 ASP B O 1
ATOM 7232 N N . VAL B 1 347 ? 37.125 28.891 -0.226 1 88.56 347 VAL B N 1
ATOM 7233 C CA . VAL B 1 347 ? 36 28.375 0.531 1 88.56 347 VAL B CA 1
ATOM 7234 C C . VAL B 1 347 ? 35.406 29.484 1.392 1 88.56 347 VAL B C 1
ATOM 7236 O O . VAL B 1 347 ? 34.188 29.656 1.461 1 88.56 347 VAL B O 1
ATOM 7239 N N . SER B 1 348 ? 36.125 30.328 1.958 1 91.5 348 SER B N 1
ATOM 7240 C CA . SER B 1 348 ? 35.656 31.391 2.842 1 91.5 348 SER B CA 1
ATOM 7241 C C . SER B 1 348 ? 34.906 32.469 2.064 1 91.5 348 SER B C 1
ATOM 7243 O O . SER B 1 348 ? 33.875 32.969 2.523 1 91.5 348 SER B O 1
ATOM 7245 N N . THR B 1 349 ? 35.438 32.75 0.914 1 92.31 349 THR B N 1
ATOM 7246 C CA . THR B 1 349 ? 34.781 33.75 0.078 1 92.31 349 THR B CA 1
ATOM 7247 C C . THR B 1 349 ? 33.469 33.219 -0.458 1 92.31 349 THR B C 1
ATOM 7249 O O . THR B 1 349 ? 32.469 33.969 -0.544 1 92.31 349 THR B O 1
ATOM 7252 N N . ALA B 1 350 ? 33.531 32 -0.777 1 92.06 350 ALA B N 1
ATOM 7253 C CA . ALA B 1 350 ? 32.281 31.391 -1.294 1 92.06 350 ALA B CA 1
ATOM 7254 C C . ALA B 1 350 ? 31.188 31.406 -0.237 1 92.06 350 ALA B C 1
ATOM 7256 O O . ALA B 1 350 ? 30.031 31.656 -0.55 1 92.06 350 ALA B O 1
ATOM 7257 N N . ILE B 1 351 ? 31.516 31.156 0.96 1 94.56 351 ILE B N 1
ATOM 7258 C CA . ILE B 1 351 ? 30.562 31.141 2.064 1 94.56 351 ILE B CA 1
ATOM 7259 C C . ILE B 1 351 ? 30.016 32.531 2.303 1 94.56 351 ILE B C 1
ATOM 7261 O O . ILE B 1 351 ? 28.812 32.719 2.523 1 94.56 351 ILE B O 1
ATOM 7265 N N . LYS B 1 352 ? 30.844 33.531 2.246 1 94 352 LYS B N 1
ATOM 7266 C CA . LYS B 1 352 ? 30.422 34.906 2.434 1 94 352 LYS B CA 1
ATOM 7267 C C . LYS B 1 352 ? 29.484 35.344 1.316 1 94 352 LYS B C 1
ATOM 7269 O O . LYS B 1 352 ? 28.484 36.031 1.57 1 94 352 LYS B O 1
ATOM 7274 N N . ARG B 1 353 ? 29.812 34.906 0.175 1 93.69 353 ARG B N 1
ATOM 7275 C CA . ARG B 1 353 ? 28.969 35.25 -0.967 1 93.69 353 ARG B CA 1
ATOM 7276 C C . ARG B 1 353 ? 27.609 34.594 -0.864 1 93.69 353 ARG B C 1
ATOM 7278 O O . ARG B 1 353 ? 26.578 35.188 -1.21 1 93.69 353 ARG B O 1
ATOM 7285 N N . LEU B 1 354 ? 27.688 33.375 -0.429 1 95.31 354 LEU B N 1
ATOM 7286 C CA . LEU B 1 354 ? 26.438 32.656 -0.259 1 95.31 354 LEU B CA 1
ATOM 7287 C C . LEU B 1 354 ? 25.562 33.312 0.805 1 95.31 354 LEU B C 1
ATOM 7289 O O . LEU B 1 354 ? 24.359 33.5 0.614 1 95.31 354 LEU B O 1
ATOM 7293 N N . ARG B 1 355 ? 26.125 33.719 1.876 1 96.31 355 ARG B N 1
ATOM 7294 C CA . ARG B 1 355 ? 25.422 34.406 2.941 1 96.31 355 ARG B CA 1
ATOM 7295 C C . ARG B 1 355 ? 24.766 35.688 2.424 1 96.31 355 ARG B C 1
ATOM 7297 O O . ARG B 1 355 ? 23.609 35.969 2.721 1 96.31 355 ARG B O 1
ATOM 7304 N N . HIS B 1 356 ? 25.531 36.375 1.68 1 95.31 356 HIS B N 1
ATOM 7305 C CA . HIS B 1 356 ? 25.031 37.594 1.101 1 95.31 356 HIS B CA 1
ATOM 7306 C C . HIS B 1 356 ? 23.844 37.344 0.176 1 95.31 356 HIS B C 1
ATOM 7308 O O . HIS B 1 356 ? 22.844 38.062 0.246 1 95.31 356 HIS B O 1
ATOM 7314 N N . ASP B 1 357 ? 24 36.375 -0.691 1 94.56 357 ASP B N 1
ATOM 7315 C CA . ASP B 1 357 ? 22.953 36.062 -1.659 1 94.56 357 ASP B CA 1
ATOM 7316 C C . ASP B 1 357 ? 21.672 35.625 -0.958 1 94.56 357 ASP B C 1
ATOM 7318 O O . ASP B 1 357 ? 20.562 35.938 -1.4 1 94.56 357 ASP B O 1
ATOM 7322 N N . ILE B 1 358 ? 21.797 34.844 0.107 1 95.56 358 ILE B N 1
ATOM 7323 C CA . ILE B 1 358 ? 20.641 34.344 0.853 1 95.56 358 ILE B CA 1
ATOM 7324 C C . ILE B 1 358 ? 19.891 35.531 1.479 1 95.56 358 ILE B C 1
ATOM 7326 O O . ILE B 1 358 ? 18.672 35.656 1.315 1 95.56 358 ILE B O 1
ATOM 7330 N N . ILE B 1 359 ? 20.578 36.438 2.061 1 94.62 359 ILE B N 1
ATOM 7331 C CA . ILE B 1 359 ? 19.969 37.594 2.75 1 94.62 359 ILE B CA 1
ATOM 7332 C C . ILE B 1 359 ? 19.344 38.531 1.73 1 94.62 359 ILE B C 1
ATOM 7334 O O . ILE B 1 359 ? 18.234 39.031 1.938 1 94.62 359 ILE B O 1
ATOM 7338 N N . ASN B 1 360 ? 20.016 38.688 0.624 1 93.25 360 ASN B N 1
ATOM 7339 C CA . ASN B 1 360 ? 19.562 39.656 -0.37 1 93.25 360 ASN B CA 1
ATOM 7340 C C . ASN B 1 360 ? 18.484 39.062 -1.267 1 93.25 360 ASN B C 1
ATOM 7342 O O . ASN B 1 360 ? 17.922 39.781 -2.102 1 93.25 360 ASN B O 1
ATOM 7346 N N . SER B 1 361 ? 18.203 37.844 -1.121 1 92.38 361 SER B N 1
ATOM 7347 C CA . SER B 1 361 ? 17.219 37.188 -1.99 1 92.38 361 SER B CA 1
ATOM 7348 C C . SER B 1 361 ? 15.852 37.844 -1.854 1 92.38 361 SER B C 1
ATOM 7350 O O . SER B 1 361 ? 15.102 37.938 -2.828 1 92.38 361 SER B O 1
ATOM 7352 N N . VAL B 1 362 ? 15.578 38.281 -0.642 1 91.81 362 VAL B N 1
ATOM 7353 C CA . VAL B 1 362 ? 14.281 38.938 -0.41 1 91.81 362 VAL B CA 1
ATOM 7354 C C . VAL B 1 362 ? 14.203 40.25 -1.189 1 91.81 362 VAL B C 1
ATOM 7356 O O . VAL B 1 362 ? 13.195 40.531 -1.846 1 91.81 362 VAL B O 1
ATOM 7359 N N . ASN B 1 363 ? 15.242 41.062 -1.169 1 90.94 363 ASN B N 1
ATOM 7360 C CA . ASN B 1 363 ? 15.273 42.312 -1.925 1 90.94 363 ASN B CA 1
ATOM 7361 C C . ASN B 1 363 ? 15.234 42.062 -3.43 1 90.94 363 ASN B C 1
ATOM 7363 O O . ASN B 1 363 ? 14.516 42.75 -4.16 1 90.94 363 ASN B O 1
ATOM 7367 N N . HIS B 1 364 ? 15.93 41.062 -3.779 1 90.81 364 HIS B N 1
ATOM 7368 C CA . HIS B 1 364 ? 15.984 40.688 -5.191 1 90.81 364 HIS B CA 1
ATOM 7369 C C . HIS B 1 364 ? 14.609 40.312 -5.711 1 90.81 364 HIS B C 1
ATOM 7371 O O . HIS B 1 364 ? 14.172 40.781 -6.754 1 90.81 364 HIS B O 1
ATOM 7377 N N . VAL B 1 365 ? 13.922 39.469 -5.031 1 90.62 365 VAL B N 1
ATOM 7378 C CA . VAL B 1 365 ? 12.641 38.938 -5.48 1 90.62 365 VAL B CA 1
ATOM 7379 C C . VAL B 1 365 ? 11.594 40.062 -5.477 1 90.62 365 VAL B C 1
ATOM 7381 O O . VAL B 1 365 ? 10.695 40.094 -6.324 1 90.62 365 VAL B O 1
ATOM 7384 N N . PHE B 1 366 ? 11.781 41.062 -4.535 1 89.38 366 PHE B N 1
ATOM 7385 C CA . PHE B 1 366 ? 10.82 42.125 -4.445 1 89.38 366 PHE B CA 1
ATOM 7386 C C . PHE B 1 366 ? 11.242 43.312 -5.32 1 89.38 366 PHE B C 1
ATOM 7388 O O . PHE B 1 366 ? 10.68 44.406 -5.223 1 89.38 366 PHE B O 1
ATOM 7395 N N . GLY B 1 367 ? 12.289 43.156 -6.098 1 86.56 367 GLY B N 1
ATOM 7396 C CA . GLY B 1 367 ? 12.586 44.094 -7.168 1 86.56 367 GLY B CA 1
ATOM 7397 C C . GLY B 1 367 ? 13.711 45.031 -6.824 1 86.56 367 GLY B C 1
ATOM 7398 O O . GLY B 1 367 ? 14 45.969 -7.582 1 86.56 367 GLY B O 1
ATOM 7399 N N . GLN B 1 368 ? 14.32 44.969 -5.73 1 88.56 368 GLN B N 1
ATOM 7400 C CA . GLN B 1 368 ? 15.469 45.812 -5.379 1 88.56 368 GLN B CA 1
ATOM 7401 C C . GLN B 1 368 ? 16.781 45.094 -5.688 1 88.56 368 GLN B C 1
ATOM 7403 O O . GLN B 1 368 ? 17.141 44.125 -5.008 1 88.56 368 GLN B O 1
ATOM 7408 N N . HIS B 1 369 ? 17.484 45.562 -6.684 1 89.56 369 HIS B N 1
ATOM 7409 C CA . HIS B 1 369 ? 18.656 44.844 -7.172 1 89.56 369 HIS B CA 1
ATOM 7410 C C . HIS B 1 369 ? 19.938 45.594 -6.871 1 89.56 369 HIS B C 1
ATOM 7412 O O . HIS B 1 369 ? 21 45.281 -7.402 1 89.56 369 HIS B O 1
ATOM 7418 N N . ASP B 1 370 ? 19.875 46.562 -6.043 1 85.69 370 ASP B N 1
ATOM 7419 C CA . ASP B 1 370 ? 21.016 47.438 -5.762 1 85.69 370 ASP B CA 1
ATOM 7420 C C . ASP B 1 370 ? 22.156 46.656 -5.137 1 85.69 370 ASP B C 1
ATOM 7422 O O . ASP B 1 370 ? 23.328 46.875 -5.457 1 85.69 370 ASP B O 1
ATOM 7426 N N . HIS B 1 371 ? 21.859 45.688 -4.309 1 87.44 371 HIS B N 1
A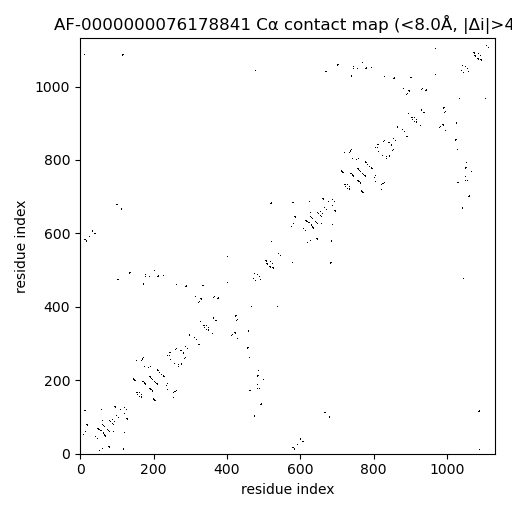TOM 7427 C CA . HIS B 1 371 ? 22.891 44.938 -3.588 1 87.44 371 HIS B CA 1
ATOM 7428 C C . HIS B 1 371 ? 23.031 43.531 -4.129 1 87.44 371 HIS B C 1
ATOM 7430 O O . HIS B 1 371 ? 23.594 42.656 -3.463 1 87.44 371 HIS B O 1
ATOM 7436 N N . CYS B 1 372 ? 22.484 43.281 -5.242 1 90.44 372 CYS B N 1
ATOM 7437 C CA . CYS B 1 372 ? 22.562 41.938 -5.812 1 90.44 372 CYS B CA 1
ATOM 7438 C C . CYS B 1 372 ? 23.953 41.656 -6.352 1 90.44 372 CYS B C 1
ATOM 7440 O O . CYS B 1 372 ? 24.656 42.562 -6.781 1 90.44 372 CYS B O 1
ATOM 7442 N N . SER B 1 373 ? 24.406 40.469 -6.238 1 87.31 373 SER B N 1
ATOM 7443 C CA . SER B 1 373 ? 25.672 40 -6.789 1 87.31 373 SER B CA 1
ATOM 7444 C C . SER B 1 373 ? 25.5 39.5 -8.211 1 87.31 373 SER B C 1
ATOM 7446 O O . SER B 1 373 ? 24.5 39.781 -8.875 1 87.31 373 SER B O 1
ATOM 7448 N N . ASP B 1 374 ? 26.578 38.719 -8.719 1 83.5 374 ASP B N 1
ATOM 7449 C CA . ASP B 1 374 ? 26.547 38.125 -10.055 1 83.5 374 ASP B CA 1
ATOM 7450 C C . ASP B 1 374 ? 25.484 37.031 -10.164 1 83.5 374 ASP B C 1
ATOM 7452 O O . ASP B 1 374 ? 25.172 36.562 -11.266 1 83.5 374 ASP B O 1
ATOM 7456 N N . PHE B 1 375 ? 24.984 36.875 -9.008 1 84.62 375 PHE B N 1
ATOM 7457 C CA . PHE B 1 375 ? 23.859 35.938 -8.953 1 84.62 375 PHE B CA 1
ATOM 7458 C C . PHE B 1 375 ? 22.672 36.5 -9.711 1 84.62 375 PHE B C 1
ATOM 7460 O O . PHE B 1 375 ? 21.938 35.75 -10.367 1 84.62 375 PHE B O 1
ATOM 7467 N N . CYS B 1 376 ? 22.469 37.781 -9.664 1 85.88 376 CYS B N 1
ATOM 7468 C CA . CYS B 1 376 ? 21.328 38.5 -10.227 1 85.88 376 CYS B CA 1
ATOM 7469 C C . CYS B 1 376 ? 21.531 38.781 -11.711 1 85.88 376 CYS B C 1
ATOM 7471 O O . CYS B 1 376 ? 22.516 39.375 -12.102 1 85.88 376 CYS B O 1
ATOM 7473 N N . ARG B 1 377 ? 20.719 38.312 -12.562 1 81.56 377 ARG B N 1
ATOM 7474 C CA . ARG B 1 377 ? 20.797 38.531 -14.008 1 81.56 377 ARG B CA 1
ATOM 7475 C C . ARG B 1 377 ? 20.031 39.781 -14.406 1 81.56 377 ARG B C 1
ATOM 7477 O O . ARG B 1 377 ? 20.109 40.25 -15.555 1 81.56 377 ARG B O 1
ATOM 7484 N N . ALA B 1 378 ? 19.234 40.25 -13.57 1 74.5 378 ALA B N 1
ATOM 7485 C CA . ALA B 1 378 ? 18.484 41.469 -13.867 1 74.5 378 ALA B CA 1
ATOM 7486 C C . ALA B 1 378 ? 19.422 42.656 -13.969 1 74.5 378 ALA B C 1
ATOM 7488 O O . ALA B 1 378 ? 19.188 43.562 -14.781 1 74.5 378 ALA B O 1
ATOM 7489 N N . LYS B 1 379 ? 20.422 42.719 -13.195 1 65.25 379 LYS B N 1
ATOM 7490 C CA . LYS B 1 379 ? 21.406 43.812 -13.258 1 65.25 379 LYS B CA 1
ATOM 7491 C C . LYS B 1 379 ? 22.234 43.719 -14.531 1 65.25 379 LYS B C 1
ATOM 7493 O O . LYS B 1 379 ? 22.578 44.75 -15.133 1 65.25 379 LYS B O 1
ATOM 7498 N N . THR B 1 380 ? 22.625 42.469 -14.922 1 57.34 380 THR B N 1
ATOM 7499 C CA . THR B 1 380 ? 23.469 42.312 -16.109 1 57.34 380 THR B CA 1
ATOM 7500 C C . THR B 1 380 ? 22.672 42.625 -17.375 1 57.34 380 THR B C 1
ATOM 7502 O O . THR B 1 380 ? 23.234 43.062 -18.375 1 57.34 380 THR B O 1
ATOM 7505 N N . GLN B 1 381 ? 21.484 42.281 -17.453 1 52.84 381 GLN B N 1
ATOM 7506 C CA . GLN B 1 381 ? 20.734 42.625 -18.656 1 52.84 381 GLN B CA 1
ATOM 7507 C C . GLN B 1 381 ? 20.594 44.125 -18.828 1 52.84 381 GLN B C 1
ATOM 7509 O O . GLN B 1 381 ? 20.453 44.625 -19.953 1 52.84 381 GLN B O 1
ATOM 7514 N N . GLN B 1 382 ? 20.578 45 -17.828 1 44.91 382 GLN B N 1
ATOM 7515 C CA . GLN B 1 382 ? 20.516 46.438 -18.125 1 44.91 382 GLN B CA 1
ATOM 7516 C C . GLN B 1 382 ? 21.828 46.906 -18.75 1 44.91 382 GLN B C 1
ATOM 7518 O O . GLN B 1 382 ? 21.828 47.875 -19.5 1 44.91 382 GLN B O 1
ATOM 7523 N N . THR B 1 383 ? 23.078 46.469 -18.344 1 37.88 383 THR B N 1
ATOM 7524 C CA . THR B 1 383 ? 24.25 47.031 -19.016 1 37.88 383 THR B CA 1
ATOM 7525 C C . THR B 1 383 ? 24.406 46.438 -20.422 1 37.88 383 THR B C 1
ATOM 7527 O O . THR B 1 383 ? 24.969 47.062 -21.312 1 37.88 383 THR B O 1
ATOM 7530 N N . ASP B 1 384 ? 24.609 45.125 -20.672 1 36.41 384 ASP B N 1
ATOM 7531 C CA . ASP B 1 384 ? 25.016 44.625 -21.984 1 36.41 384 ASP B CA 1
ATOM 7532 C C . ASP B 1 384 ? 23.859 44.719 -22.984 1 36.41 384 ASP B C 1
ATOM 7534 O O . ASP B 1 384 ? 22.906 43.938 -22.906 1 36.41 384 ASP B O 1
ATOM 7538 N N . THR B 1 385 ? 23.391 45.844 -23.469 1 32.06 385 THR B N 1
ATOM 7539 C CA . THR B 1 385 ? 22.812 45.906 -24.812 1 32.06 385 THR B CA 1
ATOM 7540 C C . THR B 1 385 ? 23.625 45.062 -25.781 1 32.06 385 THR B C 1
ATOM 7542 O O . THR B 1 385 ? 23.156 44.75 -26.875 1 32.06 385 THR B O 1
ATOM 7545 N N . SER B 1 386 ? 25.047 45.312 -25.922 1 27.95 386 SER B N 1
ATOM 7546 C CA . SER B 1 386 ? 25.625 44.75 -27.141 1 27.95 386 SER B CA 1
ATOM 7547 C C . SER B 1 386 ? 25.562 43.219 -27.141 1 27.95 386 SER B C 1
ATOM 7549 O O . SER B 1 386 ? 25.281 42.594 -28.156 1 27.95 386 SER B O 1
ATOM 7551 N N . SER B 1 387 ? 26.672 42.438 -26.531 1 27.17 387 SER B N 1
ATOM 7552 C CA . SER B 1 387 ? 27.125 41.125 -26.969 1 27.17 387 SER B CA 1
ATOM 7553 C C . SER B 1 387 ? 26.125 40.062 -26.594 1 27.17 387 SER B C 1
ATOM 7555 O O . SER B 1 387 ? 25.391 40.188 -25.609 1 27.17 387 SER B O 1
ATOM 7557 N N . ASP B 1 388 ? 25.766 39.062 -27.609 1 27.12 388 ASP B N 1
ATOM 7558 C CA . ASP B 1 388 ? 25.062 37.812 -27.844 1 27.12 388 ASP B CA 1
ATOM 7559 C C . ASP B 1 388 ? 25.406 36.781 -26.766 1 27.12 388 ASP B C 1
ATOM 7561 O O . ASP B 1 388 ? 26.453 36.156 -26.828 1 27.12 388 ASP B O 1
ATOM 7565 N N . ILE B 1 389 ? 25.609 37.062 -25.609 1 26.06 389 ILE B N 1
ATOM 7566 C CA . ILE B 1 389 ? 26.078 36 -24.766 1 26.06 389 ILE B CA 1
ATOM 7567 C C . ILE B 1 389 ? 25.156 34.781 -24.922 1 26.06 389 ILE B C 1
ATOM 7569 O O . ILE B 1 389 ? 23.953 34.875 -24.703 1 26.06 389 ILE B O 1
ATOM 7573 N N . HIS B 1 390 ? 25.625 33.75 -25.719 1 23.75 390 HIS B N 1
ATOM 7574 C CA . HIS B 1 390 ? 25.234 32.344 -25.859 1 23.75 390 HIS B CA 1
ATOM 7575 C C . HIS B 1 390 ? 24.969 31.703 -24.516 1 23.75 390 HIS B C 1
ATOM 7577 O O . HIS B 1 390 ? 25.766 31.844 -23.578 1 23.75 390 HIS B O 1
ATOM 7583 N N . THR B 1 391 ? 23.766 31.672 -24.109 1 26.28 391 THR B N 1
ATOM 7584 C CA . THR B 1 391 ? 23.25 30.859 -23.016 1 26.28 391 THR B CA 1
ATOM 7585 C C . THR B 1 391 ? 23.922 29.484 -23 1 26.28 391 THR B C 1
ATOM 7587 O O . THR B 1 391 ? 23.734 28.688 -23.922 1 26.28 391 THR B O 1
ATOM 7590 N N . CYS B 1 392 ? 25.297 29.453 -22.781 1 22.89 392 CYS B N 1
ATOM 7591 C CA . CYS B 1 392 ? 25.875 28.125 -22.578 1 22.89 392 CYS B CA 1
ATOM 7592 C C . CYS B 1 392 ? 25.031 27.312 -21.609 1 22.89 392 CYS B C 1
ATOM 7594 O O . CYS B 1 392 ? 24.906 27.656 -20.438 1 22.89 392 CYS B O 1
ATOM 7596 N N . THR B 1 393 ? 23.984 26.641 -22.109 1 25.09 393 THR B N 1
ATOM 7597 C CA . THR B 1 393 ? 23.234 25.5 -21.562 1 25.09 393 THR B CA 1
ATOM 7598 C C . THR B 1 393 ? 24.203 24.406 -21.078 1 25.09 393 THR B C 1
ATOM 7600 O O . THR B 1 393 ? 24.672 23.594 -21.875 1 25.09 393 THR B O 1
ATOM 7603 N N . SER B 1 394 ? 25.391 24.734 -20.609 1 22.94 394 SER B N 1
ATOM 7604 C CA . SER B 1 394 ? 26.094 23.531 -20.188 1 22.94 394 SER B CA 1
ATOM 7605 C C . SER B 1 394 ? 25.203 22.641 -19.344 1 22.94 394 SER B C 1
ATOM 7607 O O . SER B 1 394 ? 24.547 23.109 -18.406 1 22.94 394 SER B O 1
ATOM 7609 N N . SER B 1 395 ? 24.703 21.469 -19.969 1 23.8 395 SER B N 1
ATOM 7610 C CA . SER B 1 395 ? 24.047 20.203 -19.672 1 23.8 395 SER B CA 1
ATOM 7611 C C . SER B 1 395 ? 24.734 19.484 -18.516 1 23.8 395 SER B C 1
ATOM 7613 O O . SER B 1 395 ? 24.891 18.266 -18.531 1 23.8 395 SER B O 1
ATOM 7615 N N . ASN B 1 396 ? 25.578 20.078 -17.75 1 22.81 396 ASN B N 1
ATOM 7616 C CA . ASN B 1 396 ? 26.094 19.078 -16.828 1 22.81 396 ASN B CA 1
ATOM 7617 C C . ASN B 1 396 ? 24.953 18.312 -16.156 1 22.81 396 ASN B C 1
ATOM 7619 O O . ASN B 1 396 ? 24.094 18.906 -15.516 1 22.81 396 ASN B O 1
ATOM 7623 N N . SER B 1 397 ? 24.531 17.125 -16.781 1 24.34 397 SER B N 1
ATOM 7624 C CA . SER B 1 397 ? 23.719 15.945 -16.484 1 24.34 397 SER B CA 1
ATOM 7625 C C . SER B 1 397 ? 24.016 15.414 -15.094 1 24.34 397 SER B C 1
ATOM 7627 O O . SER B 1 397 ? 24.953 14.641 -14.898 1 24.34 397 SER B O 1
ATOM 7629 N N . ASP B 1 398 ? 24.344 16.188 -14.219 1 23.09 398 ASP B N 1
ATOM 7630 C CA . ASP B 1 398 ? 24.438 15.367 -13.016 1 23.09 398 ASP B CA 1
ATOM 7631 C C . ASP B 1 398 ? 23.266 14.398 -12.922 1 23.09 398 ASP B C 1
ATOM 7633 O O . ASP B 1 398 ? 22.109 14.805 -13.008 1 23.09 398 ASP B O 1
ATOM 7637 N N . HIS B 1 399 ? 23.453 13.156 -13.414 1 24.48 399 HIS B N 1
ATOM 7638 C CA . HIS B 1 399 ? 22.797 11.875 -13.648 1 24.48 399 HIS B CA 1
ATOM 7639 C C . HIS B 1 399 ? 21.859 11.508 -12.5 1 24.48 399 HIS B C 1
ATOM 7641 O O . HIS B 1 399 ? 20.953 10.703 -12.664 1 24.48 399 HIS B O 1
ATOM 7647 N N . SER B 1 400 ? 22.391 11.656 -11.312 1 25.06 400 SER B N 1
ATOM 7648 C CA . SER B 1 400 ? 21.828 10.672 -10.391 1 25.06 400 SER B CA 1
ATOM 7649 C C . SER B 1 400 ? 20.359 10.984 -10.094 1 25.06 400 SER B C 1
ATOM 7651 O O . SER B 1 400 ? 19.938 10.93 -8.938 1 25.06 400 SER B O 1
ATOM 7653 N N . THR B 1 401 ? 19.75 11.883 -10.938 1 26.55 401 THR B N 1
ATOM 7654 C CA . THR B 1 401 ? 18.406 12.141 -10.461 1 26.55 401 THR B CA 1
ATOM 7655 C C . THR B 1 401 ? 17.547 10.875 -10.539 1 26.55 401 THR B C 1
ATOM 7657 O O . THR B 1 401 ? 17.297 10.367 -11.633 1 26.55 401 THR B O 1
ATOM 7660 N N . ALA B 1 402 ? 17.734 9.992 -9.734 1 25.75 402 ALA B N 1
ATOM 7661 C CA . ALA B 1 402 ? 16.766 8.898 -9.57 1 25.75 402 ALA B CA 1
ATOM 7662 C C . ALA B 1 402 ? 15.344 9.391 -9.789 1 25.75 402 ALA B C 1
ATOM 7664 O O . ALA B 1 402 ? 14.977 10.477 -9.328 1 25.75 402 ALA B O 1
ATOM 7665 N N . SER B 1 403 ? 14.766 9.094 -10.93 1 27.44 403 SER B N 1
ATOM 7666 C CA . SER B 1 403 ? 13.445 9.273 -11.516 1 27.44 403 SER B CA 1
ATOM 7667 C C . SER B 1 403 ? 12.344 9.062 -10.477 1 27.44 403 SER B C 1
ATOM 7669 O O . SER B 1 403 ? 11.945 7.93 -10.203 1 27.44 403 SER B O 1
ATOM 7671 N N . SER B 1 404 ? 12.492 9.578 -9.383 1 27.34 404 SER B N 1
ATOM 7672 C CA . SER B 1 404 ? 11.328 9.406 -8.531 1 27.34 404 SER B CA 1
ATOM 7673 C C . SER B 1 404 ? 10.062 9.945 -9.203 1 27.34 404 SER B C 1
ATOM 7675 O O . SER B 1 404 ? 10.117 10.922 -9.945 1 27.34 404 SER B O 1
ATOM 7677 N N . PRO B 1 405 ? 9.07 9.195 -9.516 1 28.56 405 PRO B N 1
ATOM 7678 C CA . PRO B 1 405 ? 7.789 9.648 -10.047 1 28.56 405 PRO B CA 1
ATOM 7679 C C . PRO B 1 405 ? 7.406 11.047 -9.555 1 28.56 405 PRO B C 1
ATOM 7681 O O . PRO B 1 405 ? 7.688 11.398 -8.406 1 28.56 405 PRO B O 1
ATOM 7684 N N . THR B 1 406 ? 7.434 12.062 -10.5 1 31.12 406 THR B N 1
ATOM 7685 C CA . THR B 1 406 ? 7.215 13.5 -10.383 1 31.12 406 THR B CA 1
ATOM 7686 C C . THR B 1 406 ? 5.973 13.789 -9.539 1 31.12 406 THR B C 1
ATOM 7688 O O . THR B 1 406 ? 4.852 13.711 -10.047 1 31.12 406 THR B O 1
ATOM 7691 N N . ILE B 1 407 ? 5.648 13.07 -8.633 1 31.8 407 ILE B N 1
ATOM 7692 C CA . ILE B 1 407 ? 4.633 13.625 -7.742 1 31.8 407 ILE B CA 1
ATOM 7693 C C . ILE B 1 407 ? 5.008 15.055 -7.355 1 31.8 407 ILE B C 1
ATOM 7695 O O . ILE B 1 407 ? 6.043 15.273 -6.719 1 31.8 407 ILE B O 1
ATOM 7699 N N . ILE B 1 408 ? 4.699 16.031 -8.242 1 35.53 408 ILE B N 1
ATOM 7700 C CA . ILE B 1 408 ? 4.871 17.438 -7.945 1 35.53 408 ILE B CA 1
ATOM 7701 C C . ILE B 1 408 ? 4.367 17.734 -6.535 1 35.53 408 ILE B C 1
ATOM 7703 O O . ILE B 1 408 ? 3.162 17.688 -6.273 1 35.53 408 ILE B O 1
ATOM 7707 N N . ASP B 1 409 ? 4.996 17.25 -5.676 1 45.47 409 ASP B N 1
ATOM 7708 C CA . ASP B 1 409 ? 4.75 17.547 -4.266 1 45.47 409 ASP B CA 1
ATOM 7709 C C . ASP B 1 409 ? 4.965 19.031 -3.963 1 45.47 409 ASP B C 1
ATOM 7711 O O . ASP B 1 409 ? 5.781 19.688 -4.609 1 45.47 409 ASP B O 1
ATOM 7715 N N . PHE B 1 410 ? 3.963 19.75 -3.459 1 45.41 410 PHE B N 1
ATOM 7716 C CA . PHE B 1 410 ? 4.023 21.109 -2.959 1 45.41 410 PHE B CA 1
ATOM 7717 C C . PHE B 1 410 ? 5.465 21.516 -2.672 1 45.41 410 PHE B C 1
ATOM 7719 O O . PHE B 1 410 ? 5.875 22.641 -2.996 1 45.41 410 PHE B O 1
ATOM 7726 N N . TRP B 1 411 ? 6.164 20.562 -2.381 1 51.34 411 TRP B N 1
ATOM 7727 C CA . TRP B 1 411 ? 7.52 20.891 -1.951 1 51.34 411 TRP B CA 1
ATOM 7728 C C . TRP B 1 411 ? 8.484 20.875 -3.133 1 51.34 411 TRP B C 1
ATOM 7730 O O . TRP B 1 411 ? 9.594 21.391 -3.035 1 51.34 411 TRP B O 1
ATOM 7740 N N . SER B 1 412 ? 7.934 20.328 -4.188 1 56.44 412 SER B N 1
ATOM 7741 C CA . SER B 1 412 ? 8.828 20.281 -5.34 1 56.44 412 SER B CA 1
ATOM 7742 C C . SER B 1 412 ? 8.656 21.5 -6.234 1 56.44 412 SER B C 1
ATOM 7744 O O . SER B 1 412 ? 9.477 21.75 -7.121 1 56.44 412 SER B O 1
ATOM 7746 N N . GLU B 1 413 ? 7.645 22.328 -5.848 1 53.69 413 GLU B N 1
ATOM 7747 C CA . GLU B 1 413 ? 7.434 23.516 -6.664 1 53.69 413 GLU B CA 1
ATOM 7748 C C . GLU B 1 413 ? 8.594 24.5 -6.516 1 53.69 413 GLU B C 1
ATOM 7750 O O . GLU B 1 413 ? 8.977 24.859 -5.398 1 53.69 413 GLU B O 1
ATOM 7755 N N . GLY B 1 414 ? 9.133 24.938 -7.598 1 55.31 414 GLY B N 1
ATOM 7756 C CA . GLY B 1 414 ? 10.227 25.891 -7.594 1 55.31 414 GLY B CA 1
ATOM 7757 C C . GLY B 1 414 ? 11.594 25.25 -7.496 1 55.31 414 GLY B C 1
ATOM 7758 O O . GLY B 1 414 ? 12.609 25.938 -7.469 1 55.31 414 GLY B O 1
ATOM 7759 N N . SER B 1 415 ? 11.453 23.891 -7.387 1 63.25 415 SER B N 1
ATOM 7760 C CA . SER B 1 415 ? 12.727 23.203 -7.18 1 63.25 415 SER B CA 1
ATOM 7761 C C . SER B 1 415 ? 13.398 22.875 -8.508 1 63.25 415 SER B C 1
AT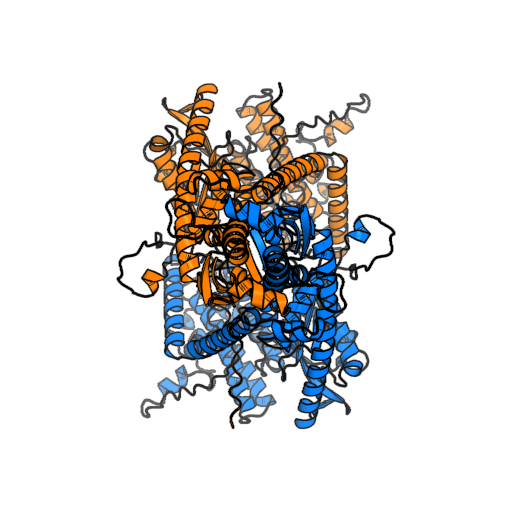OM 7763 O O . SER B 1 415 ? 14.586 22.547 -8.539 1 63.25 415 SER B O 1
ATOM 7765 N N . SER B 1 416 ? 12.664 23.125 -9.57 1 70.06 416 SER B N 1
ATOM 7766 C CA . SER B 1 416 ? 13.227 22.797 -10.875 1 70.06 416 SER B CA 1
ATOM 7767 C C . SER B 1 416 ? 14.352 23.766 -11.25 1 70.06 416 SER B C 1
ATOM 7769 O O . SER B 1 416 ? 14.398 24.891 -10.758 1 70.06 416 SER B O 1
ATOM 7771 N N . LEU B 1 417 ? 15.25 23.234 -12.039 1 72.12 417 LEU B N 1
ATOM 7772 C CA . LEU B 1 417 ? 16.359 24.078 -12.5 1 72.12 417 LEU B CA 1
ATOM 7773 C C . LEU B 1 417 ? 15.844 25.297 -13.25 1 72.12 417 LEU B C 1
ATOM 7775 O O . LEU B 1 417 ? 16.406 26.391 -13.117 1 72.12 417 LEU B O 1
ATOM 7779 N N . ALA B 1 418 ? 14.758 25.156 -13.891 1 70.06 418 ALA B N 1
ATOM 7780 C CA . ALA B 1 418 ? 14.172 26.266 -14.648 1 70.06 418 ALA B CA 1
ATOM 7781 C C . ALA B 1 418 ? 13.625 27.344 -13.711 1 70.06 418 ALA B C 1
ATOM 7783 O O . ALA B 1 418 ? 13.852 28.531 -13.93 1 70.06 418 ALA B O 1
ATOM 7784 N N . SER B 1 419 ? 12.938 26.875 -12.719 1 74.62 419 SER B N 1
ATOM 7785 C CA . SER B 1 419 ? 12.398 27.812 -11.742 1 74.62 419 SER B CA 1
ATOM 7786 C C . SER B 1 419 ? 13.516 28.562 -11.031 1 74.62 419 SER B C 1
ATOM 7788 O O . SER B 1 419 ? 13.375 29.75 -10.719 1 74.62 419 SER B O 1
ATOM 7790 N N . GLN B 1 420 ? 14.539 27.875 -10.852 1 83.38 420 GLN B N 1
ATOM 7791 C CA . GLN B 1 420 ? 15.695 28.484 -10.195 1 83.38 420 GLN B CA 1
ATOM 7792 C C . GLN B 1 420 ? 16.312 29.562 -11.078 1 83.38 420 GLN B C 1
ATOM 7794 O O . GLN B 1 420 ? 16.578 30.672 -10.609 1 83.38 420 GLN B O 1
ATOM 7799 N N . GLU B 1 421 ? 16.422 29.297 -12.328 1 81.38 421 GLU B N 1
ATOM 7800 C CA . GLU B 1 421 ? 17 30.281 -13.25 1 81.38 421 GLU B CA 1
ATOM 7801 C C . GLU B 1 421 ? 16.078 31.469 -13.438 1 81.38 421 GLU B C 1
ATOM 7803 O O . GLU B 1 421 ? 16.531 32.625 -13.57 1 81.38 421 GLU B O 1
ATOM 7808 N N . GLU B 1 422 ? 14.844 31.156 -13.43 1 77.56 422 GLU B N 1
ATOM 7809 C CA . GLU B 1 422 ? 13.859 32.219 -13.57 1 77.56 422 GLU B CA 1
ATOM 7810 C C . GLU B 1 422 ? 13.883 33.156 -12.352 1 77.56 422 GLU B C 1
ATOM 7812 O O . GLU B 1 422 ? 13.586 34.344 -12.461 1 77.56 422 GLU B O 1
ATOM 7817 N N . SER B 1 423 ? 14.258 32.625 -11.289 1 84.62 423 SER B N 1
ATOM 7818 C CA . SER B 1 423 ? 14.266 33.406 -10.055 1 84.62 423 SER B CA 1
ATOM 7819 C C . SER B 1 423 ? 15.383 34.438 -10.055 1 84.62 423 SER B C 1
ATOM 7821 O O . SER B 1 423 ? 15.367 35.375 -9.266 1 84.62 423 SER B O 1
ATOM 7823 N N . ARG B 1 424 ? 16.312 34.219 -10.938 1 85.94 424 ARG B N 1
ATOM 7824 C CA . ARG B 1 424 ? 17.438 35.125 -11.031 1 85.94 424 ARG B CA 1
ATOM 7825 C C . ARG B 1 424 ? 17.047 36.375 -11.805 1 85.94 424 ARG B C 1
ATOM 7827 O O . ARG B 1 424 ? 17.766 37.406 -11.773 1 85.94 424 ARG B O 1
ATOM 7834 N N . LEU B 1 425 ? 15.898 36.219 -12.469 1 82.44 425 LEU B N 1
ATOM 7835 C CA . LEU B 1 425 ? 15.438 37.344 -13.297 1 82.44 425 LEU B CA 1
ATOM 7836 C C . LEU B 1 425 ? 14.641 38.344 -12.469 1 82.44 425 LEU B C 1
ATOM 7838 O O . LEU B 1 425 ? 14.273 38.062 -11.328 1 82.44 425 LEU B O 1
ATOM 7842 N N . GLY B 1 426 ? 14.469 39.531 -13.023 1 78.12 426 GLY B N 1
ATOM 7843 C CA . GLY B 1 426 ? 13.711 40.562 -12.336 1 78.12 426 GLY B CA 1
ATOM 7844 C C . GLY B 1 426 ? 12.219 40.344 -12.352 1 78.12 426 GLY B C 1
ATOM 7845 O O . GLY B 1 426 ? 11.727 39.5 -13.125 1 78.12 426 GLY B O 1
ATOM 7846 N N . THR B 1 427 ? 11.57 40.875 -11.297 1 74.06 427 THR B N 1
ATOM 7847 C CA . THR B 1 427 ? 10.117 40.75 -11.211 1 74.06 427 THR B CA 1
ATOM 7848 C C . THR B 1 427 ? 9.43 42.094 -11.445 1 74.06 427 THR B C 1
ATOM 7850 O O . THR B 1 427 ? 10.094 43.125 -11.477 1 74.06 427 THR B O 1
ATOM 7853 N N . THR B 1 428 ? 8.078 41.906 -11.586 1 67.56 428 THR B N 1
ATOM 7854 C CA . THR B 1 428 ? 7.254 43.094 -11.805 1 67.56 428 THR B CA 1
ATOM 7855 C C . THR B 1 428 ? 6.844 43.719 -10.469 1 67.56 428 THR B C 1
ATOM 7857 O O . THR B 1 428 ? 6.273 44.781 -10.438 1 67.56 428 THR B O 1
ATOM 7860 N N . ILE B 1 429 ? 7.254 43.062 -9.422 1 74.81 429 ILE B N 1
ATOM 7861 C CA . ILE B 1 429 ? 6.863 43.562 -8.117 1 74.81 429 ILE B CA 1
ATOM 7862 C C . ILE B 1 429 ? 7.773 44.719 -7.727 1 74.81 429 ILE B C 1
ATOM 7864 O O . ILE B 1 429 ? 9 44.656 -7.871 1 74.81 429 ILE B O 1
ATOM 7868 N N . GLN B 1 430 ? 7.129 45.812 -7.371 1 76.12 430 GLN B N 1
ATOM 7869 C CA . GLN B 1 430 ? 7.891 47 -6.926 1 76.12 430 GLN B CA 1
ATOM 7870 C C . GLN B 1 430 ? 8.125 46.938 -5.418 1 76.12 430 GLN B C 1
ATOM 7872 O O . GLN B 1 430 ? 7.184 46.781 -4.641 1 76.12 430 GLN B O 1
ATOM 7877 N N . TYR B 1 431 ? 9.32 47.031 -5.023 1 83.75 431 TYR B N 1
ATOM 7878 C CA . TYR B 1 431 ? 9.781 46.938 -3.641 1 83.75 431 TYR B CA 1
ATOM 7879 C C . TYR B 1 431 ? 9.016 47.906 -2.752 1 83.75 431 TYR B C 1
ATOM 7881 O O . TYR B 1 431 ? 8.711 47.625 -1.598 1 83.75 431 TYR B O 1
ATOM 7889 N N . SER B 1 432 ? 8.625 49.062 -3.373 1 78.19 432 SER B N 1
ATOM 7890 C CA . SER B 1 432 ? 7.953 50.094 -2.621 1 78.19 432 SER B CA 1
ATOM 7891 C C . SER B 1 432 ? 6.527 49.719 -2.264 1 78.19 432 SER B C 1
ATOM 7893 O O . SER B 1 432 ? 5.941 50.25 -1.317 1 78.19 432 SER B O 1
ATOM 7895 N N . ASN B 1 433 ? 5.953 48.812 -2.936 1 78.31 433 ASN B N 1
ATOM 7896 C CA . ASN B 1 433 ? 4.562 48.406 -2.736 1 78.31 433 ASN B CA 1
ATOM 7897 C C . ASN B 1 433 ? 4.426 47.375 -1.633 1 78.31 433 ASN B C 1
ATOM 7899 O O . ASN B 1 433 ? 3.316 47.062 -1.185 1 78.31 433 ASN B O 1
ATOM 7903 N N . VAL B 1 434 ? 5.598 46.906 -1.195 1 85.69 434 VAL B N 1
ATOM 7904 C CA . VAL B 1 434 ? 5.562 45.844 -0.188 1 85.69 434 VAL B CA 1
ATOM 7905 C C . VAL B 1 434 ? 5.738 46.438 1.202 1 85.69 434 VAL B C 1
ATOM 7907 O O . VAL B 1 434 ? 6.59 47.312 1.403 1 85.69 434 VAL B O 1
ATOM 7910 N N . GLU B 1 435 ? 4.922 46.062 2.014 1 85.06 435 GLU B N 1
ATOM 7911 C CA . GLU B 1 435 ? 5.016 46.562 3.385 1 85.06 435 GLU B CA 1
ATOM 7912 C C . GLU B 1 435 ? 6.328 46.156 4.035 1 85.06 435 GLU B C 1
ATOM 7914 O O . GLU B 1 435 ? 6.742 45 3.92 1 85.06 435 GLU B O 1
ATOM 7919 N N . GLN B 1 436 ? 6.898 47 4.727 1 87.12 436 GLN B N 1
ATOM 7920 C CA . GLN B 1 436 ? 8.234 46.812 5.285 1 87.12 436 GLN B CA 1
ATOM 7921 C C . GLN B 1 436 ? 8.227 45.719 6.352 1 87.12 436 GLN B C 1
ATOM 7923 O O . GLN B 1 436 ? 9.219 45 6.527 1 87.12 436 GLN B O 1
ATOM 7928 N N . HIS B 1 437 ? 7.133 45.562 6.977 1 87.56 437 HIS B N 1
ATOM 7929 C CA . HIS B 1 437 ? 7.086 44.562 8.039 1 87.56 437 HIS B CA 1
ATOM 7930 C C . HIS B 1 437 ? 7.129 43.156 7.465 1 87.56 437 HIS B C 1
ATOM 7932 O O . HIS B 1 437 ? 7.621 42.219 8.117 1 87.56 437 HIS B O 1
ATOM 7938 N N . ILE B 1 438 ? 6.668 43 6.285 1 90.12 438 ILE B N 1
ATOM 7939 C CA . ILE B 1 438 ? 6.715 41.688 5.617 1 90.12 438 ILE B CA 1
ATOM 7940 C C . ILE B 1 438 ? 8.164 41.344 5.266 1 90.12 438 ILE B C 1
ATOM 7942 O O . ILE B 1 438 ? 8.609 40.219 5.492 1 90.12 438 ILE B O 1
ATOM 7946 N N . ILE B 1 439 ? 8.859 42.344 4.77 1 90.69 439 ILE B N 1
ATOM 7947 C CA . ILE B 1 439 ? 10.258 42.156 4.402 1 90.69 439 ILE B CA 1
ATOM 7948 C C . ILE B 1 439 ? 11.078 41.812 5.645 1 90.69 439 ILE B C 1
ATOM 7950 O O . ILE B 1 439 ? 11.945 40.938 5.605 1 90.69 439 ILE B O 1
ATOM 7954 N N . LYS B 1 440 ? 10.727 42.469 6.711 1 91.94 440 LYS B N 1
ATOM 7955 C CA . LYS B 1 440 ? 11.453 42.219 7.953 1 91.94 440 LYS B CA 1
ATOM 7956 C C . LYS B 1 440 ? 11.227 40.812 8.461 1 91.94 440 LYS B C 1
ATOM 7958 O O . LYS B 1 440 ? 12.156 40.156 8.938 1 91.94 440 LYS B O 1
ATOM 7963 N N . ASP B 1 441 ? 10.047 40.344 8.383 1 92.31 441 ASP B N 1
ATOM 7964 C CA . ASP B 1 441 ? 9.727 39 8.844 1 92.31 441 ASP B CA 1
ATOM 7965 C C . ASP B 1 441 ? 10.398 37.938 7.973 1 92.31 441 ASP B C 1
ATOM 7967 O O . ASP B 1 441 ? 10.898 36.938 8.477 1 92.31 441 ASP B O 1
ATOM 7971 N N . VAL B 1 442 ? 10.367 38.125 6.699 1 93.69 442 VAL B N 1
ATOM 7972 C CA . VAL B 1 442 ? 11.016 37.219 5.781 1 93.69 442 VAL B CA 1
ATOM 7973 C C . VAL B 1 442 ? 12.523 37.219 6.012 1 93.69 442 VAL B C 1
ATOM 7975 O O . VAL B 1 442 ? 13.18 36.188 5.961 1 93.69 442 VAL B O 1
ATOM 7978 N N . LEU B 1 443 ? 13.023 38.406 6.266 1 93.44 443 LEU B N 1
ATOM 7979 C CA . LEU B 1 443 ? 14.453 38.562 6.512 1 93.44 443 LEU B CA 1
ATOM 7980 C C . LEU B 1 443 ? 14.867 37.781 7.766 1 93.44 443 LEU B C 1
ATOM 7982 O O . LEU B 1 443 ? 15.984 37.281 7.836 1 93.44 443 LEU B 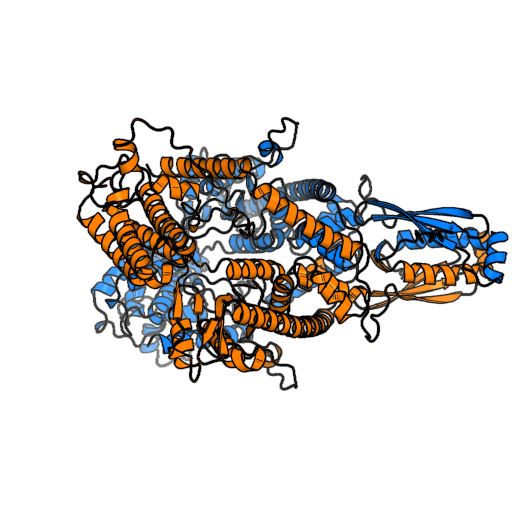O 1
ATOM 7986 N N . THR B 1 444 ? 14.078 37.781 8.711 1 93.94 444 THR B N 1
ATOM 7987 C CA . THR B 1 444 ? 14.375 37.031 9.93 1 93.94 444 THR B CA 1
ATOM 7988 C C . THR B 1 444 ? 14.547 35.562 9.617 1 93.94 444 THR B C 1
ATOM 7990 O O . THR B 1 444 ? 15.453 34.906 10.148 1 93.94 444 THR B O 1
ATOM 7993 N N . LEU B 1 445 ? 13.703 35 8.812 1 94.31 445 LEU B N 1
ATOM 7994 C CA . LEU B 1 445 ? 13.812 33.594 8.391 1 94.31 445 LEU B CA 1
ATOM 7995 C C . LEU B 1 445 ? 15.094 33.375 7.605 1 94.31 445 LEU B C 1
ATOM 7997 O O . LEU B 1 445 ? 15.789 32.375 7.832 1 94.31 445 LEU B O 1
ATOM 8001 N N . LEU B 1 446 ? 15.375 34.312 6.734 1 95.62 446 LEU B N 1
ATOM 8002 C CA . LEU B 1 446 ? 16.547 34.156 5.875 1 95.62 446 LEU B CA 1
ATOM 8003 C C . LEU B 1 446 ? 17.828 34.312 6.688 1 95.62 446 LEU B C 1
ATOM 8005 O O . LEU B 1 446 ? 18.828 33.656 6.383 1 95.62 446 LEU B O 1
ATOM 8009 N N . ASN B 1 447 ? 17.828 35.125 7.66 1 94.94 447 ASN B N 1
ATOM 8010 C CA . ASN B 1 447 ? 19 35.312 8.508 1 94.94 447 ASN B CA 1
ATOM 8011 C C . ASN B 1 447 ? 19.344 34 9.242 1 94.94 447 ASN B C 1
ATOM 8013 O O . ASN B 1 447 ? 20.516 33.656 9.414 1 94.94 447 ASN B O 1
ATOM 8017 N N . ARG B 1 448 ? 18.344 33.312 9.625 1 93 448 ARG B N 1
ATOM 8018 C CA . ARG B 1 448 ? 18.562 32.031 10.281 1 93 448 ARG B CA 1
ATOM 8019 C C . ARG B 1 448 ? 19.203 31.016 9.328 1 93 448 ARG B C 1
ATOM 8021 O O . ARG B 1 448 ? 20.047 30.219 9.727 1 93 448 ARG B O 1
ATOM 8028 N N . ILE B 1 449 ? 18.781 31.062 8.133 1 94.56 449 ILE B N 1
ATOM 8029 C CA . ILE B 1 449 ? 19.328 30.156 7.113 1 94.56 449 ILE B CA 1
ATOM 8030 C C . ILE B 1 449 ? 20.734 30.594 6.742 1 94.56 449 ILE B C 1
ATOM 8032 O O . ILE B 1 449 ? 21.625 29.75 6.543 1 94.56 449 ILE B O 1
ATOM 8036 N N . ALA B 1 450 ? 20.922 31.891 6.664 1 95.12 450 ALA B N 1
ATOM 8037 C CA . ALA B 1 450 ? 22.219 32.438 6.289 1 95.12 450 ALA B CA 1
ATOM 8038 C C . ALA B 1 450 ? 23.297 32.062 7.305 1 95.12 450 ALA B C 1
ATOM 8040 O O . ALA B 1 450 ? 24.469 31.922 6.953 1 95.12 450 ALA B O 1
ATOM 8041 N N . GLU B 1 451 ? 22.891 31.875 8.492 1 93.12 451 GLU B N 1
ATOM 8042 C CA . GLU B 1 451 ? 23.828 31.469 9.539 1 93.12 451 GLU B CA 1
ATOM 8043 C C . GLU B 1 451 ? 24.375 30.062 9.273 1 93.12 451 GLU B C 1
ATOM 8045 O O . GLU B 1 451 ? 25.453 29.719 9.75 1 93.12 451 GLU B O 1
ATOM 8050 N N . LYS B 1 452 ? 23.703 29.312 8.531 1 91.31 452 LYS B N 1
ATOM 8051 C CA . LYS B 1 452 ? 24.125 27.953 8.211 1 91.31 452 LYS B CA 1
ATOM 8052 C C . LYS B 1 452 ? 24.781 27.891 6.836 1 91.31 452 LYS B C 1
ATOM 8054 O O . LYS B 1 452 ? 24.859 26.812 6.234 1 91.31 452 LYS B O 1
ATOM 8059 N N . SER B 1 453 ? 25.203 28.969 6.297 1 94 453 SER B N 1
ATOM 8060 C CA . SER B 1 453 ? 25.766 29.016 4.949 1 94 453 SER B CA 1
ATOM 8061 C C . SER B 1 453 ? 27 28.141 4.828 1 94 453 SER B C 1
ATOM 8063 O O . SER B 1 453 ? 27.266 27.578 3.768 1 94 453 SER B O 1
ATOM 8065 N N . ASP B 1 454 ? 27.766 28 5.902 1 91.5 454 ASP B N 1
ATOM 8066 C CA . ASP B 1 454 ? 28.969 27.172 5.891 1 91.5 454 ASP B CA 1
ATOM 8067 C C . ASP B 1 454 ? 28.625 25.688 5.695 1 91.5 454 ASP B C 1
ATOM 8069 O O . ASP B 1 454 ? 29.391 24.938 5.105 1 91.5 454 ASP B O 1
ATOM 8073 N N . ARG B 1 455 ? 27.5 25.328 6.141 1 91.12 455 ARG B N 1
ATOM 8074 C CA . ARG B 1 455 ? 27.062 23.953 6.047 1 91.12 455 ARG B CA 1
ATOM 8075 C C . ARG B 1 455 ? 26.266 23.719 4.766 1 91.12 455 ARG B C 1
ATOM 8077 O O . ARG B 1 455 ? 26.016 22.562 4.387 1 91.12 455 ARG B O 1
ATOM 8084 N N . LEU B 1 456 ? 25.922 24.719 4.074 1 93.06 456 LEU B N 1
ATOM 8085 C CA . LEU B 1 456 ? 25.062 24.609 2.896 1 93.06 456 LEU B CA 1
ATOM 8086 C C . LEU B 1 456 ? 25.891 24.719 1.616 1 93.06 456 LEU B C 1
ATOM 8088 O O . LEU B 1 456 ? 25.406 24.375 0.534 1 93.06 456 LEU B O 1
ATOM 8092 N N . ILE B 1 457 ? 27.062 25.156 1.711 1 91.31 457 ILE B N 1
ATOM 8093 C CA . ILE B 1 457 ? 27.891 25.5 0.559 1 91.31 457 ILE B CA 1
ATOM 8094 C C . ILE B 1 457 ? 28.188 24.234 -0.253 1 91.31 457 ILE B C 1
ATOM 8096 O O . ILE B 1 457 ? 28.422 24.312 -1.462 1 91.31 457 ILE B O 1
ATOM 8100 N N . SER B 1 458 ? 28.141 23.062 0.339 1 89.06 458 SER B N 1
ATOM 8101 C CA . SER B 1 458 ? 28.438 21.828 -0.357 1 89.06 458 SER B CA 1
ATOM 8102 C C . SER B 1 458 ? 27.281 21.375 -1.221 1 89.06 458 SER B C 1
ATOM 8104 O O . SER B 1 458 ? 27.438 20.5 -2.076 1 89.06 458 SER B O 1
ATOM 8106 N N . ASN B 1 459 ? 26.016 21.922 -1.117 1 91.31 459 ASN B N 1
ATOM 8107 C CA . ASN B 1 459 ? 24.812 21.562 -1.864 1 91.31 459 ASN B CA 1
ATOM 8108 C C . ASN B 1 459 ? 24.5 20.078 -1.74 1 91.31 459 ASN B C 1
ATOM 8110 O O . ASN B 1 459 ? 24.141 19.422 -2.723 1 91.31 459 ASN B O 1
ATOM 8114 N N . SER B 1 460 ? 24.781 19.578 -0.553 1 90.5 460 SER B N 1
ATOM 8115 C CA . SER B 1 460 ? 24.5 18.172 -0.305 1 90.5 460 SER B CA 1
ATOM 8116 C C . SER B 1 460 ? 23 17.938 -0.112 1 90.5 460 SER B C 1
ATOM 8118 O O . SER B 1 460 ? 22.281 18.828 0.321 1 90.5 460 SER B O 1
ATOM 8120 N N . THR B 1 461 ? 22.562 16.766 -0.562 1 89.5 461 THR B N 1
ATOM 8121 C CA . THR B 1 461 ? 21.156 16.406 -0.407 1 89.5 461 THR B CA 1
ATOM 8122 C C . THR B 1 461 ? 21 15.008 0.173 1 89.5 461 THR B C 1
ATOM 8124 O O . THR B 1 461 ? 21.953 14.219 0.14 1 89.5 461 THR B O 1
ATOM 8127 N N . THR B 1 462 ? 19.891 14.758 0.772 1 90.38 462 THR B N 1
ATOM 8128 C CA . THR B 1 462 ? 19.594 13.438 1.317 1 90.38 462 THR B CA 1
ATOM 8129 C C . THR B 1 462 ? 18.766 12.617 0.326 1 90.38 462 THR B C 1
ATOM 8131 O O . THR B 1 462 ? 18.062 11.68 0.718 1 90.38 462 THR B O 1
ATOM 8134 N N . ASN B 1 463 ? 18.828 12.914 -0.95 1 87.81 463 ASN B N 1
ATOM 8135 C CA . ASN B 1 463 ? 18.047 12.273 -1.994 1 87.81 463 ASN B CA 1
ATOM 8136 C C . ASN B 1 463 ? 18.328 10.773 -2.07 1 87.81 463 ASN B C 1
ATOM 8138 O O . ASN B 1 463 ? 17.438 9.984 -2.361 1 87.81 463 ASN B O 1
ATOM 8142 N N . LEU B 1 464 ? 19.578 10.43 -1.805 1 92.19 464 LEU B N 1
ATOM 8143 C CA . LEU B 1 464 ? 19.938 9.016 -1.851 1 92.19 464 LEU B CA 1
ATOM 8144 C C . LEU B 1 464 ? 19.188 8.227 -0.782 1 92.19 464 LEU B C 1
ATOM 8146 O O . LEU B 1 464 ? 18.734 7.117 -1.037 1 92.19 464 LEU B O 1
ATOM 8150 N N . ALA B 1 465 ? 19.125 8.797 0.368 1 93.88 465 ALA B N 1
ATOM 8151 C CA . ALA B 1 465 ? 18.375 8.148 1.447 1 93.88 465 ALA B CA 1
ATOM 8152 C C . ALA B 1 465 ? 16.891 8.086 1.134 1 93.88 465 ALA B C 1
ATOM 8154 O O . ALA B 1 465 ? 16.219 7.094 1.434 1 93.88 465 ALA B O 1
ATOM 8155 N N . GLU B 1 466 ? 16.375 9.102 0.549 1 89.75 466 GLU B N 1
ATOM 8156 C CA . GLU B 1 466 ? 14.969 9.117 0.14 1 89.75 466 GLU B CA 1
ATOM 8157 C C . GLU B 1 466 ? 14.695 8.07 -0.937 1 89.75 466 GLU B C 1
ATOM 8159 O O . GLU B 1 466 ? 13.625 7.453 -0.959 1 89.75 466 GLU B O 1
ATOM 8164 N N . SER B 1 467 ? 15.656 7.969 -1.808 1 91.56 467 SER B N 1
ATOM 8165 C CA . SER B 1 467 ? 15.539 6.938 -2.834 1 91.56 467 SER B CA 1
ATOM 8166 C C . SER B 1 467 ? 15.453 5.547 -2.213 1 91.56 467 SER B C 1
ATOM 8168 O O . SER B 1 467 ? 14.641 4.719 -2.639 1 91.56 467 SER B O 1
ATOM 8170 N N . TRP B 1 468 ? 16.25 5.305 -1.29 1 94.62 468 TRP B N 1
ATOM 8171 C CA . TRP B 1 468 ? 16.188 3.998 -0.638 1 94.62 468 TRP B CA 1
ATOM 8172 C C . TRP B 1 468 ? 14.852 3.803 0.063 1 94.62 468 TRP B C 1
ATOM 8174 O O . TRP B 1 468 ? 14.297 2.705 0.052 1 94.62 468 TRP B O 1
ATOM 8184 N N . MET B 1 469 ? 14.398 4.855 0.736 1 92.88 469 MET B N 1
ATOM 8185 C CA . MET B 1 469 ? 13.102 4.762 1.397 1 92.88 469 MET B CA 1
ATOM 8186 C C . MET B 1 469 ? 12.008 4.395 0.399 1 92.88 469 MET B C 1
ATOM 8188 O O . MET B 1 469 ? 11.07 3.664 0.735 1 92.88 469 MET B O 1
ATOM 8192 N N . HIS B 1 470 ? 12.188 4.875 -0.77 1 89.31 470 HIS B N 1
ATOM 8193 C CA . HIS B 1 470 ? 11.234 4.531 -1.82 1 89.31 470 HIS B CA 1
ATOM 8194 C C . HIS B 1 470 ? 11.359 3.062 -2.215 1 89.31 470 HIS B C 1
ATOM 8196 O O . HIS B 1 470 ? 10.352 2.393 -2.441 1 89.31 470 HIS B O 1
ATOM 8202 N N . ILE B 1 471 ? 12.539 2.621 -2.314 1 92.56 471 ILE B N 1
ATOM 8203 C CA . ILE B 1 471 ? 12.773 1.218 -2.635 1 92.56 471 ILE B CA 1
ATOM 8204 C C . ILE B 1 471 ? 12.156 0.331 -1.553 1 92.56 471 ILE B C 1
ATOM 8206 O O . ILE B 1 471 ? 11.516 -0.675 -1.858 1 92.56 471 ILE B O 1
ATOM 8210 N N . ARG B 1 472 ? 12.359 0.729 -0.376 1 93 472 ARG B N 1
ATOM 8211 C CA . ARG B 1 472 ? 11.852 -0.044 0.753 1 93 472 ARG B CA 1
ATOM 8212 C C . ARG B 1 472 ? 10.336 -0.132 0.717 1 93 472 ARG B C 1
ATOM 8214 O O . ARG B 1 472 ? 9.758 -1.164 1.069 1 93 472 ARG B O 1
ATOM 8221 N N . THR B 1 473 ? 9.641 0.924 0.289 1 90.38 473 THR B N 1
ATOM 8222 C CA . THR B 1 473 ? 8.18 0.962 0.232 1 90.38 473 THR B CA 1
ATOM 8223 C C . THR B 1 473 ? 7.645 -0.166 -0.644 1 90.38 473 THR B C 1
ATOM 8225 O O . THR B 1 473 ? 6.578 -0.718 -0.368 1 90.38 473 THR B O 1
ATOM 8228 N N . LYS B 1 474 ? 8.391 -0.546 -1.606 1 89.44 474 LYS B N 1
ATOM 8229 C CA . LYS B 1 474 ? 7.992 -1.657 -2.467 1 89.44 474 LYS B CA 1
ATOM 8230 C C . LYS B 1 474 ? 7.969 -2.971 -1.691 1 89.44 474 LYS B C 1
ATOM 8232 O O . LYS B 1 474 ? 7.121 -3.832 -1.945 1 89.44 474 LYS B O 1
ATOM 8237 N N . PHE B 1 475 ? 8.891 -3.049 -0.737 1 93.62 475 PHE B N 1
ATOM 8238 C CA . PHE B 1 475 ? 9.031 -4.293 0.013 1 93.62 475 PHE B CA 1
ATOM 8239 C C . PHE B 1 475 ? 8.016 -4.355 1.149 1 93.62 475 PHE B C 1
ATOM 8241 O O . PHE B 1 475 ? 7.668 -5.441 1.617 1 93.62 475 PHE B O 1
ATOM 8248 N N . ASP B 1 476 ? 7.57 -3.197 1.635 1 90.12 476 ASP B N 1
ATOM 8249 C CA . ASP B 1 476 ? 6.699 -3.248 2.807 1 90.12 476 ASP B CA 1
ATOM 8250 C C . ASP B 1 476 ? 5.254 -2.939 2.43 1 90.12 476 ASP B C 1
ATOM 8252 O O . ASP B 1 476 ? 4.391 -2.834 3.303 1 90.12 476 ASP B O 1
ATOM 8256 N N . GLY B 1 477 ? 4.926 -2.756 1.17 1 85.31 477 GLY B N 1
ATOM 8257 C CA . GLY B 1 477 ? 3.555 -2.562 0.719 1 85.31 477 GLY B CA 1
ATOM 8258 C C . GLY B 1 477 ? 3.006 -1.188 1.048 1 85.31 477 GLY B C 1
ATOM 8259 O O . GLY B 1 477 ? 1.806 -1.031 1.279 1 85.31 477 GLY B O 1
ATOM 8260 N N . GLY B 1 478 ? 3.842 -0.172 1.202 1 79.19 478 GLY B N 1
ATOM 8261 C CA . GLY B 1 478 ? 3.395 1.191 1.438 1 79.19 478 GLY B CA 1
ATOM 8262 C C . GLY B 1 478 ? 2.984 1.445 2.877 1 79.19 478 GLY B C 1
ATOM 8263 O O . GLY B 1 478 ? 2.139 2.301 3.145 1 79.19 478 GLY B O 1
ATOM 8264 N N . LYS B 1 479 ? 3.387 0.699 3.797 1 79.31 479 LYS B N 1
ATOM 8265 C CA . LYS B 1 479 ? 3.143 0.877 5.227 1 79.31 479 LYS B CA 1
ATOM 8266 C C . LYS B 1 479 ? 1.673 0.648 5.562 1 79.31 479 LYS B C 1
ATOM 8268 O O . LYS B 1 479 ? 1.142 1.259 6.496 1 79.31 479 LYS B O 1
ATOM 8273 N N . VAL B 1 480 ? 1.031 -0.119 4.734 1 77.12 480 VAL B N 1
ATOM 8274 C CA . VAL B 1 480 ? -0.392 -0.365 4.941 1 77.12 480 VAL B CA 1
ATOM 8275 C C . VAL B 1 480 ? -0.579 -1.516 5.926 1 77.12 480 VAL B C 1
ATOM 8277 O O . VAL B 1 480 ? -1.516 -1.508 6.73 1 77.12 480 VAL B O 1
ATOM 8280 N N . TYR B 1 481 ? 0.411 -2.4 5.91 1 80.81 481 TYR B N 1
ATOM 8281 C CA . TYR B 1 481 ? 0.279 -3.607 6.719 1 80.81 481 TYR B CA 1
ATOM 8282 C C . TYR B 1 481 ? 1.239 -3.58 7.902 1 80.81 481 TYR B C 1
ATOM 8284 O O . TYR B 1 481 ? 2.322 -2.996 7.816 1 80.81 481 TYR B O 1
ATOM 8292 N N . ASN B 1 482 ? 0.747 -4.18 8.969 1 81.56 482 ASN B N 1
ATOM 8293 C CA . ASN B 1 482 ? 1.623 -4.312 10.133 1 81.56 482 ASN B CA 1
ATOM 8294 C C . ASN B 1 482 ? 2.59 -5.48 9.977 1 81.56 482 ASN B C 1
ATOM 8296 O O . ASN B 1 482 ? 2.186 -6.645 10.055 1 81.56 482 ASN B O 1
ATOM 8300 N N . LEU B 1 483 ? 3.816 -5.172 9.828 1 89.44 483 LEU B N 1
ATOM 8301 C CA . LEU B 1 483 ? 4.824 -6.199 9.586 1 89.44 483 LEU B CA 1
ATOM 8302 C C . LEU B 1 483 ? 5.758 -6.336 10.789 1 89.44 483 LEU B C 1
ATOM 8304 O O . LEU B 1 483 ? 6.785 -7.016 10.703 1 89.44 483 LEU B O 1
ATOM 8308 N N . CYS B 1 484 ? 5.402 -5.672 11.883 1 89.38 484 CYS B N 1
ATOM 8309 C CA . CYS B 1 484 ? 6.332 -5.578 13.008 1 89.38 484 CYS B CA 1
ATOM 8310 C C . CYS B 1 484 ? 6.012 -6.621 14.07 1 89.38 484 CYS B C 1
ATOM 8312 O O . CYS B 1 484 ? 6.52 -6.547 15.188 1 89.38 484 CYS B O 1
ATOM 8314 N N . ASN B 1 485 ? 5.203 -7.559 13.758 1 87.25 485 ASN B N 1
ATOM 8315 C CA . ASN B 1 485 ? 4.832 -8.555 14.75 1 87.25 485 ASN B CA 1
ATOM 8316 C C . ASN B 1 485 ? 5.973 -9.531 15.023 1 87.25 485 ASN B C 1
ATOM 8318 O O . ASN B 1 485 ? 6.117 -10.031 16.141 1 87.25 485 ASN B O 1
ATOM 8322 N N . ARG B 1 486 ? 6.719 -9.742 14 1 88.88 486 ARG B N 1
ATOM 8323 C CA . ARG B 1 486 ? 7.883 -10.617 14.125 1 88.88 486 ARG B CA 1
ATOM 8324 C C . ARG B 1 486 ? 9.039 -10.102 13.273 1 88.88 486 ARG B C 1
ATOM 8326 O O . ARG B 1 486 ? 9.414 -8.93 13.359 1 88.88 486 ARG B O 1
ATOM 8333 N N . GLY B 1 487 ? 9.555 -10.945 12.406 1 90.81 487 GLY B N 1
ATOM 8334 C CA . GLY B 1 487 ? 10.773 -10.578 11.703 1 90.81 487 GLY B CA 1
ATOM 8335 C C . GLY B 1 487 ? 10.523 -10.102 10.289 1 90.81 487 GLY B C 1
ATOM 8336 O O . GLY B 1 487 ? 11.469 -9.836 9.539 1 90.81 487 GLY B O 1
ATOM 8337 N N . SER B 1 488 ? 9.273 -9.922 9.914 1 93.88 488 SER B N 1
ATOM 8338 C CA . SER B 1 488 ? 8.953 -9.531 8.539 1 93.88 488 SER B CA 1
ATOM 8339 C C . SER B 1 488 ? 9.477 -8.133 8.234 1 93.88 488 SER B C 1
ATOM 8341 O O . SER B 1 488 ? 10.016 -7.887 7.152 1 93.88 488 SER B O 1
ATOM 8343 N N . TRP B 1 489 ? 9.391 -7.27 9.234 1 94.19 489 TRP B N 1
ATOM 8344 C CA . TRP B 1 489 ? 9.859 -5.898 9.062 1 94.19 489 TRP B CA 1
ATOM 8345 C C . TRP B 1 489 ? 11.367 -5.871 8.82 1 94.19 489 TRP B C 1
ATOM 8347 O O . TRP B 1 489 ? 11.836 -5.203 7.891 1 94.19 489 TRP B O 1
ATOM 8357 N N . HIS B 1 490 ? 12.086 -6.656 9.516 1 95.44 490 HIS B N 1
ATOM 8358 C CA . HIS B 1 490 ? 13.531 -6.754 9.352 1 95.44 490 HIS B CA 1
ATOM 8359 C C . HIS B 1 490 ? 13.898 -7.254 7.957 1 95.44 490 HIS B C 1
ATOM 8361 O O . HIS B 1 490 ? 14.711 -6.633 7.266 1 95.44 490 HIS B O 1
ATOM 8367 N N . ALA B 1 491 ? 13.242 -8.305 7.602 1 96.25 491 ALA B N 1
ATOM 8368 C CA . ALA B 1 491 ? 13.555 -8.938 6.324 1 96.25 491 ALA B CA 1
ATOM 8369 C C . ALA B 1 491 ? 13.281 -7.992 5.16 1 96.25 491 ALA B C 1
ATOM 8371 O O . ALA B 1 491 ? 14.062 -7.926 4.207 1 96.25 491 ALA B O 1
ATOM 8372 N N . ARG B 1 492 ? 12.203 -7.281 5.246 1 96.44 492 ARG B N 1
ATOM 8373 C CA . ARG B 1 492 ? 11.828 -6.355 4.18 1 96.44 492 ARG B CA 1
ATOM 8374 C C . ARG B 1 492 ? 12.828 -5.211 4.074 1 96.44 492 ARG B C 1
ATOM 8376 O O . ARG B 1 492 ? 13.164 -4.773 2.973 1 96.44 492 ARG B O 1
ATOM 8383 N N . CYS B 1 493 ? 13.25 -4.711 5.203 1 97.12 493 CYS B N 1
ATOM 8384 C CA . CYS B 1 493 ? 14.266 -3.662 5.203 1 97.12 493 CYS B CA 1
ATOM 8385 C C . CYS B 1 493 ? 15.562 -4.16 4.586 1 97.12 493 CYS B C 1
ATOM 8387 O O . CYS B 1 493 ? 16.188 -3.459 3.785 1 97.12 493 CYS B O 1
ATOM 8389 N N . TYR B 1 494 ? 15.938 -5.395 4.898 1 97.81 494 TYR B N 1
ATOM 8390 C CA . TYR B 1 494 ? 17.156 -5.977 4.34 1 97.81 494 TYR B CA 1
ATOM 8391 C C . TYR B 1 494 ? 17.031 -6.164 2.834 1 97.81 494 TYR B C 1
ATOM 8393 O O . TYR B 1 494 ? 17.984 -5.961 2.092 1 97.81 494 TYR B O 1
ATOM 8401 N N . GLY B 1 495 ? 15.844 -6.531 2.422 1 97 495 GLY B N 1
ATOM 8402 C CA . GLY B 1 495 ? 15.609 -6.645 0.991 1 97 495 GLY B CA 1
ATOM 8403 C C . GLY B 1 495 ? 15.812 -5.336 0.25 1 97 495 GLY B C 1
ATOM 8404 O O . GLY B 1 495 ? 16.484 -5.297 -0.785 1 97 495 GLY B O 1
ATOM 8405 N N . GLY B 1 496 ? 15.242 -4.27 0.787 1 96.44 496 GLY B N 1
ATOM 8406 C CA . GLY B 1 496 ? 15.445 -2.953 0.199 1 96.44 496 GLY B CA 1
ATOM 8407 C C . GLY B 1 496 ? 16.906 -2.543 0.156 1 96.44 496 GLY B C 1
ATOM 8408 O O . GLY B 1 496 ? 17.359 -1.968 -0.833 1 96.44 496 GLY B O 1
ATOM 8409 N N . ALA B 1 497 ? 17.594 -2.848 1.22 1 97.88 497 ALA B N 1
ATOM 8410 C CA . ALA B 1 497 ? 19.016 -2.506 1.304 1 97.88 497 ALA B CA 1
ATOM 8411 C C . ALA B 1 497 ? 19.828 -3.283 0.272 1 97.88 497 ALA B C 1
ATOM 8413 O O . ALA B 1 497 ? 20.734 -2.732 -0.356 1 97.88 497 ALA B O 1
ATOM 8414 N N . LEU B 1 498 ? 19.5 -4.516 0.065 1 97.5 498 LEU B N 1
ATOM 8415 C CA . LEU B 1 498 ? 20.203 -5.34 -0.918 1 97.5 498 LEU B CA 1
ATOM 8416 C C . LEU B 1 498 ? 19.984 -4.797 -2.328 1 97.5 498 LEU B C 1
ATOM 8418 O O . LEU B 1 498 ? 20.922 -4.781 -3.137 1 97.5 498 LEU B O 1
ATOM 8422 N N . ARG B 1 499 ? 18.781 -4.406 -2.576 1 96.5 499 ARG B N 1
ATOM 8423 C CA . ARG B 1 499 ? 18.469 -3.838 -3.885 1 96.5 499 ARG B CA 1
ATOM 8424 C C . ARG B 1 499 ? 19.312 -2.607 -4.164 1 96.5 499 ARG B C 1
ATOM 8426 O O . ARG B 1 499 ? 19.766 -2.4 -5.293 1 96.5 499 ARG B O 1
ATOM 8433 N N . MET B 1 500 ? 19.562 -1.828 -3.182 1 96.38 500 MET B N 1
ATOM 8434 C CA . MET B 1 500 ? 20.359 -0.624 -3.367 1 96.38 500 MET B CA 1
ATOM 8435 C C . MET B 1 500 ? 21.828 -0.977 -3.58 1 96.38 500 MET B C 1
ATOM 8437 O O . MET B 1 500 ? 22.484 -0.419 -4.461 1 96.38 500 MET B O 1
ATOM 8441 N N . ASN B 1 501 ? 22.391 -1.918 -2.82 1 97.06 501 ASN B N 1
ATOM 8442 C CA . ASN B 1 501 ? 23.812 -2.244 -2.863 1 97.06 501 ASN B CA 1
ATOM 8443 C C . ASN B 1 501 ? 24.156 -3.086 -4.086 1 97.06 501 ASN B C 1
ATOM 8445 O O . ASN B 1 501 ? 25.25 -2.965 -4.641 1 97.06 501 ASN B O 1
ATOM 8449 N N . LEU B 1 502 ? 23.234 -3.98 -4.492 1 95.69 502 LEU B N 1
ATOM 8450 C CA . LEU B 1 502 ? 23.547 -4.895 -5.59 1 95.69 502 LEU B CA 1
ATOM 8451 C C . LEU B 1 502 ? 23 -4.355 -6.91 1 95.69 502 LEU B C 1
ATOM 8453 O O . LEU B 1 502 ? 23.406 -4.809 -7.98 1 95.69 502 LEU B O 1
ATOM 8457 N N . GLY B 1 503 ? 22.078 -3.428 -6.84 1 92.69 503 GLY B N 1
ATOM 8458 C CA . GLY B 1 503 ? 21.516 -2.887 -8.062 1 92.69 503 GLY B CA 1
ATOM 8459 C C . GLY B 1 503 ? 20.234 -3.588 -8.492 1 92.69 503 GLY B C 1
ATOM 8460 O O . GLY B 1 503 ? 19.656 -4.367 -7.73 1 92.69 503 GLY B O 1
ATOM 8461 N N . PRO B 1 504 ? 19.797 -3.371 -9.688 1 91.19 504 PRO B N 1
ATOM 8462 C CA . PRO B 1 504 ? 18.5 -3.871 -10.148 1 91.19 504 PRO B CA 1
ATOM 8463 C C . PRO B 1 504 ? 18.484 -5.387 -10.312 1 91.19 504 PRO B C 1
ATOM 8465 O O . PRO B 1 504 ? 17.406 -5.996 -10.289 1 91.19 504 PRO B O 1
ATOM 8468 N N . GLN B 1 505 ? 19.641 -6.043 -10.477 1 93.81 505 GLN B N 1
ATOM 8469 C CA . GLN B 1 505 ? 19.688 -7.488 -10.656 1 93.81 505 GLN B CA 1
ATOM 8470 C C . GLN B 1 505 ? 19.922 -8.203 -9.328 1 93.81 505 GLN B C 1
ATOM 8472 O O . GLN B 1 505 ? 20.344 -9.359 -9.305 1 93.81 505 GLN B O 1
ATOM 8477 N N . TRP B 1 506 ? 19.578 -7.574 -8.258 1 96.25 506 TRP B N 1
ATOM 8478 C CA . TRP B 1 506 ? 19.922 -8.031 -6.914 1 96.25 506 TRP B CA 1
ATOM 8479 C C . TRP B 1 506 ? 19.25 -9.367 -6.613 1 96.25 506 TRP B C 1
ATOM 8481 O O . TRP B 1 506 ? 19.875 -10.258 -6.02 1 96.25 506 TRP B O 1
ATOM 8491 N N . SER B 1 507 ? 18.016 -9.508 -7.074 1 96.12 507 SER B N 1
ATOM 8492 C CA . SER B 1 507 ? 17.219 -10.656 -6.668 1 96.12 507 SER B CA 1
ATOM 8493 C C . SER B 1 507 ? 17.781 -11.953 -7.246 1 96.12 507 SER B C 1
ATOM 8495 O O . SER B 1 507 ? 17.859 -12.969 -6.551 1 96.12 507 SER B O 1
ATOM 8497 N N . CYS B 1 508 ? 18.156 -11.938 -8.484 1 96.38 508 CYS B N 1
ATOM 8498 C CA . CYS B 1 508 ? 18.75 -13.109 -9.117 1 96.38 508 CYS B CA 1
ATOM 8499 C C . CYS B 1 508 ? 20.078 -13.469 -8.477 1 96.38 508 CYS B C 1
ATOM 8501 O O . CYS B 1 508 ? 20.359 -14.641 -8.234 1 96.38 508 CYS B O 1
ATOM 8503 N N . GLN B 1 509 ? 20.875 -12.445 -8.203 1 95.31 509 GLN B N 1
ATOM 8504 C CA . GLN B 1 509 ? 22.188 -12.656 -7.602 1 95.31 509 GLN B CA 1
ATOM 8505 C C . GLN B 1 509 ? 22.062 -13.211 -6.184 1 95.31 509 GLN B C 1
ATOM 8507 O O . GLN B 1 509 ? 22.766 -14.164 -5.82 1 95.31 509 GLN B O 1
ATOM 8512 N N . ALA B 1 510 ? 21.188 -12.625 -5.434 1 96.75 510 ALA B N 1
ATOM 8513 C CA . ALA B 1 510 ? 20.969 -13.086 -4.066 1 96.75 510 ALA B CA 1
ATOM 8514 C C . ALA B 1 510 ? 20.422 -14.508 -4.055 1 96.75 510 ALA B C 1
ATOM 8516 O O . ALA B 1 510 ? 20.812 -15.328 -3.219 1 96.75 510 ALA B O 1
ATOM 8517 N N . TRP B 1 511 ? 19.5 -14.82 -4.988 1 96.94 511 TRP B N 1
ATOM 8518 C CA . TRP B 1 511 ? 18.922 -16.156 -5.074 1 96.94 511 TRP B CA 1
ATOM 8519 C C . TRP B 1 511 ? 20 -17.203 -5.316 1 96.94 511 TRP B C 1
ATOM 8521 O O . TRP B 1 511 ? 20.047 -18.219 -4.621 1 96.94 511 TRP B O 1
ATOM 8531 N N . GLU B 1 512 ? 20.812 -16.938 -6.258 1 95.31 512 GLU B N 1
ATOM 8532 C CA . GLU B 1 512 ? 21.875 -17.875 -6.609 1 95.31 512 GLU B CA 1
ATOM 8533 C C . GLU B 1 512 ? 22.828 -18.109 -5.441 1 95.31 512 GLU B C 1
ATOM 8535 O O . GLU B 1 512 ? 23.234 -19.234 -5.18 1 95.31 512 GLU B O 1
ATOM 8540 N N . THR B 1 513 ? 23.109 -17.047 -4.766 1 93.62 513 THR B N 1
ATOM 8541 C CA . THR B 1 513 ? 24.031 -17.125 -3.646 1 93.62 513 THR B CA 1
ATOM 8542 C C . THR B 1 513 ? 23.438 -17.906 -2.488 1 93.62 513 THR B C 1
ATOM 8544 O O . THR B 1 513 ? 24.125 -18.703 -1.843 1 93.62 513 THR B O 1
ATOM 8547 N N . CYS B 1 514 ? 22.141 -17.75 -2.242 1 92.75 514 CYS B N 1
ATOM 8548 C CA . CYS B 1 514 ? 21.484 -18.328 -1.071 1 92.75 514 CYS B CA 1
ATOM 8549 C C . CYS B 1 514 ? 21.109 -19.781 -1.317 1 92.75 514 CYS B C 1
ATOM 8551 O O . CYS B 1 514 ? 21.172 -20.609 -0.405 1 92.75 514 CYS B O 1
ATOM 8553 N N . THR B 1 515 ? 20.703 -20.125 -2.564 1 91.69 515 THR B N 1
ATOM 8554 C CA . THR B 1 515 ? 20.125 -21.438 -2.797 1 91.69 515 THR B CA 1
ATOM 8555 C C . THR B 1 515 ? 21.078 -22.312 -3.611 1 91.69 515 THR B C 1
ATOM 8557 O O . THR B 1 515 ? 20.875 -23.516 -3.727 1 91.69 515 THR B O 1
ATOM 8560 N N . ALA B 1 516 ? 22.062 -21.734 -4.18 1 90.5 516 ALA B N 1
ATOM 8561 C CA . ALA B 1 516 ? 23 -22.438 -5.039 1 90.5 516 ALA B CA 1
ATOM 8562 C C . ALA B 1 516 ? 22.297 -23.062 -6.246 1 90.5 516 ALA B C 1
ATOM 8564 O O . ALA B 1 516 ? 22.672 -24.125 -6.727 1 90.5 516 ALA B O 1
ATOM 8565 N N . THR B 1 517 ? 21.156 -22.469 -6.543 1 91.81 517 THR B N 1
ATOM 8566 C CA . THR B 1 517 ? 20.406 -22.891 -7.723 1 91.81 517 THR B CA 1
ATOM 8567 C C . THR B 1 517 ? 20.25 -21.719 -8.695 1 91.81 517 THR B C 1
ATOM 8569 O O . THR B 1 517 ? 20.266 -20.562 -8.289 1 91.81 517 THR B O 1
ATOM 8572 N N . GLU B 1 518 ? 20.062 -22.078 -9.891 1 92.62 518 GLU B N 1
ATOM 8573 C CA . GLU B 1 518 ? 19.859 -21.047 -10.898 1 92.62 518 GLU B CA 1
ATOM 8574 C C . GLU B 1 518 ? 18.453 -20.469 -10.805 1 92.62 518 GLU B C 1
ATOM 8576 O O . GLU B 1 518 ? 17.484 -21.203 -10.594 1 92.62 518 GLU B O 1
ATOM 8581 N N . PRO B 1 519 ? 18.297 -19.172 -10.859 1 94.62 519 PRO B N 1
ATOM 8582 C CA . PRO B 1 519 ? 16.969 -18.547 -10.797 1 94.62 519 PRO B CA 1
ATOM 8583 C C . PRO B 1 519 ? 16.047 -18.984 -11.93 1 94.62 519 PRO B C 1
ATOM 8585 O O . PRO B 1 519 ? 14.859 -19.234 -11.703 1 94.62 519 PRO B O 1
ATOM 8588 N N . GLY B 1 520 ? 16.578 -19.203 -13.141 1 94.56 520 GLY B N 1
ATOM 8589 C CA . GLY B 1 520 ? 15.766 -19.594 -14.281 1 94.56 520 GLY B CA 1
ATOM 8590 C C . GLY B 1 520 ? 15.633 -18.484 -15.312 1 94.56 520 GLY B C 1
ATOM 8591 O O . GLY B 1 520 ? 15.969 -17.328 -15.039 1 94.56 520 GLY B O 1
ATOM 8592 N N . LYS B 1 521 ? 15.117 -18.844 -16.406 1 93.88 521 LYS B N 1
ATOM 8593 C CA . LYS B 1 521 ? 15.055 -17.953 -17.562 1 93.88 521 LYS B CA 1
ATOM 8594 C C . LYS B 1 521 ? 14.102 -16.797 -17.312 1 93.88 521 LYS B C 1
ATOM 8596 O O . LYS B 1 521 ? 14.445 -15.633 -17.547 1 93.88 521 LYS B O 1
ATOM 8601 N N . HIS B 1 522 ? 12.922 -17.109 -16.844 1 95.06 522 HIS B N 1
ATOM 8602 C CA . HIS B 1 522 ? 11.914 -16.078 -16.641 1 95.06 522 HIS B CA 1
ATOM 8603 C C . HIS B 1 522 ? 12.297 -15.125 -15.523 1 95.06 522 HIS B C 1
ATOM 8605 O O . HIS B 1 522 ? 12.062 -13.914 -15.617 1 95.06 522 HIS B O 1
ATOM 8611 N N . PHE B 1 523 ? 12.93 -15.648 -14.508 1 95.94 523 PHE B N 1
ATOM 8612 C CA . PHE B 1 523 ? 13.398 -14.867 -13.367 1 95.94 523 PHE B CA 1
ATOM 8613 C C . PHE B 1 523 ? 14.453 -13.859 -13.797 1 95.94 523 PHE B C 1
ATOM 8615 O O . PHE B 1 523 ? 14.328 -12.664 -13.531 1 95.94 523 PHE B O 1
ATOM 8622 N N . THR B 1 524 ? 15.383 -14.25 -14.547 1 96 524 THR B N 1
ATOM 8623 C CA . THR B 1 524 ? 16.484 -13.406 -15 1 96 524 THR B CA 1
ATOM 8624 C C . THR B 1 524 ? 16.016 -12.414 -16.047 1 96 524 THR B C 1
ATOM 8626 O O . THR B 1 524 ? 16.438 -11.25 -16.047 1 96 524 THR B O 1
ATOM 8629 N N . ALA B 1 525 ? 15.156 -12.898 -16.891 1 95.12 525 ALA B N 1
ATOM 8630 C CA . ALA B 1 525 ? 14.664 -12.039 -17.969 1 95.12 525 ALA B CA 1
ATOM 8631 C C . ALA B 1 525 ? 13.898 -10.844 -17.406 1 95.12 525 ALA B C 1
ATOM 8633 O O . ALA B 1 525 ? 14.016 -9.727 -17.922 1 95.12 525 ALA B O 1
ATOM 8634 N N . ARG B 1 526 ? 13.141 -11.078 -16.406 1 93.94 526 ARG B N 1
ATOM 8635 C CA . ARG B 1 526 ? 12.352 -10.008 -15.812 1 93.94 526 ARG B CA 1
ATOM 8636 C C . ARG B 1 526 ? 13.25 -8.922 -15.234 1 93.94 526 ARG B C 1
ATOM 8638 O O . ARG B 1 526 ? 13.008 -7.73 -15.445 1 93.94 526 ARG B O 1
ATOM 8645 N N . TYR B 1 527 ? 14.234 -9.258 -14.5 1 94.12 527 TYR B N 1
ATOM 8646 C CA . TYR B 1 527 ? 15.094 -8.281 -13.852 1 94.12 527 TYR B CA 1
ATOM 8647 C C . TYR B 1 527 ? 16.016 -7.602 -14.859 1 94.12 527 TYR B C 1
ATOM 8649 O O . TYR B 1 527 ? 16.391 -6.438 -14.688 1 94.12 527 TYR B O 1
ATOM 8657 N N . LYS B 1 528 ? 16.297 -8.312 -15.977 1 93.75 528 LYS B N 1
ATOM 8658 C CA . LYS B 1 528 ? 17.031 -7.668 -17.062 1 93.75 528 LYS B CA 1
ATOM 8659 C C . LYS B 1 528 ? 16.172 -6.605 -17.734 1 93.75 528 LYS B C 1
ATOM 8661 O O . LYS B 1 528 ? 16.656 -5.523 -18.078 1 93.75 528 LYS B O 1
ATOM 8666 N N . ARG B 1 529 ? 14.977 -6.984 -17.891 1 91.56 529 ARG B N 1
ATOM 8667 C CA . ARG B 1 529 ? 14.039 -6.027 -18.484 1 91.56 529 ARG B CA 1
ATOM 8668 C C . ARG B 1 529 ? 13.859 -4.812 -17.594 1 91.56 529 ARG B C 1
ATOM 8670 O O . ARG B 1 529 ? 13.781 -3.682 -18.062 1 91.56 529 ARG B O 1
ATOM 8677 N N . ASN B 1 530 ? 13.742 -5.066 -16.297 1 88.81 530 ASN B N 1
ATOM 8678 C CA . ASN B 1 530 ? 13.625 -3.967 -15.352 1 88.81 530 ASN B CA 1
ATOM 8679 C C . ASN B 1 530 ? 14.828 -3.029 -15.422 1 88.81 530 ASN B C 1
ATOM 8681 O O . ASN B 1 530 ? 14.672 -1.81 -15.344 1 88.81 530 ASN B O 1
ATOM 8685 N N . GLU B 1 531 ? 15.906 -3.646 -15.547 1 90.69 531 GLU B N 1
ATOM 8686 C CA . GLU B 1 531 ? 17.125 -2.854 -15.648 1 90.69 531 GLU B CA 1
ATOM 8687 C C . GLU B 1 531 ? 17.125 -2.004 -16.922 1 90.69 531 GLU B C 1
ATOM 8689 O O . GLU B 1 531 ? 17.5 -0.828 -16.891 1 90.69 531 GLU B O 1
ATOM 8694 N N . GLN B 1 532 ? 16.672 -2.627 -17.953 1 90.81 532 GLN B N 1
ATOM 8695 C CA . GLN B 1 532 ? 16.609 -1.91 -19.219 1 90.81 532 GLN B CA 1
ATOM 8696 C C . GLN B 1 532 ? 15.594 -0.774 -19.172 1 90.81 532 GLN B C 1
ATOM 8698 O O . GLN B 1 532 ? 15.836 0.311 -19.703 1 90.81 532 GLN B O 1
ATOM 8703 N N . MET B 1 533 ? 14.539 -1.045 -18.531 1 88.31 533 MET B N 1
ATOM 8704 C CA . MET B 1 533 ? 13.5 -0.025 -18.391 1 88.31 533 MET B CA 1
ATOM 8705 C C . MET B 1 533 ? 14 1.152 -17.562 1 88.31 533 MET B C 1
ATOM 8707 O O . MET B 1 533 ? 13.695 2.307 -17.875 1 88.31 533 MET B O 1
ATOM 8711 N N . LEU B 1 534 ? 14.719 0.871 -16.594 1 85.31 534 LEU B N 1
ATOM 8712 C CA . LEU B 1 534 ? 15.281 1.919 -15.75 1 85.31 534 LEU B CA 1
ATOM 8713 C C . LEU B 1 534 ? 16.281 2.762 -16.531 1 85.31 534 LEU B C 1
ATOM 8715 O O . LEU B 1 534 ? 16.266 3.992 -16.438 1 85.31 534 LEU B O 1
ATOM 8719 N N . LYS B 1 535 ? 17.062 2.076 -17.297 1 86.88 535 LYS B N 1
ATOM 8720 C CA . LYS B 1 535 ? 18.031 2.781 -18.125 1 86.88 535 LYS B CA 1
ATOM 8721 C C . LYS B 1 535 ? 17.344 3.67 -19.156 1 86.88 535 LYS B C 1
ATOM 8723 O O . LYS B 1 535 ? 17.75 4.816 -19.359 1 86.88 535 LYS B O 1
ATOM 8728 N N . ASN B 1 536 ? 16.266 3.094 -19.703 1 85.12 536 ASN B N 1
ATOM 8729 C CA . ASN B 1 536 ? 15.508 3.85 -20.703 1 85.12 536 ASN B CA 1
ATOM 8730 C C . ASN B 1 536 ? 14.812 5.055 -20.062 1 85.12 536 ASN B C 1
ATOM 8732 O O . ASN B 1 536 ? 14.75 6.125 -20.672 1 85.12 536 ASN B O 1
ATOM 8736 N N . SER B 1 537 ? 14.32 4.863 -18.906 1 81.75 537 SER B N 1
ATOM 8737 C CA . SER B 1 537 ? 13.648 5.953 -18.203 1 81.75 537 SER B CA 1
ATOM 8738 C C . SER B 1 537 ? 14.625 7.082 -17.875 1 81.75 537 SER B C 1
ATOM 8740 O O . SER B 1 537 ? 14.289 8.258 -18.031 1 81.75 537 SER B O 1
ATOM 8742 N N . ILE B 1 538 ? 15.781 6.707 -17.516 1 77.06 538 ILE B N 1
ATOM 8743 C CA . ILE B 1 538 ? 16.812 7.688 -17.188 1 77.06 538 ILE B CA 1
ATOM 8744 C C . ILE B 1 538 ? 17.219 8.445 -18.453 1 77.06 538 ILE B C 1
ATOM 8746 O O . ILE B 1 538 ? 17.344 9.672 -18.422 1 77.06 538 ILE B O 1
ATOM 8750 N N . ARG B 1 539 ? 17.25 7.688 -19.5 1 78 539 ARG B N 1
ATOM 8751 C CA . ARG B 1 539 ? 17.609 8.297 -20.781 1 78 539 ARG B CA 1
ATOM 8752 C C . ARG B 1 539 ? 16.5 9.242 -21.266 1 78 539 ARG B C 1
ATOM 8754 O O . ARG B 1 539 ? 16.781 10.336 -21.75 1 78 539 ARG B O 1
ATOM 8761 N N . HIS B 1 540 ? 15.273 8.812 -21.078 1 78.25 540 HIS B N 1
ATOM 8762 C CA . HIS B 1 540 ? 14.133 9.609 -21.516 1 78.25 540 HIS B CA 1
ATOM 8763 C C . HIS B 1 540 ? 14 10.883 -20.672 1 78.25 540 HIS B C 1
ATOM 8765 O O . HIS B 1 540 ? 13.734 11.961 -21.219 1 78.25 540 HIS B O 1
ATOM 8771 N N . LYS B 1 541 ? 14.188 10.773 -19.438 1 67.56 541 LYS B N 1
ATOM 8772 C CA . LYS B 1 541 ? 14.062 11.914 -18.547 1 67.56 541 LYS B CA 1
ATOM 8773 C C . LYS B 1 541 ? 15.172 12.93 -18.797 1 67.56 541 LYS B C 1
ATOM 8775 O O . LYS B 1 541 ? 15.016 14.117 -18.5 1 67.56 541 LYS B O 1
ATOM 8780 N N . SER B 1 542 ? 16.219 12.391 -19.359 1 66.12 542 SER B N 1
ATOM 8781 C CA . SER B 1 542 ? 17.375 13.266 -19.609 1 66.12 542 SER B CA 1
ATOM 8782 C C . SER B 1 542 ? 17.203 14.031 -20.922 1 66.12 542 SER B C 1
ATOM 8784 O O . SER B 1 542 ? 17.953 14.977 -21.188 1 66.12 542 SER B O 1
ATOM 8786 N N . LYS B 1 543 ? 16.047 13.641 -21.609 1 66.06 543 LYS B N 1
ATOM 8787 C CA . LYS B 1 543 ? 15.828 14.344 -22.875 1 66.06 543 LYS B CA 1
ATOM 8788 C C . LYS B 1 543 ? 15.297 15.758 -22.625 1 66.06 543 LYS B C 1
ATOM 8790 O O . LYS B 1 543 ? 14.414 15.953 -21.781 1 66.06 543 LYS B O 1
ATOM 8795 N N . PRO B 1 544 ? 15.812 16.688 -23.25 1 62.72 544 PRO B N 1
ATOM 8796 C CA . PRO B 1 544 ? 15.453 18.078 -23.031 1 62.72 544 PRO B CA 1
ATOM 8797 C C . PRO B 1 544 ? 13.961 18.344 -23.266 1 62.72 544 PRO B C 1
ATOM 8799 O O . PRO B 1 544 ? 13.352 19.141 -22.547 1 62.72 544 PRO B O 1
ATOM 8802 N N . ASP B 1 545 ? 13.328 17.719 -24.188 1 59.41 545 ASP B N 1
ATOM 8803 C CA . ASP B 1 545 ? 11.93 17.938 -24.531 1 59.41 545 ASP B CA 1
ATOM 8804 C C . ASP B 1 545 ? 11.016 17.516 -23.375 1 59.41 545 ASP B C 1
ATOM 8806 O O . ASP B 1 545 ? 10.055 18.203 -23.047 1 59.41 545 ASP B O 1
ATOM 8810 N N . VAL B 1 546 ? 11.305 16.406 -22.844 1 60.06 546 VAL B N 1
ATOM 8811 C CA . VAL B 1 546 ? 10.484 15.891 -21.75 1 60.06 546 VAL B CA 1
ATOM 8812 C C . VAL B 1 546 ? 10.625 16.797 -20.531 1 60.06 546 VAL B C 1
ATOM 8814 O O . VAL B 1 546 ? 9.641 17.078 -19.828 1 60.06 546 VAL B O 1
ATOM 8817 N N . LYS B 1 547 ? 11.734 17.281 -20.391 1 53.44 547 LYS B N 1
ATOM 8818 C CA . LYS B 1 547 ? 11.992 18.203 -19.281 1 53.44 547 LYS B CA 1
ATOM 8819 C C . LYS B 1 547 ? 11.219 19.516 -19.469 1 53.44 547 LYS B C 1
ATOM 8821 O O . LYS B 1 547 ? 10.648 20.047 -18.516 1 53.44 547 LYS B O 1
ATOM 8826 N N . GLN B 1 548 ? 11.117 19.906 -20.703 1 55.94 548 GLN B N 1
ATOM 8827 C CA . GLN B 1 548 ? 10.383 21.141 -21.016 1 55.94 548 GLN B CA 1
ATOM 8828 C C . GLN B 1 548 ? 8.883 20.938 -20.812 1 55.94 548 GLN B C 1
ATOM 8830 O O . GLN B 1 548 ? 8.203 21.828 -20.281 1 55.94 548 GLN B O 1
ATOM 8835 N N . LYS B 1 549 ? 8.328 19.859 -21.219 1 55.44 549 LYS B N 1
ATOM 8836 C CA . LYS B 1 549 ? 6.895 19.578 -21.125 1 55.44 549 LYS B CA 1
ATOM 8837 C C . LYS B 1 549 ? 6.461 19.469 -19.656 1 55.44 549 LYS B C 1
ATOM 8839 O O . LYS B 1 549 ? 5.383 19.922 -19.281 1 55.44 549 LYS B O 1
ATOM 8844 N N . LYS B 1 550 ? 7.211 18.859 -18.922 1 54.03 550 LYS B N 1
ATOM 8845 C CA . LYS B 1 550 ? 6.922 18.719 -17.5 1 54.03 550 LYS B CA 1
ATOM 8846 C C . LYS B 1 550 ? 6.828 20.078 -16.828 1 54.03 550 LYS B C 1
ATOM 8848 O O . LYS B 1 550 ? 5.953 20.297 -15.984 1 54.03 550 LYS B O 1
ATOM 8853 N N . VAL B 1 551 ? 7.719 20.953 -17.297 1 51.38 551 VAL B N 1
ATOM 8854 C CA . VAL B 1 551 ? 7.711 22.328 -16.812 1 51.38 551 VAL B CA 1
ATOM 8855 C C . VAL B 1 551 ? 6.434 23.031 -17.25 1 51.38 551 VAL B C 1
ATOM 8857 O O . VAL B 1 551 ? 5.816 23.766 -16.484 1 51.38 551 VAL B O 1
ATOM 8860 N N . GLU B 1 552 ? 6.02 22.734 -18.406 1 51.59 552 GLU B N 1
ATOM 8861 C CA . GLU B 1 552 ? 4.824 23.375 -18.938 1 51.59 552 GLU B CA 1
ATOM 8862 C C . GLU B 1 552 ? 3.566 22.891 -18.219 1 51.59 552 GLU B C 1
ATOM 8864 O O . GLU B 1 552 ? 2.68 23.688 -17.906 1 51.59 552 GLU B O 1
ATOM 8869 N N . THR B 1 553 ? 3.504 21.625 -18.016 1 50.12 553 THR B N 1
ATOM 8870 C CA . THR B 1 553 ? 2.326 21.078 -17.359 1 50.12 553 THR B CA 1
ATOM 8871 C C . THR B 1 553 ? 2.236 21.562 -15.922 1 50.12 553 THR B C 1
ATOM 8873 O O . THR B 1 553 ? 1.146 21.844 -15.422 1 50.12 553 THR B O 1
ATOM 8876 N N . LYS B 1 554 ? 3.342 21.688 -15.336 1 47.62 554 LYS B N 1
ATOM 8877 C CA . LYS B 1 554 ? 3.422 22.219 -13.984 1 47.62 554 LYS B CA 1
ATOM 8878 C C . LYS B 1 554 ? 2.982 23.688 -13.945 1 47.62 554 LYS B C 1
ATOM 8880 O O . LYS B 1 554 ? 2.287 24.109 -13.016 1 47.62 554 LYS B O 1
ATOM 8885 N N . ASN B 1 555 ? 3.42 24.391 -14.922 1 46.06 555 ASN B N 1
ATOM 8886 C CA . ASN B 1 555 ? 3.016 25.797 -15.055 1 46.06 555 ASN B CA 1
ATOM 8887 C C . ASN B 1 555 ? 1.514 25.922 -15.289 1 46.06 555 ASN B C 1
ATOM 8889 O O . ASN B 1 555 ? 0.874 26.828 -14.758 1 46.06 555 ASN B O 1
ATOM 8893 N N . LEU B 1 556 ? 1.047 25.016 -15.953 1 44.69 556 LEU B N 1
ATOM 8894 C CA . LEU B 1 556 ? -0.385 25.062 -16.234 1 44.69 556 LEU B CA 1
ATOM 8895 C C . LEU B 1 556 ? -1.193 24.719 -14.984 1 44.69 556 LEU B C 1
ATOM 8897 O O . LEU B 1 556 ? -2.217 25.359 -14.711 1 44.69 556 LEU B O 1
ATOM 8901 N N . ILE B 1 557 ? -0.66 23.781 -14.305 1 44.94 557 ILE B N 1
ATOM 8902 C CA . ILE B 1 557 ? -1.343 23.391 -13.078 1 44.94 557 ILE B CA 1
ATOM 8903 C C . ILE B 1 557 ? -1.254 24.531 -12.062 1 44.94 557 ILE B C 1
ATOM 8905 O O . ILE B 1 557 ? -2.238 24.844 -11.391 1 44.94 557 ILE B O 1
ATOM 8909 N N . SER B 1 558 ? -0.095 25.156 -11.953 1 42.81 558 SER B N 1
ATOM 8910 C CA . SER B 1 558 ? 0.115 26.312 -11.094 1 42.81 558 SER B CA 1
ATOM 8911 C C . SER B 1 558 ? -0.769 27.484 -11.516 1 42.81 558 SER B C 1
ATOM 8913 O O . SER B 1 558 ? -1.34 28.172 -10.664 1 42.81 558 SER B O 1
ATOM 8915 N N . GLU B 1 559 ? -0.867 27.734 -12.75 1 42.12 559 GLU B N 1
ATOM 8916 C CA . GLU B 1 559 ? -1.707 28.828 -13.25 1 42.12 559 GLU B CA 1
ATOM 8917 C C . GLU B 1 559 ? -3.18 28.562 -12.938 1 42.12 559 GLU B C 1
ATOM 8919 O O . GLU B 1 559 ? -3.908 29.484 -12.562 1 42.12 559 GLU B O 1
ATOM 8924 N N . ARG B 1 560 ? -3.586 27.453 -13 1 41.19 560 ARG B N 1
ATOM 8925 C CA . ARG B 1 560 ? -4.988 27.125 -12.75 1 41.19 560 ARG B CA 1
ATOM 8926 C C . ARG B 1 560 ? -5.312 27.219 -11.266 1 41.19 560 ARG B C 1
ATOM 8928 O O . ARG B 1 560 ? -6.406 27.641 -10.891 1 41.19 560 ARG B O 1
ATOM 8935 N N . LEU B 1 561 ? -4.398 26.875 -10.461 1 39 561 LEU B N 1
ATOM 8936 C CA . LEU B 1 561 ? -4.57 27.078 -9.031 1 39 561 LEU B CA 1
ATOM 8937 C C . LEU B 1 561 ? -4.578 28.562 -8.695 1 39 561 LEU B C 1
ATOM 8939 O O . LEU B 1 561 ? -5.293 29 -7.785 1 39 561 LEU B O 1
ATOM 8943 N N . HIS B 1 562 ? -3.801 29.438 -9.328 1 35.56 562 HIS B N 1
ATOM 8944 C CA . HIS B 1 562 ? -3.781 30.891 -9.156 1 35.56 562 HIS B CA 1
ATOM 8945 C C . HIS B 1 562 ? -5.133 31.516 -9.5 1 35.56 562 HIS B C 1
ATOM 8947 O O . HIS B 1 562 ? -5.547 32.5 -8.891 1 35.56 562 HIS B O 1
ATOM 8953 N N . TYR B 1 563 ? -5.773 31.047 -10.492 1 35.09 563 TYR B N 1
ATOM 8954 C CA . TYR B 1 563 ? -7.023 31.703 -10.828 1 35.09 563 TYR B CA 1
ATOM 8955 C C . TYR B 1 563 ? -8.062 31.5 -9.734 1 35.09 563 TYR B C 1
ATOM 8957 O O . TYR B 1 563 ? -8.922 32.344 -9.516 1 35.09 563 TYR B O 1
ATOM 8965 N N . LYS B 1 564 ? -8.117 30.484 -8.938 1 37.44 564 LYS B N 1
ATOM 8966 C CA . LYS B 1 564 ? -9.172 30.297 -7.941 1 37.44 564 LYS B CA 1
ATOM 8967 C C . LYS B 1 564 ? -8.836 31.047 -6.652 1 37.44 564 LYS B C 1
ATOM 8969 O O . LYS B 1 564 ? -9.688 31.188 -5.777 1 37.44 564 LYS B O 1
ATOM 8974 N N . GLU B 1 565 ? -7.59 31.328 -6.387 1 32.38 565 GLU B N 1
ATOM 8975 C CA . GLU B 1 565 ? -7.332 32.125 -5.195 1 32.38 565 GLU B CA 1
ATOM 8976 C C . GLU B 1 565 ? -7.559 33.625 -5.477 1 32.38 565 GLU B C 1
ATOM 8978 O O . GLU B 1 565 ? -7.633 34.438 -4.547 1 32.38 565 GLU B O 1
ATOM 8983 N N . SER B 1 566 ? -7.652 33.969 -6.699 1 26.81 566 SER B N 1
ATOM 8984 C CA . SER B 1 566 ? -8.094 35.344 -6.863 1 26.81 566 SER B CA 1
ATOM 8985 C C . SER B 1 566 ? -9.617 35.438 -6.793 1 26.81 566 SER B C 1
ATOM 8987 O O . SER B 1 566 ? -10.328 34.594 -7.32 1 26.81 566 SER B O 1
#

Sequence (1132 aa):
MRILKVKDLSPKGYRMMNLDCLQSHVSEITMHVCLCVEAMKVSSEGKTPIKLQTEVRSLGLASVMMAECQGCFKKFKFDTSPKVPGSKRYDVNVRAVWGSMVTGNGPAHLNELMATLNSPGLSQPTFTSIETDIGKWWHSILEREMMLAGQEERRLAIDRNDYHHEVPAITVIVDGGWSKRTHKHSYNAAGGVAIIIGKETKKLLHIGVRNKYCYICGQNDNKPHTCFKNWDKDSQSMESDIILEGFKQAEEKHGLRYMRVVGDGDSSVFATIREGVPGWGRQVTKEECANHICKCYRSNLEKMVTENPLYKGRHHLSKTTRVRLVSALRCAIRFRSKELKEQTVDVSTAIKRLRHDIINSVNHVFGQHDHCSDFCRAKTQQTDTSSDIHTCTSSNSDHSTASSPTIIDFWSEGSSLASQEESRLGTTIQYSNVEQHIIKDVLTLLNRIAEKSDRLISNSTTNLAESWMHIRTKFDGGKVYNLCNRGSWHARCYGGALRMNLGPQWSCQAWETCTATEPGKHFTARYKRNEQMLKNSIRHKSKPDVKQKKVETKNLISERLHYKESMRILKVKDLSPKGYRMMNLDCLQSHVSEITMHVCLCVEAMKVSSEGKTPIKLQTEVRSLGLASVMMAECQGCFKKFKFDTSPKVPGSKRYDVNVRAVWGSMVTGNGPAHLNELMATLNSPGLSQPTFTSIETDIGKWWHSILEREMMLAGQEERRLAIDRNDYHHEVPAITVIVDGGWSKRTHKHSYNAAGGVAIIIGKETKKLLHIGVRNKYCYICGQNDNKPHTCFKNWDKDSQSMESDIILEGFKQAEEKHGLRYMRVVGDGDSSVFATIREGVPGWGRQVTKEECANHICKCYRSNLEKMVTENPLYKGRHHLSKTTRVRLVSALRCAIRFRSKELKEQTVDVSTAIKRLRHDIINSVNHVFGQHDHCSDFCRAKTQQTDTSSDIHTCTSSNSDHSTASSPTIIDFWSEGSSLASQEESRLGTTIQYSNVEQHIIKDVLTLLNRIAEKSDRLISNSTTNLAESWMHIRTKFDGGKVYNLCNRGSWHARCYGGALRMNLGPQWSCQAWETCTATEPGKHFTARYKRNEQMLKNSIRHKSKPDVKQKKVETKNLISERLHYKES

InterPro domains:
  IPR049012 Mutator-like transposase domain [PF20700] (43-373)

Organism: Mytilus galloprovincialis (NCBI:txid29158)

Secondary structure (DSSP, 8-state):
------------SEEEEEHHHHHHHHHHHHHHHHH-HHHHHHHHTT--SEEEEEEEEEETTEEEEEEEETTT--EEEEESSPBPTTSSSBHHHHHHHHHHHHTT--HHHHHHHHHHTT-----HHHHHHHHHHHHHHHHHHHHHHHHHHHHHHHHHHHHTT-EETTEEEEEEEEEEEESSPPBTTB---SEEEEEEEETTT-SEEEEEEEES--HHHHTT--S---------S-TTHHHHHHHHHHHHHHHHHHS-EEEEEEE-S-HHHHHHHHHHSTTTGGG-EEEEPHHHHHHHHHHHHHHHHHH-GGG-STTSS-HHHHHHHHHHHHHHHHHHHHHHHTT-S-HHHHHHHHHHHHHHHHHHHTT--TT--TT-HHHHHHH-SS-----------------------GGGTT-SHHHHHHTTS--S--GGGS-HHHHHHHHHHHHHHHTTHHHHTT----HHHHHHHHHHHHHHTTTTS--TTSSHHHHHHHHHHHHHHH-TTHHHHHHHHHHSS---HHHHHHHHHHHHHHHHHHHHHTSHHHHHHHHHHHHHHHHHHHHHH-/------------SEEEEEHHHHHHHHHHHHHHHHH-HHHHHHHHTT--SEEEEEEEEEETTEEEEEEEETTT--EEEEESSPBPTTSSSBHHHHHHHHHHHHTT--HHHHHHHHHHTT-----HHHHHHHHHHHHHHHHHHHHHHHHHHHHHHHHHHHHTT-EETTEEEEEEEEEEEESSPPBTTB---SEEEEEEEETTT-SEEEEEEEES--HHHHTT--S---------S-TTHHHHHHHHHHHHHHHHHHS-EEEEEEE-S-HHHHHHHHHHSTTTGGG-EEEEPHHHHHHHHHHHHHHHHHH-GGG-STTSS-HHHHHHHHHHHHHHHHHHHHHHHTTSS-HHHHHHHHHHHHHHHHHHHTT--TT--TT-HHHHHHH-SS-----------------------GGGTT-SHHHHHHTTS--S--GGGS-HHHHHHHHHHHHHHHTTHHHHTT----HHHHHHHHHHHHHHTTTTS---SSSHHHHHHHHHHHHHHH-TTHHHHHHHHHHSS---HHHHHHHHHHHHHHHHHHHHHTSHHHHHHHHHHHHHHHHHHHHHH-

Foldseek 3Di:
DPPPPPPQQADDFDAQADVVQVVVQCVVVVVVLVPQPQLVVCVVVVHHQKDWRHFPDDAFRKTWTWIAGPGPRDIDITIRFPCFVPDPHTPVLLVLLLVCLQQQHAQVVSQVVCVVRVGHHHDRVSSVVSLVLLLVLLVVVLLVLLLVVLQVLQVVQVVVVADDVNFREFAKEKDKDALADDDDPDQDGQKMKMFIATPVSLATNFIDIAGQAAQCVVVVPPDDDDGRHDDNDGNVCRRLVRVLVCQQCSCVRRVHHHQEYEYEPDVVNLVSQLPRHPDCSVRRYYFYALLNLLLVLLVVLVVVCVVPVVQDDDQHSDVLLSLLLSLQLSLLLVVLLVCVVVVVDDLVVSLVSSLQSLLCLLVQSQFNCPSPDVLACQVVVVPPPDDPPDPPPPLPCPQPPQPDPPPVDPSCRSVDPVSNSVSSHHDPHHNVPYDPVSSVVSSVSSNVVSVCSSSSNNNDHSVSVVVLVVSLCSSNVNSPDDQSNGCSSSSSSSVSSQCSSVHLQSSQVSCCVSRVDGPDDVSNVVSVVVVVVSVVVSVVCSDPVVVVVVVVVVVVVVVVVVVVVD/DPPPPPPQQADDFDAQADVVQVVVQVVVVVVVLVPQPQLVVCVVVVHHQKDWRHFPDDAFRKTWTWIAGPGPRDIDITIRFPCFVPDPHTPVLLVLLLVCLLQQHAQVVSQVVCVVRVGHHHDRVSSVVSLVLLLVLLVVVLLVLLLVVLQVLQVVQVVVVADDPNFREFAKEKDKDALADDDDPDQDGQKMKMFIATPVSLATNFIDIAGQAAQCVVVVPPDDDDGRHDDNDGNVCRRLVRVLVCQQCSCVRRVHHHQEYEYEPDPVNLVSQLPRHPDCSVRRYYFYALLNLLLVLLVVLVVVCVVPVVQDDDQHSDVLLSLLLSLQLSLLLVVLLVCVVVVVDDLVVSLVSSLQSLLCLLVQSQFNCPSPDVLACQVVVVPPPDDPPPPPPPLPCPQPPQPDPPPVDPSCRSVDPVSNSVSSHGDPHHNVPYDPVSSVVSSVSSNVVSVCSSSSNNNDHSVSVVVLVVSLCSSNVNSPDDQSNGCSSSSSSSVSSQCSSVHLQSSQVSCCVSRVDGPDDVSNVVSVVVVVVSVVVSVVCSDPVVVVVVVVVVVVVVVVVVVVVD

Solvent-accessible surface area (backbone atoms only — not comparable to full-atom values): 59261 Å² total; per-residue (Å²): 130,80,72,69,70,74,75,80,62,52,65,72,44,31,40,54,32,27,41,65,43,50,46,52,46,50,25,54,52,42,39,46,38,42,70,30,67,47,22,31,55,38,29,72,73,72,40,62,22,54,41,71,45,36,63,76,42,76,62,33,50,30,36,33,35,30,31,29,30,70,40,79,62,50,74,46,77,45,48,26,40,59,58,35,76,97,46,91,46,42,40,59,46,54,23,48,53,51,20,28,39,62,56,20,43,52,64,68,47,51,30,48,30,27,12,44,46,12,16,62,42,58,54,66,68,59,47,52,53,51,49,52,52,50,28,52,49,41,44,56,52,39,54,51,51,18,47,53,43,26,48,50,47,40,52,52,20,57,74,70,69,33,61,54,97,86,32,31,33,44,48,31,34,44,48,62,48,59,47,40,79,66,55,93,89,43,73,75,38,55,24,32,33,22,41,34,26,33,65,84,74,63,27,48,57,39,75,38,75,40,19,55,35,27,52,58,64,71,68,67,49,87,62,92,67,89,77,45,49,74,40,86,71,64,50,77,54,43,37,42,52,36,50,38,51,45,62,62,41,28,46,79,71,41,58,27,41,74,40,30,38,32,29,67,94,59,60,63,45,56,51,46,33,34,71,65,30,79,92,58,20,71,68,42,44,68,32,42,23,50,62,59,50,41,42,51,52,48,51,51,53,51,48,50,34,68,76,34,63,80,39,49,40,91,67,50,59,25,72,68,49,50,34,38,52,40,5,32,46,54,34,42,35,51,54,39,24,51,40,47,73,68,64,74,47,52,73,69,57,38,31,52,51,38,26,48,46,43,52,43,37,61,42,36,58,33,43,44,59,87,82,54,56,89,74,36,47,46,65,53,56,71,67,60,76,76,80,80,75,74,78,77,72,76,70,82,67,76,67,81,66,71,80,59,80,82,66,79,40,84,74,47,58,34,64,43,71,64,41,18,58,54,35,31,39,70,50,91,45,55,51,85,72,34,59,65,66,57,54,51,56,53,42,54,58,29,49,60,55,30,71,44,23,79,32,31,41,76,54,41,65,50,60,67,53,53,49,49,54,54,49,26,35,42,23,46,38,64,43,72,54,88,42,45,49,47,62,54,44,55,29,27,52,35,48,29,51,35,37,61,61,61,32,72,54,24,64,52,54,50,44,29,70,70,51,74,42,82,57,47,68,40,28,48,50,50,34,50,49,50,42,49,49,49,52,48,49,53,54,50,61,66,33,65,65,55,49,50,49,54,50,49,55,49,48,50,52,52,51,58,57,51,58,71,76,98,130,80,71,69,70,74,74,79,63,51,64,73,44,30,41,53,31,26,41,66,43,49,46,53,46,50,23,53,52,45,39,46,38,41,71,31,68,47,23,32,55,38,30,74,72,72,41,60,23,54,41,69,46,36,63,76,41,75,62,33,49,30,36,33,36,31,32,29,31,69,40,79,63,51,77,45,77,45,49,26,41,60,59,33,75,98,46,94,46,42,42,57,46,54,25,49,52,52,19,28,39,63,56,20,42,53,63,69,47,52,29,49,30,27,11,46,46,14,17,62,42,56,52,66,66,59,46,51,54,52,49,51,51,50,27,52,48,42,44,55,51,37,53,51,50,18,46,52,43,25,48,50,48,39,52,52,19,56,74,69,67,33,62,53,97,87,33,32,31,44,49,30,36,43,48,60,50,59,46,41,77,66,54,91,88,42,72,74,40,55,24,31,35,23,41,34,26,34,64,85,75,64,25,48,56,38,76,38,76,41,19,54,36,29,51,58,64,71,67,67,49,84,62,91,67,88,75,43,49,75,40,86,71,65,49,76,53,43,37,41,52,36,50,38,52,46,60,62,40,27,47,78,70,42,58,27,42,75,40,32,39,32,30,66,91,59,60,64,46,57,52,46,32,34,70,64,32,79,92,58,21,72,68,42,43,69,30,41,21,50,63,57,51,42,40,51,52,47,50,51,53,50,47,52,32,69,76,33,62,81,39,51,40,91,66,50,59,26,73,68,48,49,35,39,51,40,5,31,45,55,32,43,35,51,52,40,26,51,39,46,73,68,63,77,47,53,72,69,56,37,32,53,50,38,27,50,46,43,54,42,37,60,41,36,59,31,43,43,60,87,82,54,59,90,72,36,48,45,66,53,57,71,68,57,77,76,79,80,76,73,78,77,74,75,68,82,68,77,67,80,66,72,81,60,79,80,66,78,39,86,70,46,57,34,64,43,72,65,41,18,57,55,34,30,41,69,49,91,46,55,51,84,72,35,60,65,67,57,54,51,54,52,44,54,57,30,50,60,53,30,71,43,23,78,32,30,41,76,54,40,64,52,59,68,53,51,48,47,54,53,48,25,33,42,23,46,38,65,43,71,53,89,42,45,47,48,62,55,44,54,30,26,50,34,49,30,50,34,36,58,60,60,32,73,52,25,65,52,54,50,45,29,71,70,51,72,41,80,58,46,68,38,27,48,49,48,34,50,48,51,43,49,50,51,52,48,50,55,54,49,61,66,33,66,66,55,49,50,49,54,51,48,53,49,49,49,54,52,50,57,55,54,58,71,75,98